Protein 4LIS (pdb70)

Radius of gyration: 34.37 Å; Cα contacts (8 Å, |Δi|>4): 2301; chains: 3; bounding box: 78×72×112 Å

Nearest PDB structures (foldseek):
  4lis-assembly1_A  TM=1.003E+00  e=6.783E-81  Aspergillus nidulans FGSC A4
  8wow-assembly1_B  TM=9.586E-01  e=2.132E-44  Arabidopsis thaliana
  8wov-assembly1_B  TM=9.517E-01  e=1.411E-44  Arabidopsis thaliana
  7xpq-assembly1_A  TM=9.641E-01  e=5.477E-44  Zea mays
  1z45-assembly1_A-2  TM=9.665E-01  e=4.326E-44  Saccharomyces cerevisiae

CATH classification: 3.40.50.720 (+1 more: 3.90.25.10)

Organism: Emericella nidulans (strain FGSC A4 / ATCC 38163 / CBS 112.46 / NRRL 194 / M139) (NCBI:txid227321)

InterPro domains:
  IPR001509 NAD-dependent epimerase/dehydratase [PF01370] (6-283)
  IPR005886 UDP-glucose 4-epimerase [TIGR01179] (6-356)
  IPR005886 UDP-glucose 4-epimerase [cd05247] (6-351)
  IPR036291 NAD(P)-binding domain superfamily [SSF51735] (1-358)

Solvent-accessible surface area: 43153 Å² total; per-residue (Å²): 158,60,26,6,0,0,0,1,8,0,4,20,28,30,2,1,5,0,0,9,22,0,4,104,50,26,14,63,2,3,0,3,17,52,0,111,54,6,10,20,52,0,18,74,5,1,70,127,51,29,61,83,131,4,83,70,24,73,29,62,12,26,68,34,51,11,1,21,117,10,5,111,70,26,119,78,2,55,0,1,0,4,28,20,34,23,88,18,72,57,50,0,54,141,96,50,145,68,0,86,96,35,0,29,87,0,0,72,0,0,8,129,0,4,55,121,50,93,4,10,8,1,0,3,8,1,20,3,23,0,0,5,46,0,70,116,58,112,147,28,61,60,0,18,16,135,4,70,46,25,26,85,21,36,21,0,55,0,6,58,36,3,6,94,32,0,36,96,46,3,61,40,42,34,66,92,10,106,172,84,62,69,110,109,49,3,38,93,7,0,0,0,7,0,14,15,15,37,45,7,2,0,23,70,48,0,18,0,3,41,21,38,42,42,109,29,89,69,38,8,30,28,0,6,26,9,5,48,59,99,85,92,76,8,86,2,76,2,69,98,17,93,26,147,47,6,0,10,28,31,0,16,1,4,0,33,1,0,2,51,0,0,16,73,0,1,78,42,0,88,68,97,45,51,1,32,85,12,0,0,0,1,45,30,113,36,1,4,24,40,55,2,9,149,15,0,8,168,24,26,65,128,124,6,69,109,89,68,16,118,126,114,104,60,40,19,40,16,22,8,1,38,16,87,57,0,53,110,56,14,47,4,143,20,128,75,68,13,73,79,5,2,101,14,15,38,61,10,16,130,42,3,38,19,7,17,44,12,156,26,64,109,70,227,144,27,4,0,0,0,1,8,0,4,21,30,31,3,1,4,0,0,8,21,0,4,104,60,32,24,70,2,3,0,3,17,51,0,112,52,6,11,21,50,0,14,70,5,1,69,125,50,32,60,83,129,5,78,70,24,70,28,59,13,24,64,30,49,13,0,21,118,9,4,112,68,34,116,82,2,54,0,0,0,4,26,19,37,23,78,17,72,60,52,0,35,80,91,5,21,58,0,5,32,34,1,4,21,0,1,2,0,0,3,56,0,5,47,114,49,92,4,9,10,0,0,3,8,1,19,3,26,0,0,7,45,0,68,112,58,113,148,27,65,60,0,16,17,132,3,71,41,25,24,91,25,16,21,0,11,0,6,25,6,2,4,35,4,0,38,21,3,4,61,2,40,34,58,56,9,107,161,81,57,67,107,108,47,4,35,88,8,1,0,0,8,0,13,13,16,37,44,6,2,0,23,70,50,0,14,0,3,36,23,36,46,45,106,33,91,60,39,10,28,30,0,6,28,11,5,53,62,96,84,144,77,7,88,2,73,3,69,100,17,91,24,144,47,7,0,11,29,30,0,18,1,4,0,32,1,0,2,51,0,1,17,75,0,0,76,43,0,93,74,98,42,50,1,31,86,12,0,0,0,1,44,34,119,35,2,3,22,38,57,2,8,147,16,0,8,165,27,24,61,130,123,6,72,107,91,70,17,118,128,115,106,58,42,23,40,17,24,11,1,36,16,87,55,0,47,108,54,13,46,3,131,20,125,77,62,14,73,75,5,3,97,19,15,41,60,9,15,128,39,3,35,20,7,20,45,12,159,28,56,108,73,228,158,76,23,10,0,0,0,2,7,0,4,22,28,29,2,2,3,0,0,8,20,1,3,103,49,37,7,82,2,4,0,3,17,68,49,121,52,11,37,36,54,0,18,75,5,1,70,128,54,34,59,91,136,7,78,71,23,123,28,61,12,24,65,32,47,14,1,20,121,10,6,110,70,26,117,78,3,58,0,0,0,3,26,21,32,22,84,17,70,60,52,0,35,87,92,5,23,56,0,3,30,34,0,5,21,0,1,2,0,0,3,56,0,5,45,80,55,82,4,9,9,0,0,2,7,2,18,3,25,0,0,4,50,0,68,114,56,115,149,28,63,62,0,16,17,133,5,70,45,30,22,85,22,17,18,0,14,0,6,27,6,1,6,40,5,0,37,22,4,5,65,2,42,38,64,60,11,106,164,82,62,67,104,110,45,2,37,89,7,1,0,0,7,0,15,15,17,34,45,6,2,0,21,75,43,0,18,0,3,45,22,39,100,71,106,31,85,69,37,8,27,28,0,5,26,9,5,51,63,100,84,152,71,8,87,1,74,3,70,96,16,91,25,148,52,6,0,9,29,29,0,16,1,2,0,30,1,0,2,50,0,0,14,68,0,1,74,39,0,75,73,93,40,50,2,33,83,12,0,0,0,1,45,31,115,35,2,2,22,42,57,1,9,156,15,0,8,167,26,26,64,126,124,6,71,107,100,75,14,119,129,119,105,57,39,21,40,18,22,8,1,40,16,89,53,0,54,107,55,13,46,4,140,21,127,78,64,12,70,74,4,1,105,18,15,37,65,10,13,127,37,4,48,76,7,23,166,53,161,27,60,110,70,227

Secondary structure (DSSP, 8-state):
---EEEEES-SSHHHHHHHHHHHHHT-EEEEE---SSS-THHHHHHHHHHS---EEE---TT-HHHHHHHHHH-TT--EEEE--S---HHHHTT-HHHHIIIIIHHHHHHHHHHHHHT--EEEEEEEGGGG--STTSTT--SB-TTSPP--SSHHHHHHHHHHHHHHHHHHHHHHHHHHTT-HHHHHH-EEEEEEE-EEE---TTSS-----SS---SHHHHHHHHHHTSSS-EEEE-S-SSSSSSS-EE-EEEHHHHHHHHHHHHHHHHHT---EEEEEE--S--EEHHHHHHHHHHHHSSPPPEEEEPPPTT--SEE-B-THHIIIII-----S-HHHHHHHHHHHHHH-TTGGGS------/--EEEEES-SSHHHHHHHHHHHHTT-EEEEE---SSS-THHHHHHHHHHS---EEE---TT-HHHHHHHHHH-TT--EEEE--S---HHHHTT-HHHHIIIIIHHHHHHHHHHHHTT--EEEEEEEGGGS--GGGSTT--SBPTTSPP--SSHHHHHHHHHHHHHHHHHHHHHHHHHHTT-HHHHHH-EEEEEEE-EEE---TTSS-----SS---SHHHHHHHHTTTS-S-EEEE-S-SSSSSSS-EEEEEEHHHHHHHHHHHHHHHHHT--SEEEEEE--S-EEEHHHHHHHHHHHHSSPPPEEEEPPPTT--SEE-B-THHHHHTS-----S-HHHHHHHHHHHHHH-TTGGGSPPPS--/---EEEEES-SSHHHHHHHHHHHHTT-EEEEE---SSS-THHHHHHHHHHS---EEE---TT-HHHHHHHHHH-TT--EEEE--S---HHHHTT-HHHHIIIIIHHHHHHHHHHHHTT--EEEEEEEGGGS--TTSSTT--SBPTTSPP--SSHHHHHHHHHHHHHHHHHHHHHHHHHHTT-HHHHHH-EEEEEEE-EEE---TTSS-----SS---SHHHHHHHHTTTSSS-EEEE-S-SSSSSSS-EE-EEEHHHHHHHHHHHHHHHHHT--SEEEEEES-S--EEHHHHHHHHHHHHSSPPPEEEEPPPTT--SEE-B-THHHHHTS-----S-HHHHHHHHHHHHHH-TTGGGSPPP---

Foldseek 3Di:
DPAEEEEEPLQAFLNLLLVLVQVLVVYAYEYEEQQQWGDPLSQVLSCVPRVDGHHYDHDALLDLVSLLVVCVVPLRHLEYEYDWFDDDQVVCQVPVVRRCSRLVNSLVSNLVSCVVSVNAEYEYEAALQQLQAQPVDPPCPVPDPPRHGDHDTSNSVSSVNVLVVQQVSLCCQLVVCVVVVNNPRNLSHAYEAEHEWAEFFFDLLLQTHGDTDDDDDDLLVVLLCQLVPNDVAAEAAFQCAPDPRRFAKTFYAYSNLVSVLVVLRVVLCVPPSPHYDYAYRGAQDIDGSVRLQVLLCVLSPHRTHYDYDYHDPSDYRYHGHDRPCSCPRSVGHRPDDSSSRSNNRNSNCVQCVNHSVDGGDDRD/DAAEEEEPLQAFLNLLLVLVCVLVVYAYEYEELQQWGDPCSQVLSCVPRVDGHHYDRDALLDLVSLLVVCVVPLRHLEYEYDWFDDDQVVCQVPVVVRCSRLVNSLVSNLVSCVVSVRAYYEYEAALQQLAAQVVDPPCPVPDPPRDGDHDTSNSVSSVNVLVVLQVSLCCQLVVCVVVVNNPRNLSHAYEAEHEWAEFAFDLQLQTHGATDDDDDDLLVVLLCQLVPNDVAAEAAFQCAPDPRRFAKTFYAYSNLVSVLVVLVSVLCVPVSPHYDYAYRGAQDIDGSVRLQVLLCVLSPHRTHYDYDHHDPRDYRYHGHDRPCSCPRSVGHRDDDSSVRSNRRNSNCVQCVNHSVDGGPDDD/DLFEEEEEPLQAFLNLLLVLVQVLVNYAYEYEEQQQWGDPCSQVLSCVPRVDGHHYDHDALLDLVSLLVVCVVPLGRLEYEYDWADDDQVVCQVVVVRRLSRQVNSLVSNLVSCVVSVNAYYEYEAALQQLAAQVVDPPCPVPEPPRDGDHDTSNNVSRVNSLVVLQVSLCCQLVVCVVVVNNPRNLSHAYEYEHEWAEFAQDLLLQAHHDTDDDDDDLLVVLLCLLVVNDVAAEQAFQCAPDPRRFAKTFYAYSNLVSVLVVLVRVLCVPVSPHYDYFYRGAQDIDGSVRLQVLLCVLSPHRTHYDYDYHDPRDYRYHGHDRPCSCPSSVGHRPDDPSNRSNNRNSNCVQCVNHSVDGGDDRD

GO terms:
  GO:0005737 cytoplasm (C, IDA)
  GO:0003978 UDP-glucose 4-epimerase activity (F, IDA)
  GO:0006012 galactose metabolic process (P, IMP)

Structure (mmCIF, N/CA/C/O backbone):
data_4LIS
#
_entry.id   4LIS
#
_cell.length_a   66.133
_cell.length_b   119.154
_cell.length_c   161.424
_cell.angle_alpha   90.000
_cell.angle_beta   98.480
_cell.angle_gamma   90.000
#
_symmetry.space_group_name_H-M   'C 1 2 1'
#
loop_
_entity.id
_entity.type
_entity.pdbx_description
1 polymer 'UDP-glucose 4-epimerase'
2 non-polymer "URIDINE-5'-DIPHOSPHATE-GLUCOSE"
3 non-polymer NICOTINAMIDE-ADENINE-DINUCLEOTIDE
4 non-polymer GLYCEROL
5 non-polymer 'IODIDE ION'
6 non-polymer "URIDINE-5'-DIPHOSPHATE"
7 water water
#
loop_
_atom_site.group_PDB
_atom_site.id
_atom_site.type_symbol
_atom_site.label_atom_id
_atom_site.label_alt_id
_atom_site.label_comp_id
_atom_site.label_asym_id
_atom_site.label_entity_id
_atom_site.label_seq_id
_atom_site.pdbx_PDB_ins_code
_atom_site.Cartn_x
_atom_site.Cartn_y
_atom_site.Cartn_z
_atom_site.occupancy
_atom_site.B_iso_or_equiv
_atom_site.auth_seq_id
_atom_site.auth_comp_id
_atom_site.auth_asym_id
_atom_site.auth_atom_id
_atom_site.pdbx_PDB_model_num
ATOM 1 N N . PRO A 1 2 ? 34.099 11.981 10.093 1.00 90.71 2 PRO A N 1
ATOM 2 C CA . PRO A 1 2 ? 32.891 11.213 10.413 1.00 97.31 2 PRO A CA 1
ATOM 3 C C . PRO A 1 2 ? 32.856 9.879 9.675 1.00 101.84 2 PRO A C 1
ATOM 4 O O . PRO A 1 2 ? 33.450 9.751 8.605 1.00 98.35 2 PRO A O 1
ATOM 8 N N . SER A 1 3 ? 32.166 8.897 10.247 1.00 92.99 3 SER A N 1
ATOM 9 C CA . SER A 1 3 ? 32.050 7.582 9.627 1.00 101.13 3 SER A CA 1
ATOM 10 C C . SER A 1 3 ? 30.754 7.468 8.833 1.00 95.05 3 SER A C 1
ATOM 11 O O . SER A 1 3 ? 30.179 6.386 8.716 1.00 86.07 3 SER A O 1
ATOM 14 N N . GLY A 1 4 ? 30.299 8.594 8.294 1.00 85.97 4 GLY A N 1
ATOM 15 C CA . GLY A 1 4 ? 29.081 8.628 7.507 1.00 77.82 4 GLY A CA 1
ATOM 16 C C . GLY A 1 4 ? 28.002 9.486 8.138 1.00 87.23 4 GLY A C 1
ATOM 17 O O . GLY A 1 4 ? 28.052 9.789 9.329 1.00 95.28 4 GLY A O 1
ATOM 18 N N . SER A 1 5 ? 27.023 9.880 7.332 1.00 83.16 5 SER A N 1
ATOM 19 C CA . SER A 1 5 ? 25.906 10.681 7.815 1.00 80.07 5 SER A CA 1
ATOM 20 C C . SER A 1 5 ? 24.609 9.895 7.649 1.00 88.55 5 SER A C 1
ATOM 21 O O . SER A 1 5 ? 24.489 9.083 6.735 1.00 86.89 5 SER A O 1
ATOM 24 N N . VAL A 1 6 ? 23.648 10.120 8.541 1.00 74.76 6 VAL A N 1
ATOM 25 C CA . VAL A 1 6 ? 22.380 9.388 8.509 1.00 60.33 6 VAL A CA 1
ATOM 26 C C . VAL A 1 6 ? 21.203 10.257 8.963 1.00 57.21 6 VAL A C 1
ATOM 27 O O . VAL A 1 6 ? 21.275 10.914 10.001 1.00 82.87 6 VAL A O 1
ATOM 31 N N . LEU A 1 7 ? 20.127 10.261 8.181 1.00 67.33 7 LEU A N 1
ATOM 32 C CA . LEU A 1 7 ? 18.877 10.885 8.604 1.00 66.21 7 LEU A CA 1
ATOM 33 C C . LEU A 1 7 ? 18.013 9.857 9.322 1.00 63.25 7 LEU A C 1
ATOM 34 O O . LEU A 1 7 ? 17.767 8.772 8.798 1.00 64.43 7 LEU A O 1
ATOM 39 N N . VAL A 1 8 ? 17.555 10.197 10.522 1.00 67.40 8 VAL A N 1
ATOM 40 C CA . VAL A 1 8 ? 16.714 9.285 11.289 1.00 57.71 8 VAL A CA 1
ATOM 41 C C . VAL A 1 8 ? 15.338 9.881 11.567 1.00 53.29 8 VAL A C 1
ATOM 42 O O . VAL A 1 8 ? 15.182 10.717 12.459 1.00 62.43 8 VAL A O 1
ATOM 46 N N . THR A 1 9 ? 14.343 9.456 10.794 1.00 54.33 9 THR A N 1
ATOM 47 C CA . THR A 1 9 ? 12.968 9.854 11.060 1.00 59.22 9 THR A CA 1
ATOM 48 C C . THR A 1 9 ? 12.536 9.164 12.345 1.00 67.73 9 THR A C 1
ATOM 49 O O . THR A 1 9 ? 13.033 8.087 12.672 1.00 74.33 9 THR A O 1
ATOM 53 N N . GLY A 1 10 ? 11.617 9.782 13.075 1.00 69.24 10 GLY A N 1
ATOM 54 C CA . GLY A 1 10 ? 11.299 9.324 14.413 1.00 58.43 10 GLY A CA 1
ATOM 55 C C . GLY A 1 10 ? 12.404 9.783 15.343 1.00 70.79 10 GLY A C 1
ATOM 56 O O . GLY A 1 10 ? 12.331 10.866 15.916 1.00 83.47 10 GLY A O 1
ATOM 57 N N . GLY A 1 11 ? 13.437 8.961 15.495 1.00 66.11 11 GLY A N 1
ATOM 58 C CA . GLY A 1 11 ? 14.633 9.363 16.216 1.00 68.06 11 GLY A CA 1
ATOM 59 C C . GLY A 1 11 ? 14.455 9.704 17.686 1.00 68.44 11 GLY A C 1
ATOM 60 O O . GLY A 1 11 ? 15.242 9.269 18.520 1.00 82.76 11 GLY A O 1
ATOM 61 N N . THR A 1 12 ? 13.438 10.499 18.005 1.00 60.63 12 THR A N 1
ATOM 62 C CA . THR A 1 12 ? 13.150 10.853 19.390 1.00 65.92 12 THR A CA 1
ATOM 63 C C . THR A 1 12 ? 12.242 9.813 20.039 1.00 69.43 12 THR A C 1
ATOM 64 O O . THR A 1 12 ? 12.011 9.846 21.247 1.00 53.26 12 THR A O 1
ATOM 68 N N . GLY A 1 13 ? 11.733 8.892 19.227 1.00 65.72 13 GLY A N 1
ATOM 69 C CA . GLY A 1 13 ? 10.858 7.839 19.711 1.00 59.05 13 GLY A CA 1
ATOM 70 C C . GLY A 1 13 ? 11.602 6.756 20.469 1.00 50.22 13 GLY A C 1
ATOM 71 O O . GLY A 1 13 ? 12.785 6.905 20.773 1.00 35.71 13 GLY A O 1
ATOM 72 N N . TYR A 1 14 ? 10.908 5.663 20.770 1.00 36.57 14 TYR A N 1
ATOM 73 C CA . TYR A 1 14 ? 11.483 4.567 21.545 1.00 40.84 14 TYR A CA 1
ATOM 74 C C . TYR A 1 14 ? 12.689 3.946 20.846 1.00 56.03 14 TYR A C 1
ATOM 75 O O . TYR A 1 14 ? 13.831 4.166 21.248 1.00 51.47 14 TYR A O 1
ATOM 84 N N . ILE A 1 15 ? 12.425 3.168 19.802 1.00 58.64 15 ILE A N 1
ATOM 85 C CA . ILE A 1 15 ? 13.478 2.475 19.068 1.00 64.27 15 ILE A CA 1
ATOM 86 C C . ILE A 1 15 ? 14.402 3.466 18.363 1.00 68.48 15 ILE A C 1
ATOM 87 O O . ILE A 1 15 ? 15.582 3.188 18.149 1.00 60.99 15 ILE A O 1
ATOM 92 N N . GLY A 1 16 ? 13.858 4.627 18.014 1.00 58.41 16 GLY A N 1
ATOM 93 C CA . GLY A 1 16 ? 14.622 5.661 17.342 1.00 54.01 16 GLY A CA 1
ATOM 94 C C . GLY A 1 16 ? 15.721 6.262 18.198 1.00 68.20 16 GLY A C 1
ATOM 95 O O . GLY A 1 16 ? 16.812 6.538 17.705 1.00 57.79 16 GLY A O 1
ATOM 96 N N . SER A 1 17 ? 15.435 6.465 19.482 1.00 75.10 17 SER A N 1
ATOM 97 C CA . SER A 1 17 ? 16.392 7.085 20.394 1.00 58.45 17 SER A CA 1
ATOM 98 C C . SER A 1 17 ? 17.627 6.222 20.618 1.00 58.26 17 SER A C 1
ATOM 99 O O . SER A 1 17 ? 18.754 6.715 20.581 1.00 67.89 17 SER A O 1
ATOM 102 N N . PHE A 1 18 ? 17.411 4.933 20.851 1.00 63.71 18 PHE A N 1
ATOM 103 C CA . PHE A 1 18 ? 18.513 4.009 21.090 1.00 74.01 18 PHE A CA 1
ATOM 104 C C . PHE A 1 18 ? 19.301 3.744 19.810 1.00 70.90 18 PHE A C 1
ATOM 105 O O . PHE A 1 18 ? 20.484 3.407 19.856 1.00 70.46 18 PHE A O 1
ATOM 113 N N . THR A 1 19 ? 18.639 3.904 18.668 1.00 69.11 19 THR A N 1
ATOM 114 C CA . THR A 1 19 ? 19.291 3.731 17.376 1.00 61.08 19 THR A CA 1
ATOM 115 C C . THR A 1 19 ? 20.227 4.900 17.084 1.00 71.77 19 THR A C 1
ATOM 116 O O . THR A 1 19 ? 21.378 4.699 16.697 1.00 72.13 19 THR A O 1
ATOM 120 N N . THR A 1 20 ? 19.733 6.121 17.280 1.00 61.38 20 THR A N 1
ATOM 121 C CA . THR A 1 20 ? 20.555 7.315 17.100 1.00 67.81 20 THR A CA 1
ATOM 122 C C . THR A 1 20 ? 21.684 7.351 18.121 1.00 68.65 20 THR A C 1
ATOM 123 O O . THR A 1 20 ? 22.738 7.935 17.874 1.00 86.07 20 THR A O 1
ATOM 127 N N . LEU A 1 21 ? 21.450 6.730 19.272 1.00 70.36 21 LEU A N 1
ATOM 128 C CA . LEU A 1 21 ? 22.468 6.626 20.307 1.00 83.63 21 LEU A CA 1
ATOM 129 C C . LEU A 1 21 ? 23.603 5.728 19.830 1.00 78.07 21 LEU A C 1
ATOM 130 O O . LEU A 1 21 ? 24.777 6.055 19.993 1.00 85.11 21 LEU A O 1
ATOM 135 N N . ALA A 1 22 ? 23.240 4.598 19.231 1.00 69.55 22 ALA A N 1
ATOM 136 C CA . ALA A 1 22 ? 24.222 3.651 18.718 1.00 74.71 22 ALA A CA 1
ATOM 137 C C . ALA A 1 22 ? 24.946 4.203 17.494 1.00 86.71 22 ALA A C 1
ATOM 138 O O . ALA A 1 22 ? 26.105 3.869 17.245 1.00 86.16 22 ALA A O 1
ATOM 140 N N . LEU A 1 23 ? 24.257 5.048 16.734 1.00 77.54 23 LEU A N 1
ATOM 141 C CA . LEU A 1 23 ? 24.839 5.658 15.542 1.00 82.18 23 LEU A CA 1
ATOM 142 C C . LEU A 1 23 ? 25.926 6.665 15.905 1.00 80.05 23 LEU A C 1
ATOM 143 O O . LEU A 1 23 ? 27.020 6.638 15.342 1.00 89.25 23 LEU A O 1
ATOM 148 N N . LEU A 1 24 ? 25.617 7.552 16.846 1.00 72.31 24 LEU A N 1
ATOM 149 C CA . LEU A 1 24 ? 26.568 8.563 17.294 1.00 75.58 24 LEU A CA 1
ATOM 150 C C . LEU A 1 24 ? 27.799 7.931 17.937 1.00 80.75 24 LEU A C 1
ATOM 151 O O . LEU A 1 24 ? 28.919 8.407 17.753 1.00 87.72 24 LEU A O 1
ATOM 156 N N . GLU A 1 25 ? 27.585 6.856 18.688 1.00 73.42 25 GLU A N 1
ATOM 157 C CA . GLU A 1 25 ? 28.680 6.145 19.339 1.00 83.51 25 GLU A CA 1
ATOM 158 C C . GLU A 1 25 ? 29.538 5.398 18.323 1.00 80.29 25 GLU A C 1
ATOM 159 O O . GLU A 1 25 ? 30.680 5.037 18.607 1.00 80.58 25 GLU A O 1
ATOM 165 N N . ALA A 1 26 ? 28.983 5.170 17.137 1.00 89.78 26 ALA A N 1
ATOM 166 C CA . ALA A 1 26 ? 29.715 4.509 16.064 1.00 77.39 26 ALA A CA 1
ATOM 167 C C . ALA A 1 26 ? 30.516 5.521 15.253 1.00 76.41 26 ALA A C 1
ATOM 168 O O . ALA A 1 26 ? 31.382 5.149 14.462 1.00 85.48 26 ALA A O 1
ATOM 170 N N . GLY A 1 27 ? 30.221 6.801 15.455 1.00 89.06 27 GLY A N 1
ATOM 171 C CA . GLY A 1 27 ? 30.945 7.864 14.781 1.00 87.48 27 GLY A CA 1
ATOM 172 C C . GLY A 1 27 ? 30.148 8.537 13.680 1.00 81.27 27 GLY A C 1
ATOM 173 O O . GLY A 1 27 ? 30.667 9.390 12.960 1.00 97.35 27 GLY A O 1
ATOM 174 N N . TYR A 1 28 ? 28.882 8.154 13.548 1.00 75.36 28 TYR A N 1
ATOM 175 C CA . TYR A 1 28 ? 28.017 8.705 12.510 1.00 75.87 28 TYR A CA 1
ATOM 176 C C . TYR A 1 28 ? 27.574 10.129 12.822 1.00 61.46 28 TYR A C 1
ATOM 177 O O . TYR A 1 28 ? 27.563 10.550 13.978 1.00 75.10 28 TYR A O 1
ATOM 186 N N . LYS A 1 29 ? 27.212 10.866 11.777 1.00 72.40 29 LYS A N 1
ATOM 187 C CA . LYS A 1 29 ? 26.546 12.151 11.937 1.00 72.12 29 LYS A CA 1
ATOM 188 C C . LYS A 1 29 ? 25.049 11.928 11.787 1.00 76.00 29 LYS A C 1
ATOM 189 O O . LYS A 1 29 ? 24.590 11.431 10.760 1.00 88.21 29 LYS A O 1
ATOM 195 N N . VAL A 1 30 ? 24.288 12.293 12.812 1.00 68.52 30 VAL A N 1
ATOM 196 C CA . VAL A 1 30 ? 22.861 11.994 12.829 1.00 68.62 30 VAL A CA 1
ATOM 197 C C . VAL A 1 30 ? 21.993 13.249 12.822 1.00 65.20 30 VAL A C 1
ATOM 198 O O . VAL A 1 30 ? 22.184 14.154 13.633 1.00 73.18 30 VAL A O 1
ATOM 202 N N . VAL A 1 31 ? 21.041 13.294 11.896 1.00 57.71 31 VAL A N 1
ATOM 203 C CA . VAL A 1 31 ? 20.022 14.335 11.889 1.00 62.18 31 VAL A CA 1
ATOM 204 C C . VAL A 1 31 ? 18.672 13.695 12.185 1.00 67.95 31 VAL A C 1
ATOM 205 O O . VAL A 1 31 ? 18.201 12.845 11.430 1.00 61.57 31 VAL A O 1
ATOM 209 N N . VAL A 1 32 ? 18.058 14.096 13.293 1.00 67.35 32 VAL A N 1
ATOM 210 C CA . VAL A 1 32 ? 16.808 13.491 13.739 1.00 64.17 32 VAL A CA 1
ATOM 211 C C . VAL A 1 32 ? 15.588 14.269 13.253 1.00 71.16 32 VAL A C 1
ATOM 212 O O . VAL A 1 32 ? 15.494 15.481 13.445 1.00 68.80 32 VAL A O 1
ATOM 216 N N . ALA A 1 33 ? 14.657 13.561 12.622 1.00 60.44 33 ALA A N 1
ATOM 217 C CA . ALA A 1 33 ? 13.421 14.169 12.142 1.00 65.52 33 ALA A CA 1
ATOM 218 C C . ALA A 1 33 ? 12.205 13.597 12.866 1.00 69.50 33 ALA A C 1
ATOM 219 O O . ALA A 1 33 ? 11.962 12.391 12.827 1.00 64.88 33 ALA A O 1
ATOM 221 N N . ASP A 1 34 ? 11.444 14.467 13.523 1.00 61.26 34 ASP A N 1
ATOM 222 C CA . ASP A 1 34 ? 10.242 14.052 14.238 1.00 42.94 34 ASP A CA 1
ATOM 223 C C . ASP A 1 34 ? 9.316 15.239 14.480 1.00 50.61 34 ASP A C 1
ATOM 224 O O . ASP A 1 34 ? 9.773 16.364 14.675 1.00 60.11 34 ASP A O 1
ATOM 229 N N . ASN A 1 35 ? 8.013 14.979 14.475 1.00 39.20 35 ASN A N 1
ATOM 230 C CA . ASN A 1 35 ? 7.030 16.007 14.792 1.00 57.66 35 ASN A CA 1
ATOM 231 C C . ASN A 1 35 ? 6.667 15.978 16.273 1.00 58.38 35 ASN A C 1
ATOM 232 O O . ASN A 1 35 ? 5.812 16.740 16.729 1.00 53.61 35 ASN A O 1
ATOM 237 N N . LEU A 1 36 ? 7.324 15.083 17.008 1.00 48.47 36 LEU A N 1
ATOM 238 C CA . LEU A 1 36 ? 7.120 14.919 18.448 1.00 60.18 36 LEU A CA 1
ATOM 239 C C . LEU A 1 36 ? 5.678 14.560 18.799 1.00 55.16 36 LEU A C 1
ATOM 240 O O . LEU A 1 36 ? 5.131 15.044 19.789 1.00 69.69 36 LEU A O 1
ATOM 245 N N . TYR A 1 37 ? 5.072 13.706 17.981 1.00 54.16 37 TYR A N 1
ATOM 246 C CA . TYR A 1 37 ? 3.702 13.263 18.211 1.00 53.58 37 TYR A CA 1
ATOM 247 C C . TYR A 1 37 ? 3.602 12.311 19.399 1.00 59.33 37 TYR A C 1
ATOM 248 O O . TYR A 1 37 ? 2.700 12.432 20.227 1.00 69.17 37 TYR A O 1
ATOM 257 N N . ASN A 1 38 ? 4.532 11.364 19.477 1.00 59.98 38 ASN A N 1
ATOM 258 C CA . ASN A 1 38 ? 4.491 10.339 20.513 1.00 58.40 38 ASN A CA 1
ATOM 259 C C . ASN A 1 38 ? 5.821 10.212 21.255 1.00 68.28 38 ASN A C 1
ATOM 260 O O . ASN A 1 38 ? 6.177 9.137 21.740 1.00 62.56 38 ASN A O 1
ATOM 265 N N . SER A 1 39 ? 6.549 11.321 21.342 1.00 60.87 39 SER A N 1
ATOM 266 C CA . SER A 1 39 ? 7.839 11.343 22.025 1.00 46.59 39 SER A CA 1
ATOM 267 C C . SER A 1 39 ? 8.239 12.761 22.422 1.00 56.26 39 SER A C 1
ATOM 268 O O . SER A 1 39 ? 7.574 13.730 22.055 1.00 55.94 39 SER A O 1
ATOM 271 N N . SER A 1 40 ? 9.329 12.875 23.174 1.00 62.05 40 SER A N 1
ATOM 272 C CA . SER A 1 40 ? 9.821 14.172 23.624 1.00 61.93 40 SER A CA 1
ATOM 273 C C . SER A 1 40 ? 11.216 14.448 23.073 1.00 61.63 40 SER A C 1
ATOM 274 O O . SER A 1 40 ? 11.986 13.522 22.817 1.00 69.34 40 SER A O 1
ATOM 277 N N . ALA A 1 41 ? 11.539 15.725 22.894 1.00 44.42 41 ALA A N 1
ATOM 278 C CA . ALA A 1 41 ? 12.850 16.120 22.388 1.00 40.07 41 ALA A CA 1
ATOM 279 C C . ALA A 1 41 ? 13.923 15.991 23.465 1.00 61.47 41 ALA A C 1
ATOM 280 O O . ALA A 1 41 ? 15.114 16.127 23.185 1.00 67.44 41 ALA A O 1
ATOM 282 N N . GLU A 1 42 ? 13.491 15.727 24.694 1.00 62.98 42 GLU A N 1
ATOM 283 C CA . GLU A 1 42 ? 14.400 15.569 25.824 1.00 51.15 42 GLU A CA 1
ATOM 284 C C . GLU A 1 42 ? 15.305 14.352 25.653 1.00 53.31 42 GLU A C 1
ATOM 285 O O . GLU A 1 42 ? 16.421 14.318 26.175 1.00 58.65 42 GLU A O 1
ATOM 291 N N . ALA A 1 43 ? 14.823 13.361 24.908 1.00 54.78 43 ALA A N 1
ATOM 292 C CA . ALA A 1 43 ? 15.578 12.134 24.662 1.00 62.24 43 ALA A CA 1
ATOM 293 C C . ALA A 1 43 ? 16.947 12.415 24.047 1.00 64.64 43 ALA A C 1
ATOM 294 O O . ALA A 1 43 ? 17.904 11.680 24.284 1.00 64.83 43 ALA A O 1
ATOM 296 N N . LEU A 1 44 ? 17.032 13.484 23.262 1.00 59.28 44 LEU A N 1
ATOM 297 C CA . LEU A 1 44 ? 18.289 13.893 22.648 1.00 60.49 44 LEU A CA 1
ATOM 298 C C . LEU A 1 44 ? 19.277 14.390 23.698 1.00 69.24 44 LEU A C 1
ATOM 299 O O . LEU A 1 44 ? 20.478 14.141 23.600 1.00 72.12 44 LEU A O 1
ATOM 304 N N . ASN A 1 45 ? 18.763 15.097 24.699 1.00 80.90 45 ASN A N 1
ATOM 305 C CA . ASN A 1 45 ? 19.595 15.598 25.787 1.00 76.87 45 ASN A CA 1
ATOM 306 C C . ASN A 1 45 ? 20.161 14.457 26.626 1.00 78.32 45 ASN A C 1
ATOM 307 O O . ASN A 1 45 ? 21.260 14.561 27.171 1.00 85.76 45 ASN A O 1
ATOM 312 N N . ARG A 1 46 ? 19.404 13.369 26.721 1.00 65.41 46 ARG A N 1
ATOM 313 C CA . ARG A 1 46 ? 19.850 12.185 27.445 1.00 69.76 46 ARG A CA 1
ATOM 314 C C . ARG A 1 46 ? 20.930 11.458 26.651 1.00 79.45 46 ARG A C 1
ATOM 315 O O . ARG A 1 46 ? 21.822 10.832 27.225 1.00 69.28 46 ARG A O 1
ATOM 323 N N . ILE A 1 47 ? 20.841 11.547 25.327 1.00 77.78 47 ILE A N 1
ATOM 324 C CA . ILE A 1 47 ? 21.842 10.965 24.439 1.00 77.85 47 ILE A CA 1
ATOM 325 C C . ILE A 1 47 ? 23.183 11.677 24.599 1.00 80.85 47 ILE A C 1
ATOM 326 O O . ILE A 1 47 ? 24.235 11.038 24.657 1.00 78.77 47 ILE A O 1
ATOM 331 N N . GLU A 1 48 ? 23.133 13.004 24.678 1.00 75.48 48 GLU A N 1
ATOM 332 C CA . GLU A 1 48 ? 24.331 13.818 24.857 1.00 79.96 48 GLU A CA 1
ATOM 333 C C . GLU A 1 48 ? 25.024 13.503 26.182 1.00 88.93 48 GLU A C 1
ATOM 334 O O . GLU A 1 48 ? 26.251 13.545 26.277 1.00 95.74 48 GLU A O 1
ATOM 340 N N . LEU A 1 49 ? 24.232 13.177 27.198 1.00 81.60 49 LEU A N 1
ATOM 341 C CA . LEU A 1 49 ? 24.770 12.856 28.516 1.00 79.81 49 LEU A CA 1
ATOM 342 C C . LEU A 1 49 ? 25.442 11.484 28.544 1.00 78.85 49 LEU A C 1
ATOM 343 O O . LEU A 1 49 ? 26.368 11.254 29.322 1.00 96.45 49 LEU A O 1
ATOM 348 N N . ILE A 1 50 ? 24.975 10.579 27.689 1.00 69.32 50 ILE A N 1
ATOM 349 C CA . ILE A 1 50 ? 25.510 9.221 27.639 1.00 64.30 50 ILE A CA 1
ATOM 350 C C . ILE A 1 50 ? 26.681 9.087 26.667 1.00 82.16 50 ILE A C 1
ATOM 351 O O . ILE A 1 50 ? 27.748 8.592 27.034 1.00 78.96 50 ILE A O 1
ATOM 356 N N . SER A 1 51 ? 26.478 9.529 25.430 1.00 86.76 51 SER A N 1
ATOM 357 C CA . SER A 1 51 ? 27.479 9.360 24.380 1.00 84.14 51 SER A CA 1
ATOM 358 C C . SER A 1 51 ? 28.504 10.492 24.339 1.00 85.00 51 SER A C 1
ATOM 359 O O . SER A 1 51 ? 29.639 10.293 23.909 1.00 89.67 51 SER A O 1
ATOM 362 N N . GLY A 1 52 ? 28.099 11.677 24.784 1.00 83.09 52 GLY A N 1
ATOM 363 C CA . GLY A 1 52 ? 28.963 12.842 24.724 1.00 83.66 52 GLY A CA 1
ATOM 364 C C . GLY A 1 52 ? 28.751 13.610 23.434 1.00 86.02 52 GLY A C 1
ATOM 365 O O . GLY A 1 52 ? 29.085 14.791 23.335 1.00 85.26 52 GLY A O 1
ATOM 366 N N . LYS A 1 53 ? 28.192 12.927 22.441 1.00 93.19 53 LYS A N 1
ATOM 367 C CA . LYS A 1 53 ? 27.878 13.540 21.159 1.00 89.23 53 LYS A CA 1
ATOM 368 C C . LYS A 1 53 ? 26.383 13.821 21.075 1.00 89.78 53 LYS A C 1
ATOM 369 O O . LYS A 1 53 ? 25.583 13.165 21.742 1.00 85.54 53 LYS A O 1
ATOM 375 N N . LYS A 1 54 ? 26.008 14.796 20.254 1.00 87.97 54 LYS A N 1
ATOM 376 C CA . LYS A 1 54 ? 24.602 15.145 20.090 1.00 93.24 54 LYS A CA 1
ATOM 377 C C . LYS A 1 54 ? 24.199 15.184 18.619 1.00 89.89 54 LYS A C 1
ATOM 378 O O . LYS A 1 54 ? 25.004 15.520 17.750 1.00 86.88 54 LYS A O 1
ATOM 384 N N . ALA A 1 55 ? 22.947 14.830 18.347 1.00 76.35 55 ALA A N 1
ATOM 385 C CA . ALA A 1 55 ? 22.430 14.824 16.985 1.00 61.53 55 ALA A CA 1
ATOM 386 C C . ALA A 1 55 ? 21.665 16.107 16.690 1.00 72.18 55 ALA A C 1
ATOM 387 O O . ALA A 1 55 ? 21.059 16.699 17.583 1.00 84.49 55 ALA A O 1
ATOM 389 N N . GLU A 1 56 ? 21.701 16.539 15.434 1.00 74.47 56 GLU A N 1
ATOM 390 C CA . GLU A 1 56 ? 20.949 17.714 15.014 1.00 65.79 56 GLU A CA 1
ATOM 391 C C . GLU A 1 56 ? 19.471 17.359 14.913 1.00 69.18 56 GLU A C 1
ATOM 392 O O . GLU A 1 56 ? 19.115 16.290 14.418 1.00 74.41 56 GLU A O 1
ATOM 398 N N . PHE A 1 57 ? 18.611 18.253 15.387 1.00 61.23 57 PHE A N 1
ATOM 399 C CA . PHE A 1 57 ? 17.180 17.975 15.417 1.00 67.38 57 PHE A CA 1
ATOM 400 C C . PHE A 1 57 ? 16.384 18.839 14.446 1.00 60.73 57 PHE A C 1
ATOM 401 O O . PHE A 1 57 ? 16.551 20.058 14.397 1.00 60.59 57 PHE A O 1
ATOM 409 N N . ALA A 1 58 ? 15.517 18.191 13.676 1.00 66.37 58 ALA A N 1
ATOM 410 C CA . ALA A 1 58 ? 14.620 18.885 12.762 1.00 69.63 58 ALA A CA 1
ATOM 411 C C . ALA A 1 58 ? 13.177 18.491 13.057 1.00 62.84 58 ALA A C 1
ATOM 412 O O . ALA A 1 58 ? 12.808 17.323 12.942 1.00 68.84 58 ALA A O 1
ATOM 414 N N . GLN A 1 59 ? 12.366 19.469 13.444 1.00 49.35 59 GLN A N 1
ATOM 415 C CA . GLN A 1 59 ? 10.973 19.212 13.787 1.00 63.64 59 GLN A CA 1
ATOM 416 C C . GLN A 1 59 ? 10.063 19.400 12.577 1.00 65.61 59 GLN A C 1
ATOM 417 O O . GLN A 1 59 ? 9.790 20.527 12.165 1.00 75.57 59 GLN A O 1
ATOM 423 N N . LEU A 1 60 ? 9.597 18.290 12.014 1.00 63.84 60 LEU A N 1
ATOM 424 C CA . LEU A 1 60 ? 8.755 18.333 10.823 1.00 81.73 60 LEU A CA 1
ATOM 425 C C . LEU A 1 60 ? 7.867 17.099 10.685 1.00 64.17 60 LEU A C 1
ATOM 426 O O . LEU A 1 60 ? 8.198 16.023 11.181 1.00 48.30 60 LEU A O 1
ATOM 431 N N . ASP A 1 61 ? 6.738 17.268 10.005 1.00 61.79 61 ASP A N 1
ATOM 432 C CA . ASP A 1 61 ? 5.831 16.164 9.727 1.00 60.59 61 ASP A CA 1
ATOM 433 C C . ASP A 1 61 ? 6.367 15.348 8.553 1.00 76.71 61 ASP A C 1
ATOM 434 O O . ASP A 1 61 ? 6.866 15.905 7.574 1.00 53.27 61 ASP A O 1
ATOM 439 N N . VAL A 1 62 ? 6.258 14.027 8.655 1.00 65.10 62 VAL A N 1
ATOM 440 C CA . VAL A 1 62 ? 6.781 13.124 7.636 1.00 53.31 62 VAL A CA 1
ATOM 441 C C . VAL A 1 62 ? 5.921 13.185 6.374 1.00 62.89 62 VAL A C 1
ATOM 442 O O . VAL A 1 62 ? 6.348 12.771 5.295 1.00 58.75 62 VAL A O 1
ATOM 446 N N . THR A 1 63 ? 4.711 13.718 6.516 1.00 55.45 63 THR A N 1
ATOM 447 C CA . THR A 1 63 ? 3.809 13.886 5.383 1.00 57.95 63 THR A CA 1
ATOM 448 C C . THR A 1 63 ? 4.041 15.226 4.693 1.00 60.31 63 THR A C 1
ATOM 449 O O . THR A 1 63 ? 3.302 15.602 3.785 1.00 60.28 63 THR A O 1
ATOM 453 N N . ASP A 1 64 ? 5.072 15.942 5.132 1.00 69.05 64 ASP A N 1
ATOM 454 C CA . ASP A 1 64 ? 5.438 17.215 4.526 1.00 55.01 64 ASP A CA 1
ATOM 455 C C . ASP A 1 64 ? 6.667 17.029 3.643 1.00 70.59 64 ASP A C 1
ATOM 456 O O . ASP A 1 64 ? 7.801 17.065 4.122 1.00 65.58 64 ASP A O 1
ATOM 461 N N . GLU A 1 65 ? 6.427 16.828 2.350 1.00 79.79 65 GLU A N 1
ATOM 462 C CA . GLU A 1 65 ? 7.488 16.529 1.391 1.00 69.38 65 GLU A CA 1
ATOM 463 C C . GLU A 1 65 ? 8.496 17.667 1.251 1.00 69.23 65 GLU A C 1
ATOM 464 O O . GLU A 1 65 ? 9.688 17.430 1.059 1.00 73.31 65 GLU A O 1
ATOM 470 N N . ALA A 1 66 ? 8.011 18.901 1.349 1.00 71.89 66 ALA A N 1
ATOM 471 C CA . ALA A 1 66 ? 8.877 20.073 1.259 1.00 71.29 66 ALA A CA 1
ATOM 472 C C . ALA A 1 66 ? 9.854 20.135 2.430 1.00 64.01 66 ALA A C 1
ATOM 473 O O . ALA A 1 66 ? 10.983 20.600 2.283 1.00 68.00 66 ALA A O 1
ATOM 475 N N . ALA A 1 67 ? 9.412 19.662 3.591 1.00 71.17 67 ALA A N 1
ATOM 476 C CA . ALA A 1 67 ? 10.251 19.648 4.785 1.00 79.30 67 ALA A CA 1
ATOM 477 C C . ALA A 1 67 ? 11.427 18.688 4.622 1.00 79.91 67 ALA A C 1
ATOM 478 O O . ALA A 1 67 ? 12.525 18.949 5.115 1.00 83.62 67 ALA A O 1
ATOM 480 N N . PHE A 1 68 ? 11.186 17.576 3.934 1.00 75.63 68 PHE A N 1
ATOM 481 C CA . PHE A 1 68 ? 12.236 16.605 3.650 1.00 70.08 68 PHE A CA 1
ATOM 482 C C . PHE A 1 68 ? 13.270 17.188 2.693 1.00 69.55 68 PHE A C 1
ATOM 483 O O . PHE A 1 68 ? 14.456 16.868 2.777 1.00 63.13 68 PHE A O 1
ATOM 491 N N . ASP A 1 69 ? 12.812 18.042 1.783 1.00 66.60 69 ASP A N 1
ATOM 492 C CA . ASP A 1 69 ? 13.703 18.693 0.830 1.00 71.90 69 ASP A CA 1
ATOM 493 C C . ASP A 1 69 ? 14.645 19.665 1.537 1.00 72.34 69 ASP A C 1
ATOM 494 O O . ASP A 1 69 ? 15.830 19.731 1.216 1.00 74.61 69 ASP A O 1
ATOM 499 N N . LYS A 1 70 ? 14.113 20.409 2.503 1.00 66.47 70 LYS A N 1
ATOM 500 C CA . LYS A 1 70 ? 14.905 21.387 3.246 1.00 71.81 70 LYS A CA 1
ATOM 501 C C . LYS A 1 70 ? 16.044 20.725 4.014 1.00 60.92 70 LYS A C 1
ATOM 502 O O . LYS A 1 70 ? 17.125 21.296 4.155 1.00 72.08 70 LYS A O 1
ATOM 508 N N . VAL A 1 71 ? 15.792 19.516 4.507 1.00 52.09 71 VAL A N 1
ATOM 509 C CA . VAL A 1 71 ? 16.791 18.768 5.265 1.00 75.59 71 VAL A CA 1
ATOM 510 C C . VAL A 1 71 ? 17.946 18.328 4.372 1.00 72.00 71 VAL A C 1
ATOM 511 O O . VAL A 1 71 ? 19.114 18.536 4.704 1.00 72.27 71 VAL A O 1
ATOM 515 N N . PHE A 1 72 ? 17.612 17.723 3.237 1.00 63.31 72 PHE A N 1
ATOM 516 C CA . PHE A 1 72 ? 18.616 17.226 2.304 1.00 56.32 72 PHE A CA 1
ATOM 517 C C . PHE A 1 72 ? 19.415 18.357 1.658 1.00 76.69 72 PHE A C 1
ATOM 518 O O . PHE A 1 72 ? 20.588 18.185 1.328 1.00 85.17 72 PHE A O 1
ATOM 526 N N . GLU A 1 73 ? 18.778 19.510 1.478 1.00 71.23 73 GLU A N 1
ATOM 527 C CA . GLU A 1 73 ? 19.455 20.673 0.913 1.00 68.46 73 GLU A CA 1
ATOM 528 C C . GLU A 1 73 ? 20.427 21.285 1.918 1.00 85.91 73 GLU A C 1
ATOM 529 O O . GLU A 1 73 ? 21.452 21.852 1.538 1.00 88.67 73 GLU A O 1
ATOM 535 N N . ALA A 1 74 ? 20.097 21.168 3.200 1.00 93.36 74 ALA A N 1
ATOM 536 C CA . ALA A 1 74 ? 20.959 21.673 4.262 1.00 77.64 74 ALA A CA 1
ATOM 537 C C . ALA A 1 74 ? 22.017 20.641 4.636 1.00 76.70 74 ALA A C 1
ATOM 538 O O . ALA A 1 74 ? 23.053 20.977 5.209 1.00 87.82 74 ALA A O 1
ATOM 540 N N . HIS A 1 75 ? 21.742 19.381 4.312 1.00 76.49 75 HIS A N 1
ATOM 541 C CA . HIS A 1 75 ? 22.680 18.294 4.570 1.00 86.09 75 HIS A CA 1
ATOM 542 C C . HIS A 1 75 ? 22.800 17.398 3.340 1.00 92.32 75 HIS A C 1
ATOM 543 O O . HIS A 1 75 ? 22.166 16.346 3.269 1.00 89.07 75 HIS A O 1
ATOM 550 N N . PRO A 1 76 ? 23.619 17.817 2.362 1.00 96.22 76 PRO A N 1
ATOM 551 C CA . PRO A 1 76 ? 23.769 17.094 1.094 1.00 86.20 76 PRO A CA 1
ATOM 552 C C . PRO A 1 76 ? 24.668 15.866 1.219 1.00 89.19 76 PRO A C 1
ATOM 553 O O . PRO A 1 76 ? 24.900 15.172 0.229 1.00 85.83 76 PRO A O 1
ATOM 557 N N . ASP A 1 77 ? 25.159 15.603 2.426 1.00 97.10 77 ASP A N 1
ATOM 558 C CA . ASP A 1 77 ? 26.085 14.500 2.655 1.00 93.63 77 ASP A CA 1
ATOM 559 C C . ASP A 1 77 ? 25.435 13.339 3.403 1.00 80.32 77 ASP A C 1
ATOM 560 O O . ASP A 1 77 ? 26.126 12.431 3.866 1.00 91.68 77 ASP A O 1
ATOM 565 N N . ILE A 1 78 ? 24.109 13.368 3.512 1.00 75.48 78 ILE A N 1
ATOM 566 C CA . ILE A 1 78 ? 23.376 12.347 4.258 1.00 96.49 78 ILE A CA 1
ATOM 567 C C . ILE A 1 78 ? 23.510 10.948 3.649 1.00 93.19 78 ILE A C 1
ATOM 568 O O . ILE A 1 78 ? 23.971 10.025 4.315 1.00 108.53 78 ILE A O 1
ATOM 573 N N . ASP A 1 79 ? 23.089 10.796 2.396 1.00 52.77 79 ASP A N 1
ATOM 574 C CA . ASP A 1 79 ? 23.262 9.546 1.642 1.00 78.04 79 ASP A CA 1
ATOM 575 C C . ASP A 1 79 ? 22.451 8.333 2.132 1.00 67.82 79 ASP A C 1
ATOM 576 O O . ASP A 1 79 ? 22.192 7.412 1.357 1.00 84.65 79 ASP A O 1
ATOM 581 N N . SER A 1 80 ? 22.051 8.323 3.401 1.00 73.74 80 SER A N 1
ATOM 582 C CA . SER A 1 80 ? 21.271 7.204 3.932 1.00 72.10 80 SER A CA 1
ATOM 583 C C . SER A 1 80 ? 20.264 7.620 5.006 1.00 67.74 80 SER A C 1
ATOM 584 O O . SER A 1 80 ? 20.542 8.494 5.826 1.00 61.69 80 SER A O 1
ATOM 587 N N . VAL A 1 81 ? 19.099 6.978 4.995 1.00 62.41 81 VAL A N 1
ATOM 588 C CA . VAL A 1 81 ? 18.004 7.332 5.897 1.00 65.50 81 VAL A CA 1
ATOM 589 C C . VAL A 1 81 ? 17.448 6.110 6.631 1.00 78.09 81 VAL A C 1
ATOM 590 O O . VAL A 1 81 ? 17.232 5.061 6.027 1.00 67.76 81 VAL A O 1
ATOM 594 N N . ILE A 1 82 ? 17.222 6.246 7.935 1.00 77.69 82 ILE A N 1
ATOM 595 C CA . ILE A 1 82 ? 16.561 5.198 8.709 1.00 72.72 82 ILE A CA 1
ATOM 596 C C . ILE A 1 82 ? 15.149 5.646 9.089 1.00 65.38 82 ILE A C 1
ATOM 597 O O . ILE A 1 82 ? 14.967 6.691 9.714 1.00 67.82 82 ILE A O 1
ATOM 602 N N . HIS A 1 83 ? 14.155 4.849 8.709 1.00 57.04 83 HIS A N 1
ATOM 603 C CA . HIS A 1 83 ? 12.758 5.271 8.782 1.00 62.40 83 HIS A CA 1
ATOM 604 C C . HIS A 1 83 ? 11.991 4.646 9.949 1.00 64.32 83 HIS A C 1
ATOM 605 O O . HIS A 1 83 ? 11.579 3.489 9.880 1.00 72.28 83 HIS A O 1
ATOM 612 N N . PHE A 1 84 ? 11.794 5.423 11.013 1.00 65.62 84 PHE A N 1
ATOM 613 C CA . PHE A 1 84 ? 11.037 4.966 12.179 1.00 55.18 84 PHE A CA 1
ATOM 614 C C . PHE A 1 84 ? 9.648 5.600 12.246 1.00 60.56 84 PHE A C 1
ATOM 615 O O . PHE A 1 84 ? 8.720 5.014 12.802 1.00 64.51 84 PHE A O 1
ATOM 623 N N . ALA A 1 85 ? 9.516 6.801 11.686 1.00 55.03 85 ALA A N 1
ATOM 624 C CA . ALA A 1 85 ? 8.291 7.594 11.804 1.00 58.46 85 ALA A CA 1
ATOM 625 C C . ALA A 1 85 ? 7.034 6.880 11.307 1.00 52.84 85 ALA A C 1
ATOM 626 O O . ALA A 1 85 ? 6.852 6.688 10.105 1.00 73.17 85 ALA A O 1
ATOM 628 N N . ALA A 1 86 ? 6.168 6.504 12.246 1.00 53.81 86 ALA A N 1
ATOM 629 C CA . ALA A 1 86 ? 4.909 5.832 11.932 1.00 58.78 86 ALA A CA 1
ATOM 630 C C . ALA A 1 86 ? 3.989 5.785 13.150 1.00 49.74 86 ALA A C 1
ATOM 631 O O . ALA A 1 86 ? 4.365 6.213 14.241 1.00 65.18 86 ALA A O 1
ATOM 633 N N . LEU A 1 87 ? 2.781 5.265 12.953 1.00 55.05 87 LEU A N 1
ATOM 634 C CA . LEU A 1 87 ? 1.858 5.004 14.052 1.00 45.19 87 LEU A CA 1
ATOM 635 C C . LEU A 1 87 ? 1.823 3.497 14.288 1.00 65.41 87 LEU A C 1
ATOM 636 O O . LEU A 1 87 ? 1.706 2.724 13.339 1.00 65.19 87 LEU A O 1
ATOM 641 N N . LYS A 1 88 ? 1.921 3.076 15.546 1.00 70.79 88 LYS A N 1
ATOM 642 C CA . LYS A 1 88 ? 2.158 1.664 15.847 1.00 57.62 88 LYS A CA 1
ATOM 643 C C . LYS A 1 88 ? 1.066 0.956 16.653 1.00 46.70 88 LYS A C 1
ATOM 644 O O . LYS A 1 88 ? 1.169 -0.243 16.911 1.00 63.79 88 LYS A O 1
ATOM 650 N N . ALA A 1 89 ? 0.028 1.682 17.050 1.00 69.82 89 ALA A N 1
ATOM 651 C CA . ALA A 1 89 ? -1.048 1.078 17.833 1.00 52.69 89 ALA A CA 1
ATOM 652 C C . ALA A 1 89 ? -1.956 0.212 16.962 1.00 50.57 89 ALA A C 1
ATOM 653 O O . ALA A 1 89 ? -2.671 0.716 16.097 1.00 70.33 89 ALA A O 1
ATOM 655 N N . VAL A 1 90 ? -1.917 -1.096 17.201 1.00 58.00 90 VAL A N 1
ATOM 656 C CA . VAL A 1 90 ? -2.684 -2.062 16.417 1.00 45.20 90 VAL A CA 1
ATOM 657 C C . VAL A 1 90 ? -4.194 -1.860 16.547 1.00 52.58 90 VAL A C 1
ATOM 658 O O . VAL A 1 90 ? -4.903 -1.777 15.545 1.00 65.71 90 VAL A O 1
ATOM 662 N N . GLY A 1 91 ? -4.677 -1.785 17.784 1.00 55.52 91 GLY A N 1
ATOM 663 C CA . GLY A 1 91 ? -6.094 -1.602 18.040 1.00 56.84 91 GLY A CA 1
ATOM 664 C C . GLY A 1 91 ? -6.630 -0.289 17.499 1.00 67.08 91 GLY A C 1
ATOM 665 O O . GLY A 1 91 ? -7.748 -0.230 16.988 1.00 57.60 91 GLY A O 1
ATOM 666 N N . GLU A 1 92 ? -5.826 0.764 17.610 1.00 61.52 92 GLU A N 1
ATOM 667 C CA . GLU A 1 92 ? -6.213 2.086 17.133 1.00 64.35 92 GLU A CA 1
ATOM 668 C C . GLU A 1 92 ? -6.293 2.118 15.608 1.00 73.24 92 GLU A C 1
ATOM 669 O O . GLU A 1 92 ? -7.071 2.881 15.035 1.00 69.21 92 GLU A O 1
ATOM 675 N N . SER A 1 93 ? -5.489 1.282 14.957 1.00 51.23 93 SER A N 1
ATOM 676 C CA . SER A 1 93 ? -5.473 1.214 13.499 1.00 61.26 93 SER A CA 1
ATOM 677 C C . SER A 1 93 ? -6.800 0.694 12.956 1.00 56.66 93 SER A C 1
ATOM 678 O O . SER A 1 93 ? -7.165 0.971 11.814 1.00 68.79 93 SER A O 1
ATOM 681 N N . GLY A 1 94 ? -7.519 -0.059 13.783 1.00 54.00 94 GLY A N 1
ATOM 682 C CA . GLY A 1 94 ? -8.826 -0.567 13.411 1.00 53.93 94 GLY A CA 1
ATOM 683 C C . GLY A 1 94 ? -9.918 0.461 13.635 1.00 67.07 94 GLY A C 1
ATOM 684 O O . GLY A 1 94 ? -11.056 0.273 13.205 1.00 70.84 94 GLY A O 1
ATOM 685 N N . GLU A 1 95 ? -9.568 1.551 14.310 1.00 56.32 95 GLU A N 1
ATOM 686 C CA . GLU A 1 95 ? -10.514 2.626 14.591 1.00 53.13 95 GLU A CA 1
ATOM 687 C C . GLU A 1 95 ? -10.357 3.767 13.591 1.00 57.85 95 GLU A C 1
ATOM 688 O O . GLU A 1 95 ? -11.345 4.312 13.096 1.00 62.23 95 GLU A O 1
ATOM 694 N N . LYS A 1 96 ? -9.110 4.127 13.301 1.00 47.78 96 LYS A N 1
ATOM 695 C CA . LYS A 1 96 ? -8.822 5.155 12.307 1.00 70.80 96 LYS A CA 1
ATOM 696 C C . LYS A 1 96 ? -7.648 4.772 11.405 1.00 60.77 96 LYS A C 1
ATOM 697 O O . LYS A 1 96 ? -6.542 5.291 11.560 1.00 58.54 96 LYS A O 1
ATOM 703 N N . PRO A 1 97 ? -7.894 3.861 10.449 1.00 61.41 97 PRO A N 1
ATOM 704 C CA . PRO A 1 97 ? -6.865 3.365 9.528 1.00 65.97 97 PRO A CA 1
ATOM 705 C C . PRO A 1 97 ? -6.382 4.424 8.540 1.00 56.92 97 PRO A C 1
ATOM 706 O O . PRO A 1 97 ? -5.243 4.344 8.081 1.00 55.73 97 PRO A O 1
ATOM 710 N N . LEU A 1 98 ? -7.234 5.393 8.218 1.00 48.18 98 LEU A N 1
ATOM 711 C CA . LEU A 1 98 ? -6.866 6.461 7.291 1.00 46.86 98 LEU A CA 1
ATOM 712 C C . LEU A 1 98 ? -5.656 7.250 7.781 1.00 63.70 98 LEU A C 1
ATOM 713 O O . LEU A 1 98 ? -4.788 7.621 6.992 1.00 68.05 98 LEU A O 1
ATOM 718 N N . ASP A 1 99 ? -5.605 7.500 9.086 1.00 74.07 99 ASP A N 1
ATOM 719 C CA . ASP A 1 99 ? -4.481 8.211 9.684 1.00 72.22 99 ASP A CA 1
ATOM 720 C C . ASP A 1 99 ? -3.207 7.377 9.600 1.00 67.88 99 ASP A C 1
ATOM 721 O O . ASP A 1 99 ? -2.105 7.917 9.514 1.00 70.27 99 ASP A O 1
ATOM 726 N N . TYR A 1 100 ? -3.366 6.058 9.620 1.00 64.34 100 TYR A N 1
ATOM 727 C CA . TYR A 1 100 ? -2.229 5.153 9.500 1.00 64.15 100 TYR A CA 1
ATOM 728 C C . TYR A 1 100 ? -1.723 5.090 8.064 1.00 57.72 100 TYR A C 1
ATOM 729 O O . TYR A 1 100 ? -0.517 5.098 7.826 1.00 47.20 100 TYR A O 1
ATOM 738 N N . TYR A 1 101 ? -2.647 5.029 7.110 1.00 53.35 101 TYR A N 1
ATOM 739 C CA . TYR A 1 101 ? -2.284 5.028 5.697 1.00 64.55 101 TYR A CA 1
ATOM 740 C C . TYR A 1 101 ? -1.687 6.366 5.272 1.00 66.01 101 TYR A C 1
ATOM 741 O O . TYR A 1 101 ? -0.876 6.428 4.349 1.00 65.16 101 TYR A O 1
ATOM 750 N N . HIS A 1 102 ? -2.088 7.435 5.952 1.00 49.56 102 HIS A N 1
ATOM 751 C CA . HIS A 1 102 ? -1.605 8.769 5.618 1.00 44.16 102 HIS A CA 1
ATOM 752 C C . HIS A 1 102 ? -0.215 9.022 6.195 1.00 46.30 102 HIS A C 1
ATOM 753 O O . HIS A 1 102 ? 0.629 9.643 5.551 1.00 48.32 102 HIS A O 1
ATOM 760 N N . VAL A 1 103 ? 0.023 8.531 7.406 1.00 57.68 103 VAL A N 1
ATOM 761 C CA . VAL A 1 103 ? 1.303 8.742 8.076 1.00 58.50 103 VAL A CA 1
ATOM 762 C C . VAL A 1 103 ? 2.349 7.708 7.661 1.00 56.16 103 VAL A C 1
ATOM 763 O O . VAL A 1 103 ? 3.457 8.064 7.260 1.00 49.58 103 VAL A O 1
ATOM 767 N N . ASN A 1 104 ? 1.994 6.431 7.753 1.00 46.93 104 ASN A N 1
ATOM 768 C CA . ASN A 1 104 ? 2.926 5.357 7.420 1.00 52.23 104 ASN A CA 1
ATOM 769 C C . ASN A 1 104 ? 3.219 5.249 5.925 1.00 58.48 104 ASN A C 1
ATOM 770 O O . ASN A 1 104 ? 4.362 5.402 5.497 1.00 68.88 104 ASN A O 1
ATOM 775 N N . VAL A 1 105 ? 2.181 4.987 5.135 1.00 54.02 105 VAL A N 1
ATOM 776 C CA . VAL A 1 105 ? 2.341 4.775 3.697 1.00 68.30 105 VAL A CA 1
ATOM 777 C C . VAL A 1 105 ? 2.733 6.049 2.947 1.00 61.47 105 VAL A C 1
ATOM 778 O O . VAL A 1 105 ? 3.775 6.092 2.292 1.00 54.09 105 VAL A O 1
ATOM 782 N N . TYR A 1 106 ? 1.896 7.079 3.041 1.00 62.59 106 TYR A N 1
ATOM 783 C CA . TYR A 1 106 ? 2.143 8.332 2.329 1.00 52.57 106 TYR A CA 1
ATOM 784 C C . TYR A 1 106 ? 3.391 9.052 2.833 1.00 54.80 106 TYR A C 1
ATOM 785 O O . TYR A 1 106 ? 4.101 9.690 2.056 1.00 56.12 106 TYR A O 1
ATOM 794 N N . GLY A 1 107 ? 3.651 8.950 4.132 1.00 57.65 107 GLY A N 1
ATOM 795 C CA . GLY A 1 107 ? 4.841 9.543 4.714 1.00 57.64 107 GLY A CA 1
ATOM 796 C C . GLY A 1 107 ? 6.102 8.929 4.138 1.00 60.38 107 GLY A C 1
ATOM 797 O O . GLY A 1 107 ? 7.110 9.611 3.947 1.00 62.28 107 GLY A O 1
ATOM 798 N N . THR A 1 108 ? 6.041 7.631 3.857 1.00 47.59 108 THR A N 1
ATOM 799 C CA . THR A 1 108 ? 7.155 6.922 3.244 1.00 50.63 108 THR A CA 1
ATOM 800 C C . THR A 1 108 ? 7.317 7.357 1.792 1.00 54.17 108 THR A C 1
ATOM 801 O O . THR A 1 108 ? 8.435 7.495 1.295 1.00 54.45 108 THR A O 1
ATOM 805 N N . ILE A 1 109 ? 6.190 7.578 1.121 1.00 57.15 109 ILE A N 1
ATOM 806 C CA . ILE A 1 109 ? 6.190 8.027 -0.267 1.00 56.20 109 ILE A CA 1
ATOM 807 C C . ILE A 1 109 ? 6.875 9.385 -0.403 1.00 61.38 109 ILE A C 1
ATOM 808 O O . ILE A 1 109 ? 7.684 9.591 -1.307 1.00 59.55 109 ILE A O 1
ATOM 813 N N . CYS A 1 110 ? 6.550 10.303 0.504 1.00 59.81 110 CYS A N 1
ATOM 814 C CA . CYS A 1 110 ? 7.169 11.623 0.526 1.00 54.17 110 CYS A CA 1
ATOM 815 C C . CYS A 1 110 ? 8.674 11.515 0.736 1.00 65.47 110 CYS A C 1
ATOM 816 O O . CYS A 1 110 ? 9.449 12.272 0.152 1.00 65.75 110 CYS A O 1
ATOM 819 N N . LEU A 1 111 ? 9.078 10.568 1.576 1.00 66.82 111 LEU A N 1
ATOM 820 C CA . LEU A 1 111 ? 10.487 10.355 1.873 1.00 67.02 111 LEU A CA 1
ATOM 821 C C . LEU A 1 111 ? 11.241 9.862 0.643 1.00 63.18 111 LEU A C 1
ATOM 822 O O . LEU A 1 111 ? 12.259 10.437 0.261 1.00 63.50 111 LEU A O 1
ATOM 827 N N . LEU A 1 112 ? 10.729 8.802 0.025 1.00 55.87 112 LEU A N 1
ATOM 828 C CA . LEU A 1 112 ? 11.354 8.213 -1.156 1.00 66.07 112 LEU A CA 1
ATOM 829 C C . LEU A 1 112 ? 11.462 9.212 -2.305 1.00 59.57 112 LEU A C 1
ATOM 830 O O . LEU A 1 112 ? 12.489 9.284 -2.978 1.00 55.41 112 LEU A O 1
ATOM 835 N N . ARG A 1 113 ? 10.397 9.979 -2.522 1.00 57.50 113 ARG A N 1
ATOM 836 C CA . ARG A 1 113 ? 10.389 11.007 -3.558 1.00 52.66 113 ARG A CA 1
ATOM 837 C C . ARG A 1 113 ? 11.479 12.043 -3.314 1.00 59.80 113 ARG A C 1
ATOM 838 O O . ARG A 1 113 ? 12.188 12.441 -4.238 1.00 69.88 113 ARG A O 1
ATOM 846 N N . SER A 1 114 ? 11.608 12.472 -2.063 1.00 72.54 114 SER A N 1
ATOM 847 C CA . SER A 1 114 ? 12.629 13.441 -1.689 1.00 70.56 114 SER A CA 1
ATOM 848 C C . SER A 1 114 ? 14.014 12.800 -1.717 1.00 65.36 114 SER A C 1
ATOM 849 O O . SER A 1 114 ? 15.012 13.469 -1.985 1.00 59.83 114 SER A O 1
ATOM 852 N N . MET A 1 115 ? 14.065 11.499 -1.443 1.00 73.62 115 MET A N 1
ATOM 853 C CA . MET A 1 115 ? 15.321 10.757 -1.483 1.00 68.56 115 MET A CA 1
ATOM 854 C C . MET A 1 115 ? 15.874 10.669 -2.900 1.00 62.64 115 MET A C 1
ATOM 855 O O . MET A 1 115 ? 17.053 10.932 -3.133 1.00 63.38 115 MET A O 1
ATOM 860 N N . VAL A 1 116 ? 15.013 10.294 -3.842 1.00 63.46 116 VAL A N 1
ATOM 861 C CA . VAL A 1 116 ? 15.390 10.209 -5.249 1.00 70.57 116 VAL A CA 1
ATOM 862 C C . VAL A 1 116 ? 15.763 11.591 -5.780 1.00 64.70 116 VAL A C 1
ATOM 863 O O . VAL A 1 116 ? 16.679 11.734 -6.592 1.00 71.56 116 VAL A O 1
ATOM 867 N N . ARG A 1 117 ? 15.058 12.608 -5.294 1.00 56.60 117 ARG A N 1
ATOM 868 C CA . ARG A 1 117 ? 15.265 13.984 -5.731 1.00 54.66 117 ARG A CA 1
ATOM 869 C C . ARG A 1 117 ? 16.631 14.522 -5.308 1.00 58.01 117 ARG A C 1
ATOM 870 O O . ARG A 1 117 ? 17.221 15.346 -6.006 1.00 62.32 117 ARG A O 1
ATOM 878 N N . HIS A 1 118 ? 17.130 14.057 -4.166 1.00 53.63 118 HIS A N 1
ATOM 879 C CA . HIS A 1 118 ? 18.399 14.549 -3.632 1.00 56.95 118 HIS A CA 1
ATOM 880 C C . HIS A 1 118 ? 19.496 13.486 -3.627 1.00 58.19 118 HIS A C 1
ATOM 881 O O . HIS A 1 118 ? 20.557 13.682 -3.033 1.00 69.12 118 HIS A O 1
ATOM 888 N N . ASN A 1 119 ? 19.225 12.364 -4.287 1.00 61.90 119 ASN A N 1
ATOM 889 C CA . ASN A 1 119 ? 20.205 11.293 -4.463 1.00 72.62 119 ASN A CA 1
ATOM 890 C C . ASN A 1 119 ? 20.751 10.668 -3.177 1.00 52.51 119 ASN A C 1
ATOM 891 O O . ASN A 1 119 ? 21.945 10.387 -3.075 1.00 65.20 119 ASN A O 1
ATOM 896 N N . VAL A 1 120 ? 19.875 10.460 -2.199 1.00 65.73 120 VAL A N 1
ATOM 897 C CA . VAL A 1 120 ? 20.196 9.598 -1.066 1.00 70.28 120 VAL A CA 1
ATOM 898 C C . VAL A 1 120 ? 19.655 8.206 -1.388 1.00 68.95 120 VAL A C 1
ATOM 899 O O . VAL A 1 120 ? 18.466 8.040 -1.665 1.00 65.01 120 VAL A O 1
ATOM 903 N N . THR A 1 121 ? 20.539 7.213 -1.374 1.00 61.98 121 THR A N 1
ATOM 904 C CA . THR A 1 121 ? 20.243 5.932 -2.010 1.00 68.40 121 THR A CA 1
ATOM 905 C C . THR A 1 121 ? 20.013 4.758 -1.061 1.00 73.16 121 THR A C 1
ATOM 906 O O . THR A 1 121 ? 19.576 3.691 -1.491 1.00 81.44 121 THR A O 1
ATOM 910 N N . ASN A 1 122 ? 20.307 4.946 0.220 1.00 77.89 122 ASN A N 1
ATOM 911 C CA . ASN A 1 122 ? 20.139 3.869 1.191 1.00 69.56 122 ASN A CA 1
ATOM 912 C C . ASN A 1 122 ? 19.036 4.143 2.209 1.00 68.39 122 ASN A C 1
ATOM 913 O O . ASN A 1 122 ? 19.000 5.206 2.828 1.00 67.00 122 ASN A O 1
ATOM 918 N N . ILE A 1 123 ? 18.138 3.179 2.377 1.00 56.41 123 ILE A N 1
ATOM 919 C CA . ILE A 1 123 ? 17.062 3.308 3.353 1.00 54.96 123 ILE A CA 1
ATOM 920 C C . ILE A 1 123 ? 16.903 2.047 4.208 1.00 60.46 123 ILE A C 1
ATOM 921 O O . ILE A 1 123 ? 16.955 0.924 3.705 1.00 52.44 123 ILE A O 1
ATOM 926 N N . VAL A 1 124 ? 16.738 2.244 5.511 1.00 63.94 124 VAL A N 1
ATOM 927 C CA . VAL A 1 124 ? 16.473 1.145 6.428 1.00 59.89 124 VAL A CA 1
ATOM 928 C C . VAL A 1 124 ? 15.084 1.326 7.025 1.00 58.16 124 VAL A C 1
ATOM 929 O O . VAL A 1 124 ? 14.859 2.229 7.830 1.00 66.48 124 VAL A O 1
ATOM 933 N N . PHE A 1 125 ? 14.150 0.472 6.619 1.00 53.07 125 PHE A N 1
ATOM 934 C CA . PHE A 1 125 ? 12.761 0.613 7.041 1.00 61.48 125 PHE A CA 1
ATOM 935 C C . PHE A 1 125 ? 12.441 -0.178 8.305 1.00 71.20 125 PHE A C 1
ATOM 936 O O . PHE A 1 125 ? 12.944 -1.283 8.506 1.00 67.77 125 PHE A O 1
ATOM 944 N N . SER A 1 126 ? 11.592 0.399 9.148 1.00 68.14 126 SER A N 1
ATOM 945 C CA . SER A 1 126 ? 11.169 -0.248 10.382 1.00 49.05 126 SER A CA 1
ATOM 946 C C . SER A 1 126 ? 9.887 -1.043 10.171 1.00 55.47 126 SER A C 1
ATOM 947 O O . SER A 1 126 ? 8.790 -0.546 10.424 1.00 47.80 126 SER A O 1
ATOM 950 N N . SER A 1 127 ? 10.031 -2.278 9.701 1.00 52.27 127 SER A N 1
ATOM 951 C CA . SER A 1 127 ? 8.886 -3.154 9.500 1.00 54.87 127 SER A CA 1
ATOM 952 C C . SER A 1 127 ? 8.588 -3.926 10.779 1.00 72.13 127 SER A C 1
ATOM 953 O O . SER A 1 127 ? 9.430 -4.014 11.671 1.00 73.16 127 SER A O 1
ATOM 956 N N . SER A 1 128 ? 7.384 -4.482 10.866 1.00 75.73 128 SER A N 1
ATOM 957 C CA . SER A 1 128 ? 6.977 -5.239 12.042 1.00 53.26 128 SER A CA 1
ATOM 958 C C . SER A 1 128 ? 6.809 -6.717 11.711 1.00 59.84 128 SER A C 1
ATOM 959 O O . SER A 1 128 ? 6.840 -7.107 10.545 1.00 70.13 128 SER A O 1
ATOM 962 N N . ALA A 1 129 ? 6.630 -7.534 12.743 1.00 75.63 129 ALA A N 1
ATOM 963 C CA . ALA A 1 129 ? 6.434 -8.967 12.557 1.00 57.21 129 ALA A CA 1
ATOM 964 C C . ALA A 1 129 ? 4.960 -9.284 12.332 1.00 54.89 129 ALA A C 1
ATOM 965 O O . ALA A 1 129 ? 4.585 -10.440 12.138 1.00 57.57 129 ALA A O 1
ATOM 967 N N . THR A 1 130 ? 4.129 -8.246 12.358 1.00 61.14 130 THR A N 1
ATOM 968 C CA . THR A 1 130 ? 2.692 -8.404 12.163 1.00 68.75 130 THR A CA 1
ATOM 969 C C . THR A 1 130 ? 2.354 -8.685 10.702 1.00 65.92 130 THR A C 1
ATOM 970 O O . THR A 1 130 ? 1.218 -9.030 10.376 1.00 76.22 130 THR A O 1
ATOM 974 N N . VAL A 1 131 ? 3.343 -8.534 9.827 1.00 72.49 131 VAL A N 1
ATOM 975 C CA . VAL A 1 131 ? 3.147 -8.781 8.403 1.00 63.67 131 VAL A CA 1
ATOM 976 C C . VAL A 1 131 ? 2.983 -10.270 8.116 1.00 68.32 131 VAL A C 1
ATOM 977 O O . VAL A 1 131 ? 2.438 -10.655 7.082 1.00 79.56 131 VAL A O 1
ATOM 981 N N . TYR A 1 132 ? 3.455 -11.103 9.039 1.00 73.98 132 TYR A N 1
ATOM 982 C CA . TYR A 1 132 ? 3.328 -12.549 8.904 1.00 75.14 132 TYR A CA 1
ATOM 983 C C . TYR A 1 132 ? 1.917 -13.007 9.255 1.00 64.91 132 TYR A C 1
ATOM 984 O O . TYR A 1 132 ? 1.473 -14.070 8.818 1.00 69.09 132 TYR A O 1
ATOM 993 N N . GLY A 1 133 ? 1.217 -12.199 10.045 1.00 65.39 133 GLY A N 1
ATOM 994 C CA . GLY A 1 133 ? -0.098 -12.566 10.536 1.00 64.82 133 GLY A CA 1
ATOM 995 C C . GLY A 1 133 ? 0.003 -13.781 11.435 1.00 77.32 133 GLY A C 1
ATOM 996 O O . GLY A 1 133 ? 0.915 -13.877 12.256 1.00 81.53 133 GLY A O 1
ATOM 997 N N . ASP A 1 134 ? -0.932 -14.712 11.282 1.00 82.57 134 ASP A N 1
ATOM 998 C CA . ASP A 1 134 ? -0.867 -15.974 12.005 1.00 77.54 134 ASP A CA 1
ATOM 999 C C . ASP A 1 134 ? -0.059 -16.974 11.186 1.00 75.71 134 ASP A C 1
ATOM 1000 O O . ASP A 1 134 ? -0.347 -17.197 10.013 1.00 87.66 134 ASP A O 1
ATOM 1005 N N . ALA A 1 135 ? 0.959 -17.566 11.802 1.00 67.68 135 ALA A N 1
ATOM 1006 C CA . ALA A 1 135 ? 1.841 -18.486 11.094 1.00 57.72 135 ALA A CA 1
ATOM 1007 C C . ALA A 1 135 ? 1.497 -19.947 11.373 1.00 81.65 135 ALA A C 1
ATOM 1008 O O . ALA A 1 135 ? 2.240 -20.851 10.991 1.00 91.17 135 ALA A O 1
ATOM 1010 N N . THR A 1 136 ? 0.367 -20.172 12.035 1.00 81.78 136 THR A N 1
ATOM 1011 C CA . THR A 1 136 ? -0.056 -21.525 12.385 1.00 87.74 136 THR A CA 1
ATOM 1012 C C . THR A 1 136 ? -0.862 -22.177 11.264 1.00 88.49 136 THR A C 1
ATOM 1013 O O . THR A 1 136 ? -1.136 -23.377 11.300 1.00 92.69 136 THR A O 1
ATOM 1017 N N . ARG A 1 137 ? -1.239 -21.379 10.270 1.00 90.81 137 ARG A N 1
ATOM 1018 C CA . ARG A 1 137 ? -1.960 -21.878 9.103 1.00 96.36 137 ARG A CA 1
ATOM 1019 C C . ARG A 1 137 ? -1.003 -22.539 8.116 1.00 90.39 137 ARG A C 1
ATOM 1020 O O . ARG A 1 137 ? -1.424 -23.080 7.092 1.00 82.16 137 ARG A O 1
ATOM 1028 N N . PHE A 1 138 ? 0.287 -22.488 8.430 1.00 97.73 138 PHE A N 1
ATOM 1029 C CA . PHE A 1 138 ? 1.313 -23.080 7.582 1.00 89.76 138 PHE A CA 1
ATOM 1030 C C . PHE A 1 138 ? 2.133 -24.105 8.358 1.00 92.68 138 PHE A C 1
ATOM 1031 O O . PHE A 1 138 ? 2.606 -23.822 9.459 1.00 101.29 138 PHE A O 1
ATOM 1039 N N . PRO A 1 139 ? 2.297 -25.307 7.785 1.00 91.48 139 PRO A N 1
ATOM 1040 C CA . PRO A 1 139 ? 3.094 -26.373 8.401 1.00 95.18 139 PRO A CA 1
ATOM 1041 C C . PRO A 1 139 ? 4.569 -25.994 8.492 1.00 90.98 139 PRO A C 1
ATOM 1042 O O . PRO A 1 139 ? 5.124 -25.475 7.522 1.00 81.22 139 PRO A O 1
ATOM 1046 N N . ASP A 1 140 ? 5.182 -26.251 9.645 1.00 88.55 140 ASP A N 1
ATOM 1047 C CA . ASP A 1 140 ? 6.609 -26.010 9.860 1.00 95.95 140 ASP A CA 1
ATOM 1048 C C . ASP A 1 140 ? 7.030 -24.567 9.582 1.00 86.94 140 ASP A C 1
ATOM 1049 O O . ASP A 1 140 ? 8.081 -24.324 8.989 1.00 80.44 140 ASP A O 1
ATOM 1054 N N . MET A 1 141 ? 6.210 -23.614 10.014 1.00 95.20 141 MET A N 1
ATOM 1055 C CA . MET A 1 141 ? 6.500 -22.202 9.788 1.00 83.08 141 MET A CA 1
ATOM 1056 C C . MET A 1 141 ? 6.844 -21.492 11.099 1.00 81.66 141 MET A C 1
ATOM 1057 O O . MET A 1 141 ? 7.067 -20.281 11.125 1.00 74.73 141 MET A O 1
ATOM 1062 N N . ILE A 1 142 ? 6.888 -22.254 12.186 1.00 70.11 142 ILE A N 1
ATOM 1063 C CA . ILE A 1 142 ? 7.275 -21.716 13.486 1.00 68.81 142 ILE A CA 1
ATOM 1064 C C . ILE A 1 142 ? 8.513 -22.444 14.009 1.00 70.87 142 ILE A C 1
ATOM 1065 O O . ILE A 1 142 ? 8.502 -23.668 14.131 1.00 71.16 142 ILE A O 1
ATOM 1070 N N . PRO A 1 143 ? 9.591 -21.699 14.320 1.00 68.44 143 PRO A N 1
ATOM 1071 C CA . PRO A 1 143 ? 9.772 -20.238 14.280 1.00 83.32 143 PRO A CA 1
ATOM 1072 C C . PRO A 1 143 ? 9.652 -19.636 12.880 1.00 70.44 143 PRO A C 1
ATOM 1073 O O . PRO A 1 143 ? 9.855 -20.335 11.889 1.00 73.71 143 PRO A O 1
ATOM 1077 N N . ILE A 1 144 ? 9.329 -18.348 12.816 1.00 73.78 144 ILE A N 1
ATOM 1078 C CA . ILE A 1 144 ? 8.990 -17.687 11.558 1.00 68.93 144 ILE A CA 1
ATOM 1079 C C . ILE A 1 144 ? 10.209 -17.187 10.786 1.00 71.13 144 ILE A C 1
ATOM 1080 O O . ILE A 1 144 ? 10.925 -16.302 11.255 1.00 78.46 144 ILE A O 1
ATOM 1085 N N . PRO A 1 145 ? 10.442 -17.755 9.592 1.00 62.77 145 PRO A N 1
ATOM 1086 C CA . PRO A 1 145 ? 11.529 -17.329 8.705 1.00 65.57 145 PRO A CA 1
ATOM 1087 C C . PRO A 1 145 ? 11.104 -16.140 7.850 1.00 63.16 145 PRO A C 1
ATOM 1088 O O . PRO A 1 145 ? 9.916 -15.822 7.795 1.00 62.48 145 PRO A O 1
ATOM 1092 N N . GLU A 1 146 ? 12.061 -15.495 7.190 1.00 57.21 146 GLU A N 1
ATOM 1093 C CA . GLU A 1 146 ? 11.763 -14.335 6.356 1.00 61.55 146 GLU A CA 1
ATOM 1094 C C . GLU A 1 146 ? 10.967 -14.712 5.110 1.00 55.23 146 GLU A C 1
ATOM 1095 O O . GLU A 1 146 ? 10.197 -13.904 4.592 1.00 52.00 146 GLU A O 1
ATOM 1101 N N . HIS A 1 147 ? 11.148 -15.942 4.636 1.00 61.27 147 HIS A N 1
ATOM 1102 C CA . HIS A 1 147 ? 10.485 -16.394 3.415 1.00 64.19 147 HIS A CA 1
ATOM 1103 C C . HIS A 1 147 ? 9.043 -16.833 3.660 1.00 69.25 147 HIS A C 1
ATOM 1104 O O . HIS A 1 147 ? 8.422 -17.462 2.802 1.00 68.04 147 HIS A O 1
ATOM 1111 N N . CYS A 1 148 ? 8.517 -16.504 4.835 1.00 69.18 148 CYS A N 1
ATOM 1112 C CA . CYS A 1 148 ? 7.122 -16.779 5.147 1.00 83.17 148 CYS A CA 1
ATOM 1113 C C . CYS A 1 148 ? 6.216 -15.817 4.386 1.00 75.92 148 CYS A C 1
ATOM 1114 O O . CYS A 1 148 ? 6.416 -14.603 4.438 1.00 74.43 148 CYS A O 1
ATOM 1117 N N . PRO A 1 149 ? 5.223 -16.360 3.665 1.00 64.30 149 PRO A N 1
ATOM 1118 C CA . PRO A 1 149 ? 4.259 -15.545 2.916 1.00 63.69 149 PRO A CA 1
ATOM 1119 C C . PRO A 1 149 ? 3.513 -14.574 3.825 1.00 73.98 149 PRO A C 1
ATOM 1120 O O . PRO A 1 149 ? 2.949 -14.982 4.839 1.00 74.94 149 PRO A O 1
ATOM 1124 N N . LEU A 1 150 ? 3.516 -13.297 3.456 1.00 70.57 150 LEU A N 1
ATOM 1125 C CA . LEU A 1 150 ? 2.967 -12.248 4.309 1.00 60.56 150 LEU A CA 1
ATOM 1126 C C . LEU A 1 150 ? 1.448 -12.128 4.202 1.00 69.34 150 LEU A C 1
ATOM 1127 O O . LEU A 1 150 ? 0.873 -12.292 3.126 1.00 63.11 150 LEU A O 1
ATOM 1132 N N . GLY A 1 151 ? 0.807 -11.841 5.331 1.00 61.26 151 GLY A N 1
ATOM 1133 C CA . GLY A 1 151 ? -0.636 -11.681 5.379 1.00 68.07 151 GLY A CA 1
ATOM 1134 C C . GLY A 1 151 ? -1.113 -11.117 6.705 1.00 75.12 151 GLY A C 1
ATOM 1135 O O . GLY A 1 151 ? -1.526 -11.869 7.589 1.00 91.46 151 GLY A O 1
ATOM 1136 N N . PRO A 1 152 ? -1.057 -9.783 6.852 1.00 79.93 152 PRO A N 1
ATOM 1137 C CA . PRO A 1 152 ? -1.456 -9.087 8.082 1.00 68.33 152 PRO A CA 1
ATOM 1138 C C . PRO A 1 152 ? -2.944 -9.246 8.384 1.00 71.16 152 PRO A C 1
ATOM 1139 O O . PRO A 1 152 ? -3.719 -9.586 7.490 1.00 79.46 152 PRO A O 1
ATOM 1143 N N . THR A 1 153 ? -3.333 -8.997 9.631 1.00 80.52 153 THR A N 1
ATOM 1144 C CA . THR A 1 153 ? -4.728 -9.133 10.040 1.00 80.63 153 THR A CA 1
ATOM 1145 C C . THR A 1 153 ? -5.304 -7.805 10.524 1.00 70.05 153 THR A C 1
ATOM 1146 O O . THR A 1 153 ? -6.469 -7.728 10.913 1.00 75.05 153 THR A O 1
ATOM 1150 N N . ASN A 1 154 ? -4.480 -6.763 10.499 1.00 46.58 154 ASN A N 1
ATOM 1151 C CA . ASN A 1 154 ? -4.904 -5.438 10.939 1.00 65.84 154 ASN A CA 1
ATOM 1152 C C . ASN A 1 154 ? -4.348 -4.338 10.036 1.00 65.20 154 ASN A C 1
ATOM 1153 O O . ASN A 1 154 ? -3.297 -4.517 9.419 1.00 53.50 154 ASN A O 1
ATOM 1158 N N . PRO A 1 155 ? -5.064 -3.201 9.944 1.00 56.22 155 PRO A N 1
ATOM 1159 C CA . PRO A 1 155 ? -4.657 -2.064 9.109 1.00 63.90 155 PRO A CA 1
ATOM 1160 C C . PRO A 1 155 ? -3.212 -1.622 9.334 1.00 60.02 155 PRO A C 1
ATOM 1161 O O . PRO A 1 155 ? -2.555 -1.207 8.380 1.00 65.98 155 PRO A O 1
ATOM 1165 N N . TYR A 1 156 ? -2.731 -1.709 10.570 1.00 51.16 156 TYR A N 1
ATOM 1166 C CA . TYR A 1 156 ? -1.347 -1.360 10.872 1.00 54.97 156 TYR A CA 1
ATOM 1167 C C . TYR A 1 156 ? -0.374 -2.272 10.131 1.00 55.35 156 TYR A C 1
ATOM 1168 O O . TYR A 1 156 ? 0.640 -1.815 9.605 1.00 59.28 156 TYR A O 1
ATOM 1177 N N . GLY A 1 157 ? -0.692 -3.562 10.094 1.00 56.77 157 GLY A N 1
ATOM 1178 C CA . GLY A 1 157 ? 0.132 -4.528 9.392 1.00 62.00 157 GLY A CA 1
ATOM 1179 C C . GLY A 1 157 ? 0.123 -4.297 7.895 1.00 62.52 157 GLY A C 1
ATOM 1180 O O . GLY A 1 157 ? 1.145 -4.456 7.227 1.00 65.12 157 GLY A O 1
ATOM 1181 N N . ASN A 1 158 ? -1.037 -3.918 7.369 1.00 57.18 158 ASN A N 1
ATOM 1182 C CA . ASN A 1 158 ? -1.183 -3.651 5.943 1.00 55.56 158 ASN A CA 1
ATOM 1183 C C . ASN A 1 158 ? -0.355 -2.456 5.483 1.00 63.72 158 ASN A C 1
ATOM 1184 O O . ASN A 1 158 ? 0.172 -2.452 4.370 1.00 62.69 158 ASN A O 1
ATOM 1189 N N . THR A 1 159 ? -0.242 -1.444 6.340 1.00 57.63 159 THR A N 1
ATOM 1190 C CA . THR A 1 159 ? 0.575 -0.276 6.031 1.00 58.72 159 THR A CA 1
ATOM 1191 C C . THR A 1 159 ? 2.036 -0.681 5.902 1.00 58.05 159 THR A C 1
ATOM 1192 O O . THR A 1 159 ? 2.711 -0.304 4.945 1.00 57.89 159 THR A O 1
ATOM 1196 N N . LYS A 1 160 ? 2.513 -1.457 6.870 1.00 66.91 160 LYS A N 1
ATOM 1197 C CA . LYS A 1 160 ? 3.875 -1.975 6.844 1.00 67.85 160 LYS A CA 1
ATOM 1198 C C . LYS A 1 160 ? 4.097 -2.860 5.624 1.00 53.98 160 LYS A C 1
ATOM 1199 O O . LYS A 1 160 ? 5.156 -2.823 5.000 1.00 55.84 160 LYS A O 1
ATOM 1205 N N . PHE A 1 161 ? 3.086 -3.654 5.293 1.00 52.49 161 PHE A N 1
ATOM 1206 C CA . PHE A 1 161 ? 3.156 -4.563 4.157 1.00 61.55 161 PHE A CA 1
ATOM 1207 C C . PHE A 1 161 ? 3.165 -3.790 2.841 1.00 73.26 161 PHE A C 1
ATOM 1208 O O . PHE A 1 161 ? 3.860 -4.162 1.896 1.00 70.14 161 PHE A O 1
ATOM 1216 N N . ALA A 1 162 ? 2.396 -2.706 2.791 1.00 66.60 162 ALA A N 1
ATOM 1217 C CA . ALA A 1 162 ? 2.333 -1.871 1.598 1.00 54.52 162 ALA A CA 1
ATOM 1218 C C . ALA A 1 162 ? 3.651 -1.140 1.367 1.00 52.40 162 ALA A C 1
ATOM 1219 O O . ALA A 1 162 ? 4.105 -1.004 0.231 1.00 74.69 162 ALA A O 1
ATOM 1221 N N . ILE A 1 163 ? 4.260 -0.673 2.452 1.00 57.94 163 ILE A N 1
ATOM 1222 C CA . ILE A 1 163 ? 5.533 0.035 2.374 1.00 63.87 163 ILE A CA 1
ATOM 1223 C C . ILE A 1 163 ? 6.650 -0.875 1.863 1.00 60.83 163 ILE A C 1
ATOM 1224 O O . ILE A 1 163 ? 7.434 -0.474 1.002 1.00 61.67 163 ILE A O 1
ATOM 1229 N N . GLU A 1 164 ? 6.710 -2.097 2.389 1.00 59.11 164 GLU A N 1
ATOM 1230 C CA . GLU A 1 164 ? 7.708 -3.076 1.957 1.00 63.16 164 GLU A CA 1
ATOM 1231 C C . GLU A 1 164 ? 7.668 -3.279 0.446 1.00 58.88 164 GLU A C 1
ATOM 1232 O O . GLU A 1 164 ? 8.707 -3.343 -0.207 1.00 53.34 164 GLU A O 1
ATOM 1238 N N . LEU A 1 165 ? 6.461 -3.373 -0.101 1.00 56.51 165 LEU A N 1
ATOM 1239 C CA . LEU A 1 165 ? 6.281 -3.520 -1.540 1.00 63.26 165 LEU A CA 1
ATOM 1240 C C . LEU A 1 165 ? 6.748 -2.267 -2.275 1.00 61.81 165 LEU A C 1
ATOM 1241 O O . LEU A 1 165 ? 7.321 -2.351 -3.359 1.00 60.37 165 LEU A O 1
ATOM 1246 N N . ALA A 1 166 ? 6.506 -1.107 -1.672 1.00 61.43 166 ALA A N 1
ATOM 1247 C CA . ALA A 1 166 ? 6.921 0.162 -2.258 1.00 60.40 166 ALA A CA 1
ATOM 1248 C C . ALA A 1 166 ? 8.441 0.300 -2.271 1.00 65.26 166 ALA A C 1
ATOM 1249 O O . ALA A 1 166 ? 9.027 0.677 -3.285 1.00 60.46 166 ALA A O 1
ATOM 1251 N N . ILE A 1 167 ? 9.068 -0.007 -1.138 1.00 68.31 167 ILE A N 1
ATOM 1252 C CA . ILE A 1 167 ? 10.521 0.060 -1.007 1.00 64.70 167 ILE A CA 1
ATOM 1253 C C . ILE A 1 167 ? 11.214 -0.825 -2.043 1.00 68.44 167 ILE A C 1
ATOM 1254 O O . ILE A 1 167 ? 12.197 -0.416 -2.664 1.00 61.98 167 ILE A O 1
ATOM 1259 N N . THR A 1 168 ? 10.688 -2.031 -2.231 1.00 64.24 168 THR A N 1
ATOM 1260 C CA . THR A 1 168 ? 11.234 -2.965 -3.210 1.00 64.27 168 THR A CA 1
ATOM 1261 C C . THR A 1 168 ? 11.138 -2.408 -4.627 1.00 71.81 168 THR A C 1
ATOM 1262 O O . THR A 1 168 ? 12.128 -2.377 -5.357 1.00 85.94 168 THR A O 1
ATOM 1266 N N . ASP A 1 169 ? 9.944 -1.962 -5.006 1.00 63.34 169 ASP A N 1
ATOM 1267 C CA . ASP A 1 169 ? 9.698 -1.461 -6.355 1.00 60.81 169 ASP A CA 1
ATOM 1268 C C . ASP A 1 169 ? 10.509 -0.207 -6.680 1.00 67.40 169 ASP A C 1
ATOM 1269 O O . ASP A 1 169 ? 11.122 -0.117 -7.744 1.00 75.81 169 ASP A O 1
ATOM 1274 N N . VAL A 1 170 ? 10.504 0.754 -5.761 1.00 68.68 170 VAL A N 1
ATOM 1275 C CA . VAL A 1 170 ? 11.211 2.018 -5.957 1.00 67.97 170 VAL A CA 1
ATOM 1276 C C . VAL A 1 170 ? 12.715 1.822 -6.144 1.00 70.32 170 VAL A C 1
ATOM 1277 O O . VAL A 1 170 ? 13.300 2.323 -7.104 1.00 77.89 170 VAL A O 1
ATOM 1281 N N . ILE A 1 171 ? 13.332 1.084 -5.227 1.00 69.81 171 ILE A N 1
ATOM 1282 C CA . ILE A 1 171 ? 14.775 0.864 -5.258 1.00 65.58 171 ILE A CA 1
ATOM 1283 C C . ILE A 1 171 ? 15.218 0.005 -6.445 1.00 71.55 171 ILE A C 1
ATOM 1284 O O . ILE A 1 171 ? 16.199 0.329 -7.116 1.00 77.77 171 ILE A O 1
ATOM 1289 N N . ASN A 1 172 ? 14.494 -1.081 -6.706 1.00 56.64 172 ASN A N 1
ATOM 1290 C CA . ASN A 1 172 ? 14.799 -1.941 -7.848 1.00 59.36 172 ASN A CA 1
ATOM 1291 C C . ASN A 1 172 ? 14.720 -1.187 -9.171 1.00 64.84 172 ASN A C 1
ATOM 1292 O O . ASN A 1 172 ? 15.457 -1.485 -10.110 1.00 68.33 172 ASN A O 1
ATOM 1297 N N . ALA A 1 173 ? 13.823 -0.207 -9.235 1.00 60.18 173 ALA A N 1
ATOM 1298 C CA . ALA A 1 173 ? 13.679 0.618 -10.427 1.00 68.70 173 ALA A CA 1
ATOM 1299 C C . ALA A 1 173 ? 14.930 1.458 -10.653 1.00 69.84 173 ALA A C 1
ATOM 1300 O O . ALA A 1 173 ? 15.411 1.578 -11.778 1.00 68.49 173 ALA A O 1
ATOM 1302 N N . GLN A 1 174 ? 15.454 2.031 -9.574 1.00 72.16 174 GLN A N 1
ATOM 1303 C CA . GLN A 1 174 ? 16.660 2.847 -9.641 1.00 79.07 174 GLN A CA 1
ATOM 1304 C C . GLN A 1 174 ? 17.855 2.026 -10.114 1.00 70.80 174 GLN A C 1
ATOM 1305 O O . GLN A 1 174 ? 18.714 2.522 -10.843 1.00 83.83 174 GLN A O 1
ATOM 1311 N N . ARG A 1 175 ? 17.899 0.766 -9.695 1.00 68.38 175 ARG A N 1
ATOM 1312 C CA . ARG A 1 175 ? 18.979 -0.135 -10.077 1.00 78.43 175 ARG A CA 1
ATOM 1313 C C . ARG A 1 175 ? 18.824 -0.591 -11.525 1.00 71.19 175 ARG A C 1
ATOM 1314 O O . ARG A 1 175 ? 19.786 -0.580 -12.293 1.00 58.88 175 ARG A O 1
ATOM 1322 N N . ASN A 1 176 ? 17.608 -0.985 -11.892 1.00 69.56 176 ASN A N 1
ATOM 1323 C CA . ASN A 1 176 ? 17.331 -1.472 -13.240 1.00 67.00 176 ASN A CA 1
ATOM 1324 C C . ASN A 1 176 ? 17.461 -0.394 -14.314 1.00 77.61 176 ASN A C 1
ATOM 1325 O O . ASN A 1 176 ? 17.923 -0.668 -15.421 1.00 81.59 176 ASN A O 1
ATOM 1330 N N . ASN A 1 177 ? 17.052 0.829 -13.986 1.00 75.92 177 ASN A N 1
ATOM 1331 C CA . ASN A 1 177 ? 17.190 1.948 -14.913 1.00 73.23 177 ASN A CA 1
ATOM 1332 C C . ASN A 1 177 ? 18.653 2.290 -15.172 1.00 82.28 177 ASN A C 1
ATOM 1333 O O . ASN A 1 177 ? 19.011 2.751 -16.256 1.00 85.49 177 ASN A O 1
ATOM 1338 N N . ALA A 1 178 ? 19.495 2.059 -14.170 1.00 77.37 178 ALA A N 1
ATOM 1339 C CA . ALA A 1 178 ? 20.924 2.305 -14.303 1.00 81.92 178 ALA A CA 1
ATOM 1340 C C . ALA A 1 178 ? 21.594 1.195 -15.107 1.00 80.58 178 ALA A C 1
ATOM 1341 O O . ALA A 1 178 ? 22.529 1.446 -15.867 1.00 76.26 178 ALA A O 1
ATOM 1343 N N . LYS A 1 179 ? 21.108 -0.031 -14.935 1.00 69.06 179 LYS A N 1
ATOM 1344 C CA . LYS A 1 179 ? 21.615 -1.172 -15.691 1.00 72.21 179 LYS A CA 1
ATOM 1345 C C . LYS A 1 179 ? 21.288 -1.027 -17.174 1.00 87.15 179 LYS A C 1
ATOM 1346 O O . LYS A 1 179 ? 22.109 -1.348 -18.034 1.00 96.10 179 LYS A O 1
ATOM 1352 N N . LYS A 1 180 ? 20.082 -0.546 -17.463 1.00 78.85 180 LYS A N 1
ATOM 1353 C CA . LYS A 1 180 ? 19.650 -0.329 -18.839 1.00 79.90 180 LYS A CA 1
ATOM 1354 C C . LYS A 1 180 ? 20.509 0.726 -19.527 1.00 77.69 180 LYS A C 1
ATOM 1355 O O . LYS A 1 180 ? 20.780 0.637 -20.724 1.00 92.95 180 LYS A O 1
ATOM 1361 N N . ALA A 1 181 ? 20.939 1.722 -18.759 1.00 67.11 181 ALA A N 1
ATOM 1362 C CA . ALA A 1 181 ? 21.778 2.792 -19.285 1.00 58.05 181 ALA A CA 1
ATOM 1363 C C . ALA A 1 181 ? 23.256 2.423 -19.209 1.00 75.52 181 ALA A C 1
ATOM 1364 O O . ALA A 1 181 ? 24.127 3.272 -19.396 1.00 60.01 181 ALA A O 1
ATOM 1366 N N . GLY A 1 182 ? 23.531 1.153 -18.926 1.00 71.08 182 GLY A N 1
ATOM 1367 C CA . GLY A 1 182 ? 24.893 0.655 -18.863 1.00 76.34 182 GLY A CA 1
ATOM 1368 C C . GLY A 1 182 ? 25.715 1.263 -17.742 1.00 91.77 182 GLY A C 1
ATOM 1369 O O . GLY A 1 182 ? 26.939 1.349 -17.837 1.00 102.24 182 GLY A O 1
ATOM 1370 N N . ASN A 1 183 ? 25.042 1.685 -16.677 1.00 81.44 183 ASN A N 1
ATOM 1371 C CA . ASN A 1 183 ? 25.716 2.294 -15.538 1.00 90.74 183 ASN A CA 1
ATOM 1372 C C . ASN A 1 183 ? 25.592 1.427 -14.287 1.00 100.19 183 ASN A C 1
ATOM 1373 O O . ASN A 1 183 ? 24.781 1.707 -13.403 1.00 92.65 183 ASN A O 1
ATOM 1378 N N . GLU A 1 184 ? 26.402 0.374 -14.222 1.00 96.69 184 GLU A N 1
ATOM 1379 C CA . GLU A 1 184 ? 26.372 -0.561 -13.099 1.00 98.75 184 GLU A CA 1
ATOM 1380 C C . GLU A 1 184 ? 26.831 0.080 -11.790 1.00 94.26 184 GLU A C 1
ATOM 1381 O O . GLU A 1 184 ? 26.503 -0.403 -10.707 1.00 89.03 184 GLU A O 1
ATOM 1387 N N . THR A 1 185 ? 27.590 1.165 -11.897 1.00 88.29 185 THR A N 1
ATOM 1388 C CA . THR A 1 185 ? 28.090 1.871 -10.722 1.00 87.07 185 THR A CA 1
ATOM 1389 C C . THR A 1 185 ? 26.955 2.545 -9.954 1.00 103.58 185 THR A C 1
ATOM 1390 O O . THR A 1 185 ? 26.847 2.406 -8.735 1.00 91.27 185 THR A O 1
ATOM 1394 N N . GLU A 1 186 ? 26.108 3.268 -10.679 1.00 111.73 186 GLU A N 1
ATOM 1395 C CA . GLU A 1 186 ? 24.996 3.993 -10.076 1.00 101.09 186 GLU A CA 1
ATOM 1396 C C . GLU A 1 186 ? 23.940 3.035 -9.529 1.00 92.28 186 GLU A C 1
ATOM 1397 O O . GLU A 1 186 ? 23.243 3.349 -8.566 1.00 89.78 186 GLU A O 1
ATOM 1403 N N . ALA A 1 187 ? 23.837 1.861 -10.146 1.00 86.23 187 ALA A N 1
ATOM 1404 C CA . ALA A 1 187 ? 22.848 0.862 -9.749 1.00 87.67 187 ALA A CA 1
ATOM 1405 C C . ALA A 1 187 ? 23.152 0.257 -8.381 1.00 89.42 187 ALA A C 1
ATOM 1406 O O . ALA A 1 187 ? 22.242 -0.027 -7.603 1.00 77.47 187 ALA A O 1
ATOM 1408 N N . ALA A 1 188 ? 24.435 0.063 -8.095 1.00 80.99 188 ALA A N 1
ATOM 1409 C CA . ALA A 1 188 ? 24.855 -0.583 -6.856 1.00 74.41 188 ALA A CA 1
ATOM 1410 C C . ALA A 1 188 ? 24.641 0.300 -5.629 1.00 77.49 188 ALA A C 1
ATOM 1411 O O . ALA A 1 188 ? 24.594 -0.195 -4.503 1.00 67.88 188 ALA A O 1
ATOM 1413 N N . LYS A 1 189 ? 24.507 1.604 -5.848 1.00 78.61 189 LYS A N 1
ATOM 1414 C CA . LYS A 1 189 ? 24.373 2.554 -4.747 1.00 77.54 189 LYS A CA 1
ATOM 1415 C C . LYS A 1 189 ? 23.019 2.457 -4.047 1.00 80.29 189 LYS A C 1
ATOM 1416 O O . LYS A 1 189 ? 22.917 2.692 -2.843 1.00 80.01 189 LYS A O 1
ATOM 1422 N N . TRP A 1 190 ? 21.983 2.110 -4.803 1.00 76.92 190 TRP A N 1
ATOM 1423 C CA . TRP A 1 190 ? 20.629 2.043 -4.261 1.00 74.74 190 TRP A CA 1
ATOM 1424 C C . TRP A 1 190 ? 20.369 0.740 -3.510 1.00 74.84 190 TRP A C 1
ATOM 1425 O O . TRP A 1 190 ? 20.360 -0.339 -4.103 1.00 65.58 190 TRP A O 1
ATOM 1436 N N . ASN A 1 191 ? 20.157 0.849 -2.202 1.00 65.16 191 ASN A N 1
ATOM 1437 C CA . ASN A 1 191 ? 19.895 -0.319 -1.367 1.00 73.35 191 ASN A CA 1
ATOM 1438 C C . ASN A 1 191 ? 18.801 -0.076 -0.331 1.00 73.33 191 ASN A C 1
ATOM 1439 O O . ASN A 1 191 ? 18.493 1.068 0.005 1.00 72.98 191 ASN A O 1
ATOM 1444 N N . GLY A 1 192 ? 18.220 -1.160 0.173 1.00 63.18 192 GLY A N 1
ATOM 1445 C CA . GLY A 1 192 ? 17.160 -1.067 1.160 1.00 70.69 192 GLY A CA 1
ATOM 1446 C C . GLY A 1 192 ? 17.151 -2.220 2.143 1.00 78.15 192 GLY A C 1
ATOM 1447 O O . GLY A 1 192 ? 17.262 -3.382 1.754 1.00 73.09 192 GLY A O 1
ATOM 1448 N N . ALA A 1 193 ? 17.017 -1.894 3.424 1.00 65.94 193 ALA A N 1
ATOM 1449 C CA . ALA A 1 193 ? 16.975 -2.907 4.472 1.00 61.00 193 ALA A CA 1
ATOM 1450 C C . ALA A 1 193 ? 15.606 -2.949 5.139 1.00 62.36 193 ALA A C 1
ATOM 1451 O O . ALA A 1 193 ? 15.193 -1.990 5.789 1.00 67.59 193 ALA A O 1
ATOM 1453 N N . LEU A 1 194 ? 14.907 -4.067 4.974 1.00 51.36 194 LEU A N 1
ATOM 1454 C CA . LEU A 1 194 ? 13.587 -4.237 5.569 1.00 59.66 194 LEU A CA 1
ATOM 1455 C C . LEU A 1 194 ? 13.676 -5.003 6.886 1.00 60.62 194 LEU A C 1
ATOM 1456 O O . LEU A 1 194 ? 13.528 -6.223 6.915 1.00 57.04 194 LEU A O 1
ATOM 1461 N N . LEU A 1 195 ? 13.917 -4.280 7.974 1.00 61.62 195 LEU A N 1
ATOM 1462 C CA . LEU A 1 195 ? 14.061 -4.902 9.285 1.00 55.54 195 LEU A CA 1
ATOM 1463 C C . LEU A 1 195 ? 12.705 -5.128 9.946 1.00 48.09 195 LEU A C 1
ATOM 1464 O O . LEU A 1 195 ? 12.030 -4.177 10.340 1.00 64.31 195 LEU A O 1
ATOM 1469 N N . ARG A 1 196 ? 12.313 -6.393 10.063 1.00 48.73 196 ARG A N 1
ATOM 1470 C CA . ARG A 1 196 ? 11.043 -6.746 10.688 1.00 60.38 196 ARG A CA 1
ATOM 1471 C C . ARG A 1 196 ? 11.221 -6.970 12.187 1.00 75.05 196 ARG A C 1
ATOM 1472 O O . ARG A 1 196 ? 11.619 -8.052 12.618 1.00 71.23 196 ARG A O 1
ATOM 1480 N N . TYR A 1 197 ? 10.926 -5.941 12.977 1.00 79.68 197 TYR A N 1
ATOM 1481 C CA . TYR A 1 197 ? 11.058 -6.032 14.426 1.00 67.27 197 TYR A CA 1
ATOM 1482 C C . TYR A 1 197 ? 10.024 -6.996 14.980 1.00 68.54 197 TYR A C 1
ATOM 1483 O O . TYR A 1 197 ? 8.984 -7.225 14.365 1.00 70.99 197 TYR A O 1
ATOM 1492 N N . PHE A 1 198 ? 10.314 -7.557 16.147 1.00 77.87 198 PHE A N 1
ATOM 1493 C CA . PHE A 1 198 ? 9.335 -8.360 16.864 1.00 88.11 198 PHE A CA 1
ATOM 1494 C C . PHE A 1 198 ? 8.870 -7.602 18.103 1.00 73.85 198 PHE A C 1
ATOM 1495 O O . PHE A 1 198 ? 8.270 -6.536 17.984 1.00 84.76 198 PHE A O 1
ATOM 1503 N N . ASN A 1 199 ? 9.153 -8.128 19.288 1.00 76.79 199 ASN A N 1
ATOM 1504 C CA . ASN A 1 199 ? 8.727 -7.453 20.512 1.00 68.54 199 ASN A CA 1
ATOM 1505 C C . ASN A 1 199 ? 9.885 -6.851 21.304 1.00 60.55 199 ASN A C 1
ATOM 1506 O O . ASN A 1 199 ? 10.649 -7.572 21.942 1.00 55.57 199 ASN A O 1
ATOM 1511 N N . PRO A 1 200 ? 10.017 -5.516 21.259 1.00 57.34 200 PRO A N 1
ATOM 1512 C CA . PRO A 1 200 ? 11.074 -4.797 21.977 1.00 54.38 200 PRO A CA 1
ATOM 1513 C C . PRO A 1 200 ? 10.756 -4.663 23.462 1.00 70.61 200 PRO A C 1
ATOM 1514 O O . PRO A 1 200 ? 9.585 -4.654 23.839 1.00 74.12 200 PRO A O 1
ATOM 1518 N N . ALA A 1 201 ? 11.792 -4.559 24.289 1.00 69.29 201 ALA A N 1
ATOM 1519 C CA . ALA A 1 201 ? 11.616 -4.415 25.729 1.00 64.20 201 ALA A CA 1
ATOM 1520 C C . ALA A 1 201 ? 12.874 -3.865 26.392 1.00 74.99 201 ALA A C 1
ATOM 1521 O O . ALA A 1 201 ? 13.960 -3.906 25.815 1.00 71.29 201 ALA A O 1
ATOM 1523 N N . GLY A 1 202 ? 12.718 -3.347 27.606 1.00 70.81 202 GLY A N 1
ATOM 1524 C CA . GLY A 1 202 ? 13.843 -2.851 28.378 1.00 66.42 202 GLY A CA 1
ATOM 1525 C C . GLY A 1 202 ? 14.174 -1.393 28.120 1.00 60.69 202 GLY A C 1
ATOM 1526 O O . GLY A 1 202 ? 13.419 -0.679 27.461 1.00 58.75 202 GLY A O 1
ATOM 1527 N N . ALA A 1 203 ? 15.311 -0.954 28.649 1.00 57.34 203 ALA A N 1
ATOM 1528 C CA . ALA A 1 203 ? 15.771 0.418 28.476 1.00 58.50 203 ALA A CA 1
ATOM 1529 C C . ALA A 1 203 ? 17.288 0.481 28.602 1.00 57.40 203 ALA A C 1
ATOM 1530 O O . ALA A 1 203 ? 17.965 -0.545 28.535 1.00 70.03 203 ALA A O 1
ATOM 1532 N N . HIS A 1 204 ? 17.820 1.685 28.786 1.00 51.19 204 HIS A N 1
ATOM 1533 C CA . HIS A 1 204 ? 19.259 1.864 28.941 1.00 65.42 204 HIS A CA 1
ATOM 1534 C C . HIS A 1 204 ? 19.692 1.530 30.368 1.00 81.11 204 HIS A C 1
ATOM 1535 O O . HIS A 1 204 ? 19.033 1.929 31.329 1.00 71.61 204 HIS A O 1
ATOM 1542 N N . PRO A 1 205 ? 20.805 0.792 30.507 1.00 80.26 205 PRO A N 1
ATOM 1543 C CA . PRO A 1 205 ? 21.311 0.345 31.812 1.00 83.01 205 PRO A CA 1
ATOM 1544 C C . PRO A 1 205 ? 21.682 1.490 32.754 1.00 82.13 205 PRO A C 1
ATOM 1545 O O . PRO A 1 205 ? 21.753 1.274 33.963 1.00 95.68 205 PRO A O 1
ATOM 1549 N N . SER A 1 206 ? 21.916 2.682 32.214 1.00 75.25 206 SER A N 1
ATOM 1550 C CA . SER A 1 206 ? 22.230 3.837 33.048 1.00 70.22 206 SER A CA 1
ATOM 1551 C C . SER A 1 206 ? 20.982 4.340 33.764 1.00 73.62 206 SER A C 1
ATOM 1552 O O . SER A 1 206 ? 21.072 5.001 34.798 1.00 83.03 206 SER A O 1
ATOM 1555 N N . GLY A 1 207 ? 19.818 4.024 33.206 1.00 71.09 207 GLY A N 1
ATOM 1556 C CA . GLY A 1 207 ? 18.552 4.387 33.816 1.00 73.98 207 GLY A CA 1
ATOM 1557 C C . GLY A 1 207 ? 18.176 5.843 33.626 1.00 71.58 207 GLY A C 1
ATOM 1558 O O . GLY A 1 207 ? 17.361 6.384 34.373 1.00 82.81 207 GLY A O 1
ATOM 1559 N N . ILE A 1 208 ? 18.768 6.481 32.622 1.00 77.30 208 ILE A N 1
ATOM 1560 C CA . ILE A 1 208 ? 18.475 7.879 32.330 1.00 74.50 208 ILE A CA 1
ATOM 1561 C C . ILE A 1 208 ? 17.687 7.993 31.024 1.00 71.42 208 ILE A C 1
ATOM 1562 O O . ILE A 1 208 ? 17.155 9.053 30.693 1.00 57.63 208 ILE A O 1
ATOM 1567 N N . MET A 1 209 ? 17.607 6.885 30.293 1.00 56.15 209 MET A N 1
ATOM 1568 C CA . MET A 1 209 ? 16.909 6.858 29.013 1.00 69.98 209 MET A CA 1
ATOM 1569 C C . MET A 1 209 ? 16.023 5.622 28.889 1.00 63.88 209 MET A C 1
ATOM 1570 O O . MET A 1 209 ? 16.426 4.518 29.255 1.00 64.93 209 MET A O 1
ATOM 1575 N N . GLY A 1 210 ? 14.816 5.815 28.368 1.00 56.46 210 GLY A N 1
ATOM 1576 C CA . GLY A 1 210 ? 13.885 4.719 28.175 1.00 47.77 210 GLY A CA 1
ATOM 1577 C C . GLY A 1 210 ? 12.723 5.107 27.283 1.00 58.37 210 GLY A C 1
ATOM 1578 O O . GLY A 1 210 ? 12.840 6.000 26.445 1.00 55.27 210 GLY A O 1
ATOM 1579 N N . GLU A 1 211 ? 11.594 4.432 27.467 1.00 59.41 211 GLU A N 1
ATOM 1580 C CA . GLU A 1 211 ? 10.403 4.708 26.674 1.00 51.83 211 GLU A CA 1
ATOM 1581 C C . GLU A 1 211 ? 9.460 5.664 27.397 1.00 59.14 211 GLU A C 1
ATOM 1582 O O . GLU A 1 211 ? 8.947 5.352 28.472 1.00 76.97 211 GLU A O 1
ATOM 1588 N N . ASP A 1 212 ? 9.238 6.831 26.802 1.00 55.04 212 ASP A N 1
ATOM 1589 C CA . ASP A 1 212 ? 8.311 7.811 27.356 1.00 54.73 212 ASP A CA 1
ATOM 1590 C C . ASP A 1 212 ? 7.386 8.344 26.267 1.00 66.37 212 ASP A C 1
ATOM 1591 O O . ASP A 1 212 ? 7.673 9.370 25.648 1.00 68.88 212 ASP A O 1
ATOM 1596 N N . PRO A 1 213 ? 6.269 7.640 26.026 1.00 57.32 213 PRO A N 1
ATOM 1597 C CA . PRO A 1 213 ? 5.314 8.002 24.976 1.00 64.55 213 PRO A CA 1
ATOM 1598 C C . PRO A 1 213 ? 4.212 8.926 25.481 1.00 62.33 213 PRO A C 1
ATOM 1599 O O . PRO A 1 213 ? 4.150 9.227 26.672 1.00 77.29 213 PRO A O 1
ATOM 1603 N N . GLN A 1 214 ? 3.351 9.367 24.569 1.00 61.22 214 GLN A N 1
ATOM 1604 C CA . GLN A 1 214 ? 2.176 10.148 24.933 1.00 47.33 214 GLN A CA 1
ATOM 1605 C C . GLN A 1 214 ? 0.962 9.227 24.996 1.00 59.13 214 GLN A C 1
ATOM 1606 O O . GLN A 1 214 ? 0.952 8.160 24.382 1.00 81.65 214 GLN A O 1
ATOM 1612 N N . GLY A 1 215 ? -0.059 9.637 25.740 1.00 74.76 215 GLY A N 1
ATOM 1613 C CA . GLY A 1 215 ? -1.261 8.836 25.882 1.00 92.81 215 GLY A CA 1
ATOM 1614 C C . GLY A 1 215 ? -1.087 7.684 26.854 1.00 94.68 215 GLY A C 1
ATOM 1615 O O . GLY A 1 215 ? -0.186 7.697 27.692 1.00 89.05 215 GLY A O 1
ATOM 1616 N N . VAL A 1 216 ? -1.951 6.681 26.737 1.00 86.67 216 VAL A N 1
ATOM 1617 C CA . VAL A 1 216 ? -1.938 5.543 27.650 1.00 75.70 216 VAL A CA 1
ATOM 1618 C C . VAL A 1 216 ? -1.239 4.337 27.025 1.00 76.70 216 VAL A C 1
ATOM 1619 O O . VAL A 1 216 ? -1.541 3.961 25.893 1.00 72.51 216 VAL A O 1
ATOM 1623 N N . PRO A 1 217 ? -0.294 3.731 27.764 1.00 72.21 217 PRO A N 1
ATOM 1624 C CA . PRO A 1 217 ? 0.423 2.533 27.310 1.00 72.18 217 PRO A CA 1
ATOM 1625 C C . PRO A 1 217 ? -0.521 1.360 27.058 1.00 69.35 217 PRO A C 1
ATOM 1626 O O . PRO A 1 217 ? -1.602 1.303 27.642 1.00 58.22 217 PRO A O 1
ATOM 1630 N N . TYR A 1 218 ? -0.108 0.434 26.198 1.00 68.25 218 TYR A N 1
ATOM 1631 C CA . TYR A 1 218 ? -0.940 -0.715 25.857 1.00 56.02 218 TYR A CA 1
ATOM 1632 C C . TYR A 1 218 ? -0.127 -2.002 25.729 1.00 64.36 218 TYR A C 1
ATOM 1633 O O . TYR A 1 218 ? -0.690 -3.097 25.688 1.00 83.23 218 TYR A O 1
ATOM 1642 N N . ASN A 1 219 ? 1.193 -1.867 25.663 1.00 69.35 219 ASN A N 1
ATOM 1643 C CA . ASN A 1 219 ? 2.072 -3.028 25.579 1.00 65.07 219 ASN A CA 1
ATOM 1644 C C . ASN A 1 219 ? 2.209 -3.734 26.925 1.00 67.61 219 ASN A C 1
ATOM 1645 O O . ASN A 1 219 ? 1.872 -3.171 27.964 1.00 81.32 219 ASN A O 1
ATOM 1650 N N . LEU A 1 220 ? 2.705 -4.968 26.898 1.00 68.34 220 LEU A N 1
ATOM 1651 C CA . LEU A 1 220 ? 2.774 -5.800 28.097 1.00 69.66 220 LEU A CA 1
ATOM 1652 C C . LEU A 1 220 ? 3.689 -5.229 29.180 1.00 80.28 220 LEU A C 1
ATOM 1653 O O . LEU A 1 220 ? 3.251 -4.974 30.302 1.00 70.72 220 LEU A O 1
ATOM 1658 N N . LEU A 1 221 ? 4.959 -5.037 28.839 1.00 82.66 221 LEU A N 1
ATOM 1659 C CA . LEU A 1 221 ? 5.951 -4.553 29.802 1.00 71.30 221 LEU A CA 1
ATOM 1660 C C . LEU A 1 221 ? 5.681 -3.155 30.390 1.00 80.06 221 LEU A C 1
ATOM 1661 O O . LEU A 1 221 ? 5.814 -2.972 31.601 1.00 75.25 221 LEU A O 1
ATOM 1666 N N . PRO A 1 222 ? 5.317 -2.166 29.547 1.00 75.13 222 PRO A N 1
ATOM 1667 C CA . PRO A 1 222 ? 4.995 -0.854 30.124 1.00 75.86 222 PRO A CA 1
ATOM 1668 C C . PRO A 1 222 ? 3.821 -0.905 31.100 1.00 66.12 222 PRO A C 1
ATOM 1669 O O . PRO A 1 222 ? 3.809 -0.152 32.072 1.00 66.68 222 PRO A O 1
ATOM 1673 N N . LEU A 1 223 ? 2.853 -1.778 30.841 1.00 65.19 223 LEU A N 1
ATOM 1674 C CA . LEU A 1 223 ? 1.721 -1.946 31.747 1.00 70.56 223 LEU A CA 1
ATOM 1675 C C . LEU A 1 223 ? 2.148 -2.615 33.050 1.00 68.28 223 LEU A C 1
ATOM 1676 O O . LEU A 1 223 ? 1.671 -2.256 34.126 1.00 77.93 223 LEU A O 1
ATOM 1681 N N . LEU A 1 224 ? 3.048 -3.589 32.946 1.00 69.67 224 LEU A N 1
ATOM 1682 C CA . LEU A 1 224 ? 3.611 -4.242 34.123 1.00 67.53 224 LEU A CA 1
ATOM 1683 C C . LEU A 1 224 ? 4.399 -3.243 34.960 1.00 70.86 224 LEU A C 1
ATOM 1684 O O . LEU A 1 224 ? 4.407 -3.313 36.189 1.00 72.73 224 LEU A O 1
ATOM 1689 N N . ALA A 1 225 ? 5.060 -2.311 34.280 1.00 72.27 225 ALA A N 1
ATOM 1690 C CA . ALA A 1 225 ? 5.825 -1.267 34.948 1.00 73.71 225 ALA A CA 1
ATOM 1691 C C . ALA A 1 225 ? 4.906 -0.323 35.716 1.00 68.90 225 ALA A C 1
ATOM 1692 O O . ALA A 1 225 ? 5.281 0.203 36.763 1.00 63.41 225 ALA A O 1
ATOM 1694 N N . GLN A 1 226 ? 3.703 -0.113 35.190 1.00 65.85 226 GLN A N 1
ATOM 1695 C CA . GLN A 1 226 ? 2.721 0.743 35.849 1.00 65.79 226 GLN A CA 1
ATOM 1696 C C . GLN A 1 226 ? 2.106 0.062 37.069 1.00 67.69 226 GLN A C 1
ATOM 1697 O O . GLN A 1 226 ? 1.742 0.724 38.041 1.00 72.58 226 GLN A O 1
ATOM 1703 N N . VAL A 1 227 ? 1.989 -1.261 37.013 1.00 66.81 227 VAL A N 1
ATOM 1704 C CA . VAL A 1 227 ? 1.498 -2.034 38.149 1.00 71.79 227 VAL A CA 1
ATOM 1705 C C . VAL A 1 227 ? 2.508 -1.974 39.287 1.00 75.18 227 VAL A C 1
ATOM 1706 O O . VAL A 1 227 ? 2.153 -1.723 40.439 1.00 83.57 227 VAL A O 1
ATOM 1710 N N . ALA A 1 228 ? 3.774 -2.193 38.946 1.00 76.75 228 ALA A N 1
ATOM 1711 C CA . ALA A 1 228 ? 4.849 -2.223 39.930 1.00 78.62 228 ALA A CA 1
ATOM 1712 C C . ALA A 1 228 ? 5.164 -0.843 40.503 1.00 69.74 228 ALA A C 1
ATOM 1713 O O . ALA A 1 228 ? 5.882 -0.729 41.496 1.00 86.99 228 ALA A O 1
ATOM 1715 N N . THR A 1 229 ? 4.630 0.202 39.879 1.00 55.16 229 THR A N 1
ATOM 1716 C CA . THR A 1 229 ? 4.916 1.565 40.314 1.00 56.35 229 THR A CA 1
ATOM 1717 C C . THR A 1 229 ? 3.729 2.198 41.044 1.00 61.93 229 THR A C 1
ATOM 1718 O O . THR A 1 229 ? 3.884 3.204 41.734 1.00 48.90 229 THR A O 1
ATOM 1722 N N . GLY A 1 230 ? 2.548 1.604 40.891 1.00 63.99 230 GLY A N 1
ATOM 1723 C CA . GLY A 1 230 ? 1.372 2.057 41.615 1.00 52.95 230 GLY A CA 1
ATOM 1724 C C . GLY A 1 230 ? 0.287 2.696 40.766 1.00 62.98 230 GLY A C 1
ATOM 1725 O O . GLY A 1 230 ? -0.830 2.905 41.240 1.00 63.61 230 GLY A O 1
ATOM 1726 N N . LYS A 1 231 ? 0.610 3.007 39.515 1.00 61.51 231 LYS A N 1
ATOM 1727 C CA . LYS A 1 231 ? -0.348 3.641 38.612 1.00 44.03 231 LYS A CA 1
ATOM 1728 C C . LYS A 1 231 ? -1.482 2.692 38.236 1.00 58.08 231 LYS A C 1
ATOM 1729 O O . LYS A 1 231 ? -2.643 3.095 38.164 1.00 72.23 231 LYS A O 1
ATOM 1735 N N . ARG A 1 232 ? -1.136 1.434 37.990 1.00 72.53 232 ARG A N 1
ATOM 1736 C CA . ARG A 1 232 ? -2.127 0.410 37.689 1.00 80.34 232 ARG A CA 1
ATOM 1737 C C . ARG A 1 232 ? -2.468 -0.383 38.942 1.00 72.14 232 ARG A C 1
ATOM 1738 O O . ARG A 1 232 ? -1.661 -0.475 39.867 1.00 56.65 232 ARG A O 1
ATOM 1746 N N . GLU A 1 233 ? -3.666 -0.957 38.966 1.00 80.89 233 GLU A N 1
ATOM 1747 C CA . GLU A 1 233 ? -4.087 -1.798 40.077 1.00 55.82 233 GLU A CA 1
ATOM 1748 C C . GLU A 1 233 ? -3.560 -3.214 39.878 1.00 57.49 233 GLU A C 1
ATOM 1749 O O . GLU A 1 233 ? -3.032 -3.829 40.803 1.00 75.93 233 GLU A O 1
ATOM 1755 N N . LYS A 1 234 ? -3.705 -3.717 38.656 1.00 78.87 234 LYS A N 1
ATOM 1756 C CA . LYS A 1 234 ? -3.274 -5.065 38.311 1.00 76.88 234 LYS A CA 1
ATOM 1757 C C . LYS A 1 234 ? -3.147 -5.193 36.797 1.00 67.47 234 LYS A C 1
ATOM 1758 O O . LYS A 1 234 ? -3.437 -4.250 36.062 1.00 69.86 234 LYS A O 1
ATOM 1764 N N . LEU A 1 235 ? -2.720 -6.364 36.333 1.00 64.13 235 LEU A N 1
ATOM 1765 C CA . LEU A 1 235 ? -2.607 -6.621 34.901 1.00 66.98 235 LEU A CA 1
ATOM 1766 C C . LEU A 1 235 ? -3.744 -7.518 34.421 1.00 76.27 235 LEU A C 1
ATOM 1767 O O . LEU A 1 235 ? -4.192 -8.406 35.145 1.00 80.45 235 LEU A O 1
ATOM 1772 N N . LEU A 1 236 ? -4.208 -7.281 33.199 1.00 66.58 236 LEU A N 1
ATOM 1773 C CA . LEU A 1 236 ? -5.260 -8.103 32.609 1.00 73.96 236 LEU A CA 1
ATOM 1774 C C . LEU A 1 236 ? -4.703 -9.042 31.542 1.00 60.47 236 LEU A C 1
ATOM 1775 O O . LEU A 1 236 ? -4.472 -8.634 30.406 1.00 74.43 236 LEU A O 1
ATOM 1780 N N . VAL A 1 237 ? -4.490 -10.300 31.915 1.00 69.14 237 VAL A N 1
ATOM 1781 C CA . VAL A 1 237 ? -3.983 -11.299 30.981 1.00 54.74 237 VAL A CA 1
ATOM 1782 C C . VAL A 1 237 ? -5.052 -11.669 29.959 1.00 70.98 237 VAL A C 1
ATOM 1783 O O . VAL A 1 237 ? -6.151 -12.089 30.321 1.00 68.13 237 VAL A O 1
ATOM 1787 N N . PHE A 1 238 ? -4.721 -11.514 28.681 1.00 73.88 238 PHE A N 1
ATOM 1788 C CA . PHE A 1 238 ? -5.678 -11.743 27.601 1.00 69.60 238 PHE A CA 1
ATOM 1789 C C . PHE A 1 238 ? -5.683 -13.198 27.131 1.00 79.05 238 PHE A C 1
ATOM 1790 O O . PHE A 1 238 ? -4.953 -13.565 26.210 1.00 76.40 238 PHE A O 1
ATOM 1798 N N . GLY A 1 239 ? -6.516 -14.019 27.765 1.00 64.92 239 GLY A N 1
ATOM 1799 C CA . GLY A 1 239 ? -6.658 -15.413 27.382 1.00 56.18 239 GLY A CA 1
ATOM 1800 C C . GLY A 1 239 ? -5.697 -16.341 28.100 1.00 56.43 239 GLY A C 1
ATOM 1801 O O . GLY A 1 239 ? -4.503 -16.059 28.199 1.00 55.91 239 GLY A O 1
ATOM 1802 N N . ASP A 1 240 ? -6.222 -17.456 28.600 1.00 70.12 240 ASP A N 1
ATOM 1803 C CA . ASP A 1 240 ? -5.409 -18.448 29.291 1.00 67.53 240 ASP A CA 1
ATOM 1804 C C . ASP A 1 240 ? -5.702 -19.844 28.751 1.00 73.73 240 ASP A C 1
ATOM 1805 O O . ASP A 1 240 ? -5.413 -20.849 29.402 1.00 77.03 240 ASP A O 1
ATOM 1810 N N . ASP A 1 241 ? -6.275 -19.895 27.553 1.00 72.95 241 ASP A N 1
ATOM 1811 C CA . ASP A 1 241 ? -6.648 -21.159 26.930 1.00 81.97 241 ASP A CA 1
ATOM 1812 C C . ASP A 1 241 ? -5.877 -21.427 25.637 1.00 79.87 241 ASP A C 1
ATOM 1813 O O . ASP A 1 241 ? -6.293 -22.246 24.818 1.00 78.14 241 ASP A O 1
ATOM 1818 N N . TYR A 1 242 ? -4.755 -20.737 25.459 1.00 84.34 242 TYR A N 1
ATOM 1819 C CA . TYR A 1 242 ? -3.935 -20.917 24.264 1.00 66.31 242 TYR A CA 1
ATOM 1820 C C . TYR A 1 242 ? -3.215 -22.264 24.265 1.00 72.97 242 TYR A C 1
ATOM 1821 O O . TYR A 1 242 ? -3.177 -22.959 25.281 1.00 72.25 242 TYR A O 1
ATOM 1830 N N . ALA A 1 243 ? -2.640 -22.624 23.121 1.00 83.92 243 ALA A N 1
ATOM 1831 C CA . ALA A 1 243 ? -2.008 -23.929 22.952 1.00 62.69 243 ALA A CA 1
ATOM 1832 C C . ALA A 1 243 ? -0.577 -23.980 23.484 1.00 60.62 243 ALA A C 1
ATOM 1833 O O . ALA A 1 243 ? 0.254 -24.735 22.979 1.00 65.45 243 ALA A O 1
ATOM 1835 N N . SER A 1 244 ? -0.293 -23.177 24.503 1.00 69.55 244 SER A N 1
ATOM 1836 C CA . SER A 1 244 ? 1.004 -23.220 25.167 1.00 72.88 244 SER A CA 1
ATOM 1837 C C . SER A 1 244 ? 0.944 -24.178 26.353 1.00 71.61 244 SER A C 1
ATOM 1838 O O . SER A 1 244 ? -0.055 -24.872 26.544 1.00 68.26 244 SER A O 1
ATOM 1841 N N . HIS A 1 245 ? 2.010 -24.219 27.147 1.00 66.49 245 HIS A N 1
ATOM 1842 C CA . HIS A 1 245 ? 2.057 -25.128 28.289 1.00 71.11 245 HIS A CA 1
ATOM 1843 C C . HIS A 1 245 ? 1.293 -24.582 29.495 1.00 77.49 245 HIS A C 1
ATOM 1844 O O . HIS A 1 245 ? 0.664 -25.341 30.229 1.00 67.82 245 HIS A O 1
ATOM 1851 N N . ASP A 1 246 ? 1.342 -23.267 29.694 1.00 65.07 246 ASP A N 1
ATOM 1852 C CA . ASP A 1 246 ? 0.604 -22.643 30.789 1.00 74.48 246 ASP A CA 1
ATOM 1853 C C . ASP A 1 246 ? -0.750 -22.094 30.338 1.00 75.84 246 ASP A C 1
ATOM 1854 O O . ASP A 1 246 ? -1.671 -21.956 31.144 1.00 87.03 246 ASP A O 1
ATOM 1859 N N . GLY A 1 247 ? -0.862 -21.781 29.051 1.00 64.00 247 GLY A N 1
ATOM 1860 C CA . GLY A 1 247 ? -2.122 -21.332 28.488 1.00 68.33 247 GLY A CA 1
ATOM 1861 C C . GLY A 1 247 ? -2.097 -19.939 27.884 1.00 71.27 247 GLY A C 1
ATOM 1862 O O . GLY A 1 247 ? -3.077 -19.505 27.283 1.00 64.35 247 GLY A O 1
ATOM 1863 N N . THR A 1 248 ? -0.980 -19.236 28.037 1.00 62.79 248 THR A N 1
ATOM 1864 C CA . THR A 1 248 ? -0.871 -17.872 27.528 1.00 63.04 248 THR A CA 1
ATOM 1865 C C . THR A 1 248 ? -0.121 -17.802 26.197 1.00 72.10 248 THR A C 1
ATOM 1866 O O . THR A 1 248 ? 0.624 -18.717 25.846 1.00 67.31 248 THR A O 1
ATOM 1870 N N . ALA A 1 249 ? -0.322 -16.710 25.464 1.00 61.52 249 ALA A N 1
ATOM 1871 C CA . ALA A 1 249 ? 0.271 -16.546 24.137 1.00 67.77 249 ALA A CA 1
ATOM 1872 C C . ALA A 1 249 ? 1.794 -16.438 24.183 1.00 70.67 249 ALA A C 1
ATOM 1873 O O . ALA A 1 249 ? 2.374 -16.153 25.229 1.00 68.58 249 ALA A O 1
ATOM 1875 N N . ILE A 1 250 ? 2.432 -16.659 23.037 1.00 54.41 250 ILE A N 1
ATOM 1876 C CA . ILE A 1 250 ? 3.889 -16.671 22.953 1.00 52.59 250 ILE A CA 1
ATOM 1877 C C . ILE A 1 250 ? 4.422 -15.545 22.064 1.00 63.55 250 ILE A C 1
ATOM 1878 O O . ILE A 1 250 ? 3.925 -15.329 20.959 1.00 68.53 250 ILE A O 1
ATOM 1883 N N . ARG A 1 251 ? 5.435 -14.833 22.552 1.00 46.58 251 ARG A N 1
ATOM 1884 C CA . ARG A 1 251 ? 6.059 -13.757 21.785 1.00 45.00 251 ARG A CA 1
ATOM 1885 C C . ARG A 1 251 ? 7.583 -13.835 21.864 1.00 51.68 251 ARG A C 1
ATOM 1886 O O . ARG A 1 251 ? 8.132 -14.582 22.672 1.00 57.67 251 ARG A O 1
ATOM 1894 N N . ASP A 1 252 ? 8.257 -13.060 21.020 1.00 65.14 252 ASP A N 1
ATOM 1895 C CA . ASP A 1 252 ? 9.716 -13.006 21.014 1.00 62.92 252 ASP A CA 1
ATOM 1896 C C . ASP A 1 252 ? 10.185 -11.650 21.529 1.00 68.17 252 ASP A C 1
ATOM 1897 O O . ASP A 1 252 ? 10.166 -10.660 20.799 1.00 62.38 252 ASP A O 1
ATOM 1902 N N . TYR A 1 253 ? 10.610 -11.612 22.788 1.00 66.27 253 TYR A N 1
ATOM 1903 C CA . TYR A 1 253 ? 11.022 -10.363 23.419 1.00 60.95 253 TYR A CA 1
ATOM 1904 C C . TYR A 1 253 ? 12.522 -10.116 23.290 1.00 59.68 253 TYR A C 1
ATOM 1905 O O . TYR A 1 253 ? 13.335 -10.858 23.840 1.00 44.02 253 TYR A O 1
ATOM 1914 N N . ILE A 1 254 ? 12.874 -9.064 22.558 1.00 52.67 254 ILE A N 1
ATOM 1915 C CA . ILE A 1 254 ? 14.270 -8.711 22.315 1.00 52.19 254 ILE A CA 1
ATOM 1916 C C . ILE A 1 254 ? 14.620 -7.373 22.968 1.00 54.14 254 ILE A C 1
ATOM 1917 O O . ILE A 1 254 ? 13.820 -6.436 22.949 1.00 56.91 254 ILE A O 1
ATOM 1922 N N . HIS A 1 255 ? 15.810 -7.294 23.560 1.00 61.14 255 HIS A N 1
ATOM 1923 C CA . HIS A 1 255 ? 16.267 -6.071 24.215 1.00 62.56 255 HIS A CA 1
ATOM 1924 C C . HIS A 1 255 ? 16.418 -4.939 23.201 1.00 67.42 255 HIS A C 1
ATOM 1925 O O . HIS A 1 255 ? 16.803 -5.169 22.054 1.00 74.04 255 HIS A O 1
ATOM 1932 N N . ILE A 1 256 ? 16.112 -3.719 23.632 1.00 69.76 256 ILE A N 1
ATOM 1933 C CA . ILE A 1 256 ? 16.148 -2.556 22.752 1.00 73.74 256 ILE A CA 1
ATOM 1934 C C . ILE A 1 256 ? 17.567 -2.236 22.271 1.00 73.66 256 ILE A C 1
ATOM 1935 O O . ILE A 1 256 ? 17.755 -1.683 21.187 1.00 82.82 256 ILE A O 1
ATOM 1940 N N . LEU A 1 257 ? 18.563 -2.603 23.072 1.00 71.59 257 LEU A N 1
ATOM 1941 C CA . LEU A 1 257 ? 19.958 -2.354 22.722 1.00 85.48 257 LEU A CA 1
ATOM 1942 C C . LEU A 1 257 ? 20.421 -3.254 21.580 1.00 76.56 257 LEU A C 1
ATOM 1943 O O . LEU A 1 257 ? 21.142 -2.812 20.685 1.00 69.02 257 LEU A O 1
ATOM 1948 N N . ASP A 1 258 ? 20.005 -4.517 21.614 1.00 66.06 258 ASP A N 1
ATOM 1949 C CA . ASP A 1 258 ? 20.310 -5.446 20.532 1.00 74.85 258 ASP A CA 1
ATOM 1950 C C . ASP A 1 258 ? 19.490 -5.096 19.296 1.00 85.21 258 ASP A C 1
ATOM 1951 O O . ASP A 1 258 ? 19.938 -5.284 18.165 1.00 83.95 258 ASP A O 1
ATOM 1956 N N . LEU A 1 259 ? 18.284 -4.586 19.526 1.00 82.09 259 LEU A N 1
ATOM 1957 C CA . LEU A 1 259 ? 17.387 -4.200 18.445 1.00 73.06 259 LEU A CA 1
ATOM 1958 C C . LEU A 1 259 ? 17.939 -3.001 17.683 1.00 64.89 259 LEU A C 1
ATOM 1959 O O . LEU A 1 259 ? 17.878 -2.950 16.457 1.00 70.59 259 LEU A O 1
ATOM 1964 N N . ALA A 1 260 ? 18.479 -2.037 18.422 1.00 66.65 260 ALA A N 1
ATOM 1965 C CA . ALA A 1 260 ? 19.038 -0.831 17.821 1.00 75.37 260 ALA A CA 1
ATOM 1966 C C . ALA A 1 260 ? 20.380 -1.108 17.150 1.00 76.40 260 ALA A C 1
ATOM 1967 O O . ALA A 1 260 ? 20.735 -0.463 16.164 1.00 78.77 260 ALA A O 1
ATOM 1969 N N . ASP A 1 261 ? 21.121 -2.072 17.687 1.00 75.71 261 ASP A N 1
ATOM 1970 C CA . ASP A 1 261 ? 22.428 -2.425 17.144 1.00 76.59 261 ASP A CA 1
ATOM 1971 C C . ASP A 1 261 ? 22.289 -3.172 15.821 1.00 89.12 261 ASP A C 1
ATOM 1972 O O . ASP A 1 261 ? 23.223 -3.211 15.019 1.00 93.20 261 ASP A O 1
ATOM 1977 N N . GLY A 1 262 ? 21.119 -3.762 15.598 1.00 86.54 262 GLY A N 1
ATOM 1978 C CA . GLY A 1 262 ? 20.850 -4.489 14.371 1.00 80.72 262 GLY A CA 1
ATOM 1979 C C . GLY A 1 262 ? 20.797 -3.578 13.160 1.00 72.81 262 GLY A C 1
ATOM 1980 O O . GLY A 1 262 ? 20.971 -4.024 12.025 1.00 83.58 262 GLY A O 1
ATOM 1981 N N . HIS A 1 263 ? 20.552 -2.296 13.405 1.00 69.97 263 HIS A N 1
ATOM 1982 C CA . HIS A 1 263 ? 20.509 -1.303 12.341 1.00 59.50 263 HIS A CA 1
ATOM 1983 C C . HIS A 1 263 ? 21.915 -0.996 11.844 1.00 64.90 263 HIS A C 1
ATOM 1984 O O . HIS A 1 263 ? 22.128 -0.775 10.652 1.00 72.34 263 HIS A O 1
ATOM 1991 N N . LEU A 1 264 ? 22.870 -0.983 12.768 1.00 72.33 264 LEU A N 1
ATOM 1992 C CA . LEU A 1 264 ? 24.270 -0.746 12.429 1.00 77.24 264 LEU A CA 1
ATOM 1993 C C . LEU A 1 264 ? 24.811 -1.871 11.554 1.00 77.42 264 LEU A C 1
ATOM 1994 O O . LEU A 1 264 ? 25.584 -1.634 10.627 1.00 73.25 264 LEU A O 1
ATOM 1999 N N . LYS A 1 265 ? 24.397 -3.097 11.859 1.00 73.92 265 LYS A N 1
ATOM 2000 C CA . LYS A 1 265 ? 24.803 -4.265 11.089 1.00 73.82 265 LYS A CA 1
ATOM 2001 C C . LYS A 1 265 ? 24.185 -4.234 9.696 1.00 81.86 265 LYS A C 1
ATOM 2002 O O . LYS A 1 265 ? 24.849 -4.534 8.703 1.00 81.17 265 LYS A O 1
ATOM 2008 N N . ALA A 1 266 ? 22.908 -3.871 9.632 1.00 73.80 266 ALA A N 1
ATOM 2009 C CA . ALA A 1 266 ? 22.188 -3.814 8.365 1.00 71.89 266 ALA A CA 1
ATOM 2010 C C . ALA A 1 266 ? 22.705 -2.684 7.482 1.00 81.07 266 ALA A C 1
ATOM 2011 O O . ALA A 1 266 ? 22.832 -2.844 6.268 1.00 85.14 266 ALA A O 1
ATOM 2013 N N . LEU A 1 267 ? 23.003 -1.544 8.098 1.00 81.43 267 LEU A N 1
ATOM 2014 C CA . LEU A 1 267 ? 23.506 -0.386 7.367 1.00 79.72 267 LEU A CA 1
ATOM 2015 C C . LEU A 1 267 ? 24.882 -0.671 6.772 1.00 78.54 267 LEU A C 1
ATOM 2016 O O . LEU A 1 267 ? 25.206 -0.201 5.682 1.00 90.88 267 LEU A O 1
ATOM 2021 N N . ASN A 1 268 ? 25.687 -1.444 7.495 1.00 74.30 268 ASN A N 1
ATOM 2022 C CA . ASN A 1 268 ? 27.000 -1.847 7.008 1.00 71.75 268 ASN A CA 1
ATOM 2023 C C . ASN A 1 268 ? 26.891 -2.844 5.862 1.00 83.09 268 ASN A C 1
ATOM 2024 O O . ASN A 1 268 ? 27.664 -2.794 4.908 1.00 92.16 268 ASN A O 1
ATOM 2029 N N . TYR A 1 269 ? 25.922 -3.749 5.964 1.00 77.86 269 TYR A N 1
ATOM 2030 C CA . TYR A 1 269 ? 25.714 -4.771 4.946 1.00 76.18 269 TYR A CA 1
ATOM 2031 C C . TYR A 1 269 ? 25.245 -4.155 3.632 1.00 82.98 269 TYR A C 1
ATOM 2032 O O . TYR A 1 269 ? 25.465 -4.718 2.561 1.00 90.41 269 TYR A O 1
ATOM 2041 N N . LEU A 1 270 ? 24.596 -2.997 3.722 1.00 77.76 270 LEU A N 1
ATOM 2042 C CA . LEU A 1 270 ? 24.140 -2.285 2.534 1.00 79.34 270 LEU A CA 1
ATOM 2043 C C . LEU A 1 270 ? 25.291 -1.544 1.862 1.00 82.98 270 LEU A C 1
ATOM 2044 O O . LEU A 1 270 ? 25.406 -1.542 0.638 1.00 82.81 270 LEU A O 1
ATOM 2049 N N . ARG A 1 271 ? 26.142 -0.918 2.670 1.00 76.47 271 ARG A N 1
ATOM 2050 C CA . ARG A 1 271 ? 27.299 -0.190 2.154 1.00 75.92 271 ARG A CA 1
ATOM 2051 C C . ARG A 1 271 ? 28.403 -1.131 1.677 1.00 82.51 271 ARG A C 1
ATOM 2052 O O . ARG A 1 271 ? 29.344 -0.705 1.007 1.00 102.42 271 ARG A O 1
ATOM 2060 N N . ALA A 1 272 ? 28.286 -2.409 2.023 1.00 71.90 272 ALA A N 1
ATOM 2061 C CA . ALA A 1 272 ? 29.298 -3.395 1.657 1.00 70.39 272 ALA A CA 1
ATOM 2062 C C . ALA A 1 272 ? 28.900 -4.196 0.421 1.00 82.41 272 ALA A C 1
ATOM 2063 O O . ALA A 1 272 ? 29.370 -3.925 -0.684 1.00 98.88 272 ALA A O 1
ATOM 2065 N N . ASN A 1 273 ? 28.031 -5.183 0.618 1.00 79.97 273 ASN A N 1
ATOM 2066 C CA . ASN A 1 273 ? 27.635 -6.092 -0.452 1.00 85.92 273 ASN A CA 1
ATOM 2067 C C . ASN A 1 273 ? 26.766 -5.441 -1.524 1.00 85.26 273 ASN A C 1
ATOM 2068 O O . ASN A 1 273 ? 26.779 -5.865 -2.680 1.00 83.44 273 ASN A O 1
ATOM 2073 N N . ASN A 1 274 ? 26.022 -4.411 -1.130 1.00 86.23 274 ASN A N 1
ATOM 2074 C CA . ASN A 1 274 ? 25.028 -3.776 -1.996 1.00 72.02 274 ASN A CA 1
ATOM 2075 C C . ASN A 1 274 ? 24.065 -4.778 -2.636 1.00 72.03 274 ASN A C 1
ATOM 2076 O O . ASN A 1 274 ? 24.037 -4.918 -3.859 1.00 102.99 274 ASN A O 1
ATOM 2081 N N . PRO A 1 275 ? 23.266 -5.474 -1.811 1.00 85.33 275 PRO A N 1
ATOM 2082 C CA . PRO A 1 275 ? 22.391 -6.531 -2.326 1.00 80.51 275 PRO A CA 1
ATOM 2083 C C . PRO A 1 275 ? 21.063 -5.986 -2.838 1.00 69.00 275 PRO A C 1
ATOM 2084 O O . PRO A 1 275 ? 20.245 -6.750 -3.350 1.00 62.93 275 PRO A O 1
ATOM 2088 N N . GLY A 1 276 ? 20.856 -4.681 -2.702 1.00 74.51 276 GLY A N 1
ATOM 2089 C CA . GLY A 1 276 ? 19.606 -4.065 -3.105 1.00 81.64 276 GLY A CA 1
ATOM 2090 C C . GLY A 1 276 ? 18.600 -4.044 -1.970 1.00 77.74 276 GLY A C 1
ATOM 2091 O O . GLY A 1 276 ? 18.772 -3.320 -0.991 1.00 75.89 276 GLY A O 1
ATOM 2092 N N . VAL A 1 277 ? 17.547 -4.844 -2.099 1.00 73.94 277 VAL A N 1
ATOM 2093 C CA . VAL A 1 277 ? 16.519 -4.920 -1.067 1.00 69.43 277 VAL A CA 1
ATOM 2094 C C . VAL A 1 277 ? 16.454 -6.317 -0.455 1.00 74.32 277 VAL A C 1
ATOM 2095 O O . VAL A 1 277 ? 16.370 -7.314 -1.171 1.00 77.70 277 VAL A O 1
ATOM 2099 N N . ARG A 1 278 ? 16.493 -6.382 0.873 1.00 72.29 278 ARG A N 1
ATOM 2100 C CA . ARG A 1 278 ? 16.438 -7.657 1.579 1.00 74.30 278 ARG A CA 1
ATOM 2101 C C . ARG A 1 278 ? 15.863 -7.486 2.984 1.00 69.99 278 ARG A C 1
ATOM 2102 O O . ARG A 1 278 ? 16.115 -6.482 3.648 1.00 69.88 278 ARG A O 1
ATOM 2110 N N . ALA A 1 279 ? 15.085 -8.469 3.427 1.00 66.04 279 ALA A N 1
ATOM 2111 C CA . ALA A 1 279 ? 14.440 -8.408 4.734 1.00 56.08 279 ALA A CA 1
ATOM 2112 C C . ALA A 1 279 ? 15.185 -9.228 5.782 1.00 68.17 279 ALA A C 1
ATOM 2113 O O . ALA A 1 279 ? 15.791 -10.252 5.468 1.00 61.47 279 ALA A O 1
ATOM 2115 N N . TRP A 1 280 ? 15.130 -8.770 7.029 1.00 79.82 280 TRP A N 1
ATOM 2116 C CA . TRP A 1 280 ? 15.762 -9.473 8.141 1.00 62.72 280 TRP A CA 1
ATOM 2117 C C . TRP A 1 280 ? 14.897 -9.425 9.397 1.00 72.80 280 TRP A C 1
ATOM 2118 O O . TRP A 1 280 ? 14.376 -8.372 9.764 1.00 68.27 280 TRP A O 1
ATOM 2129 N N . ASN A 1 281 ? 14.746 -10.571 10.052 1.00 79.89 281 ASN A N 1
ATOM 2130 C CA . ASN A 1 281 ? 14.054 -10.626 11.334 1.00 57.56 281 ASN A CA 1
ATOM 2131 C C . ASN A 1 281 ? 14.984 -10.201 12.464 1.00 70.69 281 ASN A C 1
ATOM 2132 O O . ASN A 1 281 ? 16.138 -10.625 12.520 1.00 73.07 281 ASN A O 1
ATOM 2137 N N . LEU A 1 282 ? 14.483 -9.355 13.357 1.00 71.06 282 LEU A N 1
ATOM 2138 C CA . LEU A 1 282 ? 15.276 -8.902 14.492 1.00 77.23 282 LEU A CA 1
ATOM 2139 C C . LEU A 1 282 ? 14.704 -9.422 15.807 1.00 74.59 282 LEU A C 1
ATOM 2140 O O . LEU A 1 282 ? 14.116 -8.670 16.585 1.00 73.23 282 LEU A O 1
ATOM 2145 N N . GLY A 1 283 ? 14.879 -10.718 16.044 1.00 70.54 283 GLY A N 1
ATOM 2146 C CA . GLY A 1 283 ? 14.405 -11.348 17.261 1.00 56.86 283 GLY A CA 1
ATOM 2147 C C . GLY A 1 283 ? 15.508 -12.127 17.948 1.00 73.40 283 GLY A C 1
ATOM 2148 O O . GLY A 1 283 ? 16.686 -11.961 17.631 1.00 73.70 283 GLY A O 1
ATOM 2149 N N . THR A 1 284 ? 15.125 -12.981 18.892 1.00 71.93 284 THR A N 1
ATOM 2150 C CA . THR A 1 284 ? 16.091 -13.778 19.639 1.00 66.62 284 THR A CA 1
ATOM 2151 C C . THR A 1 284 ? 15.930 -15.263 19.335 1.00 62.69 284 THR A C 1
ATOM 2152 O O . THR A 1 284 ? 16.876 -16.041 19.465 1.00 59.58 284 THR A O 1
ATOM 2156 N N . GLY A 1 285 ? 14.727 -15.648 18.924 1.00 66.97 285 GLY A N 1
ATOM 2157 C CA . GLY A 1 285 ? 14.424 -17.040 18.659 1.00 66.15 285 GLY A CA 1
ATOM 2158 C C . GLY A 1 285 ? 13.845 -17.716 19.886 1.00 70.29 285 GLY A C 1
ATOM 2159 O O . GLY A 1 285 ? 13.432 -18.874 19.836 1.00 80.25 285 GLY A O 1
ATOM 2160 N N . ARG A 1 286 ? 13.816 -16.983 20.994 1.00 68.16 286 ARG A N 1
ATOM 2161 C CA . ARG A 1 286 ? 13.290 -17.503 22.249 1.00 60.39 286 ARG A CA 1
ATOM 2162 C C . ARG A 1 286 ? 11.827 -17.119 22.437 1.00 64.28 286 ARG A C 1
ATOM 2163 O O . ARG A 1 286 ? 11.493 -15.940 22.535 1.00 62.34 286 ARG A O 1
ATOM 2171 N N . GLY A 1 287 ? 10.959 -18.124 22.484 1.00 56.20 287 GLY A N 1
ATOM 2172 C CA . GLY A 1 287 ? 9.545 -17.895 22.709 1.00 66.04 287 GLY A CA 1
ATOM 2173 C C . GLY A 1 287 ? 9.216 -17.846 24.188 1.00 78.46 287 GLY A C 1
ATOM 2174 O O . GLY A 1 287 ? 9.578 -18.748 24.943 1.00 78.58 287 GLY A O 1
ATOM 2175 N N . SER A 1 288 ? 8.528 -16.789 24.606 1.00 63.85 288 SER A N 1
ATOM 2176 C CA . SER A 1 288 ? 8.174 -16.620 26.010 1.00 63.45 288 SER A CA 1
ATOM 2177 C C . SER A 1 288 ? 6.693 -16.308 26.196 1.00 57.25 288 SER A C 1
ATOM 2178 O O . SER A 1 288 ? 6.138 -15.444 25.516 1.00 67.52 288 SER A O 1
ATOM 2181 N N . THR A 1 289 ? 6.061 -17.017 27.125 1.00 63.90 289 THR A N 1
ATOM 2182 C CA . THR A 1 289 ? 4.643 -16.827 27.403 1.00 73.52 289 THR A CA 1
ATOM 2183 C C . THR A 1 289 ? 4.411 -15.589 28.268 1.00 68.22 289 THR A C 1
ATOM 2184 O O . THR A 1 289 ? 5.354 -15.014 28.810 1.00 56.89 289 THR A O 1
ATOM 2188 N N . VAL A 1 290 ? 3.151 -15.182 28.389 1.00 53.13 290 VAL A N 1
ATOM 2189 C CA . VAL A 1 290 ? 2.794 -14.011 29.186 1.00 63.96 290 VAL A CA 1
ATOM 2190 C C . VAL A 1 290 ? 3.116 -14.238 30.660 1.00 74.44 290 VAL A C 1
ATOM 2191 O O . VAL A 1 290 ? 3.666 -13.360 31.326 1.00 63.88 290 VAL A O 1
ATOM 2195 N N . TYR A 1 291 ? 2.774 -15.423 31.157 1.00 74.87 291 TYR A N 1
ATOM 2196 C CA . TYR A 1 291 ? 3.046 -15.798 32.541 1.00 42.32 291 TYR A CA 1
ATOM 2197 C C . TYR A 1 291 ? 4.533 -15.726 32.868 1.00 47.18 291 TYR A C 1
ATOM 2198 O O . TYR A 1 291 ? 4.917 -15.295 33.956 1.00 79.27 291 TYR A O 1
ATOM 2207 N N . GLU A 1 292 ? 5.364 -16.152 31.922 1.00 51.49 292 GLU A N 1
ATOM 2208 C CA . GLU A 1 292 ? 6.810 -16.117 32.102 1.00 59.34 292 GLU A CA 1
ATOM 2209 C C . GLU A 1 292 ? 7.327 -14.683 32.173 1.00 66.16 292 GLU A C 1
ATOM 2210 O O . GLU A 1 292 ? 8.293 -14.402 32.879 1.00 69.14 292 GLU A O 1
ATOM 2216 N N . MET A 1 293 ? 6.677 -13.781 31.443 1.00 67.13 293 MET A N 1
ATOM 2217 C CA . MET A 1 293 ? 7.071 -12.374 31.432 1.00 60.09 293 MET A CA 1
ATOM 2218 C C . MET A 1 293 ? 6.693 -11.670 32.729 1.00 70.26 293 MET A C 1
ATOM 2219 O O . MET A 1 293 ? 7.473 -10.882 33.266 1.00 71.88 293 MET A O 1
ATOM 2224 N N . ILE A 1 294 ? 5.487 -11.948 33.217 1.00 62.94 294 ILE A N 1
ATOM 2225 C CA . ILE A 1 294 ? 5.029 -11.410 34.491 1.00 60.09 294 ILE A CA 1
ATOM 2226 C C . ILE A 1 294 ? 5.972 -11.855 35.601 1.00 58.48 294 ILE A C 1
ATOM 2227 O O . ILE A 1 294 ? 6.338 -11.072 36.477 1.00 70.31 294 ILE A O 1
ATOM 2232 N N . ARG A 1 295 ? 6.375 -13.119 35.540 1.00 62.66 295 ARG A N 1
ATOM 2233 C CA A ARG A 1 295 ? 7.278 -13.691 36.530 0.50 63.32 295 ARG A CA 1
ATOM 2234 C CA B ARG A 1 295 ? 7.280 -13.693 36.529 0.50 63.29 295 ARG A CA 1
ATOM 2235 C C . ARG A 1 295 ? 8.692 -13.131 36.386 1.00 63.67 295 ARG A C 1
ATOM 2236 O O . ARG A 1 295 ? 9.372 -12.872 37.379 1.00 78.84 295 ARG A O 1
ATOM 2251 N N . ALA A 1 296 ? 9.126 -12.937 35.144 1.00 69.54 296 ALA A N 1
ATOM 2252 C CA . ALA A 1 296 ? 10.459 -12.405 34.872 1.00 72.67 296 ALA A CA 1
ATOM 2253 C C . ALA A 1 296 ? 10.603 -10.958 35.338 1.00 69.86 296 ALA A C 1
ATOM 2254 O O . ALA A 1 296 ? 11.652 -10.565 35.848 1.00 74.31 296 ALA A O 1
ATOM 2256 N N . PHE A 1 297 ? 9.549 -10.168 35.157 1.00 64.88 297 PHE A N 1
ATOM 2257 C CA . PHE A 1 297 ? 9.582 -8.764 35.552 1.00 65.43 297 PHE A CA 1
ATOM 2258 C C . PHE A 1 297 ? 9.342 -8.595 37.050 1.00 66.04 297 PHE A C 1
ATOM 2259 O O . PHE A 1 297 ? 9.865 -7.667 37.666 1.00 64.00 297 PHE A O 1
ATOM 2267 N N . SER A 1 298 ? 8.553 -9.495 37.629 1.00 76.52 298 SER A N 1
ATOM 2268 C CA . SER A 1 298 ? 8.314 -9.483 39.068 1.00 63.96 298 SER A CA 1
ATOM 2269 C C . SER A 1 298 ? 9.613 -9.760 39.812 1.00 59.92 298 SER A C 1
ATOM 2270 O O . SER A 1 298 ? 9.874 -9.183 40.867 1.00 82.52 298 SER A O 1
ATOM 2273 N N . LYS A 1 299 ? 10.425 -10.647 39.247 1.00 51.40 299 LYS A N 1
ATOM 2274 C CA . LYS A 1 299 ? 11.708 -11.002 39.836 1.00 62.93 299 LYS A CA 1
ATOM 2275 C C . LYS A 1 299 ? 12.669 -9.820 39.758 1.00 66.56 299 LYS A C 1
ATOM 2276 O O . LYS A 1 299 ? 13.514 -9.635 40.633 1.00 86.30 299 LYS A O 1
ATOM 2282 N N . ALA A 1 300 ? 12.526 -9.016 38.710 1.00 63.45 300 ALA A N 1
ATOM 2283 C CA . ALA A 1 300 ? 13.368 -7.840 38.526 1.00 77.18 300 ALA A CA 1
ATOM 2284 C C . ALA A 1 300 ? 12.995 -6.734 39.509 1.00 69.50 300 ALA A C 1
ATOM 2285 O O . ALA A 1 300 ? 13.837 -5.923 39.894 1.00 64.01 300 ALA A O 1
ATOM 2287 N N . VAL A 1 301 ? 11.729 -6.710 39.911 1.00 69.72 301 VAL A N 1
ATOM 2288 C CA . VAL A 1 301 ? 11.243 -5.713 40.857 1.00 76.70 301 VAL A CA 1
ATOM 2289 C C . VAL A 1 301 ? 11.457 -6.177 42.295 1.00 84.77 301 VAL A C 1
ATOM 2290 O O . VAL A 1 301 ? 11.948 -5.423 43.136 1.00 77.00 301 VAL A O 1
ATOM 2294 N N . GLY A 1 302 ? 11.089 -7.425 42.567 1.00 73.87 302 GLY A N 1
ATOM 2295 C CA . GLY A 1 302 ? 11.231 -7.988 43.897 1.00 84.70 302 GLY A CA 1
ATOM 2296 C C . GLY A 1 302 ? 9.991 -8.748 44.327 1.00 89.16 302 GLY A C 1
ATOM 2297 O O . GLY A 1 302 ? 10.071 -9.909 44.731 1.00 117.13 302 GLY A O 1
ATOM 2298 N N . ARG A 1 303 ? 8.840 -8.089 44.236 1.00 66.55 303 ARG A N 1
ATOM 2299 C CA . ARG A 1 303 ? 7.570 -8.702 44.604 1.00 76.46 303 ARG A CA 1
ATOM 2300 C C . ARG A 1 303 ? 6.843 -9.221 43.368 1.00 79.27 303 ARG A C 1
ATOM 2301 O O . ARG A 1 303 ? 7.138 -8.807 42.247 1.00 76.65 303 ARG A O 1
ATOM 2309 N N . ASP A 1 304 ? 5.895 -10.129 43.576 1.00 89.87 304 ASP A N 1
ATOM 2310 C CA . ASP A 1 304 ? 5.103 -10.676 42.478 1.00 73.70 304 ASP A CA 1
ATOM 2311 C C . ASP A 1 304 ? 3.894 -9.795 42.172 1.00 75.45 304 ASP A C 1
ATOM 2312 O O . ASP A 1 304 ? 3.059 -9.545 43.041 1.00 87.30 304 ASP A O 1
ATOM 2317 N N . LEU A 1 305 ? 3.809 -9.328 40.930 1.00 78.35 305 LEU A N 1
ATOM 2318 C CA . LEU A 1 305 ? 2.753 -8.409 40.521 1.00 57.27 305 LEU A CA 1
ATOM 2319 C C . LEU A 1 305 ? 1.411 -9.120 40.369 1.00 67.02 305 LEU A C 1
ATOM 2320 O O . LEU A 1 305 ? 1.348 -10.230 39.840 1.00 73.68 305 LEU A O 1
ATOM 2325 N N . PRO A 1 306 ? 0.329 -8.477 40.837 1.00 62.86 306 PRO A N 1
ATOM 2326 C CA . PRO A 1 306 ? -1.020 -9.050 40.760 1.00 64.21 306 PRO A CA 1
ATOM 2327 C C . PRO A 1 306 ? -1.572 -9.026 39.338 1.00 62.48 306 PRO A C 1
ATOM 2328 O O . PRO A 1 306 ? -1.325 -8.075 38.598 1.00 63.00 306 PRO A O 1
ATOM 2332 N N . TYR A 1 307 ? -2.311 -10.066 38.966 1.00 67.64 307 TYR A N 1
ATOM 2333 C CA . TYR A 1 307 ? -2.919 -10.140 37.642 1.00 51.53 307 TYR A CA 1
ATOM 2334 C C . TYR A 1 307 ? -4.281 -10.828 37.687 1.00 53.58 307 TYR A C 1
ATOM 2335 O O . TYR A 1 307 ? -4.579 -11.574 38.620 1.00 77.45 307 TYR A O 1
ATOM 2344 N N . GLU A 1 308 ? -5.102 -10.574 36.673 1.00 62.15 308 GLU A N 1
ATOM 2345 C CA . GLU A 1 308 ? -6.405 -11.220 36.557 1.00 54.12 308 GLU A CA 1
ATOM 2346 C C . GLU A 1 308 ? -6.651 -11.673 35.119 1.00 84.77 308 GLU A C 1
ATOM 2347 O O . GLU A 1 308 ? -6.358 -10.946 34.170 1.00 66.15 308 GLU A O 1
ATOM 2353 N N . VAL A 1 309 ? -7.189 -12.878 34.965 1.00 72.05 309 VAL A N 1
ATOM 2354 C CA . VAL A 1 309 ? -7.396 -13.463 33.645 1.00 72.40 309 VAL A CA 1
ATOM 2355 C C . VAL A 1 309 ? -8.613 -12.882 32.926 1.00 63.85 309 VAL A C 1
ATOM 2356 O O . VAL A 1 309 ? -9.719 -12.865 33.465 1.00 80.12 309 VAL A O 1
ATOM 2360 N N . ALA A 1 310 ? -8.390 -12.403 31.706 1.00 73.85 310 ALA A N 1
ATOM 2361 C CA . ALA A 1 310 ? -9.454 -11.861 30.870 1.00 68.42 310 ALA A CA 1
ATOM 2362 C C . ALA A 1 310 ? -9.545 -12.685 29.587 1.00 79.96 310 ALA A C 1
ATOM 2363 O O . ALA A 1 310 ? -8.589 -13.372 29.231 1.00 80.68 310 ALA A O 1
ATOM 2365 N N . PRO A 1 311 ? -10.696 -12.632 28.892 1.00 81.02 311 PRO A N 1
ATOM 2366 C CA . PRO A 1 311 ? -10.824 -13.349 27.616 1.00 75.52 311 PRO A CA 1
ATOM 2367 C C . PRO A 1 311 ? -9.825 -12.866 26.563 1.00 69.61 311 PRO A C 1
ATOM 2368 O O . PRO A 1 311 ? -9.199 -11.822 26.744 1.00 63.05 311 PRO A O 1
ATOM 2372 N N . ARG A 1 312 ? -9.683 -13.626 25.481 1.00 60.88 312 ARG A N 1
ATOM 2373 C CA . ARG A 1 312 ? -8.709 -13.316 24.436 1.00 76.21 312 ARG A CA 1
ATOM 2374 C C . ARG A 1 312 ? -8.934 -11.951 23.797 1.00 62.46 312 ARG A C 1
ATOM 2375 O O . ARG A 1 312 ? -10.070 -11.506 23.639 1.00 55.95 312 ARG A O 1
ATOM 2383 N N . ARG A 1 313 ? -7.839 -11.294 23.429 1.00 56.32 313 ARG A N 1
ATOM 2384 C CA . ARG A 1 313 ? -7.909 -10.033 22.702 1.00 56.57 313 ARG A CA 1
ATOM 2385 C C . ARG A 1 313 ? -7.991 -10.318 21.206 1.00 67.33 313 ARG A C 1
ATOM 2386 O O . ARG A 1 313 ? -7.235 -11.137 20.682 1.00 56.41 313 ARG A O 1
ATOM 2394 N N . ALA A 1 314 ? -8.914 -9.644 20.527 1.00 62.19 314 ALA A N 1
ATOM 2395 C CA . ALA A 1 314 ? -9.159 -9.884 19.109 1.00 47.17 314 ALA A CA 1
ATOM 2396 C C . ALA A 1 314 ? -7.939 -9.573 18.245 1.00 65.22 314 ALA A C 1
ATOM 2397 O O . ALA A 1 314 ? -7.357 -8.493 18.341 1.00 56.50 314 ALA A O 1
ATOM 2399 N N . GLY A 1 315 ? -7.558 -10.528 17.403 1.00 43.99 315 GLY A N 1
ATOM 2400 C CA . GLY A 1 315 ? -6.444 -10.345 16.492 1.00 55.44 315 GLY A CA 1
ATOM 2401 C C . GLY A 1 315 ? -5.113 -10.835 17.032 1.00 63.43 315 GLY A C 1
ATOM 2402 O O . GLY A 1 315 ? -4.081 -10.692 16.377 1.00 78.82 315 GLY A O 1
ATOM 2403 N N . ASP A 1 316 ? -5.132 -11.415 18.227 1.00 81.93 316 ASP A N 1
ATOM 2404 C CA . ASP A 1 316 ? -3.910 -11.916 18.846 1.00 78.52 316 ASP A CA 1
ATOM 2405 C C . ASP A 1 316 ? -3.594 -13.342 18.407 1.00 73.79 316 ASP A C 1
ATOM 2406 O O . ASP A 1 316 ? -4.391 -14.258 18.612 1.00 66.94 316 ASP A O 1
ATOM 2411 N N . VAL A 1 317 ? -2.423 -13.520 17.802 1.00 72.30 317 VAL A N 1
ATOM 2412 C CA . VAL A 1 317 ? -2.004 -14.826 17.304 1.00 75.35 317 VAL A CA 1
ATOM 2413 C C . VAL A 1 317 ? -1.420 -15.691 18.417 1.00 73.52 317 VAL A C 1
ATOM 2414 O O . VAL A 1 317 ? -1.101 -15.198 19.498 1.00 66.07 317 VAL A O 1
ATOM 2418 N N . LEU A 1 318 ? -1.281 -16.983 18.140 1.00 75.82 318 LEU A N 1
ATOM 2419 C CA . LEU A 1 318 ? -0.756 -17.931 19.116 1.00 60.30 318 LEU A CA 1
ATOM 2420 C C . LEU A 1 318 ? 0.734 -17.708 19.350 1.00 68.16 318 LEU A C 1
ATOM 2421 O O . LEU A 1 318 ? 1.162 -17.442 20.473 1.00 66.00 318 LEU A O 1
ATOM 2426 N N . ASN A 1 319 ? 1.520 -17.817 18.284 1.00 76.83 319 ASN A N 1
ATOM 2427 C CA . ASN A 1 319 ? 2.970 -17.725 18.397 1.00 67.96 319 ASN A CA 1
ATOM 2428 C C . ASN A 1 319 ? 3.575 -16.692 17.453 1.00 73.15 319 ASN A C 1
ATOM 2429 O O . ASN A 1 319 ? 3.136 -16.540 16.313 1.00 66.49 319 ASN A O 1
ATOM 2434 N N . LEU A 1 320 ? 4.588 -15.985 17.943 1.00 66.85 320 LEU A N 1
ATOM 2435 C CA . LEU A 1 320 ? 5.328 -15.023 17.135 1.00 45.35 320 LEU A CA 1
ATOM 2436 C C . LEU A 1 320 ? 6.824 -15.136 17.402 1.00 52.66 320 LEU A C 1
ATOM 2437 O O . LEU A 1 320 ? 7.515 -14.128 17.557 1.00 69.09 320 LEU A O 1
ATOM 2442 N N . THR A 1 321 ? 7.320 -16.369 17.460 1.00 52.24 321 THR A N 1
ATOM 2443 C CA . THR A 1 321 ? 8.741 -16.613 17.675 1.00 53.25 321 THR A CA 1
ATOM 2444 C C . THR A 1 321 ? 9.517 -16.355 16.387 1.00 70.69 321 THR A C 1
ATOM 2445 O O . THR A 1 321 ? 9.043 -16.668 15.296 1.00 82.41 321 THR A O 1
ATOM 2449 N N . SER A 1 322 ? 10.710 -15.786 16.520 1.00 69.11 322 SER A N 1
ATOM 2450 C CA . SER A 1 322 ? 11.517 -15.420 15.361 1.00 67.10 322 SER A CA 1
ATOM 2451 C C . SER A 1 322 ? 12.479 -16.527 14.942 1.00 85.04 322 SER A C 1
ATOM 2452 O O . SER A 1 322 ? 12.876 -17.364 15.753 1.00 78.25 322 SER A O 1
ATOM 2455 N N . ASN A 1 323 ? 12.847 -16.519 13.665 1.00 82.96 323 ASN A N 1
ATOM 2456 C CA . ASN A 1 323 ? 13.891 -17.393 13.150 1.00 60.76 323 ASN A CA 1
ATOM 2457 C C . ASN A 1 323 ? 15.032 -16.526 12.629 1.00 74.73 323 ASN A C 1
ATOM 2458 O O . ASN A 1 323 ? 15.150 -16.306 11.423 1.00 98.50 323 ASN A O 1
ATOM 2463 N N . PRO A 1 324 ? 15.879 -16.030 13.545 1.00 64.86 324 PRO A N 1
ATOM 2464 C CA . PRO A 1 324 ? 16.893 -15.016 13.238 1.00 70.97 324 PRO A CA 1
ATOM 2465 C C . PRO A 1 324 ? 18.167 -15.583 12.617 1.00 78.49 324 PRO A C 1
ATOM 2466 O O . PRO A 1 324 ? 19.183 -14.890 12.603 1.00 83.16 324 PRO A O 1
ATOM 2470 N N . THR A 1 325 ? 18.110 -16.810 12.106 1.00 72.78 325 THR A N 1
ATOM 2471 C CA . THR A 1 325 ? 19.287 -17.451 11.520 1.00 80.05 325 THR A CA 1
ATOM 2472 C C . THR A 1 325 ? 19.880 -16.652 10.360 1.00 88.77 325 THR A C 1
ATOM 2473 O O . THR A 1 325 ? 21.098 -16.619 10.183 1.00 88.87 325 THR A O 1
ATOM 2477 N N . ARG A 1 326 ? 19.019 -16.009 9.577 1.00 70.28 326 ARG A N 1
ATOM 2478 C CA . ARG A 1 326 ? 19.473 -15.199 8.452 1.00 71.85 326 ARG A CA 1
ATOM 2479 C C . ARG A 1 326 ? 20.233 -13.963 8.927 1.00 79.13 326 ARG A C 1
ATOM 2480 O O . ARG A 1 326 ? 21.256 -13.592 8.352 1.00 70.51 326 ARG A O 1
ATOM 2488 N N . ALA A 1 327 ? 19.727 -13.332 9.981 1.00 77.57 327 ALA A N 1
ATOM 2489 C CA . ALA A 1 327 ? 20.352 -12.131 10.526 1.00 71.34 327 ALA A CA 1
ATOM 2490 C C . ALA A 1 327 ? 21.685 -12.445 11.199 1.00 78.76 327 ALA A C 1
ATOM 2491 O O . ALA A 1 327 ? 22.587 -11.609 11.226 1.00 72.31 327 ALA A O 1
ATOM 2493 N N . ASN A 1 328 ? 21.805 -13.653 11.739 1.00 79.17 328 ASN A N 1
ATOM 2494 C CA . ASN A 1 328 ? 23.032 -14.068 12.414 1.00 82.22 328 ASN A CA 1
ATOM 2495 C C . ASN A 1 328 ? 24.174 -14.344 11.441 1.00 85.51 328 ASN A C 1
ATOM 2496 O O . ASN A 1 328 ? 25.329 -14.025 11.720 1.00 93.42 328 ASN A O 1
ATOM 2501 N N . THR A 1 329 ? 23.842 -14.941 10.300 1.00 92.40 329 THR A N 1
ATOM 2502 C CA . THR A 1 329 ? 24.848 -15.343 9.321 1.00 90.88 329 THR A CA 1
ATOM 2503 C C . THR A 1 329 ? 25.224 -14.213 8.364 1.00 81.69 329 THR A C 1
ATOM 2504 O O . THR A 1 329 ? 26.405 -13.926 8.165 1.00 77.00 329 THR A O 1
ATOM 2508 N N . GLU A 1 330 ? 24.216 -13.577 7.776 1.00 77.86 330 GLU A N 1
ATOM 2509 C CA . GLU A 1 330 ? 24.442 -12.535 6.779 1.00 68.75 330 GLU A CA 1
ATOM 2510 C C . GLU A 1 330 ? 24.908 -11.218 7.398 1.00 80.22 330 GLU A C 1
ATOM 2511 O O . GLU A 1 330 ? 25.900 -10.634 6.959 1.00 75.73 330 GLU A O 1
ATOM 2517 N N . LEU A 1 331 ? 24.191 -10.753 8.415 1.00 88.27 331 LEU A N 1
ATOM 2518 C CA . LEU A 1 331 ? 24.499 -9.469 9.039 1.00 80.32 331 LEU A CA 1
ATOM 2519 C C . LEU A 1 331 ? 25.575 -9.593 10.112 1.00 78.76 331 LEU A C 1
ATOM 2520 O O . LEU A 1 331 ? 26.243 -8.616 10.448 1.00 84.67 331 LEU A O 1
ATOM 2525 N N . GLY A 1 332 ? 25.739 -10.799 10.646 1.00 79.62 332 GLY A N 1
ATOM 2526 C CA . GLY A 1 332 ? 26.668 -11.019 11.739 1.00 77.63 332 GLY A CA 1
ATOM 2527 C C . GLY A 1 332 ? 26.147 -10.385 13.013 1.00 87.92 332 GLY A C 1
ATOM 2528 O O . GLY A 1 332 ? 26.913 -9.850 13.816 1.00 84.29 332 GLY A O 1
ATOM 2529 N N . TRP A 1 333 ? 24.832 -10.445 13.191 1.00 89.84 333 TRP A N 1
ATOM 2530 C CA . TRP A 1 333 ? 24.174 -9.843 14.346 1.00 78.19 333 TRP A CA 1
ATOM 2531 C C . TRP A 1 333 ? 23.507 -10.896 15.224 1.00 75.03 333 TRP A C 1
ATOM 2532 O O . TRP A 1 333 ? 22.804 -11.775 14.729 1.00 78.83 333 TRP A O 1
ATOM 2543 N N . LYS A 1 334 ? 23.726 -10.797 16.531 1.00 88.56 334 LYS A N 1
ATOM 2544 C CA . LYS A 1 334 ? 23.108 -11.713 17.482 1.00 82.13 334 LYS A CA 1
ATOM 2545 C C . LYS A 1 334 ? 22.641 -10.965 18.727 1.00 80.91 334 LYS A C 1
ATOM 2546 O O . LYS A 1 334 ? 23.289 -10.017 19.170 1.00 83.53 334 LYS A O 1
ATOM 2552 N N . ALA A 1 335 ? 21.511 -11.391 19.283 1.00 87.27 335 ALA A N 1
ATOM 2553 C CA . ALA A 1 335 ? 20.984 -10.790 20.502 1.00 73.81 335 ALA A CA 1
ATOM 2554 C C . ALA A 1 335 ? 21.883 -11.103 21.694 1.00 81.39 335 ALA A C 1
ATOM 2555 O O . ALA A 1 335 ? 21.817 -12.192 22.263 1.00 94.46 335 ALA A O 1
ATOM 2557 N N . GLN A 1 336 ? 22.721 -10.139 22.064 1.00 66.72 336 GLN A N 1
ATOM 2558 C CA . GLN A 1 336 ? 23.646 -10.303 23.180 1.00 80.67 336 GLN A CA 1
ATOM 2559 C C . GLN A 1 336 ? 22.907 -10.342 24.515 1.00 85.60 336 GLN A C 1
ATOM 2560 O O . GLN A 1 336 ? 23.018 -11.308 25.269 1.00 87.05 336 GLN A O 1
ATOM 2566 N N . ARG A 1 337 ? 22.158 -9.281 24.798 1.00 82.42 337 ARG A N 1
ATOM 2567 C CA . ARG A 1 337 ? 21.399 -9.177 26.040 1.00 68.14 337 ARG A CA 1
ATOM 2568 C C . ARG A 1 337 ? 20.280 -10.212 26.085 1.00 72.11 337 ARG A C 1
ATOM 2569 O O . ARG A 1 337 ? 19.809 -10.672 25.043 1.00 61.64 337 ARG A O 1
ATOM 2577 N N . THR A 1 338 ? 19.856 -10.574 27.292 1.00 74.49 338 THR A N 1
ATOM 2578 C CA . THR A 1 338 ? 18.818 -11.585 27.464 1.00 74.20 338 THR A CA 1
ATOM 2579 C C . THR A 1 338 ? 17.473 -10.970 27.845 1.00 71.75 338 THR A C 1
ATOM 2580 O O . THR A 1 338 ? 17.349 -9.752 27.987 1.00 61.56 338 THR A O 1
ATOM 2584 N N . LEU A 1 339 ? 16.467 -11.824 28.007 1.00 69.23 339 LEU A N 1
ATOM 2585 C CA . LEU A 1 339 ? 15.121 -11.386 28.357 1.00 65.26 339 LEU A CA 1
ATOM 2586 C C . LEU A 1 339 ? 15.067 -10.834 29.778 1.00 83.81 339 LEU A C 1
ATOM 2587 O O . LEU A 1 339 ? 14.516 -9.758 30.014 1.00 75.99 339 LEU A O 1
ATOM 2592 N N . GLU A 1 340 ? 15.634 -11.581 30.721 1.00 77.34 340 GLU A N 1
ATOM 2593 C CA . GLU A 1 340 ? 15.668 -11.169 32.120 1.00 68.76 340 GLU A CA 1
ATOM 2594 C C . GLU A 1 340 ? 16.485 -9.894 32.280 1.00 64.11 340 GLU A C 1
ATOM 2595 O O . GLU A 1 340 ? 16.172 -9.038 33.106 1.00 66.48 340 GLU A O 1
ATOM 2601 N N . GLN A 1 341 ? 17.532 -9.781 31.471 1.00 68.07 341 GLN A N 1
ATOM 2602 C CA . GLN A 1 341 ? 18.421 -8.629 31.499 1.00 66.26 341 GLN A CA 1
ATOM 2603 C C . GLN A 1 341 ? 17.679 -7.369 31.060 1.00 67.89 341 GLN A C 1
ATOM 2604 O O . GLN A 1 341 ? 18.063 -6.255 31.413 1.00 57.58 341 GLN A O 1
ATOM 2610 N N . ALA A 1 342 ? 16.608 -7.556 30.294 1.00 82.65 342 ALA A N 1
ATOM 2611 C CA . ALA A 1 342 ? 15.796 -6.442 29.819 1.00 77.01 342 ALA A CA 1
ATOM 2612 C C . ALA A 1 342 ? 14.860 -5.924 30.906 1.00 73.88 342 ALA A C 1
ATOM 2613 O O . ALA A 1 342 ? 14.630 -4.721 31.012 1.00 77.63 342 ALA A O 1
ATOM 2615 N N . CYS A 1 343 ? 14.322 -6.836 31.711 1.00 74.80 343 CYS A N 1
ATOM 2616 C CA . CYS A 1 343 ? 13.422 -6.460 32.797 1.00 64.83 343 CYS A CA 1
ATOM 2617 C C . CYS A 1 343 ? 14.146 -5.648 33.865 1.00 64.48 343 CYS A C 1
ATOM 2618 O O . CYS A 1 343 ? 13.559 -4.766 34.492 1.00 64.96 343 CYS A O 1
ATOM 2621 N N . GLU A 1 344 ? 15.426 -5.949 34.060 1.00 70.35 344 GLU A N 1
ATOM 2622 C CA . GLU A 1 344 ? 16.223 -5.308 35.101 1.00 69.26 344 GLU A CA 1
ATOM 2623 C C . GLU A 1 344 ? 16.468 -3.825 34.827 1.00 79.30 344 GLU A C 1
ATOM 2624 O O . GLU A 1 344 ? 16.286 -2.987 35.710 1.00 69.75 344 GLU A O 1
ATOM 2630 N N . ASP A 1 345 ? 16.880 -3.500 33.606 1.00 73.83 345 ASP A N 1
ATOM 2631 C CA . ASP A 1 345 ? 17.123 -2.105 33.243 1.00 76.57 345 ASP A CA 1
ATOM 2632 C C . ASP A 1 345 ? 15.853 -1.376 32.806 1.00 71.50 345 ASP A C 1
ATOM 2633 O O . ASP A 1 345 ? 15.856 -0.155 32.643 1.00 75.23 345 ASP A O 1
ATOM 2638 N N . LEU A 1 346 ? 14.769 -2.125 32.620 1.00 68.61 346 LEU A N 1
ATOM 2639 C CA . LEU A 1 346 ? 13.462 -1.518 32.387 1.00 70.07 346 LEU A CA 1
ATOM 2640 C C . LEU A 1 346 ? 12.911 -1.011 33.711 1.00 68.58 346 LEU A C 1
ATOM 2641 O O . LEU A 1 346 ? 12.453 0.128 33.815 1.00 64.74 346 LEU A O 1
ATOM 2646 N N . TRP A 1 347 ? 12.960 -1.874 34.721 1.00 70.18 347 TRP A N 1
ATOM 2647 C CA . TRP A 1 347 ? 12.536 -1.513 36.065 1.00 73.83 347 TRP A CA 1
ATOM 2648 C C . TRP A 1 347 ? 13.444 -0.433 36.643 1.00 70.28 347 TRP A C 1
ATOM 2649 O O . TRP A 1 347 ? 13.003 0.400 37.433 1.00 68.11 347 TRP A O 1
ATOM 2660 N N . LEU A 1 348 ? 14.710 -0.450 36.238 1.00 57.92 348 LEU A N 1
ATOM 2661 C CA . LEU A 1 348 ? 15.664 0.572 36.650 1.00 62.08 348 LEU A CA 1
ATOM 2662 C C . LEU A 1 348 ? 15.201 1.930 36.133 1.00 70.91 348 LEU A C 1
ATOM 2663 O O . LEU A 1 348 ? 15.257 2.933 36.845 1.00 78.86 348 LEU A O 1
ATOM 2668 N N . TRP A 1 349 ? 14.736 1.946 34.889 1.00 68.45 349 TRP A N 1
ATOM 2669 C CA . TRP A 1 349 ? 14.267 3.171 34.249 1.00 67.42 349 TRP A CA 1
ATOM 2670 C C . TRP A 1 349 ? 12.957 3.679 34.851 1.00 56.84 349 TRP A C 1
ATOM 2671 O O . TRP A 1 349 ? 12.785 4.880 35.058 1.00 50.65 349 TRP A O 1
ATOM 2682 N N . THR A 1 350 ? 12.041 2.759 35.135 1.00 46.98 350 THR A N 1
ATOM 2683 C CA . THR A 1 350 ? 10.725 3.120 35.651 1.00 58.14 350 THR A CA 1
ATOM 2684 C C . THR A 1 350 ? 10.776 3.554 37.116 1.00 72.48 350 THR A C 1
ATOM 2685 O O . THR A 1 350 ? 10.143 4.538 37.502 1.00 58.88 350 THR A O 1
ATOM 2689 N N . LYS A 1 351 ? 11.530 2.814 37.926 1.00 68.17 351 LYS A N 1
ATOM 2690 C CA . LYS A 1 351 ? 11.651 3.098 39.355 1.00 72.09 351 LYS A CA 1
ATOM 2691 C C . LYS A 1 351 ? 12.251 4.476 39.618 1.00 76.49 351 LYS A C 1
ATOM 2692 O O . LYS A 1 351 ? 11.774 5.217 40.480 1.00 70.14 351 LYS A O 1
ATOM 2698 N N . ASN A 1 352 ? 13.296 4.815 38.872 1.00 74.45 352 ASN A N 1
ATOM 2699 C CA . ASN A 1 352 ? 13.968 6.098 39.037 1.00 68.88 352 ASN A CA 1
ATOM 2700 C C . ASN A 1 352 ? 13.265 7.230 38.294 1.00 70.31 352 ASN A C 1
ATOM 2701 O O . ASN A 1 352 ? 13.283 8.378 38.737 1.00 82.92 352 ASN A O 1
ATOM 2706 N N . ASN A 1 353 ? 12.648 6.901 37.164 1.00 73.73 353 ASN A N 1
ATOM 2707 C CA . ASN A 1 353 ? 11.919 7.889 36.376 1.00 73.90 353 ASN A CA 1
ATOM 2708 C C . ASN A 1 353 ? 10.471 7.472 36.137 1.00 66.32 353 ASN A C 1
ATOM 2709 O O . ASN A 1 353 ? 10.121 7.032 35.041 1.00 77.57 353 ASN A O 1
ATOM 2714 N N . PRO A 1 354 ? 9.621 7.616 37.165 1.00 76.60 354 PRO A N 1
ATOM 2715 C CA . PRO A 1 354 ? 8.218 7.198 37.079 1.00 71.14 354 PRO A CA 1
ATOM 2716 C C . PRO A 1 354 ? 7.399 8.101 36.166 1.00 63.01 354 PRO A C 1
ATOM 2717 O O . PRO A 1 354 ? 6.309 7.718 35.744 1.00 80.12 354 PRO A O 1
ATOM 2721 N N . GLN A 1 355 ? 7.920 9.286 35.865 1.00 62.15 355 GLN A N 1
ATOM 2722 C CA . GLN A 1 355 ? 7.205 10.234 35.019 1.00 81.39 355 GLN A CA 1
ATOM 2723 C C . GLN A 1 355 ? 7.959 10.562 33.734 1.00 69.43 355 GLN A C 1
ATOM 2724 O O . GLN A 1 355 ? 7.797 11.642 33.174 1.00 81.94 355 GLN A O 1
ATOM 2730 N N . GLY A 1 356 ? 8.782 9.626 33.273 1.00 70.85 356 GLY A N 1
ATOM 2731 C CA . GLY A 1 356 ? 9.462 9.764 31.997 1.00 72.77 356 GLY A CA 1
ATOM 2732 C C . GLY A 1 356 ? 10.389 10.958 31.870 1.00 72.25 356 GLY A C 1
ATOM 2733 O O . GLY A 1 356 ? 11.214 11.216 32.746 1.00 67.67 356 GLY A O 1
ATOM 2734 N N . TYR A 1 357 ? 10.245 11.691 30.768 1.00 75.46 357 TYR A N 1
ATOM 2735 C CA . TYR A 1 357 ? 11.151 12.786 30.437 1.00 72.19 357 TYR A CA 1
ATOM 2736 C C . TYR A 1 357 ? 10.691 14.144 30.963 1.00 74.79 357 TYR A C 1
ATOM 2737 O O . TYR A 1 357 ? 11.436 15.122 30.892 1.00 81.34 357 TYR A O 1
ATOM 2746 N N . ARG A 1 358 ? 9.471 14.210 31.487 1.00 62.66 358 ARG A N 1
ATOM 2747 C CA . ARG A 1 358 ? 8.962 15.465 32.033 1.00 75.01 358 ARG A CA 1
ATOM 2748 C C . ARG A 1 358 ? 9.410 15.667 33.480 1.00 69.55 358 ARG A C 1
ATOM 2749 O O . ARG A 1 358 ? 8.871 16.507 34.199 1.00 45.23 358 ARG A O 1
ATOM 2757 N N . GLN A 1 359 ? 10.402 14.883 33.893 1.00 56.29 359 GLN A N 1
ATOM 2758 C CA . GLN A 1 359 ? 11.044 15.054 35.189 1.00 70.09 359 GLN A CA 1
ATOM 2759 C C . GLN A 1 359 ? 12.555 14.967 35.010 1.00 70.31 359 GLN A C 1
ATOM 2760 O O . GLN A 1 359 ? 13.039 14.532 33.965 1.00 66.84 359 GLN A O 1
ATOM 2766 N N . GLN A 1 360 ? 13.299 15.382 36.028 1.00 74.88 360 GLN A N 1
ATOM 2767 C CA . GLN A 1 360 ? 14.752 15.284 35.994 1.00 71.87 360 GLN A CA 1
ATOM 2768 C C . GLN A 1 360 ? 15.198 14.060 36.788 1.00 82.87 360 GLN A C 1
ATOM 2769 O O . GLN A 1 360 ? 14.771 13.869 37.927 1.00 106.16 360 GLN A O 1
ATOM 2775 N N . PRO A 1 361 ? 16.052 13.220 36.182 1.00 70.45 361 PRO A N 1
ATOM 2776 C CA . PRO A 1 361 ? 16.532 11.988 36.819 1.00 90.51 361 PRO A CA 1
ATOM 2777 C C . PRO A 1 361 ? 17.318 12.264 38.100 1.00 82.77 361 PRO A C 1
ATOM 2778 O O . PRO A 1 361 ? 17.836 13.369 38.269 1.00 72.48 361 PRO A O 1
ATOM 2782 N N . PRO A 1 362 ? 17.397 11.269 39.000 1.00 83.98 362 PRO A N 1
ATOM 2783 C CA . PRO A 1 362 ? 18.140 11.394 40.260 1.00 86.91 362 PRO A CA 1
ATOM 2784 C C . PRO A 1 362 ? 19.629 11.644 40.036 1.00 87.02 362 PRO A C 1
ATOM 2785 O O . PRO A 1 362 ? 20.089 11.653 38.895 1.00 90.30 362 PRO A O 1
ATOM 2789 N N . ALA A 1 363 ? 20.370 11.840 41.121 1.00 88.30 363 ALA A N 1
ATOM 2790 C CA . ALA A 1 363 ? 21.808 12.071 41.036 1.00 76.50 363 ALA A CA 1
ATOM 2791 C C . ALA A 1 363 ? 22.533 10.851 40.475 1.00 91.53 363 ALA A C 1
ATOM 2792 O O . ALA A 1 363 ? 22.824 9.903 41.203 1.00 64.85 363 ALA A O 1
ATOM 2794 N N . GLU A 1 364 ? 22.817 10.884 39.177 1.00 112.30 364 GLU A N 1
ATOM 2795 C CA . GLU A 1 364 ? 23.499 9.781 38.509 1.00 108.07 364 GLU A CA 1
ATOM 2796 C C . GLU A 1 364 ? 24.883 10.202 38.027 1.00 106.77 364 GLU A C 1
ATOM 2797 O O . GLU A 1 364 ? 25.009 10.949 37.055 1.00 77.28 364 GLU A O 1
ATOM 2803 N N . LEU A 1 365 ? 25.911 9.712 38.715 1.00 105.72 365 LEU A N 1
ATOM 2804 C CA . LEU A 1 365 ? 27.305 10.020 38.399 1.00 92.99 365 LEU A CA 1
ATOM 2805 C C . LEU A 1 365 ? 27.582 11.519 38.432 1.00 106.48 365 LEU A C 1
ATOM 2806 O O . LEU A 1 365 ? 27.009 12.247 39.243 1.00 90.51 365 LEU A O 1
ATOM 2811 N N . SER B 1 3 ? 9.412 39.258 50.831 1.00 96.80 3 SER B N 1
ATOM 2812 C CA . SER B 1 3 ? 10.215 38.043 50.799 1.00 100.92 3 SER B CA 1
ATOM 2813 C C . SER B 1 3 ? 9.535 36.909 51.558 1.00 112.42 3 SER B C 1
ATOM 2814 O O . SER B 1 3 ? 10.199 36.069 52.164 1.00 102.09 3 SER B O 1
ATOM 2817 N N . GLY B 1 4 ? 8.206 36.896 51.526 1.00 106.54 4 GLY B N 1
ATOM 2818 C CA . GLY B 1 4 ? 7.438 35.850 52.176 1.00 85.59 4 GLY B CA 1
ATOM 2819 C C . GLY B 1 4 ? 7.553 34.532 51.436 1.00 81.04 4 GLY B C 1
ATOM 2820 O O . GLY B 1 4 ? 7.903 34.502 50.258 1.00 83.72 4 GLY B O 1
ATOM 2821 N N . SER B 1 5 ? 7.263 33.435 52.127 1.00 82.66 5 SER B N 1
ATOM 2822 C CA . SER B 1 5 ? 7.334 32.114 51.513 1.00 80.77 5 SER B CA 1
ATOM 2823 C C . SER B 1 5 ? 5.943 31.533 51.288 1.00 84.25 5 SER B C 1
ATOM 2824 O O . SER B 1 5 ? 5.005 31.856 52.014 1.00 89.97 5 SER B O 1
ATOM 2827 N N . VAL B 1 6 ? 5.818 30.681 50.274 1.00 71.23 6 VAL B N 1
ATOM 2828 C CA . VAL B 1 6 ? 4.542 30.062 49.924 1.00 70.40 6 VAL B CA 1
ATOM 2829 C C . VAL B 1 6 ? 4.752 28.673 49.317 1.00 63.81 6 VAL B C 1
ATOM 2830 O O . VAL B 1 6 ? 5.561 28.507 48.404 1.00 73.60 6 VAL B O 1
ATOM 2834 N N . LEU B 1 7 ? 4.030 27.678 49.828 1.00 76.91 7 LEU B N 1
ATOM 2835 C CA . LEU B 1 7 ? 4.029 26.351 49.219 1.00 71.88 7 LEU B CA 1
ATOM 2836 C C . LEU B 1 7 ? 2.927 26.263 48.172 1.00 65.45 7 LEU B C 1
ATOM 2837 O O . LEU B 1 7 ? 1.776 26.596 48.445 1.00 62.95 7 LEU B O 1
ATOM 2842 N N . VAL B 1 8 ? 3.282 25.815 46.974 1.00 58.63 8 VAL B N 1
ATOM 2843 C CA . VAL B 1 8 ? 2.304 25.681 45.901 1.00 54.43 8 VAL B CA 1
ATOM 2844 C C . VAL B 1 8 ? 2.203 24.240 45.411 1.00 63.38 8 VAL B C 1
ATOM 2845 O O . VAL B 1 8 ? 3.007 23.797 44.588 1.00 67.21 8 VAL B O 1
ATOM 2849 N N . THR B 1 9 ? 1.221 23.508 45.928 1.00 64.72 9 THR B N 1
ATOM 2850 C CA . THR B 1 9 ? 0.941 22.171 45.425 1.00 62.69 9 THR B CA 1
ATOM 2851 C C . THR B 1 9 ? 0.410 22.318 44.006 1.00 57.29 9 THR B C 1
ATOM 2852 O O . THR B 1 9 ? -0.218 23.323 43.676 1.00 60.38 9 THR B O 1
ATOM 2856 N N . GLY B 1 10 ? 0.667 21.324 43.165 1.00 61.95 10 GLY B N 1
ATOM 2857 C CA . GLY B 1 10 ? 0.405 21.465 41.745 1.00 61.51 10 GLY B CA 1
ATOM 2858 C C . GLY B 1 10 ? 1.536 22.265 41.130 1.00 64.06 10 GLY B C 1
ATOM 2859 O O . GLY B 1 10 ? 2.524 21.701 40.669 1.00 78.49 10 GLY B O 1
ATOM 2860 N N . GLY B 1 11 ? 1.398 23.586 41.123 1.00 48.15 11 GLY B N 1
ATOM 2861 C CA . GLY B 1 11 ? 2.489 24.464 40.732 1.00 63.76 11 GLY B CA 1
ATOM 2862 C C . GLY B 1 11 ? 2.991 24.327 39.306 1.00 64.92 11 GLY B C 1
ATOM 2863 O O . GLY B 1 11 ? 3.176 25.325 38.618 1.00 65.30 11 GLY B O 1
ATOM 2864 N N . THR B 1 12 ? 3.232 23.097 38.864 1.00 58.44 12 THR B N 1
ATOM 2865 C CA . THR B 1 12 ? 3.686 22.853 37.500 1.00 49.20 12 THR B CA 1
ATOM 2866 C C . THR B 1 12 ? 2.506 22.715 36.542 1.00 62.02 12 THR B C 1
ATOM 2867 O O . THR B 1 12 ? 2.686 22.633 35.328 1.00 64.40 12 THR B O 1
ATOM 2871 N N . GLY B 1 13 ? 1.298 22.693 37.099 1.00 60.74 13 GLY B N 1
ATOM 2872 C CA . GLY B 1 13 ? 0.087 22.572 36.305 1.00 62.77 13 GLY B CA 1
ATOM 2873 C C . GLY B 1 13 ? -0.279 23.854 35.584 1.00 62.43 13 GLY B C 1
ATOM 2874 O O . GLY B 1 13 ? 0.505 24.801 35.553 1.00 58.74 13 GLY B O 1
ATOM 2875 N N . TYR B 1 14 ? -1.476 23.885 35.004 1.00 64.87 14 TYR B N 1
ATOM 2876 C CA . TYR B 1 14 ? -1.930 25.040 34.234 1.00 55.01 14 TYR B CA 1
ATOM 2877 C C . TYR B 1 14 ? -2.026 26.291 35.102 1.00 66.07 14 TYR B C 1
ATOM 2878 O O . TYR B 1 14 ? -1.186 27.186 35.008 1.00 70.49 14 TYR B O 1
ATOM 2887 N N . ILE B 1 15 ? -3.056 26.346 35.940 1.00 60.82 15 ILE B N 1
ATOM 2888 C CA . ILE B 1 15 ? -3.280 27.490 36.817 1.00 67.22 15 ILE B CA 1
ATOM 2889 C C . ILE B 1 15 ? -2.139 27.634 37.819 1.00 72.48 15 ILE B C 1
ATOM 2890 O O . ILE B 1 15 ? -1.809 28.739 38.248 1.00 70.82 15 ILE B O 1
ATOM 2895 N N . GLY B 1 16 ? -1.534 26.506 38.176 1.00 70.51 16 GLY B N 1
ATOM 2896 C CA . GLY B 1 16 ? -0.418 26.495 39.102 1.00 57.17 16 GLY B CA 1
ATOM 2897 C C . GLY B 1 16 ? 0.785 27.266 38.595 1.00 59.67 16 GLY B C 1
ATOM 2898 O O . GLY B 1 16 ? 1.356 28.069 39.329 1.00 59.72 16 GLY B O 1
ATOM 2899 N N . SER B 1 17 ? 1.160 27.028 37.340 1.00 69.06 17 SER B N 1
ATOM 2900 C CA . SER B 1 17 ? 2.348 27.649 36.749 1.00 70.11 17 SER B CA 1
ATOM 2901 C C . SER B 1 17 ? 2.272 29.170 36.685 1.00 60.57 17 SER B C 1
ATOM 2902 O O . SER B 1 17 ? 3.252 29.859 36.968 1.00 53.82 17 SER B O 1
ATOM 2905 N N . PHE B 1 18 ? 1.111 29.692 36.310 1.00 44.57 18 PHE B N 1
ATOM 2906 C CA . PHE B 1 18 ? 0.938 31.134 36.195 1.00 63.16 18 PHE B CA 1
ATOM 2907 C C . PHE B 1 18 ? 0.812 31.786 37.571 1.00 64.47 18 PHE B C 1
ATOM 2908 O O . PHE B 1 18 ? 1.125 32.964 37.741 1.00 66.33 18 PHE B O 1
ATOM 2916 N N . THR B 1 19 ? 0.362 31.009 38.551 1.00 72.36 19 THR B N 1
ATOM 2917 C CA . THR B 1 19 ? 0.247 31.495 39.920 1.00 62.82 19 THR B CA 1
ATOM 2918 C C . THR B 1 19 ? 1.623 31.613 40.573 1.00 70.14 19 THR B C 1
ATOM 2919 O O . THR B 1 19 ? 1.944 32.637 41.175 1.00 62.74 19 THR B O 1
ATOM 2923 N N . THR B 1 20 ? 2.437 30.569 40.440 1.00 60.16 20 THR B N 1
ATOM 2924 C CA . THR B 1 20 ? 3.794 30.588 40.983 1.00 64.51 20 THR B CA 1
ATOM 2925 C C . THR B 1 20 ? 4.697 31.538 40.197 1.00 67.23 20 THR B C 1
ATOM 2926 O O . THR B 1 20 ? 5.784 31.894 40.653 1.00 73.25 20 THR B O 1
ATOM 2930 N N . LEU B 1 21 ? 4.243 31.943 39.015 1.00 74.43 21 LEU B N 1
ATOM 2931 C CA . LEU B 1 21 ? 4.947 32.949 38.230 1.00 69.74 21 LEU B CA 1
ATOM 2932 C C . LEU B 1 21 ? 4.707 34.327 38.833 1.00 72.95 21 LEU B C 1
ATOM 2933 O O . LEU B 1 21 ? 5.639 35.110 39.009 1.00 75.95 21 LEU B O 1
ATOM 2938 N N . ALA B 1 22 ? 3.448 34.611 39.154 1.00 55.45 22 ALA B N 1
ATOM 2939 C CA . ALA B 1 22 ? 3.073 35.893 39.739 1.00 71.19 22 ALA B CA 1
ATOM 2940 C C . ALA B 1 22 ? 3.625 36.048 41.152 1.00 80.77 22 ALA B C 1
ATOM 2941 O O . ALA B 1 22 ? 3.917 37.159 41.594 1.00 82.02 22 ALA B O 1
ATOM 2943 N N . LEU B 1 23 ? 3.763 34.929 41.856 1.00 67.58 23 LEU B N 1
ATOM 2944 C CA . LEU B 1 23 ? 4.300 34.938 43.212 1.00 67.98 23 LEU B CA 1
ATOM 2945 C C . LEU B 1 23 ? 5.770 35.344 43.222 1.00 75.55 23 LEU B C 1
ATOM 2946 O O . LEU B 1 23 ? 6.183 36.195 44.009 1.00 87.85 23 LEU B O 1
ATOM 2951 N N . LEU B 1 24 ? 6.554 34.734 42.338 1.00 73.83 24 LEU B N 1
ATOM 2952 C CA . LEU B 1 24 ? 7.977 35.038 42.230 1.00 82.75 24 LEU B CA 1
ATOM 2953 C C . LEU B 1 24 ? 8.213 36.489 41.823 1.00 90.60 24 LEU B C 1
ATOM 2954 O O . LEU B 1 24 ? 9.139 37.137 42.311 1.00 96.18 24 LEU B O 1
ATOM 2959 N N . GLU B 1 25 ? 7.369 36.995 40.930 1.00 88.29 25 GLU B N 1
ATOM 2960 C CA . GLU B 1 25 ? 7.474 38.375 40.469 1.00 92.92 25 GLU B CA 1
ATOM 2961 C C . GLU B 1 25 ? 7.072 39.354 41.568 1.00 90.28 25 GLU B C 1
ATOM 2962 O O . GLU B 1 25 ? 7.452 40.526 41.540 1.00 91.42 25 GLU B O 1
ATOM 2968 N N . ALA B 1 26 ? 6.306 38.866 42.538 1.00 75.28 26 ALA B N 1
ATOM 2969 C CA . ALA B 1 26 ? 5.881 39.688 43.665 1.00 68.07 26 ALA B CA 1
ATOM 2970 C C . ALA B 1 26 ? 6.933 39.688 44.768 1.00 81.65 26 ALA B C 1
ATOM 2971 O O . ALA B 1 26 ? 6.818 40.426 45.746 1.00 90.89 26 ALA B O 1
ATOM 2973 N N . GLY B 1 27 ? 7.956 38.856 44.605 1.00 78.85 27 GLY 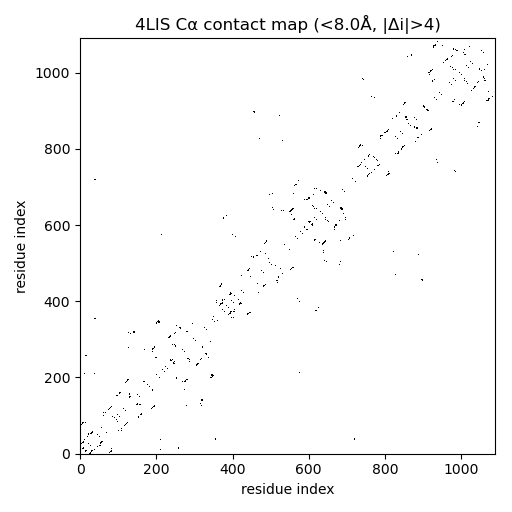B N 1
ATOM 2974 C CA . GLY B 1 27 ? 9.050 38.801 45.557 1.00 72.19 27 GLY B CA 1
ATOM 2975 C C . GLY B 1 27 ? 8.970 37.631 46.518 1.00 89.28 27 GLY B C 1
ATOM 2976 O O . GLY B 1 27 ? 9.824 37.481 47.393 1.00 102.18 27 GLY B O 1
ATOM 2977 N N . TYR B 1 28 ? 7.946 36.798 46.358 1.00 79.13 28 TYR B N 1
ATOM 2978 C CA . TYR B 1 28 ? 7.754 35.641 47.226 1.00 66.31 28 TYR B CA 1
ATOM 2979 C C . TYR B 1 28 ? 8.826 34.575 47.021 1.00 61.33 28 TYR B C 1
ATOM 2980 O O . TYR B 1 28 ? 9.483 34.528 45.983 1.00 76.74 28 TYR B O 1
ATOM 2989 N N . LYS B 1 29 ? 8.993 33.723 48.028 1.00 69.97 29 LYS B N 1
ATOM 2990 C CA . LYS B 1 29 ? 9.801 32.518 47.896 1.00 70.06 29 LYS B CA 1
ATOM 2991 C C . LYS B 1 29 ? 8.847 31.354 47.678 1.00 71.30 29 LYS B C 1
ATOM 2992 O O . LYS B 1 29 ? 7.984 31.090 48.514 1.00 85.01 29 LYS B O 1
ATOM 2998 N N . VAL B 1 30 ? 8.993 30.661 46.554 1.00 67.41 30 VAL B N 1
ATOM 2999 C CA . VAL B 1 30 ? 8.034 29.627 46.189 1.00 62.41 30 VAL B CA 1
ATOM 3000 C C . VAL B 1 30 ? 8.634 28.226 46.144 1.00 63.04 30 VAL B C 1
ATOM 3001 O O . VAL B 1 30 ? 9.656 27.994 45.499 1.00 68.88 30 VAL B O 1
ATOM 3005 N N . VAL B 1 31 ? 7.986 27.296 46.839 1.00 62.08 31 VAL B N 1
ATOM 3006 C CA . VAL B 1 31 ? 8.331 25.884 46.752 1.00 60.30 31 VAL B CA 1
ATOM 3007 C C . VAL B 1 31 ? 7.181 25.141 46.083 1.00 61.12 31 VAL B C 1
ATOM 3008 O O . VAL B 1 31 ? 6.059 25.133 46.589 1.00 62.27 31 VAL B O 1
ATOM 3012 N N . VAL B 1 32 ? 7.461 24.527 44.938 1.00 65.38 32 VAL B N 1
ATOM 3013 C CA . VAL B 1 32 ? 6.430 23.841 44.166 1.00 59.62 32 VAL B CA 1
ATOM 3014 C C . VAL B 1 32 ? 6.411 22.341 44.449 1.00 62.36 32 VAL B C 1
ATOM 3015 O O . VAL B 1 32 ? 7.447 21.677 44.403 1.00 66.29 32 VAL B O 1
ATOM 3019 N N . ALA B 1 33 ? 5.228 21.816 44.749 1.00 55.15 33 ALA B N 1
ATOM 3020 C CA . ALA B 1 33 ? 5.057 20.387 44.978 1.00 63.22 33 ALA B CA 1
ATOM 3021 C C . ALA B 1 33 ? 4.147 19.767 43.919 1.00 59.37 33 ALA B C 1
ATOM 3022 O O . ALA B 1 33 ? 3.001 20.185 43.752 1.00 57.24 33 ALA B O 1
ATOM 3024 N N . ASP B 1 34 ? 4.665 18.772 43.204 1.00 57.99 34 ASP B N 1
ATOM 3025 C CA . ASP B 1 34 ? 3.894 18.081 42.176 1.00 51.18 34 ASP B CA 1
ATOM 3026 C C . ASP B 1 34 ? 4.501 16.718 41.873 1.00 57.14 34 ASP B C 1
ATOM 3027 O O . ASP B 1 34 ? 5.721 16.563 41.858 1.00 55.28 34 ASP B O 1
ATOM 3032 N N . ASN B 1 35 ? 3.641 15.736 41.618 1.00 53.55 35 ASN B N 1
ATOM 3033 C CA . ASN B 1 35 ? 4.095 14.410 41.220 1.00 45.12 35 ASN B CA 1
ATOM 3034 C C . ASN B 1 35 ? 4.194 14.298 39.703 1.00 56.32 35 ASN B C 1
ATOM 3035 O O . ASN B 1 35 ? 4.511 13.235 39.169 1.00 74.33 35 ASN B O 1
ATOM 3040 N N . LEU B 1 36 ? 3.911 15.410 39.026 1.00 54.03 36 LEU B N 1
ATOM 3041 C CA . LEU B 1 36 ? 3.993 15.506 37.568 1.00 56.64 36 LEU B CA 1
ATOM 3042 C C . LEU B 1 36 ? 3.085 14.508 36.852 1.00 58.71 36 LEU B C 1
ATOM 3043 O O . LEU B 1 36 ? 3.472 13.906 35.852 1.00 71.85 36 LEU B O 1
ATOM 3048 N N . TYR B 1 37 ? 1.872 14.346 37.371 1.00 57.00 37 TYR B N 1
ATOM 3049 C CA . TYR B 1 37 ? 0.889 13.450 36.775 1.00 48.84 37 TYR B CA 1
ATOM 3050 C C . TYR B 1 37 ? 0.285 14.037 35.503 1.00 55.61 37 TYR B C 1
ATOM 3051 O O . TYR B 1 37 ? 0.118 13.337 34.504 1.00 66.21 37 TYR B O 1
ATOM 3060 N N . ASN B 1 38 ? -0.044 15.324 35.545 1.00 57.46 38 ASN B N 1
ATOM 3061 C CA . ASN B 1 38 ? -0.709 15.980 34.424 1.00 48.19 38 ASN B CA 1
ATOM 3062 C C . ASN B 1 38 ? 0.019 17.245 33.973 1.00 49.04 38 ASN B C 1
ATOM 3063 O O . ASN B 1 38 ? -0.593 18.172 33.442 1.00 57.88 38 ASN B O 1
ATOM 3068 N N . SER B 1 39 ? 1.332 17.277 34.183 1.00 45.06 39 SER B N 1
ATOM 3069 C CA . SER B 1 39 ? 2.137 18.435 33.803 1.00 57.76 39 SER B CA 1
ATOM 3070 C C . SER B 1 39 ? 3.621 18.090 33.711 1.00 62.81 39 SER B C 1
ATOM 3071 O O . SER B 1 39 ? 4.048 17.016 34.134 1.00 58.86 39 SER B O 1
ATOM 3074 N N . SER B 1 40 ? 4.401 19.011 33.153 1.00 60.98 40 SER B N 1
ATOM 3075 C CA . SER B 1 40 ? 5.839 18.819 33.006 1.00 63.80 40 SER B CA 1
ATOM 3076 C C . SER B 1 40 ? 6.617 19.772 33.909 1.00 72.43 40 SER B C 1
ATOM 3077 O O . SER B 1 40 ? 6.139 20.856 34.243 1.00 70.09 40 SER B O 1
ATOM 3080 N N . ALA B 1 41 ? 7.819 19.362 34.304 1.00 61.33 41 ALA B N 1
ATOM 3081 C CA . ALA B 1 41 ? 8.665 20.186 35.161 1.00 51.49 41 ALA B CA 1
ATOM 3082 C C . ALA B 1 41 ? 9.328 21.308 34.368 1.00 63.15 41 ALA B C 1
ATOM 3083 O O . ALA B 1 41 ? 9.925 22.219 34.944 1.00 61.88 41 ALA B O 1
ATOM 3085 N N . GLU B 1 42 ? 9.217 21.233 33.045 1.00 72.73 42 GLU B N 1
ATOM 3086 C CA . GLU B 1 42 ? 9.786 22.237 32.153 1.00 67.52 42 GLU B CA 1
ATOM 3087 C C . GLU B 1 42 ? 9.153 23.610 32.378 1.00 63.32 42 GLU B C 1
ATOM 3088 O O . GLU B 1 42 ? 9.785 24.641 32.139 1.00 57.61 42 GLU B O 1
ATOM 3094 N N . ALA B 1 43 ? 7.912 23.613 32.856 1.00 55.27 43 ALA B N 1
ATOM 3095 C CA . ALA B 1 43 ? 7.179 24.850 33.112 1.00 61.20 43 ALA B CA 1
ATOM 3096 C C . ALA B 1 43 ? 7.925 25.785 34.062 1.00 69.86 43 ALA B C 1
ATOM 3097 O O . ALA B 1 43 ? 7.803 27.004 33.966 1.00 79.96 43 ALA B O 1
ATOM 3099 N N . LEU B 1 44 ? 8.700 25.205 34.974 1.00 66.32 44 LEU B N 1
ATOM 3100 C CA . LEU B 1 44 ? 9.489 25.987 35.919 1.00 67.64 44 LEU B CA 1
ATOM 3101 C C . LEU B 1 44 ? 10.632 26.715 35.218 1.00 77.19 44 LEU B C 1
ATOM 3102 O O . LEU B 1 44 ? 10.964 27.848 35.567 1.00 72.73 44 LEU B O 1
ATOM 3107 N N . ASN B 1 45 ? 11.234 26.056 34.233 1.00 80.52 45 ASN B N 1
ATOM 3108 C CA . ASN B 1 45 ? 12.303 26.664 33.449 1.00 70.74 45 ASN B CA 1
ATOM 3109 C C . ASN B 1 45 ? 11.791 27.844 32.631 1.00 69.75 45 ASN B C 1
ATOM 3110 O O . ASN B 1 45 ? 12.509 28.820 32.412 1.00 79.06 45 ASN B O 1
ATOM 3115 N N . ARG B 1 46 ? 10.542 27.746 32.187 1.00 63.03 46 ARG B N 1
ATOM 3116 C CA . ARG B 1 46 ? 9.909 28.820 31.431 1.00 69.20 46 ARG B CA 1
ATOM 3117 C C . ARG B 1 46 ? 9.646 30.018 32.337 1.00 74.85 46 ARG B C 1
ATOM 3118 O O . ARG B 1 46 ? 9.679 31.165 31.891 1.00 69.16 46 ARG B O 1
ATOM 3126 N N . ILE B 1 47 ? 9.384 29.740 33.611 1.00 71.37 47 ILE B N 1
ATOM 3127 C CA . ILE B 1 47 ? 9.194 30.786 34.610 1.00 72.95 47 ILE B CA 1
ATOM 3128 C C . ILE B 1 47 ? 10.497 31.544 34.836 1.00 67.61 47 ILE B C 1
ATOM 3129 O O . ILE B 1 47 ? 10.505 32.772 34.933 1.00 70.18 47 ILE B O 1
ATOM 3134 N N . GLU B 1 48 ? 11.597 30.801 34.912 1.00 69.43 48 GLU B N 1
ATOM 3135 C CA . GLU B 1 48 ? 12.917 31.390 35.102 1.00 69.14 48 GLU B CA 1
ATOM 3136 C C . GLU B 1 48 ? 13.302 32.281 33.923 1.00 77.39 48 GLU B C 1
ATOM 3137 O O . GLU B 1 48 ? 13.936 33.320 34.099 1.00 89.42 48 GLU B O 1
ATOM 3143 N N . LEU B 1 49 ? 12.906 31.875 32.721 1.00 80.29 49 LEU B N 1
ATOM 3144 C CA . LEU B 1 49 ? 13.206 32.645 31.519 1.00 68.26 49 LEU B CA 1
ATOM 3145 C C . LEU B 1 49 ? 12.381 33.930 31.445 1.00 64.99 49 LEU B C 1
ATOM 3146 O O . LEU B 1 49 ? 12.777 34.892 30.787 1.00 85.10 49 LEU B O 1
ATOM 3151 N N . ILE B 1 50 ? 11.239 33.939 32.126 1.00 56.93 50 ILE B N 1
ATOM 3152 C CA . ILE B 1 50 ? 10.359 35.104 32.135 1.00 59.73 50 ILE B CA 1
ATOM 3153 C C . ILE B 1 50 ? 10.648 36.037 33.308 1.00 68.15 50 ILE B C 1
ATOM 3154 O O . ILE B 1 50 ? 10.898 37.227 33.119 1.00 70.47 50 ILE B O 1
ATOM 3159 N N . SER B 1 51 ? 10.613 35.489 34.519 1.00 77.18 51 SER B N 1
ATOM 3160 C CA . SER B 1 51 ? 10.761 36.290 35.731 1.00 73.45 51 SER B CA 1
ATOM 3161 C C . SER B 1 51 ? 12.220 36.545 36.102 1.00 73.29 51 SER B C 1
ATOM 3162 O O . SER B 1 51 ? 12.553 37.593 36.654 1.00 70.62 51 SER B O 1
ATOM 3165 N N . GLY B 1 52 ? 13.086 35.584 35.801 1.00 70.17 52 GLY B N 1
ATOM 3166 C CA . GLY B 1 52 ? 14.479 35.672 36.196 1.00 60.10 52 GLY B CA 1
ATOM 3167 C C . GLY B 1 52 ? 14.706 34.905 37.482 1.00 79.89 52 GLY B C 1
ATOM 3168 O O . GLY B 1 52 ? 15.816 34.459 37.770 1.00 85.84 52 GLY B O 1
ATOM 3169 N N . LYS B 1 53 ? 13.637 34.752 38.257 1.00 82.56 53 LYS B N 1
ATOM 3170 C CA . LYS B 1 53 ? 13.685 33.992 39.497 1.00 80.91 53 LYS B CA 1
ATOM 3171 C C . LYS B 1 53 ? 13.157 32.584 39.258 1.00 79.63 53 LYS B C 1
ATOM 3172 O O . LYS B 1 53 ? 12.341 32.364 38.363 1.00 67.96 53 LYS B O 1
ATOM 3178 N N . LYS B 1 54 ? 13.621 31.632 40.060 1.00 93.06 54 LYS B N 1
ATOM 3179 C CA . LYS B 1 54 ? 13.179 30.249 39.931 1.00 90.57 54 LYS B CA 1
ATOM 3180 C C . LYS B 1 54 ? 12.659 29.695 41.255 1.00 85.31 54 LYS B C 1
ATOM 3181 O O . LYS B 1 54 ? 13.209 29.979 42.319 1.00 106.14 54 LYS B O 1
ATOM 3187 N N . ALA B 1 55 ? 11.591 28.908 41.180 1.00 76.29 55 ALA B N 1
ATOM 3188 C CA . ALA B 1 55 ? 10.993 28.313 42.368 1.00 68.81 55 ALA B CA 1
ATOM 3189 C C . ALA B 1 55 ? 11.573 26.930 42.634 1.00 71.52 55 ALA B C 1
ATOM 3190 O O . ALA B 1 55 ? 11.835 26.168 41.703 1.00 71.76 55 ALA B O 1
ATOM 3192 N N . GLU B 1 56 ? 11.773 26.609 43.908 1.00 78.56 56 GLU B N 1
ATOM 3193 C CA . GLU B 1 56 ? 12.284 25.299 44.289 1.00 77.17 56 GLU B CA 1
ATOM 3194 C C . GLU B 1 56 ? 11.232 24.227 44.029 1.00 78.04 56 GLU B C 1
ATOM 3195 O O . GLU B 1 56 ? 10.045 24.436 44.277 1.00 78.08 56 GLU B O 1
ATOM 3201 N N . PHE B 1 57 ? 11.671 23.080 43.526 1.00 80.84 57 PHE B N 1
ATOM 3202 C CA . PHE B 1 57 ? 10.750 22.010 43.166 1.00 72.84 57 PHE B CA 1
ATOM 3203 C C . PHE B 1 57 ? 10.891 20.794 44.074 1.00 65.40 57 PHE B C 1
ATOM 3204 O O . PHE B 1 57 ? 11.998 20.402 44.442 1.00 66.88 57 PHE B O 1
ATOM 3212 N N . ALA B 1 58 ? 9.755 20.204 44.428 1.00 66.63 58 ALA B N 1
ATOM 3213 C CA . ALA B 1 58 ? 9.729 18.996 45.242 1.00 63.02 58 ALA B CA 1
ATOM 3214 C C . ALA B 1 58 ? 8.745 17.994 44.650 1.00 65.69 58 ALA B C 1
ATOM 3215 O O . ALA B 1 58 ? 7.532 18.190 44.720 1.00 72.67 58 ALA B O 1
ATOM 3217 N N . GLN B 1 59 ? 9.271 16.925 44.061 1.00 59.10 59 GLN B N 1
ATOM 3218 C CA . GLN B 1 59 ? 8.432 15.909 43.436 1.00 60.66 59 GLN B CA 1
ATOM 3219 C C . GLN B 1 59 ? 7.905 14.910 44.462 1.00 71.18 59 GLN B C 1
ATOM 3220 O O . GLN B 1 59 ? 8.643 14.048 44.939 1.00 80.27 59 GLN B O 1
ATOM 3226 N N . LEU B 1 60 ? 6.623 15.032 44.793 1.00 67.77 60 LEU B N 1
ATOM 3227 C CA . LEU B 1 60 ? 5.997 14.164 45.784 1.00 69.76 60 LEU B CA 1
ATOM 3228 C C . LEU B 1 60 ? 4.490 14.049 45.570 1.00 69.32 60 LEU B C 1
ATOM 3229 O O . LEU B 1 60 ? 3.867 14.937 44.988 1.00 52.36 60 LEU B O 1
ATOM 3234 N N . ASP B 1 61 ? 3.911 12.951 46.045 1.00 63.04 61 ASP B N 1
ATOM 3235 C CA . ASP B 1 61 ? 2.473 12.743 45.947 1.00 53.88 61 ASP B CA 1
ATOM 3236 C C . ASP B 1 61 ? 1.764 13.490 47.075 1.00 62.25 61 ASP B C 1
ATOM 3237 O O . ASP B 1 61 ? 2.222 13.486 48.218 1.00 60.33 61 ASP B O 1
ATOM 3242 N N . VAL B 1 62 ? 0.644 14.127 46.749 1.00 55.38 62 VAL B N 1
ATOM 3243 C CA . VAL B 1 62 ? -0.096 14.935 47.712 1.00 37.75 62 VAL B CA 1
ATOM 3244 C C . VAL B 1 62 ? -0.801 14.049 48.741 1.00 59.06 62 VAL B C 1
ATOM 3245 O O . VAL B 1 62 ? -1.266 14.527 49.778 1.00 60.20 62 VAL B O 1
ATOM 3249 N N . THR B 1 63 ? -0.867 12.753 48.451 1.00 56.35 63 THR B N 1
ATOM 3250 C CA . THR B 1 63 ? -1.467 11.794 49.368 1.00 51.66 63 THR B CA 1
ATOM 3251 C C . THR B 1 63 ? -0.408 11.175 50.276 1.00 62.88 63 THR B C 1
ATOM 3252 O O . THR B 1 63 ? -0.686 10.231 51.016 1.00 60.35 63 THR B O 1
ATOM 3256 N N . ASP B 1 64 ? 0.806 11.712 50.212 1.00 63.26 64 ASP B N 1
ATOM 3257 C CA . ASP B 1 64 ? 1.898 11.247 51.060 1.00 67.74 64 ASP B CA 1
ATOM 3258 C C . ASP B 1 64 ? 2.169 12.264 52.165 1.00 61.31 64 ASP B C 1
ATOM 3259 O O . ASP B 1 64 ? 2.912 13.226 51.967 1.00 58.02 64 ASP B O 1
ATOM 3264 N N . GLU B 1 65 ? 1.560 12.040 53.326 1.00 73.06 65 GLU B N 1
ATOM 3265 C CA . GLU B 1 65 ? 1.644 12.969 54.451 1.00 66.16 65 GLU B CA 1
ATOM 3266 C C . GLU B 1 65 ? 3.074 13.145 54.960 1.00 61.72 65 GLU B C 1
ATOM 3267 O O . GLU B 1 65 ? 3.442 14.214 55.450 1.00 52.44 65 GLU B O 1
ATOM 3273 N N . ALA B 1 66 ? 3.878 12.093 54.835 1.00 57.98 66 ALA B N 1
ATOM 3274 C CA . ALA B 1 66 ? 5.275 12.147 55.249 1.00 55.53 66 ALA B CA 1
ATOM 3275 C C . ALA B 1 66 ? 6.075 13.107 54.372 1.00 71.10 66 ALA B C 1
ATOM 3276 O O . ALA B 1 66 ? 6.971 13.800 54.853 1.00 71.44 66 ALA B O 1
ATOM 3278 N N . ALA B 1 67 ? 5.743 13.145 53.085 1.00 65.63 67 ALA B N 1
ATOM 3279 C CA . ALA B 1 67 ? 6.425 14.024 52.139 1.00 68.68 67 ALA B CA 1
ATOM 3280 C C . ALA B 1 67 ? 6.154 15.495 52.444 1.00 63.17 67 ALA B C 1
ATOM 3281 O O . ALA B 1 67 ? 7.034 16.342 52.285 1.00 63.45 67 ALA B O 1
ATOM 3283 N N . PHE B 1 68 ? 4.933 15.791 52.877 1.00 61.20 68 PHE B N 1
ATOM 3284 C CA . PHE B 1 68 ? 4.559 17.150 53.252 1.00 56.91 68 PHE B CA 1
ATOM 3285 C C . PHE B 1 68 ? 5.328 17.612 54.486 1.00 73.81 68 PHE B C 1
ATOM 3286 O O . PHE B 1 68 ? 5.628 18.797 54.634 1.00 80.07 68 PHE B O 1
ATOM 3294 N N . ASP B 1 69 ? 5.643 16.671 55.370 1.00 63.54 69 ASP B N 1
ATOM 3295 C CA . ASP B 1 69 ? 6.402 16.980 56.574 1.00 68.77 69 ASP B CA 1
ATOM 3296 C C . ASP B 1 69 ? 7.841 17.358 56.233 1.00 71.52 69 ASP B C 1
ATOM 3297 O O . ASP B 1 69 ? 8.387 18.309 56.790 1.00 65.41 69 ASP B O 1
ATOM 3302 N N . LYS B 1 70 ? 8.444 16.617 55.307 1.00 58.99 70 LYS B N 1
ATOM 3303 C CA . LYS B 1 70 ? 9.831 16.851 54.916 1.00 69.91 70 LYS B CA 1
ATOM 3304 C C . LYS B 1 70 ? 10.017 18.220 54.264 1.00 72.72 70 LYS B C 1
ATOM 3305 O O . LYS B 1 70 ? 11.096 18.806 54.332 1.00 64.14 70 LYS B O 1
ATOM 3311 N N . VAL B 1 71 ? 8.959 18.721 53.634 1.00 69.52 71 VAL B N 1
ATOM 3312 C CA . VAL B 1 71 ? 8.986 20.040 53.015 1.00 63.96 71 VAL B CA 1
ATOM 3313 C C . VAL B 1 71 ? 8.987 21.135 54.076 1.00 65.43 71 VAL B C 1
ATOM 3314 O O . VAL B 1 71 ? 9.811 22.050 54.040 1.00 69.14 71 VAL B O 1
ATOM 3318 N N . PHE B 1 72 ? 8.061 21.029 55.024 1.00 68.76 72 PHE B N 1
ATOM 3319 C CA . PHE B 1 72 ? 7.928 22.014 56.091 1.00 69.62 72 PHE B CA 1
ATOM 3320 C C . PHE B 1 72 ? 9.130 22.006 57.034 1.00 72.22 72 PHE B C 1
ATOM 3321 O O . PHE B 1 72 ? 9.493 23.039 57.597 1.00 75.83 72 PHE B O 1
ATOM 3329 N N . GLU B 1 73 ? 9.743 20.839 57.204 1.00 73.93 73 GLU B N 1
ATOM 3330 C CA . GLU B 1 73 ? 10.929 20.711 58.046 1.00 74.20 73 GLU B CA 1
ATOM 3331 C C . GLU B 1 73 ? 12.163 21.283 57.351 1.00 83.37 73 GLU B C 1
ATOM 3332 O O . GLU B 1 73 ? 13.102 21.736 58.006 1.00 87.28 73 GLU B O 1
ATOM 3338 N N . ALA B 1 74 ? 12.153 21.260 56.021 1.00 82.47 74 ALA B N 1
ATOM 3339 C CA . ALA B 1 74 ? 13.245 21.823 55.235 1.00 72.91 74 ALA B CA 1
ATOM 3340 C C . ALA B 1 74 ? 13.006 23.306 54.966 1.00 69.65 74 ALA B C 1
ATOM 3341 O O . ALA B 1 74 ? 13.937 24.049 54.658 1.00 74.37 74 ALA B O 1
ATOM 3343 N N . HIS B 1 75 ? 11.749 23.724 55.081 1.00 74.91 75 HIS B N 1
ATOM 3344 C CA . HIS B 1 75 ? 11.380 25.125 54.913 1.00 82.00 75 HIS B CA 1
ATOM 3345 C C . HIS B 1 75 ? 10.400 25.545 56.007 1.00 71.20 75 HIS B C 1
ATOM 3346 O O . HIS B 1 75 ? 9.189 25.561 55.790 1.00 69.88 75 HIS B O 1
ATOM 3353 N N . PRO B 1 76 ? 10.927 25.887 57.192 1.00 84.89 76 PRO B N 1
ATOM 3354 C CA . PRO B 1 76 ? 10.103 26.210 58.363 1.00 79.17 76 PRO B CA 1
ATOM 3355 C C . PRO B 1 76 ? 9.493 27.606 58.298 1.00 79.98 76 PRO B C 1
ATOM 3356 O O . PRO B 1 76 ? 8.772 28.000 59.215 1.00 90.70 76 PRO B O 1
ATOM 3360 N N . ASP B 1 77 ? 9.773 28.339 57.225 1.00 87.87 77 ASP B N 1
ATOM 3361 C CA . ASP B 1 77 ? 9.317 29.719 57.100 1.00 84.47 77 ASP B CA 1
ATOM 3362 C C . ASP B 1 77 ? 8.232 29.884 56.039 1.00 86.02 77 ASP B C 1
ATOM 3363 O O . ASP B 1 77 ? 7.954 31.000 55.602 1.00 94.54 77 ASP B O 1
ATOM 3368 N N . ILE B 1 78 ? 7.618 28.775 55.634 1.00 83.33 78 ILE B N 1
ATOM 3369 C CA . ILE B 1 78 ? 6.602 28.801 54.582 1.00 86.18 78 ILE B CA 1
ATOM 3370 C C . ILE B 1 78 ? 5.336 29.561 54.990 1.00 88.17 78 ILE B C 1
ATOM 3371 O O . ILE B 1 78 ? 4.970 30.543 54.348 1.00 105.42 78 ILE B O 1
ATOM 3376 N N . ASP B 1 79 ? 4.666 29.091 56.040 1.00 58.32 79 ASP B N 1
ATOM 3377 C CA . ASP B 1 79 ? 3.505 29.779 56.622 1.00 70.10 79 ASP B CA 1
ATOM 3378 C C . ASP B 1 79 ? 2.243 29.859 55.742 1.00 69.52 79 ASP B C 1
ATOM 3379 O O . ASP B 1 79 ? 1.138 30.032 56.259 1.00 65.12 79 ASP B O 1
ATOM 3384 N N . SER B 1 80 ? 2.399 29.726 54.428 1.00 80.20 80 SER B N 1
ATOM 3385 C CA . SER B 1 80 ? 1.262 29.816 53.510 1.00 75.41 80 SER B CA 1
ATOM 3386 C C . SER B 1 80 ? 1.301 28.740 52.428 1.00 64.15 80 SER B C 1
ATOM 3387 O O . SER B 1 80 ? 2.357 28.446 51.875 1.00 68.92 80 SER B O 1
ATOM 3390 N N . VAL B 1 81 ? 0.141 28.164 52.124 1.00 62.70 81 VAL B N 1
ATOM 3391 C CA . VAL B 1 81 ? 0.049 27.108 51.119 1.00 68.68 81 VAL B CA 1
ATOM 3392 C C . VAL B 1 81 ? -1.082 27.359 50.120 1.00 72.32 81 VAL B C 1
ATOM 3393 O O . VAL B 1 81 ? -2.224 27.586 50.513 1.00 63.29 81 VAL B O 1
ATOM 3397 N N . ILE B 1 82 ? -0.759 27.321 48.830 1.00 65.11 82 ILE B N 1
ATOM 3398 C CA . ILE B 1 82 ? -1.780 27.389 47.789 1.00 62.15 82 ILE B CA 1
ATOM 3399 C C . ILE B 1 82 ? -2.016 25.983 47.246 1.00 59.84 82 ILE B C 1
ATOM 3400 O O . ILE B 1 82 ? -1.088 25.332 46.767 1.00 58.15 82 ILE B O 1
ATOM 3405 N N . HIS B 1 83 ? -3.260 25.520 47.321 1.00 67.27 83 HIS B N 1
ATOM 3406 C CA . HIS B 1 83 ? -3.579 24.127 47.017 1.00 69.93 83 HIS B CA 1
ATOM 3407 C C . HIS B 1 83 ? -4.215 23.942 45.638 1.00 60.91 83 HIS B C 1
ATOM 3408 O O . HIS B 1 83 ? -5.413 24.164 45.466 1.00 66.18 83 HIS B O 1
ATOM 3415 N N . PHE B 1 84 ? -3.409 23.526 44.663 1.00 65.01 84 PHE B N 1
ATOM 3416 C CA . PHE B 1 84 ? -3.903 23.263 43.312 1.00 51.07 84 PHE B CA 1
ATOM 3417 C C . PHE B 1 84 ? -4.021 21.767 43.026 1.00 55.59 84 PHE B C 1
ATOM 3418 O O . PHE B 1 84 ? -4.875 21.349 42.247 1.00 58.04 84 PHE B O 1
ATOM 3426 N N . ALA B 1 85 ? -3.154 20.974 43.651 1.00 58.49 85 ALA B N 1
ATOM 3427 C CA . ALA B 1 85 ? -3.042 19.542 43.366 1.00 45.17 85 ALA B CA 1
ATOM 3428 C C . ALA B 1 85 ? -4.367 18.786 43.464 1.00 50.39 85 ALA B C 1
ATOM 3429 O O . ALA B 1 85 ? -4.872 18.541 44.559 1.00 62.52 85 ALA B O 1
ATOM 3431 N N . ALA B 1 86 ? -4.910 18.412 42.308 1.00 60.01 86 ALA B N 1
ATOM 3432 C CA . ALA B 1 86 ? -6.165 17.672 42.234 1.00 56.97 86 ALA B CA 1
ATOM 3433 C C . ALA B 1 86 ? -6.382 17.079 40.845 1.00 48.57 86 ALA B C 1
ATOM 3434 O O . ALA B 1 86 ? -5.620 17.350 39.918 1.00 54.58 86 ALA B O 1
ATOM 3436 N N . LEU B 1 87 ? -7.425 16.264 40.714 1.00 42.01 87 LEU B N 1
ATOM 3437 C CA . LEU B 1 87 ? -7.863 15.767 39.415 1.00 36.51 87 LEU B CA 1
ATOM 3438 C C . LEU B 1 87 ? -9.096 16.565 39.002 1.00 59.34 87 LEU B C 1
ATOM 3439 O O . LEU B 1 87 ? -10.003 16.764 39.807 1.00 44.69 87 LEU B O 1
ATOM 3444 N N . LYS B 1 88 ? -9.132 17.018 37.752 1.00 58.54 88 LYS B N 1
ATOM 3445 C CA . LYS B 1 88 ? -10.132 18.003 37.338 1.00 43.71 88 LYS B CA 1
ATOM 3446 C C . LYS B 1 88 ? -11.133 17.532 36.281 1.00 53.18 88 LYS B C 1
ATOM 3447 O O . LYS B 1 88 ? -12.130 18.210 36.029 1.00 53.05 88 LYS B O 1
ATOM 3453 N N . ALA B 1 89 ? -10.876 16.384 35.662 1.00 55.54 89 ALA B N 1
ATOM 3454 C CA . ALA B 1 89 ? -11.758 15.885 34.610 1.00 60.77 89 ALA B CA 1
ATOM 3455 C C . ALA B 1 89 ? -13.127 15.474 35.154 1.00 56.53 89 ALA B C 1
ATOM 3456 O O . ALA B 1 89 ? -13.239 14.529 35.933 1.00 68.13 89 ALA B O 1
ATOM 3458 N N . VAL B 1 90 ? -14.164 16.194 34.733 1.00 48.17 90 VAL B N 1
ATOM 3459 C CA . VAL B 1 90 ? -15.526 15.944 35.196 1.00 49.94 90 VAL B CA 1
ATOM 3460 C C . VAL B 1 90 ? -16.056 14.584 34.748 1.00 63.51 90 VAL B C 1
ATOM 3461 O O . VAL B 1 90 ? -16.540 13.799 35.563 1.00 58.26 90 VAL B O 1
ATOM 3465 N N . GLY B 1 91 ? -15.965 14.316 33.449 1.00 68.85 91 GLY B N 1
ATOM 3466 C CA . GLY B 1 91 ? -16.444 13.064 32.890 1.00 43.84 91 GLY B CA 1
ATOM 3467 C C . GLY B 1 91 ? -15.724 11.852 33.450 1.00 65.92 91 GLY B C 1
ATOM 3468 O O . GLY B 1 91 ? -16.341 10.819 33.714 1.00 57.52 91 GLY B O 1
ATOM 3469 N N . GLU B 1 92 ? -14.414 11.982 33.634 1.00 65.60 92 GLU B N 1
ATOM 3470 C CA . GLU B 1 92 ? -13.598 10.897 34.167 1.00 55.08 92 GLU B CA 1
ATOM 3471 C C . GLU B 1 92 ? -13.952 10.608 35.623 1.00 75.87 92 GLU B C 1
ATOM 3472 O O . GLU B 1 92 ? -13.834 9.474 36.085 1.00 79.64 92 GLU B O 1
ATOM 3478 N N . SER B 1 93 ? -14.394 11.637 36.340 1.00 67.18 93 SER B N 1
ATOM 3479 C CA . SER B 1 93 ? -14.769 11.484 37.743 1.00 66.16 93 SER B CA 1
ATOM 3480 C C . SER B 1 93 ? -16.005 10.604 37.888 1.00 61.75 93 SER B C 1
ATOM 3481 O O . SER B 1 93 ? -16.232 10.002 38.937 1.00 67.30 93 SER B O 1
ATOM 3484 N N . GLY B 1 94 ? -16.799 10.531 36.825 1.00 52.72 94 GLY B N 1
A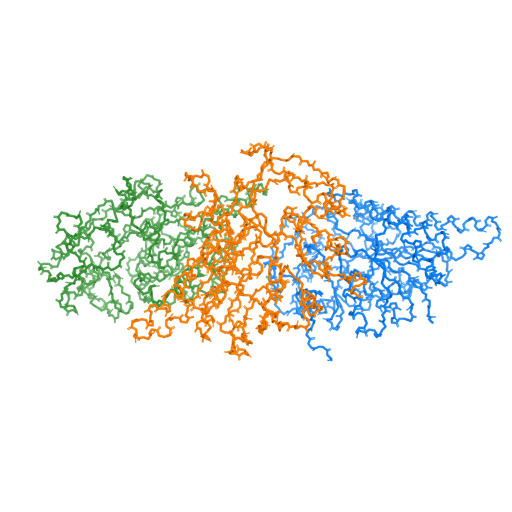TOM 3485 C CA . GLY B 1 94 ? -18.004 9.723 36.826 1.00 36.59 94 GLY B CA 1
ATOM 3486 C C . GLY B 1 94 ? -17.738 8.248 36.593 1.00 52.19 94 GLY B C 1
ATOM 3487 O O . GLY B 1 94 ? -18.639 7.424 36.737 1.00 68.27 94 GLY B O 1
ATOM 3488 N N . GLU B 1 95 ? -16.502 7.912 36.232 1.00 53.00 95 GLU B N 1
ATOM 3489 C CA . GLU B 1 95 ? -16.140 6.520 35.976 1.00 58.23 95 GLU B CA 1
ATOM 3490 C C . GLU B 1 95 ? -15.036 6.009 36.904 1.00 55.55 95 GLU B C 1
ATOM 3491 O O . GLU B 1 95 ? -14.835 4.800 37.029 1.00 50.94 95 GLU B O 1
ATOM 3497 N N . LYS B 1 96 ? -14.329 6.928 37.556 1.00 57.63 96 LYS B N 1
ATOM 3498 C CA . LYS B 1 96 ? -13.353 6.554 38.583 1.00 68.53 96 LYS B CA 1
ATOM 3499 C C . LYS B 1 96 ? -13.327 7.545 39.755 1.00 63.26 96 LYS B C 1
ATOM 3500 O O . LYS B 1 96 ? -12.316 8.207 39.996 1.00 67.59 96 LYS B O 1
ATOM 3506 N N . PRO B 1 97 ? -14.439 7.632 40.504 1.00 51.00 97 PRO B N 1
ATOM 3507 C CA . PRO B 1 97 ? -14.571 8.621 41.580 1.00 72.22 97 PRO B CA 1
ATOM 3508 C C . PRO B 1 97 ? -13.666 8.350 42.781 1.00 58.18 97 PRO B C 1
ATOM 3509 O O . PRO B 1 97 ? -13.298 9.295 43.478 1.00 61.20 97 PRO B O 1
ATOM 3513 N N . LEU B 1 98 ? -13.319 7.089 43.020 1.00 60.85 98 LEU B N 1
ATOM 3514 C CA . LEU B 1 98 ? -12.463 6.731 44.150 1.00 62.80 98 LEU B CA 1
ATOM 3515 C C . LEU B 1 98 ? -11.100 7.415 44.080 1.00 65.14 98 LEU B C 1
ATOM 3516 O O . LEU B 1 98 ? -10.566 7.852 45.099 1.00 57.96 98 LEU B O 1
ATOM 3521 N N . ASP B 1 99 ? -10.545 7.506 42.876 1.00 80.81 99 ASP B N 1
ATOM 3522 C CA . ASP B 1 99 ? -9.262 8.171 42.678 1.00 64.93 99 ASP B CA 1
ATOM 3523 C C . ASP B 1 99 ? -9.381 9.665 42.959 1.00 58.26 99 ASP B C 1
ATOM 3524 O O . ASP B 1 99 ? -8.445 10.289 43.456 1.00 57.21 99 ASP B O 1
ATOM 3529 N N . TYR B 1 100 ? -10.541 10.231 42.643 1.00 49.83 100 TYR B N 1
ATOM 3530 C CA . TYR B 1 100 ? -10.794 11.644 42.892 1.00 52.28 100 TYR B CA 1
ATOM 3531 C C . TYR B 1 100 ? -10.923 11.930 44.386 1.00 67.36 100 TYR B C 1
ATOM 3532 O O . TYR B 1 100 ? -10.349 12.895 44.889 1.00 45.51 100 TYR B O 1
ATOM 3541 N N . TYR B 1 101 ? -11.672 11.088 45.091 1.00 59.85 101 TYR B N 1
ATOM 3542 C CA . TYR B 1 101 ? -11.812 11.227 46.535 1.00 57.77 101 TYR B CA 1
ATOM 3543 C C . TYR B 1 101 ? -10.487 10.977 47.248 1.00 57.10 101 TYR B C 1
ATOM 3544 O O . TYR B 1 101 ? -10.213 11.567 48.292 1.00 70.50 101 TYR B O 1
ATOM 3553 N N . HIS B 1 102 ? -9.665 10.105 46.676 1.00 31.82 102 HIS B N 1
ATOM 3554 C CA . HIS B 1 102 ? -8.381 9.769 47.281 1.00 48.88 102 HIS B CA 1
ATOM 3555 C C . HIS B 1 102 ? -7.353 10.877 47.075 1.00 52.89 102 HIS B C 1
ATOM 3556 O O . HIS B 1 102 ? -6.552 11.161 47.962 1.00 52.98 102 HIS B O 1
ATOM 3563 N N . VAL B 1 103 ? -7.382 11.502 45.903 1.00 68.51 103 VAL B N 1
ATOM 3564 C CA . VAL B 1 103 ? -6.426 12.558 45.582 1.00 66.01 103 VAL B CA 1
ATOM 3565 C C . VAL B 1 103 ? -6.889 13.927 46.077 1.00 62.95 103 VAL B C 1
ATOM 3566 O O . VAL B 1 103 ? -6.157 14.618 46.784 1.00 58.34 103 VAL B O 1
ATOM 3570 N N . ASN B 1 104 ? -8.106 14.314 45.708 1.00 52.44 104 ASN B N 1
ATOM 3571 C CA . ASN B 1 104 ? -8.632 15.626 46.079 1.00 58.29 104 ASN B CA 1
ATOM 3572 C C . ASN B 1 104 ? -8.920 15.763 47.572 1.00 50.83 104 ASN B C 1
ATOM 3573 O O . ASN B 1 104 ? -8.349 16.622 48.243 1.00 55.41 104 ASN B O 1
ATOM 3578 N N . VAL B 1 105 ? -9.803 14.913 48.087 1.00 63.79 105 VAL B N 1
ATOM 3579 C CA . VAL B 1 105 ? -10.221 14.998 49.485 1.00 70.40 105 VAL B CA 1
ATOM 3580 C C . VAL B 1 105 ? -9.122 14.578 50.465 1.00 58.65 105 VAL B C 1
ATOM 3581 O O . VAL B 1 105 ? -8.736 15.354 51.338 1.00 48.31 105 VAL B O 1
ATOM 3585 N N . TYR B 1 106 ? -8.627 13.352 50.320 1.00 64.09 106 TYR B N 1
ATOM 3586 C CA . TYR B 1 106 ? -7.605 12.827 51.224 1.00 44.48 106 TYR B CA 1
ATOM 3587 C C . TYR B 1 106 ? -6.271 13.557 51.091 1.00 50.12 106 TYR B C 1
ATOM 3588 O O . TYR B 1 106 ? -5.548 13.727 52.073 1.00 55.84 106 TYR B O 1
ATOM 3597 N N . GLY B 1 107 ? -5.947 13.985 49.875 1.00 58.04 107 GLY B N 1
ATOM 3598 C CA . GLY B 1 107 ? -4.738 14.755 49.642 1.00 55.32 107 GLY B CA 1
ATOM 3599 C C . GLY B 1 107 ? -4.771 16.067 50.401 1.00 53.31 107 GLY B C 1
ATOM 3600 O O . GLY B 1 107 ? -3.744 16.547 50.882 1.00 52.62 107 GLY B O 1
ATOM 3601 N N . THR B 1 108 ? -5.962 16.647 50.510 1.00 40.13 108 THR B N 1
ATOM 3602 C CA . THR B 1 108 ? -6.152 17.874 51.269 1.00 57.03 108 THR B CA 1
ATOM 3603 C C . THR B 1 108 ? -6.059 17.582 52.763 1.00 55.83 108 THR B C 1
ATOM 3604 O O . THR B 1 108 ? -5.535 18.388 53.533 1.00 55.26 108 THR B O 1
ATOM 3608 N N . ILE B 1 109 ? -6.571 16.422 53.164 1.00 51.43 109 ILE B N 1
ATOM 3609 C CA . ILE B 1 109 ? -6.507 15.990 54.556 1.00 52.28 109 ILE B CA 1
ATOM 3610 C C . ILE B 1 109 ? -5.058 15.838 55.010 1.00 58.73 109 ILE B C 1
ATOM 3611 O O . ILE B 1 109 ? -4.694 16.279 56.100 1.00 62.91 109 ILE B O 1
ATOM 3616 N N . CYS B 1 110 ? -4.236 15.222 54.165 1.00 58.32 110 CYS B N 1
ATOM 3617 C CA . CYS B 1 110 ? -2.808 15.085 54.435 1.00 55.41 110 CYS B CA 1
ATOM 3618 C C . CYS B 1 110 ? -2.153 16.451 54.580 1.00 65.18 110 CYS B C 1
ATOM 3619 O O . CYS B 1 110 ? -1.311 16.658 55.454 1.00 67.12 110 CYS B O 1
ATOM 3622 N N . LEU B 1 111 ? -2.546 17.380 53.714 1.00 66.07 111 LEU B N 1
ATOM 3623 C CA . LEU B 1 111 ? -2.000 18.730 53.730 1.00 68.58 111 LEU B CA 1
ATOM 3624 C C . LEU B 1 111 ? -2.324 19.443 55.037 1.00 61.69 111 LEU B C 1
ATOM 3625 O O . LEU B 1 111 ? -1.431 19.958 55.707 1.00 63.77 111 LEU B O 1
ATOM 3630 N N . LEU B 1 112 ? -3.605 19.461 55.393 1.00 62.26 112 LEU B N 1
ATOM 3631 C CA . LEU B 1 112 ? -4.062 20.129 56.607 1.00 61.97 112 LEU B CA 1
ATOM 3632 C C . LEU B 1 112 ? -3.434 19.527 57.862 1.00 67.29 112 LEU B C 1
ATOM 3633 O O . LEU B 1 112 ? -3.073 20.249 58.791 1.00 65.98 112 LEU B O 1
ATOM 3638 N N . ARG B 1 113 ? -3.304 18.204 57.881 1.00 54.99 113 ARG B N 1
ATOM 3639 C CA . ARG B 1 113 ? -2.688 17.510 59.007 1.00 66.70 113 ARG B CA 1
ATOM 3640 C C . ARG B 1 113 ? -1.221 17.897 59.167 1.00 72.36 113 ARG B C 1
ATOM 3641 O O . ARG B 1 113 ? -0.714 17.992 60.284 1.00 78.14 113 ARG B O 1
ATOM 3649 N N . SER B 1 114 ? -0.546 18.117 58.045 1.00 67.43 114 SER B N 1
ATOM 3650 C CA . SER B 1 114 ? 0.859 18.504 58.063 1.00 71.39 114 SER B CA 1
ATOM 3651 C C . SER B 1 114 ? 1.006 19.993 58.361 1.00 65.89 114 SER B C 1
ATOM 3652 O O . SER B 1 114 ? 1.991 20.420 58.964 1.00 53.93 114 SER B O 1
ATOM 3655 N N . MET B 1 115 ? 0.018 20.776 57.938 1.00 63.16 115 MET B N 1
ATOM 3656 C CA . MET B 1 115 ? 0.016 22.214 58.184 1.00 70.45 115 MET B CA 1
ATOM 3657 C C . MET B 1 115 ? -0.096 22.531 59.672 1.00 71.63 115 MET B C 1
ATOM 3658 O O . MET B 1 115 ? 0.688 23.312 60.210 1.00 70.56 115 MET B O 1
ATOM 3663 N N . VAL B 1 116 ? -1.080 21.921 60.327 1.00 78.94 116 VAL B N 1
ATOM 3664 C CA . VAL B 1 116 ? -1.288 22.095 61.761 1.00 61.60 116 VAL B CA 1
ATOM 3665 C C . VAL B 1 116 ? -0.068 21.616 62.543 1.00 60.12 116 VAL B C 1
ATOM 3666 O O . VAL B 1 116 ? 0.333 22.230 63.533 1.00 68.16 116 VAL B O 1
ATOM 3670 N N . ARG B 1 117 ? 0.526 20.522 62.077 1.00 52.79 117 ARG B N 1
ATOM 3671 C CA . ARG B 1 117 ? 1.696 19.934 62.720 1.00 52.59 117 ARG B CA 1
ATOM 3672 C C . ARG B 1 117 ? 2.919 20.855 62.668 1.00 60.24 117 ARG B C 1
ATOM 3673 O O . ARG B 1 117 ? 3.744 20.850 63.581 1.00 63.06 117 ARG B O 1
ATOM 3681 N N . HIS B 1 118 ? 3.023 21.657 61.612 1.00 67.63 118 HIS B N 1
ATOM 3682 C CA . HIS B 1 118 ? 4.180 22.534 61.434 1.00 61.30 118 HIS B CA 1
ATOM 3683 C C . HIS B 1 118 ? 3.835 24.023 61.502 1.00 55.55 118 HIS B C 1
ATOM 3684 O O . HIS B 1 118 ? 4.637 24.872 61.109 1.00 55.02 118 HIS B O 1
ATOM 3691 N N . ASN B 1 119 ? 2.638 24.324 61.997 1.00 61.32 119 ASN B N 1
ATOM 3692 C CA . ASN B 1 119 ? 2.205 25.700 62.249 1.00 73.14 119 ASN B CA 1
ATOM 3693 C C . ASN B 1 119 ? 2.147 26.640 61.042 1.00 57.45 119 ASN B C 1
ATOM 3694 O O . ASN B 1 119 ? 2.370 27.842 61.178 1.00 67.26 119 ASN B O 1
ATOM 3699 N N . VAL B 1 120 ? 1.849 26.095 59.868 1.00 61.27 120 VAL B N 1
ATOM 3700 C CA . VAL B 1 120 ? 1.500 26.931 58.723 1.00 69.51 120 VAL B CA 1
ATOM 3701 C C . VAL B 1 120 ? -0.016 27.124 58.732 1.00 75.63 120 VAL B C 1
ATOM 3702 O O . VAL B 1 120 ? -0.775 26.153 58.758 1.00 75.29 120 VAL B O 1
ATOM 3706 N N . THR B 1 121 ? -0.451 28.381 58.730 1.00 74.02 121 THR B N 1
ATOM 3707 C CA . THR B 1 121 ? -1.831 28.704 59.083 1.00 70.08 121 THR B CA 1
ATOM 3708 C C . THR B 1 121 ? -2.686 29.275 57.950 1.00 63.41 121 THR B C 1
ATOM 3709 O O . THR B 1 121 ? -3.904 29.393 58.091 1.00 68.32 121 THR B O 1
ATOM 3713 N N . ASN B 1 122 ? -2.060 29.629 56.834 1.00 62.32 122 ASN B N 1
ATOM 3714 C CA . ASN B 1 122 ? -2.798 30.201 55.711 1.00 72.86 122 ASN B CA 1
ATOM 3715 C C . ASN B 1 122 ? -2.887 29.266 54.509 1.00 76.66 122 ASN B C 1
ATOM 3716 O O . ASN B 1 122 ? -1.871 28.807 53.989 1.00 69.90 122 ASN B O 1
ATOM 3721 N N . ILE B 1 123 ? -4.111 28.990 54.068 1.00 60.85 123 ILE B N 1
ATOM 3722 C CA . ILE B 1 123 ? -4.325 28.132 52.910 1.00 47.67 123 ILE B CA 1
ATOM 3723 C C . ILE B 1 123 ? -5.269 28.774 51.890 1.00 68.31 123 ILE B C 1
ATOM 3724 O O . ILE B 1 123 ? -6.275 29.386 52.251 1.00 49.02 123 ILE B O 1
ATOM 3729 N N . VAL B 1 124 ? -4.918 28.649 50.615 1.00 69.86 124 VAL B N 1
ATOM 3730 C CA . VAL B 1 124 ? -5.774 29.104 49.530 1.00 53.63 124 VAL B CA 1
ATOM 3731 C C . VAL B 1 124 ? -6.174 27.904 48.682 1.00 56.40 124 VAL B C 1
ATOM 3732 O O . VAL B 1 124 ? -5.353 27.347 47.953 1.00 72.21 124 VAL B O 1
ATOM 3736 N N . PHE B 1 125 ? -7.435 27.501 48.791 1.00 58.32 125 PHE B N 1
ATOM 3737 C CA . PHE B 1 125 ? -7.913 26.305 48.108 1.00 70.95 125 PHE B CA 1
ATOM 3738 C C . PHE B 1 125 ? -8.466 26.602 46.718 1.00 60.24 125 PHE B C 1
ATOM 3739 O O . PHE B 1 125 ? -9.141 27.609 46.506 1.00 55.35 125 PHE B O 1
ATOM 3747 N N . SER B 1 126 ? -8.175 25.712 45.775 1.00 60.66 126 SER B N 1
ATOM 3748 C CA . SER B 1 126 ? -8.644 25.865 44.404 1.00 60.30 126 SER B CA 1
ATOM 3749 C C . SER B 1 126 ? -10.003 25.205 44.209 1.00 61.66 126 SER B C 1
ATOM 3750 O O . SER B 1 126 ? -10.091 24.071 43.739 1.00 75.08 126 SER B O 1
ATOM 3753 N N . SER B 1 127 ? -11.061 25.921 44.576 1.00 64.20 127 SER B N 1
ATOM 3754 C CA . SER B 1 127 ? -12.417 25.425 44.386 1.00 62.18 127 SER B CA 1
ATOM 3755 C C . SER B 1 127 ? -12.872 25.691 42.955 1.00 71.18 127 SER B C 1
ATOM 3756 O O . SER B 1 127 ? -12.218 26.425 42.214 1.00 60.94 127 SER B O 1
ATOM 3759 N N . SER B 1 128 ? -13.992 25.091 42.570 1.00 65.29 128 SER B N 1
ATOM 3760 C CA . SER B 1 128 ? -14.525 25.259 41.222 1.00 64.22 128 SER B CA 1
ATOM 3761 C C . SER B 1 128 ? -15.943 25.815 41.256 1.00 54.49 128 SER B C 1
ATOM 3762 O O . SER B 1 128 ? -16.590 25.824 42.301 1.00 60.45 128 SER B O 1
ATOM 3765 N N . ALA B 1 129 ? -16.424 26.273 40.104 1.00 59.80 129 ALA B N 1
ATOM 3766 C CA . ALA B 1 129 ? -17.778 26.804 39.998 1.00 59.39 129 ALA B CA 1
ATOM 3767 C C . ALA B 1 129 ? -18.792 25.674 39.850 1.00 58.25 129 ALA B C 1
ATOM 3768 O O . ALA B 1 129 ? -19.999 25.911 39.811 1.00 67.78 129 ALA B O 1
ATOM 3770 N N . THR B 1 130 ? -18.292 24.445 39.773 1.00 53.61 130 THR B N 1
ATOM 3771 C CA . THR B 1 130 ? -19.146 23.274 39.610 1.00 65.79 130 THR B CA 1
ATOM 3772 C C . THR B 1 130 ? -19.835 22.886 40.916 1.00 79.13 130 THR B C 1
ATOM 3773 O O . THR B 1 130 ? -20.646 21.960 40.947 1.00 81.95 130 THR B O 1
ATOM 3777 N N . VAL B 1 131 ? -19.508 23.594 41.994 1.00 65.71 131 VAL B N 1
ATOM 3778 C CA . VAL B 1 131 ? -20.113 23.326 43.294 1.00 62.58 131 VAL B CA 1
ATOM 3779 C C . VAL B 1 131 ? -21.503 23.949 43.392 1.00 69.09 131 VAL B C 1
ATOM 3780 O O . VAL B 1 131 ? -22.297 23.580 44.257 1.00 77.51 131 VAL B O 1
ATOM 3784 N N . TYR B 1 132 ? -21.788 24.891 42.499 1.00 65.13 132 TYR B N 1
ATOM 3785 C CA . TYR B 1 132 ? -23.083 25.558 42.474 1.00 63.04 132 TYR B CA 1
ATOM 3786 C C . TYR B 1 132 ? -24.141 24.691 41.800 1.00 62.92 132 TYR B C 1
ATOM 3787 O O . TYR B 1 132 ? -25.340 24.891 41.999 1.00 63.58 132 TYR B O 1
ATOM 3796 N N . GLY B 1 133 ? -23.690 23.727 41.004 1.00 65.22 133 GLY B N 1
ATOM 3797 C CA . GLY B 1 133 ? -24.594 22.902 40.225 1.00 66.32 133 GLY B CA 1
ATOM 3798 C C . GLY B 1 133 ? -25.305 23.742 39.183 1.00 65.91 133 GLY B C 1
ATOM 3799 O O . GLY B 1 133 ? -24.696 24.609 38.557 1.00 62.90 133 GLY B O 1
ATOM 3800 N N . ASP B 1 134 ? -26.596 23.492 38.998 1.00 66.48 134 ASP B N 1
ATOM 3801 C CA . ASP B 1 134 ? -27.401 24.290 38.082 1.00 69.21 134 ASP B CA 1
ATOM 3802 C C . ASP B 1 134 ? -28.111 25.400 38.846 1.00 72.38 134 ASP B C 1
ATOM 3803 O O . ASP B 1 134 ? -28.962 25.133 39.691 1.00 85.94 134 ASP B O 1
ATOM 3808 N N . ALA B 1 135 ? -27.759 26.647 38.547 1.00 77.00 135 ALA B N 1
ATOM 3809 C CA . ALA B 1 135 ? -28.305 27.788 39.276 1.00 71.42 135 ALA B CA 1
ATOM 3810 C C . ALA B 1 135 ? -29.672 28.229 38.757 1.00 85.21 135 ALA B C 1
ATOM 3811 O O . ALA B 1 135 ? -30.275 29.158 39.295 1.00 93.65 135 ALA B O 1
ATOM 3813 N N . THR B 1 136 ? -30.160 27.561 37.716 1.00 88.03 136 THR B N 1
ATOM 3814 C CA . THR B 1 136 ? -31.443 27.919 37.116 1.00 93.54 136 THR B CA 1
ATOM 3815 C C . THR B 1 136 ? -32.622 27.365 37.915 1.00 89.96 136 THR B C 1
ATOM 3816 O O . THR B 1 136 ? -33.779 27.667 37.620 1.00 87.60 136 THR B O 1
ATOM 3820 N N . ARG B 1 137 ? -32.321 26.557 38.927 1.00 82.94 137 ARG B N 1
ATOM 3821 C CA . ARG B 1 137 ? -33.350 26.005 39.801 1.00 88.05 137 ARG B CA 1
ATOM 3822 C C . ARG B 1 137 ? -33.776 27.036 40.840 1.00 88.76 137 ARG B C 1
ATOM 3823 O O . ARG B 1 137 ? -34.728 26.824 41.590 1.00 85.98 137 ARG B O 1
ATOM 3831 N N . PHE B 1 138 ? -33.061 28.156 40.876 1.00 91.36 138 PHE B N 1
ATOM 3832 C CA . PHE B 1 138 ? -33.339 29.217 41.836 1.00 82.40 138 PHE B CA 1
ATOM 3833 C C . PHE B 1 138 ? -33.667 30.530 41.131 1.00 101.90 138 PHE B C 1
ATOM 3834 O O . PHE B 1 138 ? -33.005 30.901 40.161 1.00 95.63 138 PHE B O 1
ATOM 3842 N N . PRO B 1 139 ? -34.701 31.234 41.616 1.00 105.38 139 PRO B N 1
ATOM 3843 C CA . PRO B 1 139 ? -35.096 32.538 41.072 1.00 96.14 139 PRO B CA 1
ATOM 3844 C C . PRO B 1 139 ? -34.041 33.605 41.346 1.00 87.56 139 PRO B C 1
ATOM 3845 O O . PRO B 1 139 ? -33.598 33.742 42.487 1.00 98.73 139 PRO B O 1
ATOM 3849 N N . ASP B 1 140 ? -33.652 34.340 40.308 1.00 74.49 140 ASP B N 1
ATOM 3850 C CA . ASP B 1 140 ? -32.691 35.437 40.427 1.00 74.40 140 ASP B CA 1
ATOM 3851 C C . ASP B 1 140 ? -31.356 35.010 41.036 1.00 58.93 140 ASP B C 1
ATOM 3852 O O . ASP B 1 140 ? -30.883 35.617 41.998 1.00 96.57 140 ASP B O 1
ATOM 3857 N N . MET B 1 141 ? -30.752 33.969 40.471 1.00 80.16 141 MET B N 1
ATOM 3858 C CA . MET B 1 141 ? -29.465 33.482 40.957 1.00 77.88 141 MET B CA 1
ATOM 3859 C C . MET B 1 141 ? -28.396 33.556 39.864 1.00 78.99 141 MET B C 1
ATOM 3860 O O . MET B 1 141 ? -27.245 33.177 40.079 1.00 73.32 141 MET B O 1
ATOM 3865 N N . ILE B 1 142 ? -28.785 34.046 38.691 1.00 82.70 142 ILE B N 1
ATOM 3866 C CA . ILE B 1 142 ? -27.839 34.294 37.607 1.00 56.77 142 ILE B CA 1
ATOM 3867 C C . ILE B 1 142 ? -27.722 35.797 37.354 1.00 61.68 142 ILE B C 1
ATOM 3868 O O . ILE B 1 142 ? -28.731 36.465 37.128 1.00 56.19 142 ILE B O 1
ATOM 3873 N N . PRO B 1 143 ? -26.491 36.341 37.392 1.00 59.87 143 PRO B N 1
ATOM 3874 C CA . PRO B 1 143 ? -25.203 35.665 37.609 1.00 67.86 143 PRO B CA 1
ATOM 3875 C C . PRO B 1 143 ? -25.029 35.118 39.026 1.00 66.46 143 PRO B C 1
ATOM 3876 O O . PRO B 1 143 ? -25.677 35.593 39.956 1.00 75.08 143 PRO B O 1
ATOM 3880 N N . ILE B 1 144 ? -24.154 34.128 39.170 1.00 73.73 144 ILE B N 1
ATOM 3881 C CA . ILE B 1 144 ? -24.038 33.360 40.407 1.00 67.06 144 ILE B CA 1
ATOM 3882 C C . ILE B 1 144 ? -23.187 34.034 41.482 1.00 65.78 144 ILE B C 1
ATOM 3883 O O . ILE B 1 144 ? -21.988 34.241 41.296 1.00 63.82 144 ILE B O 1
ATOM 3888 N N . PRO B 1 145 ? -23.814 34.370 42.621 1.00 77.18 145 PRO B N 1
ATOM 3889 C CA . PRO B 1 145 ? -23.129 34.946 43.781 1.00 73.46 145 PRO B CA 1
ATOM 3890 C C . PRO B 1 145 ? -22.534 33.853 44.662 1.00 68.99 145 PRO B C 1
ATOM 3891 O O . PRO B 1 145 ? -22.817 32.673 44.452 1.00 68.42 145 PRO B O 1
ATOM 3895 N N . GLU B 1 146 ? -21.723 34.242 45.641 1.00 61.06 146 GLU B N 1
ATOM 3896 C CA . GLU B 1 146 ? -21.086 33.275 46.527 1.00 62.70 146 GLU B CA 1
ATOM 3897 C C . GLU B 1 146 ? -22.073 32.678 47.528 1.00 63.88 146 GLU B C 1
ATOM 3898 O O . GLU B 1 146 ? -21.843 31.592 48.061 1.00 58.05 146 GLU B O 1
ATOM 3904 N N . HIS B 1 147 ? -23.174 33.383 47.777 1.00 59.17 147 HIS B N 1
ATOM 3905 C CA . HIS B 1 147 ? -24.159 32.924 48.752 1.00 60.16 147 HIS B CA 1
ATOM 3906 C C . HIS B 1 147 ? -25.187 31.977 48.137 1.00 58.69 147 HIS B C 1
ATOM 3907 O O . HIS B 1 147 ? -26.226 31.700 48.736 1.00 73.51 147 HIS B O 1
ATOM 3914 N N . CYS B 1 148 ? -24.887 31.482 46.941 1.00 66.33 148 CYS B N 1
ATOM 3915 C CA . CYS B 1 148 ? -25.731 30.489 46.290 1.00 75.31 148 CYS B CA 1
ATOM 3916 C C . CYS B 1 148 ? -25.534 29.130 46.952 1.00 73.91 148 CYS B C 1
ATOM 3917 O O . CYS B 1 148 ? -24.403 28.664 47.088 1.00 87.00 148 CYS B O 1
ATOM 3920 N N . PRO B 1 149 ? -26.638 28.495 47.375 1.00 70.45 149 PRO B N 1
ATOM 3921 C CA . PRO B 1 149 ? -26.583 27.175 48.017 1.00 74.36 149 PRO B CA 1
ATOM 3922 C C . PRO B 1 149 ? -25.946 26.127 47.110 1.00 67.81 149 PRO B C 1
ATOM 3923 O O . PRO B 1 149 ? -26.410 25.906 45.992 1.00 82.11 149 PRO B O 1
ATOM 3927 N N . LEU B 1 150 ? -24.887 25.492 47.600 1.00 58.41 150 LEU B N 1
ATOM 3928 C CA . LEU B 1 150 ? -24.107 24.556 46.799 1.00 60.23 150 LEU B CA 1
ATOM 3929 C C . LEU B 1 150 ? -24.829 23.228 46.583 1.00 72.33 150 LEU B C 1
ATOM 3930 O O . LEU B 1 150 ? -25.594 22.779 47.436 1.00 66.35 150 LEU B O 1
ATOM 3935 N N . GLY B 1 151 ? -24.576 22.605 45.435 1.00 61.98 151 GLY B N 1
ATOM 3936 C CA . GLY B 1 151 ? -25.171 21.321 45.110 1.00 64.79 151 GLY B CA 1
ATOM 3937 C C . GLY B 1 151 ? -24.642 20.750 43.806 1.00 75.86 151 GLY B C 1
ATOM 3938 O O . GLY B 1 151 ? -25.302 20.848 42.771 1.00 81.97 151 GLY B O 1
ATOM 3939 N N . PRO B 1 152 ? -23.441 20.151 43.849 1.00 69.92 152 PRO B N 1
ATOM 3940 C CA . PRO B 1 152 ? -22.784 19.583 42.665 1.00 65.97 152 PRO B CA 1
ATOM 3941 C C . PRO B 1 152 ? -23.574 18.425 42.065 1.00 72.24 152 PRO B C 1
ATOM 3942 O O . PRO B 1 152 ? -24.393 17.821 42.757 1.00 82.17 152 PRO B O 1
ATOM 3946 N N . THR B 1 153 ? -23.322 18.118 40.795 1.00 63.22 153 THR B N 1
ATOM 3947 C CA . THR B 1 153 ? -24.036 17.044 40.110 1.00 63.11 153 THR B CA 1
ATOM 3948 C C . THR B 1 153 ? -23.092 15.942 39.632 1.00 62.18 153 THR B C 1
ATOM 3949 O O . THR B 1 153 ? -23.512 15.002 38.957 1.00 54.49 153 THR B O 1
ATOM 3953 N N . ASN B 1 154 ? -21.817 16.064 39.985 1.00 52.34 154 ASN B N 1
ATOM 3954 C CA . ASN B 1 154 ? -20.819 15.067 39.612 1.00 52.60 154 ASN B CA 1
ATOM 3955 C C . ASN B 1 154 ? -19.785 14.870 40.720 1.00 66.72 154 ASN B C 1
ATOM 3956 O O . ASN B 1 154 ? -19.543 15.786 41.508 1.00 51.75 154 ASN B O 1
ATOM 3961 N N . PRO B 1 155 ? -19.184 13.667 40.792 1.00 67.29 155 PRO B N 1
ATOM 3962 C CA . PRO B 1 155 ? -18.177 13.322 41.803 1.00 56.75 155 PRO B CA 1
ATOM 3963 C C . PRO B 1 155 ? -17.077 14.370 41.984 1.00 54.39 155 PRO B C 1
ATOM 3964 O O . PRO B 1 155 ? -16.635 14.587 43.111 1.00 61.62 155 PRO B O 1
ATOM 3968 N N . TYR B 1 156 ? -16.646 15.006 40.899 1.00 62.20 156 TYR B N 1
ATOM 3969 C CA . TYR B 1 156 ? -15.624 16.047 40.987 1.00 51.14 156 TYR B CA 1
ATOM 3970 C C . TYR B 1 156 ? -16.102 17.238 41.812 1.00 57.75 156 TYR B C 1
ATOM 3971 O O . TYR B 1 156 ? -15.361 17.763 42.644 1.00 55.08 156 TYR B O 1
ATOM 3980 N N . GLY B 1 157 ? -17.339 17.662 41.576 1.00 53.66 157 GLY B N 1
ATOM 3981 C CA . GLY B 1 157 ? -17.923 18.757 42.329 1.00 58.32 157 GLY B CA 1
ATOM 3982 C C . GLY B 1 157 ? -18.106 18.389 43.788 1.00 55.32 157 GLY B C 1
ATOM 3983 O O . GLY B 1 157 ? -17.935 19.224 44.676 1.00 55.66 157 GLY B O 1
ATOM 3984 N N . ASN B 1 158 ? -18.457 17.130 44.031 1.00 52.69 158 ASN B N 1
ATOM 3985 C CA . ASN B 1 158 ? -18.623 16.623 45.387 1.00 58.80 158 ASN B CA 1
ATOM 3986 C C . ASN B 1 158 ? -17.321 16.653 46.182 1.00 57.99 158 ASN B C 1
ATOM 3987 O O . ASN B 1 158 ? -17.324 16.949 47.377 1.00 56.06 158 ASN B O 1
ATOM 3992 N N . THR B 1 159 ? -16.213 16.344 45.513 1.00 51.33 159 THR B N 1
ATOM 3993 C CA . THR B 1 159 ? -14.901 16.381 46.153 1.00 57.10 159 THR B CA 1
ATOM 3994 C C . THR B 1 159 ? -14.567 17.797 46.605 1.00 60.22 159 THR B C 1
ATOM 3995 O O . THR B 1 159 ? -14.141 18.010 47.738 1.00 51.72 159 THR B O 1
ATOM 3999 N N . LYS B 1 160 ? -14.770 18.759 45.709 1.00 60.38 160 LYS B N 1
ATOM 4000 C CA . LYS B 1 160 ? -14.557 20.167 46.021 1.00 60.64 160 LYS B CA 1
ATOM 4001 C C . LYS B 1 160 ? -15.474 20.617 47.154 1.00 64.56 160 LYS B C 1
ATOM 4002 O O . LYS B 1 160 ? -15.071 21.389 48.024 1.00 38.06 160 LYS B O 1
ATOM 4008 N N . PHE B 1 161 ? -16.709 20.125 47.132 1.00 56.81 161 PHE B N 1
ATOM 4009 C CA . PHE B 1 161 ? -17.698 20.463 48.147 1.00 44.71 161 PHE B CA 1
ATOM 4010 C C . PHE B 1 161 ? -17.258 19.949 49.514 1.00 61.45 161 PHE B C 1
ATOM 4011 O O . PHE B 1 161 ? -17.375 20.651 50.518 1.00 64.03 161 PHE B O 1
ATOM 4019 N N . ALA B 1 162 ? -16.747 18.722 49.543 1.00 53.33 162 ALA B N 1
ATOM 4020 C CA . ALA B 1 162 ? -16.302 18.103 50.786 1.00 48.59 162 ALA B CA 1
ATOM 4021 C C . ALA B 1 162 ? -15.091 18.820 51.374 1.00 54.32 162 ALA B C 1
ATOM 4022 O O . ALA B 1 162 ? -14.978 18.970 52.591 1.00 74.06 162 ALA B O 1
ATOM 4024 N N . ILE B 1 163 ? -14.188 19.259 50.504 1.00 54.29 163 ILE B N 1
ATOM 4025 C CA . ILE B 1 163 ? -12.979 19.950 50.937 1.00 70.47 163 ILE B CA 1
ATOM 4026 C C . ILE B 1 163 ? -13.292 21.313 51.550 1.00 61.19 163 ILE B C 1
ATOM 4027 O O . ILE B 1 163 ? -12.747 21.665 52.597 1.00 68.46 163 ILE B O 1
ATOM 4032 N N . GLU B 1 164 ? -14.168 22.073 50.896 1.00 46.65 164 GLU B N 1
ATOM 4033 C CA . GLU B 1 164 ? -14.589 23.378 51.402 1.00 56.15 164 GLU B CA 1
ATOM 4034 C C . GLU B 1 164 ? -15.120 23.267 52.827 1.00 66.38 164 GLU B C 1
ATOM 4035 O O . GLU B 1 164 ? -14.764 24.062 53.696 1.00 49.94 164 GLU B O 1
ATOM 4041 N N . LEU B 1 165 ? -15.968 22.268 53.058 1.00 68.98 165 LEU B N 1
ATOM 4042 C CA . LEU B 1 165 ? -16.500 22.006 54.389 1.00 49.92 165 LEU B CA 1
ATOM 4043 C C . LEU B 1 165 ? -15.377 21.605 55.341 1.00 51.70 165 LEU B C 1
ATOM 4044 O O . LEU B 1 165 ? -15.388 21.971 56.514 1.00 63.64 165 LEU B O 1
ATOM 4049 N N . ALA B 1 166 ? -14.405 20.861 54.823 1.00 54.72 166 ALA B N 1
ATOM 4050 C CA . ALA B 1 166 ? -13.256 20.444 55.620 1.00 64.06 166 ALA B CA 1
ATOM 4051 C C . ALA B 1 166 ? -12.364 21.632 55.973 1.00 65.48 166 ALA B C 1
ATOM 4052 O O . ALA B 1 166 ? -11.911 21.759 57.109 1.00 63.80 166 ALA B O 1
ATOM 4054 N N . ILE B 1 167 ? -12.120 22.500 54.994 1.00 64.00 167 ILE B N 1
ATOM 4055 C CA . ILE B 1 167 ? -11.309 23.696 55.205 1.00 60.95 167 ILE B CA 1
ATOM 4056 C C . ILE B 1 167 ? -11.924 24.599 56.274 1.00 68.14 167 ILE B C 1
ATOM 4057 O O . ILE B 1 167 ? -11.225 25.099 57.157 1.00 55.54 167 ILE B O 1
ATOM 4062 N N . THR B 1 168 ? -13.237 24.795 56.192 1.00 68.59 168 THR B N 1
ATOM 4063 C CA . THR B 1 168 ? -13.950 25.636 57.150 1.00 59.80 168 THR B CA 1
ATOM 4064 C C . THR B 1 168 ? -13.893 25.070 58.566 1.00 70.12 168 THR B C 1
ATOM 4065 O O . THR B 1 168 ? -13.577 25.788 59.514 1.00 75.58 168 THR B O 1
ATOM 4069 N N . ASP B 1 169 ? -14.197 23.783 58.704 1.00 51.89 169 ASP B N 1
ATOM 4070 C CA . ASP B 1 169 ? -14.233 23.137 60.014 1.00 50.20 169 ASP B CA 1
ATOM 4071 C C . ASP B 1 169 ? -12.868 23.117 60.702 1.00 65.92 169 ASP B C 1
ATOM 4072 O O . ASP B 1 169 ? -12.760 23.420 61.890 1.00 62.68 169 ASP B O 1
ATOM 4077 N N . VAL B 1 170 ? -11.834 22.757 59.949 1.00 54.32 170 VAL B N 1
ATOM 4078 C CA . VAL B 1 170 ? -10.483 22.654 60.493 1.00 63.82 170 VAL B CA 1
ATOM 4079 C C . VAL B 1 170 ? -9.953 24.001 60.980 1.00 64.81 170 VAL B C 1
ATOM 4080 O O . VAL B 1 170 ? -9.483 24.120 62.111 1.00 62.01 170 VAL B O 1
ATOM 4084 N N . ILE B 1 171 ? -10.043 25.012 60.123 1.00 64.29 171 ILE B N 1
ATOM 4085 C CA . ILE B 1 171 ? -9.528 26.342 60.438 1.00 75.15 171 ILE B CA 1
ATOM 4086 C C . ILE B 1 171 ? -10.296 27.025 61.571 1.00 62.29 171 ILE B C 1
ATOM 4087 O O . ILE B 1 171 ? -9.689 27.594 62.480 1.00 58.79 171 ILE B O 1
ATOM 4092 N N . ASN B 1 172 ? -11.624 26.959 61.520 1.00 63.24 172 ASN B N 1
ATOM 4093 C CA . ASN B 1 172 ? -12.457 27.546 62.568 1.00 64.07 172 ASN B CA 1
ATOM 4094 C C . ASN B 1 172 ? -12.171 26.944 63.940 1.00 66.49 172 ASN B C 1
ATOM 4095 O O . ASN B 1 172 ? -12.261 27.630 64.958 1.00 78.51 172 ASN B O 1
ATOM 4100 N N . ALA B 1 173 ? -11.822 25.662 63.959 1.00 65.84 173 ALA B N 1
ATOM 4101 C CA . ALA B 1 173 ? -11.468 24.986 65.202 1.00 56.28 173 ALA B CA 1
ATOM 4102 C C . ALA B 1 173 ? -10.179 25.562 65.777 1.00 67.34 173 ALA B C 1
ATOM 4103 O O . ALA B 1 173 ? -10.077 25.790 66.981 1.00 67.23 173 ALA B O 1
ATOM 4105 N N . GLN B 1 174 ? -9.204 25.800 64.906 1.00 66.65 174 GLN B N 1
ATOM 4106 C CA . GLN B 1 174 ? -7.929 26.381 65.311 1.00 71.29 174 GLN B CA 1
ATOM 4107 C C . GLN B 1 174 ? -8.133 27.767 65.913 1.00 69.61 174 GLN B C 1
ATOM 4108 O O . GLN B 1 174 ? -7.438 28.156 66.853 1.00 65.23 174 GLN B O 1
ATOM 4114 N N . ARG B 1 175 ? -9.093 28.504 65.365 1.00 58.09 175 ARG B N 1
ATOM 4115 C CA . ARG B 1 175 ? -9.405 29.843 65.849 1.00 74.87 175 ARG B CA 1
ATOM 4116 C C . ARG B 1 175 ? -10.199 29.784 67.151 1.00 72.25 175 ARG B C 1
ATOM 4117 O O . ARG B 1 175 ? -9.937 30.547 68.080 1.00 65.17 175 ARG B O 1
ATOM 4125 N N . ASN B 1 176 ? -11.166 28.872 67.214 1.00 61.83 176 ASN B N 1
ATOM 4126 C CA . ASN B 1 176 ? -12.008 28.724 68.398 1.00 66.90 176 ASN B CA 1
ATOM 4127 C C . ASN B 1 176 ? -11.267 28.146 69.602 1.00 80.56 176 ASN B C 1
ATOM 4128 O O . ASN B 1 176 ? -11.500 28.558 70.738 1.00 64.65 176 ASN B O 1
ATOM 4133 N N . ASN B 1 177 ? -10.375 27.191 69.351 1.00 77.83 177 ASN B N 1
ATOM 4134 C CA . ASN B 1 177 ? -9.586 26.591 70.423 1.00 67.87 177 ASN B CA 1
ATOM 4135 C C . ASN B 1 177 ? -8.579 27.573 71.011 1.00 73.00 177 ASN B C 1
ATOM 4136 O O . ASN B 1 177 ? -8.099 27.390 72.130 1.00 105.17 177 ASN B O 1
ATOM 4141 N N . ALA B 1 178 ? -8.260 28.615 70.249 1.00 61.99 178 ALA B N 1
ATOM 4142 C CA . ALA B 1 178 ? -7.359 29.658 70.720 1.00 73.23 178 ALA B CA 1
ATOM 4143 C C . ALA B 1 178 ? -8.136 30.749 71.452 1.00 76.42 178 ALA B C 1
ATOM 4144 O O . ALA B 1 178 ? -7.591 31.437 72.314 1.00 73.05 178 ALA B O 1
ATOM 4146 N N . LYS B 1 179 ? -9.410 30.901 71.101 1.00 67.19 179 LYS B N 1
ATOM 4147 C CA . LYS B 1 179 ? -10.284 31.852 71.782 1.00 75.41 179 LYS B CA 1
ATOM 4148 C C . LYS B 1 179 ? -10.641 31.347 73.174 1.00 82.43 179 LYS B C 1
ATOM 4149 O O . LYS B 1 179 ? -10.698 32.121 74.131 1.00 100.87 179 LYS B O 1
ATOM 4155 N N . LYS B 1 180 ? -10.885 30.044 73.279 1.00 80.98 180 LYS B N 1
ATOM 4156 C CA . LYS B 1 180 ? -11.183 29.416 74.561 1.00 77.48 180 LYS B CA 1
ATOM 4157 C C . LYS B 1 180 ? -9.987 29.518 75.502 1.00 75.40 180 LYS B C 1
ATOM 4158 O O . LYS B 1 180 ? -10.147 29.645 76.716 1.00 108.97 180 LYS B O 1
ATOM 4164 N N . ALA B 1 181 ? -8.788 29.465 74.930 1.00 60.01 181 ALA B N 1
ATOM 4165 C CA . ALA B 1 181 ? -7.559 29.559 75.708 1.00 62.61 181 ALA B CA 1
ATOM 4166 C C . ALA B 1 181 ? -7.188 31.013 75.985 1.00 71.94 181 ALA B C 1
ATOM 4167 O O . ALA B 1 181 ? -6.190 31.292 76.649 1.00 64.14 181 ALA B O 1
ATOM 4169 N N . GLY B 1 182 ? -7.992 31.934 75.465 1.00 71.76 182 GLY B N 1
ATOM 4170 C CA . GLY B 1 182 ? -7.763 33.353 75.672 1.00 68.94 182 GLY B CA 1
ATOM 4171 C C . GLY B 1 182 ? -6.650 33.910 74.805 1.00 89.39 182 GLY B C 1
ATOM 4172 O O . GLY B 1 182 ? -6.214 35.046 74.994 1.00 102.87 182 GLY B O 1
ATOM 4173 N N . ASN B 1 183 ? -6.189 33.109 73.850 1.00 80.40 183 ASN B N 1
ATOM 4174 C CA . ASN B 1 183 ? -5.124 33.522 72.945 1.00 82.35 183 ASN B CA 1
ATOM 4175 C C . ASN B 1 183 ? -5.695 34.040 71.627 1.00 76.34 183 ASN B C 1
ATOM 4176 O O . ASN B 1 183 ? -5.748 33.312 70.635 1.00 73.01 183 ASN B O 1
ATOM 4181 N N . GLU B 1 184 ? -6.118 35.300 71.626 1.00 71.92 184 GLU B N 1
ATOM 4182 C CA . GLU B 1 184 ? -6.711 35.918 70.444 1.00 85.04 184 GLU B CA 1
ATOM 4183 C C . GLU B 1 184 ? -5.681 36.154 69.341 1.00 83.77 184 GLU B C 1
ATOM 4184 O O . GLU B 1 184 ? -6.037 36.321 68.175 1.00 64.63 184 GLU B O 1
ATOM 4190 N N . THR B 1 185 ? -4.407 36.169 69.715 1.00 86.64 185 THR B N 1
ATOM 4191 C CA . THR B 1 185 ? -3.327 36.369 68.754 1.00 72.51 185 THR B CA 1
ATOM 4192 C C . THR B 1 185 ? -3.133 35.137 67.873 1.00 70.15 185 THR B C 1
ATOM 4193 O O . THR B 1 185 ? -3.043 35.244 66.649 1.00 76.74 185 THR B O 1
ATOM 4197 N N . GLU B 1 186 ? -3.076 33.969 68.505 1.00 83.13 186 GLU B N 1
ATOM 4198 C CA . GLU B 1 186 ? -2.874 32.712 67.793 1.00 72.84 186 GLU B CA 1
ATOM 4199 C C . GLU B 1 186 ? -4.069 32.386 66.901 1.00 82.55 186 GLU B C 1
ATOM 4200 O O . GLU B 1 186 ? -3.917 31.778 65.841 1.00 93.47 186 GLU B O 1
ATOM 4206 N N . ALA B 1 187 ? -5.256 32.803 67.333 1.00 65.08 187 ALA B N 1
ATOM 4207 C CA . ALA B 1 187 ? -6.486 32.545 66.591 1.00 77.53 187 ALA B CA 1
ATOM 4208 C C . ALA B 1 187 ? -6.520 33.279 65.253 1.00 78.50 187 ALA B C 1
ATOM 4209 O O . ALA B 1 187 ? -6.984 32.737 64.250 1.00 76.96 187 ALA B O 1
ATOM 4211 N N . ALA B 1 188 ? -6.029 34.513 65.249 1.00 71.32 188 ALA B N 1
ATOM 4212 C CA . ALA B 1 188 ? -6.095 35.366 64.067 1.00 76.23 188 ALA B CA 1
ATOM 4213 C C . ALA B 1 188 ? -5.175 34.895 62.942 1.00 71.81 188 ALA B C 1
ATOM 4214 O O . ALA B 1 188 ? -5.377 35.247 61.780 1.00 72.32 188 ALA B O 1
ATOM 4216 N N . LYS B 1 189 ? -4.168 34.101 63.289 1.00 69.97 189 LYS B N 1
ATOM 4217 C CA . LYS B 1 189 ? -3.193 33.640 62.306 1.00 74.51 189 LYS B CA 1
ATOM 4218 C C . LYS B 1 189 ? -3.789 32.639 61.317 1.00 81.82 189 LYS B C 1
ATOM 4219 O O . LYS B 1 189 ? -3.367 32.571 60.162 1.00 74.84 189 LYS B O 1
ATOM 4225 N N . TRP B 1 190 ? -4.771 31.869 61.774 1.00 70.16 190 TRP B N 1
ATOM 4226 C CA . TRP B 1 190 ? -5.383 30.835 60.946 1.00 65.55 190 TRP B CA 1
ATOM 4227 C C . TRP B 1 190 ? -6.434 31.405 60.000 1.00 75.53 190 TRP B C 1
ATOM 4228 O O . TRP B 1 190 ? -7.448 31.947 60.438 1.00 64.58 190 TRP B O 1
ATOM 4239 N N . ASN B 1 191 ? -6.181 31.279 58.701 1.00 62.79 191 ASN B N 1
ATOM 4240 C CA . ASN B 1 191 ? -7.103 31.774 57.684 1.00 53.68 191 ASN B CA 1
ATOM 4241 C C . ASN B 1 191 ? -7.214 30.836 56.486 1.00 67.70 191 ASN B C 1
ATOM 4242 O O . ASN B 1 191 ? -6.361 29.974 56.281 1.00 72.73 191 ASN B O 1
ATOM 4247 N N . GLY B 1 192 ? -8.273 31.009 55.700 1.00 70.72 192 GLY B N 1
ATOM 4248 C CA . GLY B 1 192 ? -8.498 30.176 54.532 1.00 74.38 192 GLY B CA 1
ATOM 4249 C C . GLY B 1 192 ? -9.250 30.876 53.417 1.00 73.71 192 GLY B C 1
ATOM 4250 O O . GLY B 1 192 ? -10.266 31.530 53.651 1.00 53.97 192 GLY B O 1
ATOM 4251 N N . ALA B 1 193 ? -8.745 30.735 52.196 1.00 55.06 193 ALA B N 1
ATOM 4252 C CA . ALA B 1 193 ? -9.379 31.339 51.030 1.00 54.04 193 ALA B CA 1
ATOM 4253 C C . ALA B 1 193 ? -9.943 30.273 50.098 1.00 62.16 193 ALA B C 1
ATOM 4254 O O . ALA B 1 193 ? -9.206 29.440 49.573 1.00 58.74 193 ALA B O 1
ATOM 4256 N N . LEU B 1 194 ? -11.255 30.304 49.900 1.00 53.66 194 LEU B N 1
ATOM 4257 C CA . LEU B 1 194 ? -11.915 29.348 49.023 1.00 45.77 194 LEU B CA 1
ATOM 4258 C C . LEU B 1 194 ? -12.203 29.985 47.668 1.00 51.82 194 LEU B C 1
ATOM 4259 O O . LEU B 1 194 ? -13.295 30.502 47.437 1.00 51.88 194 LEU B O 1
ATOM 4264 N N . LEU B 1 195 ? -11.219 29.946 46.776 1.00 56.98 195 LEU B N 1
ATOM 4265 C CA . LEU B 1 195 ? -11.358 30.558 45.459 1.00 64.64 195 LEU B CA 1
ATOM 4266 C C . LEU B 1 195 ? -12.063 29.632 44.472 1.00 60.22 195 LEU B C 1
ATOM 4267 O O . LEU B 1 195 ? -11.498 28.632 44.030 1.00 66.15 195 LEU B O 1
ATOM 4272 N N . ARG B 1 196 ? -13.302 29.974 44.131 1.00 55.65 196 ARG B N 1
ATOM 4273 C CA . ARG B 1 196 ? -14.070 29.196 43.169 1.00 51.67 196 ARG B CA 1
ATOM 4274 C C . ARG B 1 196 ? -13.822 29.705 41.755 1.00 68.19 196 ARG B C 1
ATOM 4275 O O . ARG B 1 196 ? -14.414 30.699 41.334 1.00 64.46 196 ARG B O 1
ATOM 4283 N N . TYR B 1 197 ? -12.942 29.025 41.026 1.00 74.29 197 TYR B N 1
ATOM 4284 C CA . TYR B 1 197 ? -12.637 29.406 39.650 1.00 62.23 197 TYR B CA 1
ATOM 4285 C C . TYR B 1 197 ? -13.838 29.109 38.765 1.00 74.21 197 TYR B C 1
ATOM 4286 O O . TYR B 1 197 ? -14.751 28.388 39.165 1.00 67.54 197 TYR B O 1
ATOM 4295 N N . PHE B 1 198 ? -13.833 29.660 37.557 1.00 74.49 198 PHE B N 1
ATOM 4296 C CA . PHE B 1 198 ? -14.878 29.362 36.587 1.00 77.35 198 PHE B CA 1
ATOM 4297 C C . PHE B 1 198 ? -14.292 28.686 35.352 1.00 82.23 198 PHE B C 1
ATOM 4298 O O . PHE B 1 198 ? -14.036 27.482 35.363 1.00 93.88 198 PHE B O 1
ATOM 4306 N N . ASN B 1 199 ? -14.070 29.457 34.294 1.00 82.12 199 ASN B N 1
ATOM 4307 C CA . ASN B 1 199 ? -13.491 28.907 33.072 1.00 51.91 199 ASN B CA 1
ATOM 4308 C C . ASN B 1 199 ? -12.230 29.648 32.638 1.00 60.59 199 ASN B C 1
ATOM 4309 O O . ASN B 1 199 ? -12.311 30.701 32.006 1.00 63.99 199 ASN B O 1
ATOM 4314 N N . PRO B 1 200 ? -11.057 29.097 32.982 1.00 57.76 200 PRO B N 1
ATOM 4315 C CA . PRO B 1 200 ? -9.773 29.699 32.610 1.00 55.50 200 PRO B CA 1
ATOM 4316 C C . PRO B 1 200 ? -9.480 29.518 31.126 1.00 76.49 200 PRO B C 1
ATOM 4317 O O . PRO B 1 200 ? -9.924 28.537 30.530 1.00 87.08 200 PRO B O 1
ATOM 4321 N N . ALA B 1 201 ? -8.739 30.454 30.542 1.00 79.37 201 ALA B N 1
ATOM 4322 C CA . ALA B 1 201 ? -8.400 30.388 29.126 1.00 69.10 201 ALA B CA 1
ATOM 4323 C C . ALA B 1 201 ? -7.172 31.233 28.803 1.00 63.90 201 ALA B C 1
ATOM 4324 O O . ALA B 1 201 ? -6.794 32.118 29.571 1.00 66.66 201 ALA B O 1
ATOM 4326 N N . GLY B 1 202 ? -6.550 30.950 27.662 1.00 64.61 202 GLY B N 1
ATOM 4327 C CA . GLY B 1 202 ? -5.410 31.720 27.201 1.00 68.65 202 GLY B CA 1
ATOM 4328 C C . GLY B 1 202 ? -4.083 31.223 27.740 1.00 59.27 202 GLY B C 1
ATOM 4329 O O . GLY B 1 202 ? -4.019 30.199 28.419 1.00 50.11 202 GLY B O 1
ATOM 4330 N N . ALA B 1 203 ? -3.019 31.957 27.428 1.00 57.01 203 ALA B N 1
ATOM 4331 C CA . ALA B 1 203 ? -1.678 31.619 27.892 1.00 56.68 203 ALA B CA 1
ATOM 4332 C C . ALA B 1 203 ? -0.877 32.889 28.149 1.00 62.09 203 ALA B C 1
ATOM 4333 O O . ALA B 1 203 ? -1.441 33.978 28.247 1.00 67.95 203 ALA B O 1
ATOM 4335 N N . HIS B 1 204 ? 0.439 32.746 28.258 1.00 65.51 204 HIS B N 1
ATOM 4336 C CA . HIS B 1 204 ? 1.310 33.891 28.491 1.00 70.23 204 HIS B CA 1
ATOM 4337 C C . HIS B 1 204 ? 1.561 34.632 27.181 1.00 78.52 204 HIS B C 1
ATOM 4338 O O . HIS B 1 204 ? 1.795 34.006 26.147 1.00 86.72 204 HIS B O 1
ATOM 4345 N N . PRO B 1 205 ? 1.511 35.973 27.221 1.00 85.41 205 PRO B N 1
ATOM 4346 C CA . PRO B 1 205 ? 1.701 36.813 26.030 1.00 89.88 205 PRO B CA 1
ATOM 4347 C C . PRO B 1 205 ? 3.089 36.675 25.405 1.00 93.15 205 PRO B C 1
ATOM 4348 O O . PRO B 1 205 ? 3.293 37.102 24.269 1.00 86.70 205 PRO B O 1
ATOM 4352 N N . SER B 1 206 ? 4.027 36.086 26.139 1.00 63.17 206 SER B N 1
ATOM 4353 C CA . SER B 1 206 ? 5.366 35.837 25.622 1.00 65.81 206 SER B CA 1
ATOM 4354 C C . SER B 1 206 ? 5.356 34.677 24.631 1.00 82.15 206 SER B C 1
ATOM 4355 O O . SER B 1 206 ? 6.169 34.629 23.708 1.00 78.54 206 SER B O 1
ATOM 4358 N N . GLY B 1 207 ? 4.431 33.744 24.832 1.00 76.65 207 GLY B N 1
ATOM 4359 C CA . GLY B 1 207 ? 4.300 32.594 23.956 1.00 72.94 207 GLY B CA 1
ATOM 4360 C C . GLY B 1 207 ? 5.257 31.471 24.306 1.00 68.36 207 GLY B C 1
ATOM 4361 O O . GLY B 1 207 ? 5.400 30.507 23.554 1.00 71.90 207 GLY B O 1
ATOM 4362 N N . ILE B 1 208 ? 5.915 31.596 25.453 1.00 61.28 208 ILE B N 1
ATOM 4363 C CA . ILE B 1 208 ? 6.872 30.592 25.899 1.00 63.45 208 ILE B CA 1
ATOM 4364 C C . ILE B 1 208 ? 6.259 29.725 27.000 1.00 66.03 208 ILE B C 1
ATOM 4365 O O . ILE B 1 208 ? 6.838 28.722 27.416 1.00 64.62 208 ILE B O 1
ATOM 4370 N N . MET B 1 209 ? 5.073 30.115 27.459 1.00 49.38 209 MET B N 1
ATOM 4371 C CA . MET B 1 209 ? 4.392 29.396 28.528 1.00 48.87 209 MET B CA 1
ATOM 4372 C C . MET B 1 209 ? 2.897 29.273 28.254 1.00 55.99 209 MET B C 1
ATOM 4373 O O . MET B 1 209 ? 2.249 30.239 27.852 1.00 50.17 209 MET B O 1
ATOM 4378 N N . GLY B 1 210 ? 2.358 28.078 28.475 1.00 57.91 210 GLY B N 1
ATOM 4379 C CA . GLY B 1 210 ? 0.942 27.827 28.281 1.00 44.36 210 GLY B CA 1
ATOM 4380 C C . GLY B 1 210 ? 0.487 26.551 28.964 1.00 62.47 210 GLY B C 1
ATOM 4381 O O . GLY B 1 210 ? 1.101 26.098 29.931 1.00 62.69 210 GLY B O 1
ATOM 4382 N N . GLU B 1 211 ? -0.595 25.968 28.460 1.00 61.21 211 GLU B N 1
ATOM 4383 C CA . GLU B 1 211 ? -1.121 24.724 29.010 1.00 38.11 211 GLU B CA 1
ATOM 4384 C C . GLU B 1 211 ? -0.608 23.515 28.236 1.00 66.61 211 GLU B C 1
ATOM 4385 O O . GLU B 1 211 ? -0.777 23.428 27.020 1.00 76.16 211 GLU B O 1
ATOM 4391 N N . ASP B 1 212 ? 0.018 22.584 28.948 1.00 66.95 212 ASP B N 1
ATOM 4392 C CA . ASP B 1 212 ? 0.513 21.357 28.336 1.00 67.59 212 ASP B CA 1
ATOM 4393 C C . ASP B 1 212 ? 0.282 20.169 29.264 1.00 64.47 212 ASP B C 1
ATOM 4394 O O . ASP B 1 212 ? 1.173 19.785 30.024 1.00 70.26 212 ASP B O 1
ATOM 4399 N N . PRO B 1 213 ? -0.925 19.587 29.208 1.00 57.94 213 PRO B N 1
ATOM 4400 C CA . PRO B 1 213 ? -1.313 18.471 30.073 1.00 76.05 213 PRO B CA 1
ATOM 4401 C C . PRO B 1 213 ? -0.944 17.120 29.473 1.00 74.83 213 PRO B C 1
ATOM 4402 O O . PRO B 1 213 ? -0.355 17.059 28.394 1.00 71.28 213 PRO B O 1
ATOM 4406 N N . GLN B 1 214 ? -1.294 16.048 30.177 1.00 68.23 214 GLN B N 1
ATOM 4407 C CA . GLN B 1 214 ? -1.096 14.696 29.671 1.00 77.80 214 GLN B CA 1
ATOM 4408 C C . GLN B 1 214 ? -2.419 14.134 29.165 1.00 88.71 214 GLN B C 1
ATOM 4409 O O . GLN B 1 214 ? -3.489 14.618 29.533 1.00 90.17 214 GLN B O 1
ATOM 4415 N N . GLY B 1 215 ? -2.343 13.112 28.319 1.00 102.59 215 GLY B N 1
ATOM 4416 C CA . GLY B 1 215 ? -3.536 12.499 27.766 1.00 101.42 215 GLY B CA 1
ATOM 4417 C C . GLY B 1 215 ? -4.176 13.349 26.686 1.00 93.56 215 GLY B C 1
ATOM 4418 O O . GLY B 1 215 ? -3.491 14.083 25.974 1.00 104.18 215 GLY B O 1
ATOM 4419 N N . VAL B 1 216 ? -5.496 13.253 26.566 1.00 79.15 216 VAL B N 1
ATOM 4420 C CA . VAL B 1 216 ? -6.225 13.968 25.525 1.00 79.15 216 VAL B CA 1
ATOM 4421 C C . VAL B 1 216 ? -7.044 15.114 26.112 1.00 69.48 216 VAL B C 1
ATOM 4422 O O . VAL B 1 216 ? -7.787 14.917 27.074 1.00 78.14 216 VAL B O 1
ATOM 4426 N N . PRO B 1 217 ? -6.907 16.320 25.534 1.00 69.98 217 PRO B N 1
ATOM 4427 C CA . PRO B 1 217 ? -7.669 17.499 25.964 1.00 53.88 217 PRO B CA 1
ATOM 4428 C C . PRO B 1 217 ? -9.175 17.296 25.816 1.00 59.62 217 PRO B C 1
ATOM 4429 O O . PRO B 1 217 ? -9.610 16.462 25.023 1.00 71.15 217 PRO B O 1
ATOM 4433 N N . TYR B 1 218 ? -9.957 18.058 26.573 1.00 53.51 218 TYR B N 1
ATOM 4434 C CA . TYR B 1 218 ? -11.409 17.930 26.544 1.00 57.82 218 TYR B CA 1
ATOM 4435 C C . TYR B 1 218 ? -12.105 19.286 26.654 1.00 57.71 218 TYR B C 1
ATOM 4436 O O . TYR B 1 218 ? -13.273 19.424 26.291 1.00 64.37 218 TYR B O 1
ATOM 4445 N N . ASN B 1 219 ? -11.382 20.283 27.154 1.00 61.96 219 ASN B N 1
ATOM 4446 C CA . ASN B 1 219 ? -11.927 21.630 27.282 1.00 68.66 219 ASN B CA 1
ATOM 4447 C C . ASN B 1 219 ? -12.135 22.292 25.922 1.00 63.98 219 ASN B C 1
ATOM 4448 O O . ASN B 1 219 ? -11.512 21.903 24.936 1.00 55.66 219 ASN B O 1
ATOM 4453 N N . LEU B 1 220 ? -13.010 23.293 25.883 1.00 61.36 220 LEU B N 1
ATOM 4454 C CA . LEU B 1 220 ? -13.399 23.944 24.634 1.00 52.45 220 LEU B CA 1
ATOM 4455 C C . LEU B 1 220 ? -12.228 24.574 23.882 1.00 68.78 220 LEU B C 1
ATOM 4456 O O . LEU B 1 220 ? -11.970 24.238 22.725 1.00 66.35 220 LEU B O 1
ATOM 4461 N N . LEU B 1 221 ? -11.525 25.488 24.542 1.00 68.46 221 LEU B N 1
ATOM 4462 C CA . LEU B 1 221 ? -10.409 26.203 23.921 1.00 67.71 221 LEU B CA 1
ATOM 4463 C C . LEU B 1 221 ? -9.236 25.324 23.446 1.00 63.15 221 LEU B C 1
ATOM 4464 O O . LEU B 1 221 ? -8.754 25.510 22.329 1.00 71.92 221 LEU B O 1
ATOM 4469 N N . PRO B 1 222 ? -8.764 24.378 24.286 1.00 67.19 222 PRO B N 1
ATOM 4470 C CA . PRO B 1 222 ? -7.683 23.503 23.810 1.00 74.78 222 PRO B CA 1
ATOM 4471 C C . PRO B 1 222 ? -8.070 22.690 22.577 1.00 63.64 222 PRO B C 1
ATOM 4472 O O . PRO B 1 222 ? -7.222 22.446 21.720 1.00 62.10 222 PRO B O 1
ATOM 4476 N N . LEU B 1 223 ? -9.332 22.279 22.491 1.00 57.21 223 LEU B N 1
ATOM 4477 C CA . LEU B 1 223 ? -9.810 21.544 21.325 1.00 65.47 223 LEU B CA 1
ATOM 4478 C C . LEU B 1 223 ? -9.867 22.448 20.099 1.00 64.13 223 LEU B C 1
ATOM 4479 O O . LEU B 1 223 ? -9.553 22.023 18.988 1.00 67.87 223 LEU B O 1
ATOM 4484 N N . LEU B 1 224 ? -10.270 23.698 20.309 1.00 60.86 224 LEU B N 1
ATOM 4485 C CA . LEU B 1 224 ? -10.264 24.694 19.245 1.00 61.30 224 LEU B CA 1
ATOM 4486 C C . LEU B 1 224 ? -8.835 24.956 18.782 1.00 65.11 224 LEU B C 1
ATOM 4487 O O . LEU B 1 224 ? -8.591 25.228 17.605 1.00 62.20 224 LEU B O 1
ATOM 4492 N N . ALA B 1 225 ? -7.894 24.866 19.718 1.00 46.16 225 ALA B N 1
ATOM 4493 C CA . ALA B 1 225 ? -6.483 25.059 19.412 1.00 63.56 225 ALA B CA 1
ATOM 4494 C C . ALA B 1 225 ? -5.926 23.881 18.620 1.00 62.15 225 ALA B C 1
ATOM 4495 O O . ALA B 1 225 ? -4.928 24.016 17.913 1.00 62.68 225 ALA B O 1
ATOM 4497 N N . GLN B 1 226 ? -6.574 22.726 18.744 1.00 59.19 226 GLN B N 1
ATOM 4498 C CA . GLN B 1 226 ? -6.166 21.539 17.998 1.00 74.81 226 GLN B CA 1
ATOM 4499 C C . GLN B 1 226 ? -6.728 21.543 16.577 1.00 62.00 226 GLN B C 1
ATOM 4500 O O . GLN B 1 226 ? -6.103 21.020 15.654 1.00 59.90 226 GLN B O 1
ATOM 4506 N N . VAL B 1 227 ? -7.908 22.132 16.409 1.00 61.98 227 VAL B N 1
ATOM 4507 C CA . VAL B 1 227 ? -8.511 22.281 15.087 1.00 57.03 227 VAL B CA 1
ATOM 4508 C C . VAL B 1 227 ? -7.681 23.247 14.249 1.00 70.71 227 VAL B C 1
ATOM 4509 O O . VAL B 1 227 ? -7.404 22.994 13.076 1.00 84.27 227 VAL B O 1
ATOM 4513 N N . ALA B 1 228 ? -7.272 24.349 14.871 1.00 79.69 228 ALA B N 1
ATOM 4514 C CA . ALA B 1 228 ? -6.513 25.393 14.190 1.00 74.23 228 ALA B CA 1
ATOM 4515 C C . ALA B 1 228 ? -5.082 24.967 13.868 1.00 67.08 228 ALA B C 1
ATOM 4516 O O . ALA B 1 228 ? -4.386 25.637 13.107 1.00 85.06 228 ALA B O 1
ATOM 4518 N N . THR B 1 229 ? -4.648 23.854 14.448 1.00 47.09 229 THR B N 1
ATOM 4519 C CA . THR B 1 229 ? -3.295 23.356 14.228 1.00 56.59 229 THR B CA 1
ATOM 4520 C C . THR B 1 229 ? -3.286 22.222 13.204 1.00 67.97 229 THR B C 1
ATOM 4521 O O . THR B 1 229 ? -2.323 22.053 12.455 1.00 67.03 229 THR B O 1
ATOM 4525 N N . GLY B 1 230 ? -4.366 21.448 13.174 1.00 64.26 230 GLY B N 1
ATOM 4526 C CA . GLY B 1 230 ? -4.500 20.366 12.215 1.00 62.38 230 GLY B CA 1
ATOM 4527 C C . GLY B 1 230 ? -4.586 18.991 12.849 1.00 76.45 230 GLY B C 1
ATOM 4528 O O . GLY B 1 230 ? -4.631 17.979 12.149 1.00 94.17 230 GLY B O 1
ATOM 4529 N N . LYS B 1 231 ? -4.608 18.953 14.177 1.00 68.77 231 LYS B N 1
ATOM 4530 C CA . LYS B 1 231 ? -4.712 17.696 14.909 1.00 54.20 231 LYS B CA 1
ATOM 4531 C C . LYS B 1 231 ? -6.157 17.210 14.933 1.00 64.21 231 LYS B C 1
ATOM 4532 O O . LYS B 1 231 ? -6.422 16.010 14.871 1.00 77.63 231 LYS B O 1
ATOM 4538 N N . ARG B 1 232 ? -7.086 18.156 15.031 1.00 63.97 232 ARG B N 1
ATOM 4539 C CA . ARG B 1 232 ? -8.509 17.848 14.999 1.00 64.06 232 ARG B CA 1
ATOM 4540 C C . ARG B 1 232 ? -9.096 18.184 13.635 1.00 68.66 232 ARG B C 1
ATOM 4541 O O . ARG B 1 232 ? -8.634 19.104 12.959 1.00 66.49 232 ARG B O 1
ATOM 4549 N N . GLU B 1 233 ? -10.120 17.438 13.237 1.00 79.98 233 GLU B N 1
ATOM 4550 C CA . GLU B 1 233 ? -10.803 17.684 11.976 1.00 60.47 233 GLU B CA 1
ATOM 4551 C C . GLU B 1 233 ? -11.788 18.836 12.137 1.00 63.98 233 GLU B C 1
ATOM 4552 O O . GLU B 1 233 ? -11.799 19.776 11.342 1.00 62.10 233 GLU B O 1
ATOM 4558 N N . LYS B 1 234 ? -12.610 18.754 13.178 1.00 80.70 234 LYS B N 1
ATOM 4559 C CA . LYS B 1 234 ? -13.607 19.779 13.461 1.00 69.49 234 LYS B CA 1
ATOM 4560 C C . LYS B 1 234 ? -13.981 19.743 14.941 1.00 71.63 234 LYS B C 1
ATOM 4561 O O . LYS B 1 234 ? -13.584 18.830 15.664 1.00 54.96 234 LYS B O 1
ATOM 4567 N N . LEU B 1 235 ? -14.745 20.737 15.387 1.00 70.84 235 LEU B N 1
ATOM 4568 C CA . LEU B 1 235 ? -15.206 20.780 16.771 1.00 55.86 235 LEU B CA 1
ATOM 4569 C C . LEU B 1 235 ? -16.655 20.314 16.888 1.00 64.78 235 LEU B C 1
ATOM 4570 O O . LEU B 1 235 ? -17.487 20.624 16.036 1.00 66.42 235 LEU B O 1
ATOM 4575 N N . LEU B 1 236 ? -16.953 19.567 17.946 1.00 70.32 236 LEU B N 1
ATOM 4576 C CA . LEU B 1 236 ? -18.315 19.114 18.198 1.00 73.90 236 LEU B CA 1
ATOM 4577 C C . LEU B 1 236 ? -19.002 19.995 19.238 1.00 71.24 236 LEU B C 1
ATOM 4578 O O . LEU B 1 236 ? -18.633 19.986 20.411 1.00 73.70 236 LEU B O 1
ATOM 4583 N N . VAL B 1 237 ? -19.994 20.763 18.797 1.00 78.56 237 VAL B N 1
ATOM 4584 C CA . VAL B 1 237 ? -20.758 21.620 19.699 1.00 59.24 237 VAL B CA 1
ATOM 4585 C C . VAL B 1 237 ? -21.837 20.809 20.409 1.00 68.05 237 VAL B C 1
ATOM 4586 O O . VAL B 1 237 ? -22.692 20.199 19.767 1.00 65.59 237 VAL B O 1
ATOM 4590 N N . PHE B 1 238 ? -21.793 20.807 21.737 1.00 61.38 238 PHE B N 1
ATOM 4591 C CA . PHE B 1 238 ? -22.700 19.986 22.533 1.00 63.93 238 PHE B CA 1
ATOM 4592 C C . PHE B 1 238 ? -24.036 20.680 22.797 1.00 74.22 238 PHE B C 1
ATOM 4593 O O . PHE B 1 238 ? -24.232 21.291 23.848 1.00 69.75 238 PHE B O 1
ATOM 4601 N N . GLY B 1 239 ? -24.951 20.578 21.837 1.00 63.07 239 GLY B N 1
ATOM 4602 C CA . GLY B 1 239 ? -26.281 21.143 21.981 1.00 66.62 239 GLY B CA 1
ATOM 4603 C C . GLY B 1 239 ? -26.439 22.520 21.362 1.00 61.03 239 GLY B C 1
ATOM 4604 O O . GLY B 1 239 ? -25.588 23.393 21.538 1.00 56.67 239 GLY B O 1
ATOM 4605 N N . ASP B 1 240 ? -27.535 22.715 20.637 1.00 61.96 240 ASP B N 1
ATOM 4606 C CA . ASP B 1 240 ? -27.827 24.000 20.015 1.00 64.71 240 ASP B CA 1
ATOM 4607 C C . ASP B 1 240 ? -29.268 24.409 20.296 1.00 70.78 240 ASP B C 1
ATOM 4608 O O . ASP B 1 240 ? -29.826 25.270 19.614 1.00 83.34 240 ASP B O 1
ATOM 4613 N N . ASP B 1 241 ? -29.865 23.785 21.306 1.00 84.72 241 ASP B N 1
ATOM 4614 C CA . ASP B 1 241 ? -31.248 24.069 21.676 1.00 83.68 241 ASP B CA 1
ATOM 4615 C C . ASP B 1 241 ? -31.363 24.683 23.070 1.00 80.65 241 ASP B C 1
ATOM 4616 O O . ASP B 1 241 ? -32.431 24.655 23.682 1.00 89.99 241 ASP B O 1
ATOM 4621 N N . TYR B 1 242 ? -30.261 25.239 23.565 1.00 82.48 242 TYR B N 1
ATOM 4622 C CA . TYR B 1 242 ? -30.253 25.876 24.878 1.00 60.02 242 TYR B CA 1
ATOM 4623 C C . TYR B 1 242 ? -31.019 27.196 24.870 1.00 62.06 242 TYR B C 1
ATOM 4624 O O . TYR B 1 242 ? -31.378 27.709 23.811 1.00 86.11 242 TYR B O 1
ATOM 4633 N N . ALA B 1 243 ? -31.259 27.745 26.057 1.00 79.28 243 ALA B N 1
ATOM 4634 C CA . ALA B 1 243 ? -32.073 28.949 26.197 1.00 76.03 243 ALA B CA 1
ATOM 4635 C C . ALA B 1 243 ? -31.280 30.244 26.011 1.00 72.98 243 ALA B C 1
ATOM 4636 O O . ALA B 1 243 ? -31.596 31.263 26.624 1.00 79.05 243 ALA B O 1
ATOM 4638 N N . SER B 1 244 ? -30.254 30.201 25.166 1.00 81.90 244 SER B N 1
ATOM 4639 C CA . SER B 1 244 ? -29.492 31.400 24.836 1.00 76.12 244 SER B CA 1
ATOM 4640 C C . SER B 1 244 ? -30.026 32.020 23.549 1.00 71.49 244 SER B C 1
ATOM 4641 O O . SER B 1 244 ? -31.033 31.564 23.007 1.00 68.37 244 SER B O 1
ATOM 4644 N N . HIS B 1 245 ? -29.353 33.057 23.062 1.00 64.33 245 HIS B N 1
ATOM 4645 C CA . HIS B 1 245 ? -29.807 33.752 21.861 1.00 77.12 245 HIS B CA 1
ATOM 4646 C C . HIS B 1 245 ? -29.464 32.995 20.579 1.00 71.14 245 HIS B C 1
ATOM 4647 O O . HIS B 1 245 ? -30.242 32.999 19.626 1.00 72.68 245 HIS B O 1
ATOM 4654 N N . ASP B 1 246 ? -28.304 32.344 20.556 1.00 70.33 246 ASP B N 1
ATOM 4655 C CA . ASP B 1 246 ? -27.915 31.541 19.399 1.00 60.16 246 ASP B CA 1
ATOM 4656 C C . ASP B 1 246 ? -28.244 30.059 19.585 1.00 64.51 246 ASP B C 1
ATOM 4657 O O . ASP B 1 246 ? -28.420 29.327 18.611 1.00 86.12 246 ASP B O 1
ATOM 4662 N N . GLY B 1 247 ? -28.324 29.623 20.839 1.00 60.89 247 GLY B N 1
ATOM 4663 C CA . GLY B 1 247 ? -28.717 28.259 21.143 1.00 69.92 247 GLY B CA 1
ATOM 4664 C C . GLY B 1 247 ? -27.676 27.446 21.890 1.00 60.35 247 GLY B C 1
ATOM 4665 O O . GLY B 1 247 ? -27.946 26.317 22.296 1.00 60.48 247 GLY B O 1
ATOM 4666 N N . THR B 1 248 ? -26.488 28.012 22.076 1.00 52.89 248 THR B N 1
ATOM 4667 C CA . THR B 1 248 ? -25.410 27.300 22.758 1.00 69.26 248 THR B CA 1
ATOM 4668 C C . THR B 1 248 ? -25.263 27.714 24.223 1.00 62.00 248 THR B C 1
ATOM 4669 O O . THR B 1 248 ? -25.714 28.787 24.623 1.00 62.75 248 THR B O 1
ATOM 4673 N N . ALA B 1 249 ? -24.627 26.854 25.014 1.00 61.58 249 ALA B N 1
ATOM 4674 C CA . ALA B 1 249 ? -24.478 27.082 26.451 1.00 76.43 249 ALA B CA 1
ATOM 4675 C C . ALA B 1 249 ? -23.623 28.308 26.766 1.00 68.66 249 ALA B C 1
ATOM 4676 O O . ALA B 1 249 ? -22.794 28.724 25.959 1.00 66.51 249 ALA B O 1
ATOM 4678 N N . ILE B 1 250 ? -23.827 28.873 27.952 1.00 55.32 250 ILE B N 1
ATOM 4679 C CA . ILE B 1 250 ? -23.134 30.090 28.358 1.00 64.97 250 ILE B CA 1
ATOM 4680 C C . ILE B 1 250 ? -22.128 29.824 29.478 1.00 61.43 250 ILE B C 1
ATOM 4681 O O . ILE B 1 250 ? -22.440 29.142 30.453 1.00 61.70 250 ILE B O 1
ATOM 4686 N N . ARG B 1 251 ? -20.921 30.366 29.333 1.00 46.76 251 ARG B N 1
ATOM 4687 C CA . ARG B 1 251 ? -19.877 30.206 30.343 1.00 50.04 251 ARG B CA 1
ATOM 4688 C C . ARG B 1 251 ? -19.153 31.526 30.610 1.00 60.07 251 ARG B C 1
ATOM 4689 O O . ARG B 1 251 ? -19.273 32.477 29.840 1.00 58.59 251 ARG B O 1
ATOM 4697 N N . ASP B 1 252 ? -18.400 31.572 31.706 1.00 67.52 252 ASP B N 1
ATOM 4698 C CA . ASP B 1 252 ? -17.636 32.761 32.068 1.00 48.35 252 ASP B CA 1
ATOM 4699 C C . ASP B 1 252 ? -16.147 32.499 31.870 1.00 50.35 252 ASP B C 1
ATOM 4700 O O . ASP B 1 252 ? -15.509 31.850 32.697 1.00 66.01 252 ASP B O 1
ATOM 4705 N N . TYR B 1 253 ? -15.598 33.011 30.774 1.00 51.45 253 TYR B N 1
ATOM 4706 C CA . TYR B 1 253 ? -14.198 32.776 30.437 1.00 67.95 253 TYR B CA 1
ATOM 4707 C C . TYR B 1 253 ? -13.284 33.894 30.933 1.00 60.99 253 TYR B C 1
ATOM 4708 O O . TYR B 1 253 ? -13.413 35.047 30.522 1.00 54.13 253 TYR B O 1
ATOM 4717 N N . ILE B 1 254 ? -12.356 33.538 31.815 1.00 57.02 254 ILE B N 1
ATOM 4718 C CA . ILE B 1 254 ? -11.431 34.500 32.402 1.00 58.24 254 ILE B CA 1
ATOM 4719 C C . ILE B 1 254 ? -9.984 34.172 32.029 1.00 66.32 254 ILE B C 1
ATOM 4720 O O . ILE B 1 254 ? -9.585 33.007 32.018 1.00 65.01 254 ILE B O 1
ATOM 4725 N N . HIS B 1 255 ? -9.208 35.205 31.709 1.00 78.62 255 HIS B N 1
ATOM 4726 C CA . HIS B 1 255 ? -7.804 35.035 31.347 1.00 71.57 255 HIS B CA 1
ATOM 4727 C C . HIS B 1 255 ? -7.016 34.450 32.516 1.00 68.70 255 HIS B C 1
ATOM 4728 O O . HIS B 1 255 ? -7.272 34.779 33.674 1.00 66.56 255 HIS B O 1
ATOM 4735 N N . ILE B 1 256 ? -6.058 33.583 32.203 1.00 65.25 256 ILE B N 1
ATOM 4736 C CA . ILE B 1 256 ? -5.286 32.880 33.224 1.00 74.90 256 ILE B CA 1
ATOM 4737 C C . ILE B 1 256 ? -4.416 33.830 34.054 1.00 64.47 256 ILE B C 1
ATOM 4738 O O . ILE B 1 256 ? -4.109 33.549 35.213 1.00 68.96 256 ILE B O 1
ATOM 4743 N N . LEU B 1 257 ? -4.039 34.960 33.464 1.00 66.35 257 LEU B N 1
ATOM 4744 C CA . LEU B 1 257 ? -3.214 35.945 34.156 1.00 80.05 257 LEU B CA 1
ATOM 4745 C C . LEU B 1 257 ? -4.000 36.675 35.241 1.00 70.74 257 LEU B C 1
ATOM 4746 O O . LEU B 1 257 ? -3.467 36.970 36.311 1.00 56.49 257 LEU B O 1
ATOM 4751 N N . ASP B 1 258 ? -5.266 36.967 34.961 1.00 60.32 258 ASP B N 1
ATOM 4752 C CA . ASP B 1 258 ? -6.142 37.581 35.953 1.00 63.04 258 ASP B CA 1
ATOM 4753 C C . ASP B 1 258 ? -6.514 36.567 37.027 1.00 73.96 258 ASP B C 1
ATOM 4754 O O . ASP B 1 258 ? -6.637 36.910 38.204 1.00 78.21 258 ASP B O 1
ATOM 4759 N N . LEU B 1 259 ? -6.690 35.317 36.610 1.00 76.24 259 LEU B N 1
ATOM 4760 C CA . LEU B 1 259 ? -7.039 34.238 37.525 1.00 71.50 259 LEU B CA 1
ATOM 4761 C C . LEU B 1 259 ? -5.893 33.948 38.487 1.00 67.73 259 LEU B C 1
ATOM 4762 O O . LEU B 1 259 ? -6.114 33.669 39.665 1.00 75.75 259 LEU B O 1
ATOM 4767 N N . ALA B 1 260 ? -4.668 34.020 37.978 1.00 56.88 260 ALA B N 1
ATOM 4768 C CA . ALA B 1 260 ? -3.486 33.784 38.797 1.00 73.55 260 ALA B CA 1
ATOM 4769 C C . ALA B 1 260 ? -3.211 34.965 39.723 1.00 72.81 260 ALA B C 1
ATOM 4770 O O . ALA B 1 260 ? -2.671 34.796 40.815 1.00 74.13 260 ALA B O 1
ATOM 4772 N N . ASP B 1 261 ? -3.585 36.160 39.278 1.00 73.40 261 ASP B N 1
ATOM 4773 C CA . ASP B 1 261 ? -3.380 37.370 40.065 1.00 80.44 261 ASP B CA 1
ATOM 4774 C C . ASP B 1 261 ? -4.395 37.464 41.201 1.00 85.11 261 ASP B C 1
ATOM 4775 O O . ASP B 1 261 ? -4.177 38.172 42.184 1.00 83.61 261 ASP B O 1
ATOM 4780 N N . GLY B 1 262 ? -5.502 36.741 41.060 1.00 79.27 262 GLY B N 1
ATOM 4781 C CA . GLY B 1 262 ? -6.540 36.723 42.075 1.00 69.24 262 GLY B CA 1
ATOM 4782 C C . GLY B 1 262 ? -6.083 36.065 43.363 1.00 70.26 262 GLY B C 1
ATOM 4783 O O . GLY B 1 262 ? -6.634 36.321 44.433 1.00 75.64 262 GLY B O 1
ATOM 4784 N N . HIS B 1 263 ? -5.070 35.212 43.257 1.00 76.17 263 HIS B N 1
ATOM 4785 C CA . HIS B 1 263 ? -4.510 34.539 44.422 1.00 56.38 263 HIS B CA 1
ATOM 4786 C C . HIS B 1 263 ? -3.697 35.510 45.268 1.00 80.41 263 HIS B C 1
ATOM 4787 O O . HIS B 1 263 ? -3.710 35.437 46.497 1.00 90.76 263 HIS B O 1
ATOM 4794 N N . LEU B 1 264 ? -2.987 36.416 44.602 1.00 80.11 264 LEU B N 1
ATOM 4795 C CA . LEU B 1 264 ? -2.180 37.421 45.287 1.00 76.91 264 LEU B CA 1
ATOM 4796 C C . LEU B 1 264 ? -3.050 38.345 46.131 1.00 71.64 264 LEU B C 1
ATOM 4797 O O . LEU B 1 264 ? -2.706 38.671 47.266 1.00 70.23 264 LEU B O 1
ATOM 4802 N N . LYS B 1 265 ? -4.178 38.761 45.565 1.00 73.43 265 LYS B N 1
ATOM 4803 C CA . LYS B 1 265 ? -5.128 39.615 46.267 1.00 71.39 265 LYS B CA 1
ATOM 4804 C C . LYS B 1 265 ? -5.731 38.881 47.460 1.00 88.27 265 LYS B C 1
ATOM 4805 O O . LYS B 1 265 ? -5.876 39.448 48.544 1.00 85.02 265 LYS B O 1
ATOM 4811 N N . ALA B 1 266 ? -6.080 37.615 47.249 1.00 78.50 266 ALA B N 1
ATOM 4812 C CA . ALA B 1 266 ? -6.660 36.793 48.303 1.00 73.53 266 ALA B CA 1
ATOM 4813 C C . ALA B 1 266 ? -5.652 36.532 49.416 1.00 70.80 266 ALA B C 1
ATOM 4814 O O . ALA B 1 266 ? -5.982 36.629 50.596 1.00 72.27 266 ALA B O 1
ATOM 4816 N N . LEU B 1 267 ? -4.421 36.208 49.031 1.00 73.44 267 LEU B N 1
ATOM 4817 C CA . LEU B 1 267 ? -3.361 35.928 49.994 1.00 62.12 267 LEU B CA 1
ATOM 4818 C C . LEU B 1 267 ? -3.025 37.166 50.823 1.00 73.67 267 LEU B C 1
ATOM 4819 O O . LEU B 1 267 ? -2.647 37.059 51.990 1.00 89.33 267 LEU B O 1
ATOM 4824 N N . ASN B 1 268 ? -3.166 38.338 50.212 1.00 77.70 268 ASN B N 1
ATOM 4825 C CA . ASN B 1 268 ? -2.956 39.597 50.917 1.00 82.52 268 ASN B CA 1
ATOM 4826 C C . ASN B 1 268 ? -4.100 39.902 51.876 1.00 83.57 268 ASN B C 1
ATOM 4827 O O . ASN B 1 268 ? -3.880 40.387 52.984 1.00 89.34 268 ASN B O 1
ATOM 4832 N N . TYR B 1 269 ? -5.322 39.611 51.441 1.00 76.75 269 TYR B N 1
ATOM 4833 C CA . TYR B 1 269 ? -6.509 39.857 52.252 1.00 65.89 269 TYR B CA 1
ATOM 4834 C C . TYR B 1 269 ? -6.511 38.973 53.495 1.00 71.77 269 TYR B C 1
ATOM 4835 O O . TYR B 1 269 ? -7.023 39.364 54.544 1.00 84.83 269 TYR B O 1
ATOM 4844 N N . LEU B 1 270 ? -5.935 37.781 53.370 1.00 61.04 270 LEU B N 1
ATOM 4845 C CA . LEU B 1 270 ? -5.846 36.855 54.493 1.00 74.54 270 LEU B CA 1
ATOM 4846 C C . LEU B 1 270 ? -4.828 37.331 55.524 1.00 73.65 270 LEU B C 1
ATOM 4847 O O . LEU B 1 270 ? -5.056 37.223 56.728 1.00 67.23 270 LEU B O 1
ATOM 4852 N N . ARG B 1 271 ? -3.705 37.856 55.044 1.00 62.04 271 ARG B N 1
ATOM 4853 C CA . ARG B 1 271 ? -2.642 38.330 55.926 1.00 86.77 271 ARG B CA 1
ATOM 4854 C C . ARG B 1 271 ? -2.928 39.726 56.467 1.00 78.15 271 ARG B C 1
ATOM 4855 O O . ARG B 1 271 ? -2.211 40.222 57.335 1.00 72.28 271 ARG B O 1
ATOM 4863 N N . ALA B 1 272 ? -3.977 40.358 55.950 1.00 68.58 272 ALA B N 1
ATOM 4864 C CA . ALA B 1 272 ? -4.350 41.696 56.393 1.00 73.57 272 ALA B CA 1
ATOM 4865 C C . ALA B 1 272 ? -5.500 41.653 57.392 1.00 76.17 272 ALA B C 1
ATOM 4866 O O . ALA B 1 272 ? -5.297 41.810 58.596 1.00 102.72 272 ALA B O 1
ATOM 4868 N N . ASN B 1 273 ? -6.708 41.434 56.884 1.00 59.31 273 ASN B N 1
ATOM 4869 C CA . ASN B 1 273 ? -7.908 41.438 57.715 1.00 76.76 273 ASN B CA 1
ATOM 4870 C C . ASN B 1 273 ? -8.003 40.239 58.653 1.00 78.40 273 ASN B C 1
ATOM 4871 O O . ASN B 1 273 ? -8.585 40.337 59.734 1.00 84.19 273 ASN B O 1
ATOM 4876 N N . ASN B 1 274 ? -7.425 39.116 58.233 1.00 83.80 274 ASN B N 1
ATOM 4877 C CA . ASN B 1 274 ? -7.552 37.846 58.949 1.00 76.99 274 ASN B CA 1
ATOM 4878 C C . ASN B 1 274 ? -9.008 37.490 59.262 1.00 80.85 274 ASN B C 1
ATOM 4879 O O . ASN B 1 274 ? -9.399 37.439 60.429 1.00 81.26 274 ASN B O 1
ATOM 4884 N N . PRO B 1 275 ? -9.813 37.238 58.216 1.00 61.74 275 PRO B N 1
ATOM 4885 C CA . PRO B 1 275 ? -11.253 37.029 58.391 1.00 71.36 275 PRO B CA 1
ATOM 4886 C C . PRO B 1 275 ? -11.606 35.572 58.661 1.00 78.85 275 PRO B C 1
ATOM 4887 O O . PRO B 1 275 ? -12.785 35.240 58.776 1.00 62.84 275 PRO B O 1
ATOM 4891 N N . GLY B 1 276 ? -10.595 34.716 58.763 1.00 72.43 276 GLY B N 1
ATOM 4892 C CA . GLY B 1 276 ? -10.824 33.294 58.940 1.00 69.91 276 GLY B CA 1
ATOM 4893 C C . GLY B 1 276 ? -11.015 32.600 57.605 1.00 67.96 276 GLY B C 1
ATOM 4894 O O . GLY B 1 276 ? -10.087 32.518 56.804 1.00 68.33 276 GLY B O 1
ATOM 4895 N N . VAL B 1 277 ? -12.223 32.103 57.361 1.00 56.61 277 VAL B N 1
ATOM 4896 C CA . VAL B 1 277 ? -12.524 31.426 56.104 1.00 82.00 277 VAL B CA 1
ATOM 4897 C C . VAL B 1 277 ? -13.578 32.186 55.302 1.00 68.58 277 VAL B C 1
ATOM 4898 O O . VAL B 1 277 ? -14.601 32.601 55.844 1.00 51.70 277 VAL B O 1
ATOM 4902 N N . ARG B 1 278 ? -13.322 32.364 54.010 1.00 61.16 278 ARG B N 1
ATOM 4903 C CA . ARG B 1 278 ? -14.255 33.065 53.133 1.00 59.75 278 ARG B CA 1
ATOM 4904 C C . ARG B 1 278 ? -14.067 32.627 51.683 1.00 67.06 278 ARG B C 1
ATOM 4905 O O . ARG B 1 278 ? -12.954 32.310 51.264 1.00 77.16 278 ARG B O 1
ATOM 4913 N N . ALA B 1 279 ? -15.158 32.605 50.924 1.00 71.70 279 ALA B N 1
ATOM 4914 C CA . ALA B 1 279 ? -15.116 32.172 49.529 1.00 58.00 279 ALA B CA 1
ATOM 4915 C C . ALA B 1 279 ? -15.307 33.333 48.558 1.00 60.70 279 ALA B C 1
ATOM 4916 O O . ALA B 1 279 ? -16.109 34.234 48.801 1.00 66.18 279 ALA B O 1
ATOM 4918 N N . TRP B 1 280 ? -14.567 33.302 47.453 1.00 75.32 280 TRP B N 1
ATOM 4919 C CA . TRP B 1 280 ? -14.685 34.324 46.420 1.00 51.30 280 TRP B CA 1
ATOM 4920 C C . TRP B 1 280 ? -14.776 33.704 45.029 1.00 61.18 280 TRP B C 1
ATOM 4921 O O . TRP B 1 280 ? -14.038 32.774 44.705 1.00 60.64 280 TRP B O 1
ATOM 4932 N N . ASN B 1 281 ? -15.683 34.225 44.209 1.00 65.51 281 ASN B N 1
ATOM 4933 C CA . ASN B 1 281 ? -15.748 33.833 42.807 1.00 60.61 281 ASN B CA 1
ATOM 4934 C C . ASN B 1 281 ? -14.667 34.549 42.010 1.00 60.38 281 ASN B C 1
ATOM 4935 O O . ASN B 1 281 ? -14.388 35.725 42.246 1.00 69.67 281 ASN B O 1
ATOM 4940 N N . LEU B 1 282 ? -14.052 33.838 41.072 1.00 69.07 282 LEU B N 1
ATOM 4941 C CA . LEU B 1 282 ? -13.030 34.439 40.223 1.00 79.80 282 LEU B CA 1
ATOM 4942 C C . LEU B 1 282 ? -13.425 34.365 38.753 1.00 62.64 282 LEU B C 1
ATOM 4943 O O . LEU B 1 282 ? -12.926 33.525 38.005 1.00 58.63 282 LEU B O 1
ATOM 4948 N N . GLY B 1 283 ? -14.331 35.250 38.353 1.00 56.15 283 GLY B N 1
ATOM 4949 C CA . GLY B 1 283 ? -14.776 35.326 36.975 1.00 66.77 283 GLY B CA 1
ATOM 4950 C C . GLY B 1 283 ? -14.746 36.753 36.464 1.00 71.97 283 GLY B C 1
ATOM 4951 O O . GLY B 1 283 ? -14.132 37.628 37.076 1.00 70.13 283 GLY B O 1
ATOM 4952 N N . THR B 1 284 ? -15.414 36.991 35.340 1.00 66.88 284 THR B N 1
ATOM 4953 C CA . THR B 1 284 ? -15.440 38.319 34.741 1.00 66.71 284 THR B CA 1
ATOM 4954 C C . THR B 1 284 ? -16.834 38.933 34.810 1.00 57.85 284 THR B C 1
ATOM 4955 O O . THR B 1 284 ? -16.990 40.153 34.762 1.00 61.40 284 THR B O 1
ATOM 4959 N N . GLY B 1 285 ? -17.845 38.079 34.929 1.00 61.85 285 GLY B N 1
ATOM 4960 C CA . GLY B 1 285 ? -19.223 38.530 34.939 1.00 59.24 285 GLY B CA 1
ATOM 4961 C C . GLY B 1 285 ? -19.792 38.577 33.535 1.00 69.23 285 GLY B C 1
ATOM 4962 O O . GLY B 1 285 ? -20.964 38.893 33.339 1.00 81.97 285 GLY B O 1
ATOM 4963 N N . ARG B 1 286 ? -18.952 38.262 32.554 1.00 66.22 286 ARG B N 1
ATOM 4964 C CA . ARG B 1 286 ? -19.361 38.269 31.155 1.00 55.25 286 ARG B CA 1
ATOM 4965 C C . ARG B 1 286 ? -19.684 36.862 30.668 1.00 67.63 286 ARG B C 1
ATOM 4966 O O . ARG B 1 286 ? -18.806 36.004 30.596 1.00 62.60 286 ARG B O 1
ATOM 4974 N N . GLY B 1 287 ? -20.949 36.633 30.332 1.00 60.39 287 GLY B N 1
ATOM 4975 C CA . GLY B 1 287 ? -21.380 35.344 29.823 1.00 56.03 287 GLY B CA 1
ATOM 4976 C C . GLY B 1 287 ? -21.209 35.234 28.321 1.00 69.31 287 GLY B C 1
ATOM 4977 O O . GLY B 1 287 ? -21.704 36.070 27.567 1.00 62.88 287 GLY B O 1
ATOM 4978 N N . SER B 1 288 ? -20.505 34.196 27.883 1.00 58.62 288 SER B N 1
ATOM 4979 C CA . SER B 1 288 ? -20.238 34.002 26.463 1.00 60.89 288 SER B CA 1
ATOM 4980 C C . SER B 1 288 ? -20.655 32.614 25.985 1.00 65.66 288 SER B C 1
ATOM 4981 O O . SER B 1 288 ? -20.347 31.607 26.622 1.00 57.60 288 SER B O 1
ATOM 4984 N N . THR B 1 289 ? -21.355 32.569 24.856 1.00 63.12 289 THR B N 1
ATOM 4985 C CA . THR B 1 289 ? -21.824 31.308 24.296 1.00 65.16 289 THR B CA 1
ATOM 4986 C C . THR B 1 289 ? -20.701 30.574 23.568 1.00 55.23 289 THR B C 1
ATOM 4987 O O . THR B 1 289 ? -19.626 31.130 23.349 1.00 40.83 289 THR B O 1
ATOM 4991 N N . VAL B 1 290 ? -20.958 29.323 23.197 1.00 58.41 290 VAL B N 1
ATOM 4992 C CA . VAL B 1 290 ? -19.974 28.514 22.483 1.00 62.36 290 VAL B CA 1
ATOM 4993 C C . VAL B 1 290 ? -19.701 29.087 21.096 1.00 67.54 290 VAL B C 1
ATOM 4994 O O . VAL B 1 290 ? -18.548 29.191 20.674 1.00 62.27 290 VAL B O 1
ATOM 4998 N N . TYR B 1 291 ? -20.769 29.461 20.397 1.00 65.00 291 TYR B N 1
ATOM 4999 C CA . TYR B 1 291 ? -20.660 30.065 19.072 1.00 58.30 291 TYR B CA 1
ATOM 5000 C C . TYR B 1 291 ? -19.806 31.330 19.097 1.00 65.55 291 TYR B C 1
ATOM 5001 O O . TYR B 1 291 ? -19.042 31.592 18.168 1.00 76.38 291 TYR B O 1
ATOM 5010 N N . GLU B 1 292 ? -19.941 32.109 20.166 1.00 46.75 292 GLU B N 1
ATOM 5011 C CA . GLU B 1 292 ? -19.167 33.333 20.324 1.00 49.58 292 GLU B CA 1
ATOM 5012 C C . GLU B 1 292 ? -17.694 33.028 20.578 1.00 49.63 292 GLU B C 1
ATOM 5013 O O . GLU B 1 292 ? -16.819 33.793 20.179 1.00 55.69 292 GLU B O 1
ATOM 5019 N N . MET B 1 293 ? -17.427 31.906 21.239 1.00 59.01 293 MET B N 1
ATOM 5020 C CA . MET B 1 293 ? -16.058 31.509 21.549 1.00 57.98 293 MET B CA 1
ATOM 5021 C C . MET B 1 293 ? -15.329 30.982 20.320 1.00 64.09 293 MET B C 1
ATOM 5022 O O . MET B 1 293 ? -14.158 31.294 20.103 1.00 70.65 293 MET B O 1
ATOM 5027 N N . ILE B 1 294 ? -16.026 30.175 19.526 1.00 53.62 294 ILE B N 1
ATOM 5028 C CA . ILE B 1 294 ? -15.478 29.662 18.277 1.00 64.14 294 ILE B CA 1
ATOM 5029 C C . ILE B 1 294 ? -15.123 30.825 17.360 1.00 66.02 294 ILE B C 1
ATOM 5030 O O . ILE B 1 294 ? -14.058 30.843 16.742 1.00 65.65 294 ILE B O 1
ATOM 5035 N N . ARG B 1 295 ? -16.020 31.803 17.296 1.00 62.66 295 ARG B N 1
ATOM 5036 C CA A ARG B 1 295 ? -15.819 32.983 16.465 0.53 63.64 295 ARG B CA 1
ATOM 5037 C CA B ARG B 1 295 ? -15.817 32.985 16.465 0.47 63.60 295 ARG B CA 1
ATOM 5038 C C . ARG B 1 295 ? -14.685 33.855 17.002 1.00 62.96 295 ARG B C 1
ATOM 5039 O O . ARG B 1 295 ? -13.888 34.395 16.234 1.00 65.92 295 ARG B O 1
ATOM 5054 N N . ALA B 1 296 ? -14.617 33.984 18.324 1.00 64.07 296 ALA B N 1
ATOM 5055 C CA . ALA B 1 296 ? -13.579 34.786 18.963 1.00 59.52 296 ALA B CA 1
ATOM 5056 C C . ALA B 1 296 ? -12.188 34.204 18.728 1.00 69.90 296 ALA B C 1
ATOM 5057 O O . ALA B 1 296 ? -11.234 34.940 18.479 1.00 78.63 296 ALA B O 1
ATOM 5059 N N . PHE B 1 297 ? -12.078 32.882 18.808 1.00 73.84 297 PHE B N 1
ATOM 5060 C CA . PHE B 1 297 ? -10.795 32.214 18.616 1.00 68.28 297 PHE B CA 1
ATOM 5061 C C . PHE B 1 297 ? -10.424 32.138 17.138 1.00 67.29 297 PHE B C 1
ATOM 5062 O O . PHE B 1 297 ? -9.249 32.218 16.782 1.00 75.79 297 PHE B O 1
ATOM 5070 N N . SER B 1 298 ? -11.431 31.986 16.283 1.00 71.16 298 SER B N 1
ATOM 5071 C CA . SER B 1 298 ? -11.211 31.959 14.841 1.00 70.04 298 SER B CA 1
ATOM 5072 C C . SER B 1 298 ? -10.663 33.298 14.366 1.00 68.16 298 SER B C 1
ATOM 5073 O O . SER B 1 298 ? -9.823 33.354 13.467 1.00 74.62 298 SER B O 1
ATOM 5076 N N . LYS B 1 299 ? -11.146 34.373 14.981 1.00 74.13 299 LYS B N 1
ATOM 5077 C CA . LYS B 1 299 ? -10.698 35.719 14.651 1.00 67.98 299 LYS B CA 1
ATOM 5078 C C . LYS B 1 299 ? -9.230 35.887 15.032 1.00 61.62 299 LYS B C 1
ATOM 5079 O O . LYS B 1 299 ? -8.466 36.544 14.325 1.00 63.05 299 LYS B O 1
ATOM 5085 N N . ALA B 1 300 ? -8.842 35.281 16.150 1.00 72.36 300 ALA B N 1
ATOM 5086 C CA . ALA B 1 300 ? -7.462 35.346 16.619 1.00 73.46 300 ALA B CA 1
ATOM 5087 C C . ALA B 1 300 ? -6.525 34.594 15.680 1.00 64.05 300 ALA B C 1
ATOM 5088 O O . ALA B 1 300 ? -5.399 35.026 15.432 1.00 65.39 300 ALA B O 1
ATOM 5090 N N . VAL B 1 301 ? -7.000 33.467 15.159 1.00 58.76 301 VAL B N 1
ATOM 5091 C CA . VAL B 1 301 ? -6.221 32.663 14.226 1.00 82.39 301 VAL B CA 1
ATOM 5092 C C . VAL B 1 301 ? -6.201 33.306 12.843 1.00 82.66 301 VAL B C 1
ATOM 5093 O O . VAL B 1 301 ? -5.145 33.440 12.223 1.00 69.33 301 VAL B O 1
ATOM 5097 N N . GLY B 1 302 ? -7.376 33.707 12.368 1.00 74.12 302 GLY B N 1
ATOM 5098 C CA . GLY B 1 302 ? -7.506 34.314 11.056 1.00 66.56 302 GLY B CA 1
ATOM 5099 C C . GLY B 1 302 ? -8.666 33.723 10.282 1.00 74.47 302 GLY B C 1
ATOM 5100 O O . GLY B 1 302 ? -9.572 34.440 9.858 1.00 90.53 302 GLY B O 1
ATOM 5101 N N . ARG B 1 303 ? -8.636 32.407 10.100 1.00 66.83 303 ARG B N 1
ATOM 5102 C CA . ARG B 1 303 ? -9.694 31.698 9.392 1.00 78.81 303 ARG B CA 1
ATOM 5103 C C . ARG B 1 303 ? -10.769 31.233 10.365 1.00 57.99 303 ARG B C 1
ATOM 5104 O O . ARG B 1 303 ? -10.558 31.230 11.576 1.00 84.42 303 ARG B O 1
ATOM 5112 N N . ASP B 1 304 ? -11.921 30.838 9.831 1.00 67.17 304 ASP B N 1
ATOM 5113 C CA . ASP B 1 304 ? -13.012 30.332 10.658 1.00 67.00 304 ASP B CA 1
ATOM 5114 C C . ASP B 1 304 ? -12.948 28.812 10.791 1.00 85.44 304 ASP B C 1
ATOM 5115 O O . ASP B 1 304 ? -12.946 28.089 9.794 1.00 82.91 304 ASP B O 1
ATOM 5120 N N . LEU B 1 305 ? -12.895 28.335 12.030 1.00 77.25 305 LEU B N 1
ATOM 5121 C CA . LEU B 1 305 ? -12.744 26.909 12.303 1.00 66.99 305 LEU B CA 1
ATOM 5122 C C . LEU B 1 305 ? -14.045 26.139 12.081 1.00 71.90 305 LEU B C 1
ATOM 5123 O O . LEU B 1 305 ? -15.116 26.595 12.481 1.00 76.54 305 LEU B O 1
ATOM 5128 N N . PRO B 1 306 ? -13.950 24.963 11.441 1.00 60.67 306 PRO B N 1
ATOM 5129 C CA . PRO B 1 306 ? -15.118 24.127 11.142 1.00 60.25 306 PRO B CA 1
ATOM 5130 C C . PRO B 1 306 ? -15.683 23.450 12.388 1.00 68.39 306 PRO B C 1
ATOM 5131 O O . PRO B 1 306 ? -14.925 22.975 13.234 1.00 39.64 306 PRO B O 1
ATOM 5135 N N . TYR B 1 307 ? -17.007 23.407 12.495 1.00 60.26 307 TYR B N 1
ATOM 5136 C CA . TYR B 1 307 ? -17.660 22.756 13.625 1.00 54.95 307 TYR B CA 1
ATOM 5137 C C . TYR B 1 307 ? -18.887 21.961 13.184 1.00 58.14 307 TYR B C 1
ATOM 5138 O O . TYR B 1 307 ? -19.392 22.147 12.076 1.00 68.43 307 TYR B O 1
ATOM 5147 N N . GLU B 1 308 ? -19.357 21.075 14.057 1.00 64.84 308 GLU B N 1
ATOM 5148 C CA . GLU B 1 308 ? -20.537 20.264 13.778 1.00 60.01 308 GLU B CA 1
ATOM 5149 C C . GLU B 1 308 ? -21.389 20.101 15.036 1.00 83.63 308 GLU B C 1
ATOM 5150 O O . GLU B 1 308 ? -20.871 19.817 16.116 1.00 73.71 308 GLU B O 1
ATOM 5156 N N . VAL B 1 309 ? -22.697 20.281 14.888 1.00 79.79 309 VAL B N 1
ATOM 5157 C CA . VAL B 1 309 ? -23.613 20.231 16.024 1.00 65.04 309 VAL B CA 1
ATOM 5158 C C . VAL B 1 309 ? -23.861 18.804 16.510 1.00 71.47 309 VAL B C 1
ATOM 5159 O O . VAL B 1 309 ? -24.227 17.923 15.732 1.00 82.24 309 VAL B O 1
ATOM 5163 N N . ALA B 1 310 ? -23.649 18.590 17.805 1.00 76.05 310 ALA B N 1
ATOM 5164 C CA . ALA B 1 310 ? -23.873 17.296 18.436 1.00 60.63 310 ALA B CA 1
ATOM 5165 C C . ALA B 1 310 ? -24.931 17.459 19.526 1.00 63.61 310 ALA B C 1
ATOM 5166 O O . ALA B 1 310 ? -25.200 18.580 19.956 1.00 73.08 310 ALA B O 1
ATOM 5168 N N . PRO B 1 311 ? -25.546 16.348 19.970 1.00 69.85 311 PRO B N 1
ATOM 5169 C CA . PRO B 1 311 ? -26.505 16.449 21.078 1.00 65.82 311 PRO B CA 1
ATOM 5170 C C . PRO B 1 311 ? -25.851 16.938 22.370 1.00 59.68 311 PRO B C 1
ATOM 5171 O O . PRO B 1 311 ? -24.624 16.954 22.468 1.00 63.54 311 PRO B O 1
ATOM 5175 N N . ARG B 1 312 ? -26.669 17.332 23.342 1.00 61.73 312 ARG B N 1
ATOM 5176 C CA . ARG B 1 312 ? -26.175 17.869 24.608 1.00 63.52 312 ARG B CA 1
ATOM 5177 C C . ARG B 1 312 ? -25.273 16.890 25.351 1.00 58.83 312 ARG B C 1
ATOM 5178 O O . ARG B 1 312 ? -25.446 15.675 25.257 1.00 58.00 312 ARG B O 1
ATOM 5186 N N . ARG B 1 313 ? -24.314 17.432 26.094 1.00 59.54 313 ARG B N 1
ATOM 5187 C CA . ARG B 1 313 ? -23.456 16.621 26.949 1.00 69.43 313 ARG B CA 1
ATOM 5188 C C . ARG B 1 313 ? -24.088 16.482 28.329 1.00 59.75 313 ARG B C 1
ATOM 5189 O O . ARG B 1 313 ? -24.536 17.465 28.917 1.00 66.19 313 ARG B O 1
ATOM 5197 N N . ALA B 1 314 ? -24.126 15.254 28.838 1.00 42.60 314 ALA B N 1
ATOM 5198 C CA . ALA B 1 314 ? -24.753 14.970 30.125 1.00 50.23 314 ALA B CA 1
ATOM 5199 C C . ALA B 1 314 ? -24.053 15.692 31.274 1.00 61.89 314 ALA B C 1
ATOM 5200 O O . ALA B 1 314 ? -22.863 15.491 31.515 1.00 67.69 314 ALA B O 1
ATOM 5202 N N . GLY B 1 315 ? -24.800 16.535 31.979 1.00 50.23 315 GLY B N 1
ATOM 5203 C CA . GLY B 1 315 ? -24.265 17.256 33.120 1.00 54.40 315 GLY B CA 1
ATOM 5204 C C . GLY B 1 315 ? -24.021 18.729 32.856 1.00 72.08 315 GLY B C 1
ATOM 5205 O O . GLY B 1 315 ? -23.814 19.505 33.788 1.00 64.11 315 GLY B O 1
ATOM 5206 N N . ASP B 1 316 ? -24.044 19.118 31.584 1.00 71.08 316 ASP B N 1
ATOM 5207 C CA . ASP B 1 316 ? -23.796 20.507 31.208 1.00 67.41 316 ASP B CA 1
ATOM 5208 C C . ASP B 1 316 ? -24.982 21.410 31.534 1.00 73.97 316 ASP B C 1
ATOM 5209 O O . ASP B 1 316 ? -26.102 21.171 31.082 1.00 58.67 316 ASP B O 1
ATOM 5214 N N . VAL B 1 317 ? -24.723 22.451 32.321 1.00 74.28 317 VAL B N 1
ATOM 5215 C CA . VAL B 1 317 ? -25.765 23.385 32.734 1.00 72.51 317 VAL B CA 1
ATOM 5216 C C . VAL B 1 317 ? -25.944 24.504 31.713 1.00 73.41 317 VAL B C 1
ATOM 5217 O O . VAL B 1 317 ? -25.111 24.690 30.826 1.00 53.21 317 VAL B O 1
ATOM 5221 N N . LEU B 1 318 ? -27.037 25.248 31.849 1.00 73.94 318 LEU B N 1
ATOM 5222 C CA . LEU B 1 318 ? -27.359 26.326 30.919 1.00 70.45 318 LEU B CA 1
ATOM 5223 C C . LEU B 1 318 ? -26.392 27.499 31.064 1.00 59.82 318 LEU B C 1
ATOM 5224 O O . LEU B 1 318 ? -25.713 27.874 30.109 1.00 56.71 318 LEU B O 1
ATOM 5229 N N . ASN B 1 319 ? -26.331 28.072 32.261 1.00 82.32 319 ASN B N 1
ATOM 5230 C CA . ASN B 1 319 ? -25.514 29.257 32.493 1.00 72.54 319 ASN B CA 1
ATOM 5231 C C . ASN B 1 319 ? -24.553 29.101 33.668 1.00 62.11 319 ASN B C 1
ATOM 5232 O O . ASN B 1 319 ? -24.914 28.558 34.712 1.00 82.25 319 ASN B O 1
ATOM 5237 N N . LEU B 1 320 ? -23.330 29.589 33.484 1.00 63.74 320 LEU B N 1
ATOM 5238 C CA . LEU B 1 320 ? -22.331 29.602 34.544 1.00 62.66 320 LEU B CA 1
ATOM 5239 C C . LEU B 1 320 ? -21.606 30.944 34.576 1.00 71.85 320 LEU B C 1
ATOM 5240 O O . LEU B 1 320 ? -20.376 30.999 34.565 1.00 71.80 320 LEU B O 1
ATOM 5245 N N . THR B 1 321 ? -22.379 32.024 34.611 1.00 75.52 321 THR B N 1
ATOM 5246 C CA . THR B 1 321 ? -21.817 33.368 34.672 1.00 72.09 321 THR B CA 1
ATOM 5247 C C . THR B 1 321 ? -21.549 33.767 36.122 1.00 67.41 321 THR B C 1
ATOM 5248 O O . THR B 1 321 ? -22.342 33.467 37.013 1.00 70.76 321 THR B O 1
ATOM 5252 N N . SER B 1 322 ? -20.427 34.442 36.351 1.00 61.75 322 SER B N 1
ATOM 5253 C CA . SER B 1 322 ? -20.008 34.797 37.701 1.00 66.56 322 SER B CA 1
ATOM 5254 C C . SER B 1 322 ? -20.574 36.136 38.165 1.00 77.73 322 SER B C 1
ATOM 5255 O O . SER B 1 322 ? -20.915 36.999 37.355 1.00 70.75 322 SER B O 1
ATOM 5258 N N . ASN B 1 323 ? -20.672 36.292 39.481 1.00 81.57 323 ASN B N 1
ATOM 5259 C CA . ASN B 1 323 ? -21.010 37.569 40.095 1.00 57.90 323 ASN B CA 1
ATOM 5260 C C . ASN B 1 323 ? -19.826 38.018 40.945 1.00 63.93 323 ASN B C 1
ATOM 5261 O O . ASN B 1 323 ? -19.842 37.873 42.167 1.00 89.54 323 ASN B O 1
ATOM 5266 N N . PRO B 1 324 ? -18.792 38.572 40.294 1.00 61.61 324 PRO B N 1
ATOM 5267 C CA . PRO B 1 324 ? -17.503 38.847 40.931 1.00 64.04 324 PRO B CA 1
ATOM 5268 C C . PRO B 1 324 ? -17.464 40.145 41.732 1.00 72.62 324 PRO B C 1
ATOM 5269 O O . PRO B 1 324 ? -16.369 40.638 42.017 1.00 67.28 324 PRO B O 1
ATOM 5273 N N . THR B 1 325 ? -18.624 40.672 42.115 1.00 72.08 325 THR B N 1
ATOM 5274 C CA . THR B 1 325 ? -18.689 41.928 42.861 1.00 72.19 325 THR B CA 1
ATOM 5275 C C . THR B 1 325 ? -17.974 41.841 44.207 1.00 77.80 325 THR B C 1
ATOM 5276 O O . THR B 1 325 ? -17.322 42.798 44.625 1.00 74.13 325 THR B O 1
ATOM 5280 N N . ARG B 1 326 ? -18.105 40.701 44.883 1.00 83.00 326 ARG B N 1
ATOM 5281 C CA . ARG B 1 326 ? -17.472 40.508 46.186 1.00 73.44 326 ARG B CA 1
ATOM 5282 C C . ARG B 1 326 ? -15.950 40.545 46.077 1.00 68.42 326 ARG B C 1
ATOM 5283 O O . ARG B 1 326 ? -15.270 41.099 46.939 1.00 76.16 326 ARG B O 1
ATOM 5291 N N . ALA B 1 327 ? -15.423 39.955 45.010 1.00 66.28 327 ALA B N 1
ATOM 5292 C CA . ALA B 1 327 ? -13.981 39.931 44.791 1.00 68.94 327 ALA B CA 1
ATOM 5293 C C . ALA B 1 327 ? -13.450 41.303 44.381 1.00 78.20 327 ALA B C 1
ATOM 5294 O O . ALA B 1 327 ? -12.303 41.642 44.670 1.00 75.47 327 ALA B O 1
ATOM 5296 N N . ASN B 1 328 ? -14.289 42.089 43.712 1.00 79.17 328 ASN B N 1
ATOM 5297 C CA . ASN B 1 328 ? -13.891 43.419 43.262 1.00 79.65 328 ASN B CA 1
ATOM 5298 C C . ASN B 1 328 ? -13.776 44.419 44.409 1.00 84.33 328 ASN B C 1
ATOM 5299 O O . ASN B 1 328 ? -12.893 45.278 44.407 1.00 73.78 328 ASN B O 1
ATOM 5304 N N . THR B 1 329 ? -14.671 44.304 45.386 1.00 83.33 329 THR B N 1
ATOM 5305 C CA . THR B 1 329 ? -14.703 45.233 46.510 1.00 65.14 329 THR B CA 1
ATOM 5306 C C . THR B 1 329 ? -13.770 44.807 47.642 1.00 60.95 329 THR B C 1
ATOM 5307 O O . THR B 1 329 ? -12.939 45.591 48.099 1.00 72.50 329 THR B O 1
ATOM 5311 N N . GLU B 1 330 ? -13.914 43.562 48.087 1.00 58.22 330 GLU B N 1
ATOM 5312 C CA . GLU B 1 330 ? -13.144 43.054 49.219 1.00 50.24 330 GLU B CA 1
ATOM 5313 C C . GLU B 1 330 ? -11.672 42.823 48.878 1.00 70.55 330 GLU B C 1
ATOM 5314 O O . GLU B 1 330 ? -10.781 43.296 49.584 1.00 75.68 330 GLU B O 1
ATOM 5320 N N . LEU B 1 331 ? -11.420 42.093 47.796 1.00 82.72 331 LEU B N 1
ATOM 5321 C CA . LEU B 1 331 ? -10.054 41.754 47.409 1.00 71.93 331 LEU B CA 1
ATOM 5322 C C . LEU B 1 331 ? -9.399 42.861 46.589 1.00 71.68 331 LEU B C 1
ATOM 5323 O O . LEU B 1 331 ? -8.174 42.917 46.473 1.00 67.66 331 LEU B O 1
ATOM 5328 N N . GLY B 1 332 ? -10.218 43.742 46.023 1.00 73.41 332 GLY B N 1
ATOM 5329 C CA . GLY B 1 332 ? -9.718 44.798 45.162 1.00 58.55 332 GLY B CA 1
ATOM 5330 C C . GLY B 1 332 ? -9.161 44.225 43.874 1.00 81.79 332 GLY B C 1
ATOM 5331 O O . GLY B 1 332 ? -8.225 44.767 43.287 1.00 90.39 332 GLY B O 1
ATOM 5332 N N . TRP B 1 333 ? -9.749 43.115 43.439 1.00 85.28 333 TRP B N 1
ATOM 5333 C CA . TRP B 1 333 ? -9.305 42.410 42.244 1.00 85.66 333 TRP B CA 1
ATOM 5334 C C . TRP B 1 333 ? -10.351 42.485 41.137 1.00 79.36 333 TRP B C 1
ATOM 5335 O O . TRP B 1 333 ? -11.535 42.259 41.377 1.00 75.30 333 TRP B O 1
ATOM 5346 N N . LYS B 1 334 ? -9.910 42.799 39.924 1.00 69.59 334 LYS B N 1
ATOM 5347 C CA . LYS B 1 334 ? -10.808 42.821 38.774 1.00 73.55 334 LYS B CA 1
ATOM 5348 C C . LYS B 1 334 ? -10.147 42.181 37.559 1.00 70.18 334 LYS B C 1
ATOM 5349 O O . LYS B 1 334 ? -8.922 42.177 37.438 1.00 70.16 334 LYS B O 1
ATOM 5355 N N . ALA B 1 335 ? -10.963 41.636 36.663 1.00 72.48 335 ALA B N 1
ATOM 5356 C CA . ALA B 1 335 ? -10.454 41.027 35.441 1.00 68.40 335 ALA B CA 1
ATOM 5357 C C . ALA B 1 335 ? -9.963 42.093 34.465 1.00 75.42 335 ALA B C 1
ATOM 5358 O O . ALA B 1 335 ? -10.758 42.738 33.783 1.00 61.57 335 ALA B O 1
ATOM 5360 N N . GLN B 1 336 ? -8.647 42.270 34.407 1.00 71.77 336 GLN B N 1
ATOM 5361 C CA . GLN B 1 336 ? -8.042 43.266 33.530 1.00 74.99 336 GLN B CA 1
ATOM 5362 C C . GLN B 1 336 ? -8.140 42.846 32.067 1.00 71.49 336 GLN B C 1
ATOM 5363 O O . GLN B 1 336 ? -8.789 43.513 31.261 1.00 61.89 336 GLN B O 1
ATOM 5369 N N . ARG B 1 337 ? -7.489 41.734 31.736 1.00 76.36 337 ARG B N 1
ATOM 5370 C CA . ARG B 1 337 ? -7.477 41.213 30.374 1.00 78.77 337 ARG B CA 1
ATOM 5371 C C . ARG B 1 337 ? -8.881 40.822 29.926 1.00 83.33 337 ARG B C 1
ATOM 5372 O O . ARG B 1 337 ? -9.736 40.498 30.752 1.00 65.82 337 ARG B O 1
ATOM 5380 N N . THR B 1 338 ? -9.114 40.852 28.617 1.00 80.48 338 THR B N 1
ATOM 5381 C CA . THR B 1 338 ? -10.427 40.530 28.072 1.00 76.46 338 THR B CA 1
ATOM 5382 C C . THR B 1 338 ? -10.467 39.115 27.505 1.00 77.13 338 THR B C 1
ATOM 5383 O O . THR B 1 338 ? -9.462 38.404 27.506 1.00 68.35 338 THR B O 1
ATOM 5387 N N . LEU B 1 339 ? -11.640 38.717 27.023 1.00 80.86 339 LEU B N 1
ATOM 5388 C CA . LEU B 1 339 ? -11.831 37.393 26.443 1.00 67.45 339 LEU B CA 1
ATOM 5389 C C . LEU B 1 339 ? -11.073 37.268 25.126 1.00 82.29 339 LEU B C 1
ATOM 5390 O O . LEU B 1 339 ? -10.478 36.228 24.838 1.00 66.47 339 LEU B O 1
ATOM 5395 N N . GLU B 1 340 ? -11.100 38.334 24.332 1.00 87.14 340 GLU B N 1
ATOM 5396 C CA . GLU B 1 340 ? -10.436 38.345 23.034 1.00 68.92 340 GLU B CA 1
ATOM 5397 C C . GLU B 1 340 ? -8.920 38.256 23.177 1.00 70.30 340 GLU B C 1
ATOM 5398 O O . GLU B 1 340 ? -8.252 37.606 22.373 1.00 67.15 340 GLU B O 1
ATOM 5404 N N . GLN B 1 341 ? -8.383 38.912 24.203 1.00 75.29 341 GLN B N 1
ATOM 5405 C CA . GLN B 1 341 ? -6.949 38.876 24.471 1.00 76.15 341 GLN B CA 1
ATOM 5406 C C . GLN B 1 341 ? -6.488 37.451 24.751 1.00 78.15 341 GLN B C 1
ATOM 5407 O O . GLN B 1 341 ? -5.398 37.051 24.343 1.00 71.07 341 GLN B O 1
ATOM 5413 N N . ALA B 1 342 ? -7.330 36.690 25.443 1.00 81.97 342 ALA B N 1
ATOM 5414 C CA . ALA B 1 342 ? -7.012 35.313 25.807 1.00 78.45 342 ALA B CA 1
ATOM 5415 C C . ALA B 1 342 ? -6.804 34.430 24.580 1.00 75.33 342 ALA B C 1
ATOM 5416 O O . ALA B 1 342 ? -5.871 33.630 24.535 1.00 80.18 342 ALA B O 1
ATOM 5418 N N . CYS B 1 343 ? -7.675 34.584 23.587 1.00 78.17 343 CYS B N 1
ATOM 5419 C CA . CYS B 1 343 ? -7.580 33.805 22.357 1.00 65.36 343 CYS B CA 1
ATOM 5420 C C . CYS B 1 343 ? -6.300 34.126 21.592 1.00 68.43 343 CYS B C 1
ATOM 5421 O O . CYS B 1 343 ? -5.706 33.251 20.963 1.00 88.83 343 CYS B O 1
ATOM 5424 N N . GLU B 1 344 ? -5.879 35.385 21.656 1.00 70.98 344 GLU B N 1
ATOM 5425 C CA . GLU B 1 344 ? -4.674 35.832 20.964 1.00 62.34 344 GLU B CA 1
ATOM 5426 C C . GLU B 1 344 ? -3.415 35.259 21.612 1.00 70.07 344 GLU B C 1
ATOM 5427 O O . GLU B 1 344 ? -2.479 34.858 20.920 1.00 60.37 344 GLU B O 1
ATOM 5433 N N . ASP B 1 345 ? -3.398 35.222 22.942 1.00 76.00 345 ASP B N 1
ATOM 5434 C CA . ASP B 1 345 ? -2.270 34.666 23.684 1.00 71.77 345 ASP B CA 1
ATOM 5435 C C . ASP B 1 345 ? -2.240 33.147 23.556 1.00 61.91 345 ASP B C 1
ATOM 5436 O O . ASP B 1 345 ? -1.170 32.540 23.490 1.00 55.24 345 ASP B O 1
ATOM 5441 N N . LEU B 1 346 ? -3.422 32.540 23.533 1.00 57.96 346 LEU B N 1
ATOM 5442 C CA . LEU B 1 346 ? -3.543 31.093 23.404 1.00 67.03 346 LEU B CA 1
ATOM 5443 C C . LEU B 1 346 ? -3.057 30.624 22.037 1.00 69.02 346 LEU B C 1
ATOM 5444 O O . LEU B 1 346 ? -2.298 29.658 21.936 1.00 56.65 346 LEU B O 1
ATOM 5449 N N . TRP B 1 347 ? -3.499 31.312 20.989 1.00 65.48 347 TRP B N 1
ATOM 5450 C CA . TRP B 1 347 ? -3.082 30.985 19.633 1.00 66.29 347 TRP B CA 1
ATOM 5451 C C . TRP B 1 347 ? -1.588 31.223 19.445 1.00 58.37 347 TRP B C 1
ATOM 5452 O O . TRP B 1 347 ? -0.928 30.505 18.696 1.00 55.97 347 TRP B O 1
ATOM 5463 N N . LEU B 1 348 ? -1.063 32.235 20.129 1.00 55.41 348 LEU B N 1
ATOM 5464 C CA . LEU B 1 348 ? 0.365 32.526 20.099 1.00 53.66 348 LEU B CA 1
ATOM 5465 C C . LEU B 1 348 ? 1.129 31.330 20.656 1.00 62.82 348 LEU B C 1
ATOM 5466 O O . LEU B 1 348 ? 2.139 30.904 20.095 1.00 67.04 348 LEU B O 1
ATOM 5471 N N . TRP B 1 349 ? 0.627 30.788 21.760 1.00 69.33 349 TRP B N 1
ATOM 5472 C CA . TRP B 1 349 ? 1.249 29.647 22.419 1.00 63.44 349 TRP B CA 1
ATOM 5473 C C . TRP B 1 349 ? 1.139 28.368 21.592 1.00 59.60 349 TRP B C 1
ATOM 5474 O O . TRP B 1 349 ? 2.110 27.626 21.448 1.00 58.38 349 TRP B O 1
ATOM 5485 N N . THR B 1 350 ? -0.048 28.118 21.048 1.00 57.70 350 THR B N 1
ATOM 5486 C CA . THR B 1 350 ? -0.307 26.898 20.287 1.00 59.48 350 THR B CA 1
ATOM 5487 C C . THR B 1 350 ? 0.456 26.865 18.964 1.00 60.77 350 THR B C 1
ATOM 5488 O O . THR B 1 350 ? 1.075 25.858 18.623 1.00 60.35 350 THR B O 1
ATOM 5492 N N . LYS B 1 351 ? 0.406 27.971 18.227 1.00 74.72 351 LYS B N 1
ATOM 5493 C CA . LYS B 1 351 ? 1.055 28.069 16.920 1.00 68.57 351 LYS B CA 1
ATOM 5494 C C . LYS B 1 351 ? 2.562 27.838 17.000 1.00 66.77 351 LYS B C 1
ATOM 5495 O O . LYS B 1 351 ? 3.112 27.017 16.265 1.00 65.75 351 LYS B O 1
ATOM 5501 N N . ASN B 1 352 ? 3.223 28.563 17.895 1.00 61.97 352 ASN B N 1
ATOM 5502 C CA . ASN B 1 352 ? 4.667 28.446 18.053 1.00 60.65 352 ASN B CA 1
ATOM 5503 C C . ASN B 1 352 ? 5.078 27.164 18.769 1.00 70.48 352 ASN B C 1
ATOM 5504 O O . ASN B 1 352 ? 6.123 26.585 18.472 1.00 77.19 352 ASN B O 1
ATOM 5509 N N . ASN B 1 353 ? 4.249 26.723 19.710 1.00 72.61 353 ASN B N 1
ATOM 5510 C CA . ASN B 1 353 ? 4.524 25.502 20.458 1.00 67.78 353 ASN B CA 1
ATOM 5511 C C . ASN B 1 353 ? 3.390 24.489 20.329 1.00 68.78 353 ASN B C 1
ATOM 5512 O O . ASN B 1 353 ? 2.586 24.331 21.248 1.00 83.20 353 ASN B O 1
ATOM 5517 N N . PRO B 1 354 ? 3.325 23.795 19.182 1.00 71.26 354 PRO B N 1
ATOM 5518 C CA . PRO B 1 354 ? 2.247 22.839 18.910 1.00 74.20 354 PRO B CA 1
ATOM 5519 C C . PRO B 1 354 ? 2.375 21.569 19.740 1.00 69.17 354 PRO B C 1
ATOM 5520 O O . PRO B 1 354 ? 1.412 20.813 19.853 1.00 79.30 354 PRO B O 1
ATOM 5524 N N . GLN B 1 355 ? 3.551 21.340 20.315 1.00 65.11 355 GLN B N 1
ATOM 5525 C CA . GLN B 1 355 ? 3.783 20.137 21.105 1.00 72.95 355 GLN B CA 1
ATOM 5526 C C . GLN B 1 355 ? 4.150 20.445 22.555 1.00 73.13 355 GLN B C 1
ATOM 5527 O O . GLN B 1 355 ? 4.871 19.684 23.191 1.00 74.36 355 GLN B O 1
ATOM 5533 N N . GLY B 1 356 ? 3.650 21.563 23.070 1.00 65.74 356 GLY B N 1
ATOM 5534 C CA . GLY B 1 356 ? 3.841 21.914 24.467 1.00 73.29 356 GLY B CA 1
ATOM 5535 C C . GLY B 1 356 ? 5.287 22.045 24.913 1.00 77.83 356 GLY B C 1
ATOM 5536 O O . GLY B 1 356 ? 6.091 22.712 24.260 1.00 71.17 356 GLY B O 1
ATOM 5537 N N . TYR B 1 357 ? 5.617 21.398 26.028 1.00 60.03 357 TYR B N 1
ATOM 5538 C CA . TYR B 1 357 ? 6.938 21.538 26.637 1.00 64.47 357 TYR B CA 1
ATOM 5539 C C . TYR B 1 357 ? 7.932 20.458 26.221 1.00 63.81 357 TYR B C 1
ATOM 5540 O O . TYR B 1 357 ? 9.076 20.461 26.673 1.00 74.89 357 TYR B O 1
ATOM 5549 N N . ARG B 1 358 ? 7.504 19.532 25.368 1.00 62.27 358 ARG B N 1
ATOM 5550 C CA . ARG B 1 358 ? 8.418 18.506 24.874 1.00 73.49 358 ARG B CA 1
ATOM 5551 C C . ARG B 1 358 ? 9.128 18.972 23.605 1.00 69.07 358 ARG B C 1
ATOM 5552 O O . ARG B 1 358 ? 9.742 18.178 22.893 1.00 59.50 358 ARG B O 1
ATOM 5560 N N . GLN B 1 359 ? 9.035 20.271 23.336 1.00 66.87 359 GLN B N 1
ATOM 5561 C CA . GLN B 1 359 ? 9.782 20.902 22.257 1.00 69.04 359 GLN B CA 1
ATOM 5562 C C . GLN B 1 359 ? 10.407 22.193 22.774 1.00 75.23 359 GLN B C 1
ATOM 5563 O O . GLN B 1 359 ? 10.027 22.693 23.833 1.00 57.57 359 GLN B O 1
ATOM 5569 N N . GLN B 1 360 ? 11.369 22.728 22.029 1.00 83.52 360 GLN B N 1
ATOM 5570 C CA . GLN B 1 360 ? 11.995 23.993 22.392 1.00 67.96 360 GLN B CA 1
ATOM 5571 C C . GLN B 1 360 ? 11.365 25.119 21.577 1.00 59.57 360 GLN B C 1
ATOM 5572 O O . GLN B 1 360 ? 11.239 25.006 20.357 1.00 93.83 360 GLN B O 1
ATOM 5578 N N . PRO B 1 361 ? 10.954 26.204 22.252 1.00 60.85 361 PRO B N 1
ATOM 5579 C CA . PRO B 1 361 ? 10.286 27.336 21.598 1.00 63.51 361 PRO B CA 1
ATOM 5580 C C . PRO B 1 361 ? 11.171 28.015 20.555 1.00 63.13 361 PRO B C 1
ATOM 5581 O O . PRO B 1 361 ? 12.395 27.907 20.635 1.00 74.12 361 PRO B O 1
ATOM 5585 N N . PRO B 1 362 ? 10.553 28.703 19.579 1.00 60.50 362 PRO B N 1
ATOM 5586 C CA . PRO B 1 362 ? 11.276 29.422 18.523 1.00 70.43 362 PRO B CA 1
ATOM 5587 C C . PRO B 1 362 ? 12.220 30.489 19.074 1.00 66.59 362 PRO B C 1
ATOM 5588 O O . PRO B 1 362 ? 12.164 30.817 20.260 1.00 82.28 362 PRO B O 1
ATOM 5592 N N . ALA B 1 363 ? 13.075 31.026 18.209 1.00 73.26 363 ALA B N 1
ATOM 5593 C CA . ALA B 1 363 ? 14.067 32.017 18.617 1.00 78.81 363 ALA B CA 1
ATOM 5594 C C . ALA B 1 363 ? 13.436 33.327 19.085 1.00 92.11 363 ALA B C 1
ATOM 5595 O O . ALA B 1 363 ? 13.025 34.154 18.270 1.00 75.80 363 ALA B O 1
ATOM 5597 N N . GLU B 1 364 ? 13.372 33.504 20.403 1.00 101.47 364 GLU B N 1
ATOM 5598 C CA . GLU B 1 364 ? 12.866 34.733 21.008 1.00 106.00 364 GLU B CA 1
ATOM 5599 C C . GLU B 1 364 ? 13.200 34.781 22.499 1.00 100.30 364 GLU B C 1
ATOM 5600 O O . GLU B 1 364 ? 12.970 33.812 23.221 1.00 44.94 364 GLU B O 1
ATOM 5606 N N . LEU B 1 365 ? 13.759 35.898 22.961 1.00 106.11 365 LEU B N 1
ATOM 5607 C CA . LEU B 1 365 ? 14.078 37.045 22.115 1.00 76.70 365 LEU B CA 1
ATOM 5608 C C . LEU B 1 365 ? 15.555 37.050 21.740 1.00 82.05 365 LEU B C 1
ATOM 5609 O O . LEU B 1 365 ? 15.999 36.263 20.902 1.00 93.16 365 LEU B O 1
ATOM 5614 N N . PRO C 1 2 ? -28.462 -18.839 52.813 1.00 103.24 2 PRO C N 1
ATOM 5615 C CA . PRO C 1 2 ? -27.905 -17.483 52.818 1.00 114.05 2 PRO C CA 1
ATOM 5616 C C . PRO C 1 2 ? -28.343 -16.690 54.054 1.00 123.50 2 PRO C C 1
ATOM 5617 O O . PRO C 1 2 ? -29.369 -16.017 53.949 1.00 116.03 2 PRO C O 1
ATOM 5621 N N . SER C 1 3 ? -27.631 -16.740 55.187 1.00 111.70 3 SER C N 1
ATOM 5622 C CA . SER C 1 3 ? -26.394 -17.510 55.431 1.00 117.26 3 SER C CA 1
ATOM 5623 C C . SER C 1 3 ? -25.196 -17.203 54.520 1.00 117.73 3 SER C C 1
ATOM 5624 O O . SER C 1 3 ? -24.827 -18.007 53.664 1.00 125.13 3 SER C O 1
ATOM 5627 N N . GLY C 1 4 ? -24.597 -16.035 54.724 1.00 97.33 4 GLY C N 1
ATOM 5628 C CA . GLY C 1 4 ? -23.402 -15.643 54.001 1.00 83.00 4 GLY C CA 1
ATOM 5629 C C . GLY C 1 4 ? -22.379 -15.057 54.954 1.00 80.44 4 GLY C C 1
ATOM 5630 O O . GLY C 1 4 ? -22.513 -15.189 56.170 1.00 98.49 4 GLY C O 1
ATOM 5631 N N . SER C 1 5 ? -21.355 -14.411 54.408 1.00 79.55 5 SER C N 1
ATOM 5632 C CA . SER C 1 5 ? -20.340 -13.770 55.237 1.00 72.81 5 SER C CA 1
ATOM 5633 C C . SER C 1 5 ? -20.503 -12.254 55.237 1.00 78.05 5 SER C C 1
ATOM 5634 O O . SER C 1 5 ? -21.023 -11.680 54.283 1.00 80.85 5 SER C O 1
ATOM 5637 N N . VAL C 1 6 ? -20.065 -11.614 56.319 1.00 80.43 6 VAL C N 1
ATOM 5638 C CA . VAL C 1 6 ? -20.190 -10.167 56.475 1.00 64.44 6 VAL C CA 1
ATOM 5639 C C . VAL C 1 6 ? -19.020 -9.595 57.275 1.00 62.23 6 VAL C C 1
ATOM 5640 O O . VAL C 1 6 ? -18.685 -10.107 58.341 1.00 85.90 6 VAL C O 1
ATOM 5644 N N . LEU C 1 7 ? -18.397 -8.538 56.759 1.00 63.66 7 LEU C N 1
ATOM 5645 C CA . LEU C 1 7 ? -17.388 -7.807 57.520 1.00 66.95 7 LEU C CA 1
ATOM 5646 C C . LEU C 1 7 ? -18.044 -6.675 58.298 1.00 62.05 7 LEU C C 1
ATOM 5647 O O . LEU C 1 7 ? -18.730 -5.832 57.722 1.00 60.37 7 LEU C O 1
ATOM 5652 N N . VAL C 1 8 ? -17.834 -6.657 59.610 1.00 65.71 8 VAL C N 1
ATOM 5653 C CA . VAL C 1 8 ? -18.412 -5.616 60.451 1.00 61.89 8 VAL C CA 1
ATOM 5654 C C . VAL C 1 8 ? -17.328 -4.755 61.091 1.00 57.16 8 VAL C C 1
ATOM 5655 O O . VAL C 1 8 ? -16.774 -5.113 62.130 1.00 62.56 8 VAL C O 1
ATOM 5659 N N . THR C 1 9 ? -17.019 -3.624 60.463 1.00 58.35 9 THR C N 1
ATOM 5660 C CA . THR C 1 9 ? -16.085 -2.673 61.049 1.00 63.81 9 THR C CA 1
ATOM 5661 C C . THR C 1 9 ? -16.734 -2.081 62.291 1.00 67.56 9 THR C C 1
ATOM 5662 O O . THR C 1 9 ? -17.942 -1.854 62.317 1.00 63.89 9 THR C O 1
ATOM 5666 N N . GLY C 1 10 ? -15.932 -1.836 63.319 1.00 65.43 10 GLY C N 1
ATOM 5667 C CA . GLY C 1 10 ? -16.466 -1.486 64.621 1.00 64.65 10 GLY C CA 1
ATOM 5668 C C . GLY C 1 10 ? -16.802 -2.764 65.364 1.00 66.51 10 GLY C C 1
ATOM 5669 O O . GLY C 1 10 ? -15.955 -3.337 66.042 1.00 73.93 10 GLY C O 1
ATOM 5670 N N . GLY C 1 11 ? -18.043 -3.218 65.238 1.00 47.75 11 GLY C N 1
ATOM 5671 C CA . GLY C 1 11 ? -18.429 -4.518 65.760 1.00 65.02 11 GLY C CA 1
ATOM 5672 C C . GLY C 1 11 ? -18.385 -4.682 67.269 1.00 54.44 11 GLY C C 1
ATOM 5673 O O . GLY C 1 11 ? -19.300 -5.251 67.852 1.00 56.65 11 GLY C O 1
ATOM 5674 N N . THR C 1 12 ? -17.318 -4.206 67.903 1.00 54.28 12 THR C N 1
ATOM 5675 C CA . THR C 1 12 ? -17.202 -4.285 69.357 1.00 51.77 12 THR C CA 1
ATOM 5676 C C . THR C 1 12 ? -17.850 -3.073 70.019 1.00 51.34 12 THR C C 1
ATOM 5677 O O . THR C 1 12 ? -18.027 -3.038 71.237 1.00 65.77 12 THR C O 1
ATOM 5681 N N . GLY C 1 13 ? -18.208 -2.085 69.204 1.00 61.31 13 GLY C N 1
ATOM 5682 C CA . GLY C 1 13 ? -18.848 -0.877 69.691 1.00 55.42 13 GLY C CA 1
ATOM 5683 C C . GLY C 1 13 ? -20.289 -1.105 70.105 1.00 51.92 13 GLY C C 1
ATOM 5684 O O . GLY C 1 13 ? -20.759 -2.240 70.139 1.00 58.87 13 GLY C O 1
ATOM 5685 N N . TYR C 1 14 ? -20.991 -0.020 70.418 1.00 54.01 14 TYR C N 1
ATOM 5686 C CA . TYR C 1 14 ? -22.369 -0.098 70.891 1.00 58.53 14 TYR C CA 1
ATOM 5687 C C . TYR C 1 14 ? -23.289 -0.748 69.858 1.00 52.16 14 TYR C C 1
ATOM 5688 O O . TYR C 1 14 ? -23.685 -1.903 70.008 1.00 56.32 14 TYR C O 1
ATOM 5697 N N . ILE C 1 15 ? -23.624 0.006 68.816 1.00 60.53 15 ILE C N 1
ATOM 5698 C CA . ILE C 1 15 ? -24.527 -0.468 67.772 1.00 65.82 15 ILE C CA 1
ATOM 5699 C C . ILE C 1 15 ? -23.931 -1.657 67.021 1.00 60.32 15 ILE C C 1
ATOM 5700 O O . ILE C 1 15 ? -24.656 -2.528 66.539 1.00 56.88 15 ILE C O 1
ATOM 5705 N N . GLY C 1 16 ? -22.605 -1.691 66.935 1.00 56.01 16 GLY C N 1
ATOM 5706 C CA . GLY C 1 16 ? -21.909 -2.770 66.260 1.00 57.45 16 GLY C CA 1
ATOM 5707 C C . GLY C 1 16 ? -22.100 -4.122 66.919 1.00 55.35 16 GLY C C 1
ATOM 5708 O O . GLY C 1 16 ? -22.304 -5.123 66.235 1.00 70.50 16 GLY C O 1
ATOM 5709 N N . SER C 1 17 ? -22.045 -4.151 68.248 1.00 74.88 17 SER C N 1
ATOM 5710 C CA . SER C 1 17 ? -22.141 -5.400 69.004 1.00 67.15 17 SER C CA 1
ATOM 5711 C C . SER C 1 17 ? -23.487 -6.097 68.845 1.00 65.31 17 SER C C 1
ATOM 5712 O O . SER C 1 17 ? -23.546 -7.310 68.657 1.00 71.37 17 SER C O 1
ATOM 5715 N N . PHE C 1 18 ? -24.565 -5.328 68.925 1.00 72.32 18 PHE C N 1
ATOM 5716 C CA . PHE C 1 18 ? -25.901 -5.893 68.786 1.00 71.43 18 PHE C CA 1
ATOM 5717 C C . PHE C 1 18 ? -26.183 -6.275 67.337 1.00 72.63 18 PHE C C 1
ATOM 5718 O O . PHE C 1 18 ? -26.943 -7.204 67.066 1.00 75.82 18 PHE C O 1
ATOM 5726 N N . THR C 1 19 ? -25.559 -5.557 66.410 1.00 74.37 19 THR C N 1
ATOM 5727 C CA . THR C 1 19 ? -25.695 -5.858 64.989 1.00 71.05 19 THR C CA 1
ATOM 5728 C C . THR C 1 19 ? -24.975 -7.160 64.647 1.00 77.55 19 THR C C 1
ATOM 5729 O O . THR C 1 19 ? -25.537 -8.030 63.983 1.00 79.36 19 THR C O 1
ATOM 5733 N N . THR C 1 20 ? -23.739 -7.299 65.120 1.00 60.62 20 THR C N 1
ATOM 5734 C CA . THR C 1 20 ? -22.968 -8.515 64.885 1.00 70.75 20 THR C CA 1
ATOM 5735 C C . THR C 1 20 ? -23.479 -9.669 65.750 1.00 74.61 20 THR C C 1
ATOM 5736 O O . THR C 1 20 ? -23.040 -10.809 65.604 1.00 91.19 20 THR C O 1
ATOM 5740 N N . LEU C 1 21 ? -24.410 -9.361 66.648 1.00 65.48 21 LEU C N 1
ATOM 5741 C CA . LEU C 1 21 ? -25.089 -10.383 67.437 1.00 75.67 21 LEU C CA 1
ATOM 5742 C C . LEU C 1 21 ? -26.247 -10.964 66.637 1.00 72.82 21 LEU C C 1
ATOM 5743 O O . LEU C 1 21 ? -26.432 -12.179 66.585 1.00 79.96 21 LEU C O 1
ATOM 5748 N N . ALA C 1 22 ? -27.023 -10.082 66.014 1.00 60.92 22 ALA C N 1
ATOM 5749 C CA . ALA C 1 22 ? -28.172 -10.491 65.216 1.00 80.28 22 ALA C CA 1
ATOM 5750 C C . ALA C 1 22 ? -27.742 -11.216 63.945 1.00 88.43 22 ALA C C 1
ATOM 5751 O O . ALA C 1 22 ? -28.492 -12.022 63.395 1.00 89.56 22 ALA C O 1
ATOM 5753 N N . LEU C 1 23 ? -26.530 -10.925 63.482 1.00 79.54 23 LEU C N 1
ATOM 5754 C CA . LEU C 1 23 ? -25.992 -11.566 62.288 1.00 85.78 23 LEU C CA 1
ATOM 5755 C C . LEU C 1 23 ? -25.648 -13.031 62.554 1.00 77.26 23 LEU C C 1
ATOM 5756 O O . LEU C 1 23 ? -25.980 -13.909 61.758 1.00 91.96 23 LEU C O 1
ATOM 5761 N N . LEU C 1 24 ? -24.988 -13.287 63.679 1.00 76.39 24 LEU C N 1
ATOM 5762 C CA . LEU C 1 24 ? -24.646 -14.649 64.077 1.00 87.72 24 LEU C CA 1
ATOM 5763 C C . LEU C 1 24 ? -25.896 -15.485 64.330 1.00 87.32 24 LEU C C 1
ATOM 5764 O O . LEU C 1 24 ? -25.936 -16.673 64.013 1.00 96.24 24 LEU C O 1
ATOM 5769 N N . GLU C 1 25 ? -26.917 -14.853 64.900 1.00 80.05 25 GLU C N 1
ATOM 5770 C CA . GLU C 1 25 ? -28.177 -15.528 65.185 1.00 89.09 25 GLU C CA 1
ATOM 5771 C C . GLU C 1 25 ? -28.973 -15.772 63.906 1.00 83.60 25 GLU C C 1
ATOM 5772 O O . GLU C 1 25 ? -29.905 -16.576 63.887 1.00 101.11 25 GLU C O 1
ATOM 5778 N N . ALA C 1 26 ? -28.598 -15.075 62.838 1.00 84.54 26 ALA C N 1
ATOM 5779 C CA . ALA C 1 26 ? -29.254 -15.241 61.547 1.00 74.95 26 ALA C CA 1
ATOM 5780 C C . ALA C 1 26 ? -28.523 -16.268 60.687 1.00 82.99 26 ALA C C 1
ATOM 5781 O O . ALA C 1 26 ? -28.980 -16.617 59.600 1.00 101.22 26 ALA C O 1
ATOM 5783 N N . GLY C 1 27 ? -27.385 -16.746 61.181 1.00 88.86 27 GLY C N 1
ATOM 5784 C CA . GLY C 1 27 ? -26.624 -17.767 60.486 1.00 86.17 27 GLY C CA 1
ATOM 5785 C C . GLY C 1 27 ? -25.440 -17.229 59.705 1.00 85.21 27 GLY C C 1
ATOM 5786 O O . GLY C 1 27 ? -24.724 -17.989 59.053 1.00 97.71 27 GLY C O 1
ATOM 5787 N N . TYR C 1 28 ? -25.231 -15.918 59.771 1.00 77.16 28 TYR C N 1
ATOM 5788 C CA . TYR C 1 28 ? -24.129 -15.282 59.055 1.00 66.60 28 TYR C CA 1
ATOM 5789 C C . TYR C 1 28 ? -22.771 -15.629 59.653 1.00 68.07 28 TYR C C 1
ATOM 5790 O O . TYR C 1 28 ? -22.664 -15.964 60.832 1.00 72.71 28 TYR C O 1
ATOM 5799 N N . LYS C 1 29 ? -21.736 -15.546 58.825 1.00 60.88 29 LYS C N 1
ATOM 5800 C CA . LYS C 1 29 ? -20.363 -15.580 59.307 1.00 70.96 29 LYS C CA 1
ATOM 5801 C C . LYS C 1 29 ? -19.855 -14.148 59.356 1.00 77.63 29 LYS C C 1
ATOM 5802 O O . LYS C 1 29 ? -19.889 -13.443 58.351 1.00 71.94 29 LYS C O 1
ATOM 5808 N N . VAL C 1 30 ? -19.389 -13.712 60.519 1.00 75.59 30 VAL C N 1
ATOM 5809 C CA . VAL C 1 30 ? -18.944 -12.329 60.662 1.00 65.17 30 VAL C CA 1
ATOM 5810 C C . VAL C 1 30 ? -17.512 -12.170 61.157 1.00 75.77 30 VAL C C 1
ATOM 5811 O O . VAL C 1 30 ? -17.103 -12.786 62.140 1.00 77.97 30 VAL C O 1
ATOM 5815 N N . VAL C 1 31 ? -16.758 -11.333 60.454 1.00 53.99 31 VAL C N 1
ATOM 5816 C CA . VAL C 1 31 ? -15.432 -10.931 60.891 1.00 54.44 31 VAL C CA 1
ATOM 5817 C C . VAL C 1 31 ? -15.520 -9.506 61.421 1.00 73.68 31 VAL C C 1
ATOM 5818 O O . VAL C 1 31 ? -15.945 -8.599 60.708 1.00 71.29 31 VAL C O 1
ATOM 5822 N N . VAL C 1 32 ? -15.135 -9.317 62.677 1.00 70.76 32 VAL C N 1
ATOM 5823 C CA . VAL C 1 32 ? -15.229 -8.009 63.314 1.00 50.75 32 VAL C CA 1
ATOM 5824 C C . VAL C 1 32 ? -13.910 -7.248 63.238 1.00 66.12 32 VAL C C 1
ATOM 5825 O O . VAL C 1 32 ? -12.860 -7.767 63.615 1.00 78.48 32 VAL C O 1
ATOM 5829 N N . ALA C 1 33 ? -13.972 -6.016 62.741 1.00 53.89 33 ALA C N 1
ATOM 5830 C CA . ALA C 1 33 ? -12.791 -5.168 62.638 1.00 64.82 33 ALA C CA 1
ATOM 5831 C C . ALA C 1 33 ? -12.911 -3.937 63.534 1.00 70.24 33 ALA C C 1
ATOM 5832 O O . ALA C 1 33 ? -13.832 -3.134 63.380 1.00 62.73 33 ALA C O 1
ATOM 5834 N N . ASP C 1 34 ? -11.977 -3.793 64.470 1.00 66.10 34 ASP C N 1
ATOM 5835 C CA . ASP C 1 34 ? -11.967 -2.652 65.379 1.00 59.85 34 ASP C CA 1
ATOM 5836 C C . ASP C 1 34 ? -10.580 -2.445 65.975 1.00 63.86 34 ASP C C 1
ATOM 5837 O O . ASP C 1 34 ? -9.853 -3.405 66.226 1.00 65.39 34 ASP C O 1
ATOM 5842 N N . ASN C 1 35 ? -10.225 -1.186 66.211 1.00 51.67 35 ASN C N 1
ATOM 5843 C CA . ASN C 1 35 ? -8.963 -0.858 66.860 1.00 55.85 35 ASN C CA 1
ATOM 5844 C C . ASN C 1 35 ? -9.142 -0.718 68.368 1.00 53.05 35 ASN C C 1
ATOM 5845 O O . ASN C 1 35 ? -8.194 -0.405 69.089 1.00 49.53 35 ASN C O 1
ATOM 5850 N N . LEU C 1 36 ? -10.371 -0.949 68.825 1.00 36.43 36 LEU C N 1
ATOM 5851 C CA . LEU C 1 36 ? -10.729 -0.866 70.242 1.00 71.15 36 LEU C CA 1
ATOM 5852 C C . LEU C 1 36 ? -10.457 0.514 70.839 1.00 67.73 36 LEU C C 1
ATOM 5853 O O . LEU C 1 36 ? -10.018 0.636 71.981 1.00 63.57 36 LEU C O 1
ATOM 5858 N N . TYR C 1 37 ? -10.731 1.549 70.052 1.00 69.79 37 TYR C N 1
ATOM 5859 C CA . TYR C 1 37 ? -10.559 2.927 70.497 1.00 66.22 37 TYR C CA 1
ATOM 5860 C C . TYR C 1 37 ? -11.605 3.317 71.538 1.00 54.61 37 TYR C C 1
ATOM 5861 O O . TYR C 1 37 ? -11.291 3.978 72.528 1.00 57.15 37 TYR C O 1
ATOM 5870 N N . ASN C 1 38 ? -12.847 2.904 71.310 1.00 51.18 38 ASN C N 1
ATOM 5871 C CA . ASN C 1 38 ? -13.951 3.286 72.183 1.00 54.92 38 ASN C CA 1
ATOM 5872 C C . ASN C 1 38 ? -14.779 2.086 72.641 1.00 57.90 38 ASN C C 1
ATOM 5873 O O . ASN C 1 38 ? -15.942 2.229 73.019 1.00 57.00 38 ASN C O 1
ATOM 5878 N N . SER C 1 39 ? -14.176 0.902 72.605 1.00 45.28 39 SER C N 1
ATOM 5879 C CA . SER C 1 39 ? -14.877 -0.317 72.998 1.00 44.86 39 SER C CA 1
ATOM 5880 C C . SER C 1 39 ? -13.918 -1.408 73.467 1.00 65.80 39 SER C C 1
ATOM 5881 O O . SER C 1 39 ? -12.701 -1.278 73.338 1.00 72.37 39 SER C O 1
ATOM 5884 N N . SER C 1 40 ? -14.479 -2.484 74.012 1.00 56.16 40 SER C N 1
ATOM 5885 C CA . SER C 1 40 ? -13.684 -3.608 74.497 1.00 63.56 40 SER C CA 1
ATOM 5886 C C . SER C 1 40 ? -13.985 -4.875 73.702 1.00 63.65 40 SER C C 1
ATOM 5887 O O . SER C 1 40 ? -15.091 -5.047 73.189 1.00 60.28 40 SER C O 1
ATOM 5890 N N . ALA C 1 41 ? -12.999 -5.762 73.605 1.00 59.96 41 ALA C N 1
ATOM 5891 C CA . ALA C 1 41 ? -13.167 -7.014 72.873 1.00 62.95 41 ALA C CA 1
ATOM 5892 C C . ALA C 1 41 ? -13.997 -8.018 73.666 1.00 68.48 41 ALA C C 1
ATOM 5893 O O . ALA C 1 41 ? -14.399 -9.056 73.141 1.00 74.00 41 ALA C O 1
ATOM 5895 N N . GLU C 1 42 ? -14.250 -7.699 74.932 1.00 68.58 42 GLU C N 1
ATOM 5896 C CA . GLU C 1 42 ? -15.057 -8.547 75.803 1.00 66.72 42 GLU C CA 1
ATOM 5897 C C . GLU C 1 42 ? -16.487 -8.674 75.280 1.00 70.74 42 GLU C C 1
ATOM 5898 O O . GLU C 1 42 ? -17.170 -9.665 75.546 1.00 64.47 42 GLU C O 1
ATOM 5904 N N . ALA C 1 43 ? -16.924 -7.674 74.519 1.00 66.07 43 ALA C N 1
ATOM 5905 C CA . ALA C 1 43 ? -18.264 -7.666 73.938 1.00 66.86 43 ALA C CA 1
ATOM 5906 C C . ALA C 1 43 ? -18.515 -8.889 73.058 1.00 66.33 43 ALA C C 1
ATOM 5907 O O . ALA C 1 43 ? -19.651 -9.334 72.916 1.00 63.27 43 ALA C O 1
ATOM 5909 N N . LEU C 1 44 ? -17.449 -9.426 72.473 1.00 61.17 44 LEU C N 1
ATOM 5910 C CA . LEU C 1 44 ? -17.550 -10.622 71.647 1.00 60.09 44 LEU C CA 1
ATOM 5911 C C . LEU C 1 44 ? -17.762 -11.864 72.507 1.00 67.07 44 LEU C C 1
ATOM 5912 O O . LEU C 1 44 ? -18.455 -12.799 72.104 1.00 63.25 44 LEU C O 1
ATOM 5917 N N . ASN C 1 45 ? -17.160 -11.868 73.691 1.00 86.07 45 ASN C N 1
ATOM 5918 C CA . ASN C 1 45 ? -17.327 -12.973 74.629 1.00 80.41 45 ASN C CA 1
ATOM 5919 C C . ASN C 1 45 ? -18.749 -13.026 75.176 1.00 68.53 45 ASN C C 1
ATOM 5920 O O . ASN C 1 45 ? -19.266 -14.099 75.488 1.00 67.27 45 ASN C O 1
ATOM 5925 N N . ARG C 1 46 ? -19.377 -11.860 75.286 1.00 64.89 46 ARG C N 1
ATOM 5926 C CA . ARG C 1 46 ? -20.760 -11.771 75.738 1.00 68.00 46 ARG C CA 1
ATOM 5927 C C . ARG C 1 46 ? -21.707 -12.263 74.648 1.00 72.39 46 ARG C C 1
ATOM 5928 O O . ARG C 1 46 ? -22.788 -12.776 74.934 1.00 70.46 46 ARG C O 1
ATOM 5936 N N . ILE C 1 47 ? -21.288 -12.101 73.396 1.00 73.95 47 ILE C N 1
ATOM 5937 C CA . ILE C 1 47 ? -22.057 -12.578 72.253 1.00 69.75 47 ILE C CA 1
ATOM 5938 C C . ILE C 1 47 ? -22.069 -14.102 72.205 1.00 71.46 47 ILE C C 1
ATOM 5939 O O . ILE C 1 47 ? -23.110 -14.719 71.974 1.00 81.11 47 ILE C O 1
ATOM 5944 N N . GLU C 1 48 ? -20.905 -14.703 72.432 1.00 68.22 48 GLU C N 1
ATOM 5945 C CA . GLU C 1 48 ? -20.768 -16.157 72.427 1.00 83.83 48 GLU C CA 1
ATOM 5946 C C . GLU C 1 48 ? -21.620 -16.804 73.519 1.00 78.91 48 GLU C C 1
ATOM 5947 O O . GLU C 1 48 ? -22.163 -17.892 73.333 1.00 86.28 48 GLU C O 1
ATOM 5953 N N . LEU C 1 49 ? -21.741 -16.123 74.653 1.00 65.42 49 LEU C N 1
ATOM 5954 C CA . LEU C 1 49 ? -22.535 -16.630 75.766 1.00 74.92 49 LEU C CA 1
ATOM 5955 C C . LEU C 1 49 ? -24.033 -16.608 75.458 1.00 78.53 49 LEU C C 1
ATOM 5956 O O . LEU C 1 49 ? -24.787 -17.451 75.942 1.00 95.19 49 LEU C O 1
ATOM 5961 N N . ILE C 1 50 ? -24.455 -15.643 74.647 1.00 68.90 50 ILE C N 1
ATOM 5962 C CA . ILE C 1 50 ? -25.868 -15.484 74.310 1.00 72.24 50 ILE C CA 1
ATOM 5963 C C . ILE C 1 50 ? -26.281 -16.332 73.109 1.00 87.92 50 ILE C C 1
ATOM 5964 O O . ILE C 1 50 ? -27.233 -17.110 73.186 1.00 93.20 50 ILE C O 1
ATOM 5969 N N . SER C 1 51 ? -25.564 -16.176 72.001 1.00 83.81 51 SER C N 1
ATOM 5970 C CA . SER C 1 51 ? -25.917 -16.855 70.757 1.00 94.01 51 SER C CA 1
ATOM 5971 C C . SER C 1 51 ? -25.364 -18.276 70.682 1.00 92.95 51 SER C C 1
ATOM 5972 O O . SER C 1 51 ? -26.007 -19.172 70.136 1.00 86.33 51 SER C O 1
ATOM 5975 N N . GLY C 1 52 ? -24.170 -18.477 71.230 1.00 87.10 52 GLY C N 1
ATOM 5976 C CA . GLY C 1 52 ? -23.504 -19.763 71.144 1.00 80.80 52 GLY C CA 1
ATOM 5977 C C . GLY C 1 52 ? -22.454 -19.752 70.051 1.00 81.90 52 GLY C C 1
ATOM 5978 O O . GLY C 1 52 ? -21.515 -20.548 70.063 1.00 73.89 52 GLY C O 1
ATOM 5979 N N . LYS C 1 53 ? -22.620 -18.839 69.100 1.00 88.91 53 LYS C N 1
ATOM 5980 C CA . LYS C 1 53 ? -21.677 -18.687 68.002 1.00 91.34 53 LYS C CA 1
ATOM 5981 C C . LYS C 1 53 ? -20.751 -17.507 68.274 1.00 83.28 53 LYS C C 1
ATOM 5982 O O . LYS C 1 53 ? -21.144 -16.539 68.925 1.00 77.06 53 LYS C O 1
ATOM 5988 N N . LYS C 1 54 ? -19.521 -17.593 67.778 1.00 73.28 54 LYS C N 1
ATOM 5989 C CA . LYS C 1 54 ? -18.540 -16.532 67.983 1.00 77.37 54 LYS C CA 1
ATOM 5990 C C . LYS C 1 54 ? -18.043 -15.956 66.658 1.00 79.63 54 LYS C C 1
ATOM 5991 O O . LYS C 1 54 ? -17.893 -16.676 65.671 1.00 77.32 54 LYS C O 1
ATOM 5997 N N . ALA C 1 55 ? -17.796 -14.651 66.641 1.00 67.43 55 ALA C N 1
ATOM 5998 C CA . ALA C 1 55 ? -17.315 -13.976 65.443 1.00 58.62 55 ALA C CA 1
ATOM 5999 C C . ALA C 1 55 ? -15.796 -13.866 65.460 1.00 67.19 55 ALA C C 1
ATOM 6000 O O . ALA C 1 55 ? -15.187 -13.747 66.523 1.00 59.80 55 ALA C O 1
ATOM 6002 N N . GLU C 1 56 ? -15.187 -13.908 64.280 1.00 76.83 56 GLU C N 1
ATOM 6003 C CA . GLU C 1 56 ? -13.743 -13.748 64.168 1.00 63.94 56 GLU C CA 1
ATOM 6004 C C . GLU C 1 56 ? -13.365 -12.284 64.353 1.00 74.01 56 GLU C C 1
ATOM 6005 O O . GLU C 1 56 ? -14.025 -11.392 63.822 1.00 72.85 56 GLU C O 1
ATOM 6011 N N . PHE C 1 57 ? -12.303 -12.038 65.112 1.00 79.99 57 PHE C N 1
ATOM 6012 C CA . PHE C 1 57 ? -11.903 -10.674 65.431 1.00 67.17 57 PHE C CA 1
ATOM 6013 C C . PHE C 1 57 ? -10.577 -10.287 64.790 1.00 69.13 57 PHE C C 1
ATOM 6014 O O . PHE C 1 57 ? -9.601 -11.034 64.851 1.00 78.72 57 PHE C O 1
ATOM 6022 N N . ALA C 1 58 ? -10.557 -9.110 64.174 1.00 71.01 58 ALA C N 1
ATOM 6023 C CA . ALA C 1 58 ? -9.341 -8.562 63.589 1.00 73.36 58 ALA C CA 1
ATOM 6024 C C . ALA C 1 58 ? -9.116 -7.149 64.113 1.00 63.75 58 ALA C C 1
ATOM 6025 O O . ALA C 1 58 ? -9.898 -6.243 63.831 1.00 70.38 58 ALA C O 1
ATOM 6027 N N . GLN C 1 59 ? -8.049 -6.968 64.884 1.00 58.06 59 GLN C N 1
ATOM 6028 C CA . GLN C 1 59 ? -7.734 -5.662 65.449 1.00 61.06 59 GLN C CA 1
ATOM 6029 C C . GLN C 1 59 ? -6.906 -4.830 64.476 1.00 64.92 59 GLN C C 1
ATOM 6030 O O . GLN C 1 59 ? -5.719 -5.089 64.281 1.00 70.30 59 GLN C O 1
ATOM 6036 N N . LEU C 1 60 ? -7.540 -3.832 63.867 1.00 51.05 60 LEU C N 1
ATOM 6037 C CA . LEU C 1 60 ? -6.868 -2.983 62.889 1.00 48.65 60 LEU C CA 1
ATOM 6038 C C . LEU C 1 60 ? -7.525 -1.612 62.753 1.00 48.68 60 LEU C C 1
ATOM 6039 O O . LEU C 1 60 ? -8.727 -1.462 62.970 1.00 39.95 60 LEU C O 1
ATOM 6044 N N . ASP C 1 61 ? -6.724 -0.616 62.391 1.00 47.77 61 ASP C N 1
ATOM 6045 C CA . ASP C 1 61 ? -7.226 0.731 62.162 1.00 54.62 61 ASP C CA 1
ATOM 6046 C C . ASP C 1 61 ? -7.913 0.792 60.800 1.00 63.77 61 ASP C C 1
ATOM 6047 O O . ASP C 1 61 ? -7.424 0.223 59.824 1.00 62.77 61 ASP C O 1
ATOM 6052 N N . VAL C 1 62 ? -9.048 1.481 60.742 1.00 57.73 62 VAL C N 1
ATOM 6053 C CA . VAL C 1 62 ? -9.820 1.595 59.510 1.00 49.73 62 VAL C CA 1
ATOM 6054 C C . VAL C 1 62 ? -9.086 2.477 58.500 1.00 64.78 62 VAL C C 1
ATOM 6055 O O . VAL C 1 62 ? -9.347 2.418 57.297 1.00 49.17 62 VAL C O 1
ATOM 6059 N N . THR C 1 63 ? -8.150 3.281 58.997 1.00 65.61 63 THR C N 1
ATOM 6060 C CA . THR C 1 63 ? -7.353 4.150 58.141 1.00 47.86 63 THR C CA 1
ATOM 6061 C C . THR C 1 63 ? -6.138 3.409 57.591 1.00 49.79 63 THR C C 1
ATOM 6062 O O . THR C 1 63 ? -5.290 4.000 56.923 1.00 57.43 63 THR C O 1
ATOM 6066 N N . ASP C 1 64 ? -6.060 2.113 57.878 1.00 55.52 64 ASP C N 1
ATOM 6067 C CA . ASP C 1 64 ? -4.984 1.275 57.362 1.00 53.89 64 ASP C CA 1
ATOM 6068 C C . ASP C 1 64 ? -5.495 0.428 56.201 1.00 80.12 64 ASP C C 1
ATOM 6069 O O . ASP C 1 64 ? -6.148 -0.595 56.406 1.00 73.91 64 ASP C O 1
ATOM 6074 N N . GLU C 1 65 ? -5.192 0.865 54.983 1.00 76.06 65 GLU C N 1
ATOM 6075 C CA . GLU C 1 65 ? -5.699 0.218 53.776 1.00 64.95 65 GLU C CA 1
ATOM 6076 C C . GLU C 1 65 ? -5.195 -1.214 53.618 1.00 68.34 65 GLU C C 1
ATOM 6077 O O . GLU C 1 65 ? -5.938 -2.098 53.193 1.00 62.34 65 GLU C O 1
ATOM 6083 N N . ALA C 1 66 ? -3.932 -1.434 53.966 1.00 63.97 66 ALA C N 1
ATOM 6084 C CA . ALA C 1 66 ? -3.331 -2.760 53.869 1.00 47.39 66 ALA C CA 1
ATOM 6085 C C . ALA C 1 66 ? -4.050 -3.758 54.770 1.00 71.11 66 ALA C C 1
ATOM 6086 O O . ALA C 1 66 ? -4.289 -4.900 54.379 1.00 67.50 66 ALA C O 1
ATOM 6088 N N . ALA C 1 67 ? -4.398 -3.315 55.975 1.00 89.14 67 ALA C N 1
ATOM 6089 C CA . ALA C 1 67 ? -5.093 -4.161 56.941 1.00 77.37 67 ALA C CA 1
ATOM 6090 C C . ALA C 1 67 ? -6.428 -4.661 56.396 1.00 75.34 67 ALA C C 1
ATOM 6091 O O . ALA C 1 67 ? -6.854 -5.774 56.702 1.00 76.28 67 ALA C O 1
ATOM 6093 N N . PHE C 1 68 ? -7.085 -3.831 55.591 1.00 74.42 68 PHE C N 1
ATOM 6094 C CA . PHE C 1 68 ? -8.342 -4.212 54.959 1.00 71.75 68 PHE C CA 1
ATOM 6095 C C . PHE C 1 68 ? -8.115 -5.269 53.883 1.00 78.29 68 PHE C C 1
ATOM 6096 O O . PHE C 1 68 ? -8.946 -6.155 53.686 1.00 75.27 68 PHE C O 1
ATOM 6104 N N . ASP C 1 69 ? -6.984 -5.169 53.189 1.00 69.59 69 ASP C N 1
ATOM 6105 C CA . ASP C 1 69 ? -6.624 -6.152 52.175 1.00 74.55 69 ASP C CA 1
ATOM 6106 C C . ASP C 1 69 ? -6.330 -7.502 52.823 1.00 80.76 69 ASP C C 1
ATOM 6107 O O . ASP C 1 69 ? -6.748 -8.543 52.320 1.00 78.53 69 ASP C O 1
ATOM 6112 N N . LYS C 1 70 ? -5.619 -7.472 53.947 1.00 61.64 70 LYS C N 1
ATOM 6113 C CA . LYS C 1 70 ? -5.235 -8.690 54.654 1.00 70.27 70 LYS C CA 1
ATOM 6114 C C . LYS C 1 70 ? -6.442 -9.490 55.148 1.00 75.08 70 LYS C C 1
ATOM 6115 O O . LYS C 1 70 ? -6.378 -10.715 55.264 1.00 72.93 70 LYS C O 1
ATOM 6121 N N . VAL C 1 71 ? -7.539 -8.795 55.433 1.00 71.94 71 VAL C N 1
ATOM 6122 C CA . VAL C 1 71 ? -8.768 -9.450 55.869 1.00 63.11 71 VAL C CA 1
ATOM 6123 C C . VAL C 1 71 ? -9.468 -10.135 54.700 1.00 65.71 71 VAL C C 1
ATOM 6124 O O . VAL C 1 71 ? -9.851 -11.301 54.789 1.00 68.62 71 VAL C O 1
ATOM 6128 N N . PHE C 1 72 ? -9.625 -9.401 53.603 1.00 67.29 72 PHE C N 1
ATOM 6129 C CA . PHE C 1 72 ? -10.293 -9.921 52.414 1.00 70.16 72 PHE C CA 1
ATOM 6130 C C . PHE C 1 72 ? -9.511 -11.065 51.771 1.00 70.74 72 PHE C C 1
ATOM 6131 O O . PHE C 1 72 ? -10.098 -11.974 51.185 1.00 62.61 72 PHE C O 1
ATOM 6139 N N . GLU C 1 73 ? -8.188 -11.016 51.883 1.00 71.55 73 GLU C N 1
ATOM 6140 C CA . GLU C 1 73 ? -7.336 -12.080 51.361 1.00 71.38 73 GLU C CA 1
ATOM 6141 C C . GLU C 1 73 ? -7.446 -13.338 52.219 1.00 74.12 73 GLU C C 1
ATOM 6142 O O . GLU C 1 73 ? -7.289 -14.455 51.724 1.00 90.53 73 GLU C O 1
ATOM 6148 N N . ALA C 1 74 ? -7.719 -13.148 53.506 1.00 77.35 74 ALA C N 1
ATOM 6149 C CA . ALA C 1 74 ? -7.882 -14.265 54.431 1.00 75.57 74 ALA C CA 1
ATOM 6150 C C . ALA C 1 74 ? -9.329 -14.748 54.447 1.00 72.94 74 ALA C C 1
ATOM 6151 O O . ALA C 1 74 ? -9.618 -15.861 54.884 1.00 77.22 74 ALA C O 1
ATOM 6153 N N . HIS C 1 75 ? -10.233 -13.896 53.975 1.00 72.69 75 HIS C N 1
ATOM 6154 C CA . HIS C 1 75 ? -11.647 -14.241 53.878 1.00 68.54 75 HIS C CA 1
ATOM 6155 C C . HIS C 1 75 ? -12.208 -13.782 52.535 1.00 79.55 75 HIS C C 1
ATOM 6156 O O . HIS C 1 75 ? -12.866 -12.745 52.456 1.00 85.03 75 HIS C O 1
ATOM 6163 N N . PRO C 1 76 ? -11.951 -14.559 51.471 1.00 86.56 76 PRO C N 1
ATOM 6164 C CA . PRO C 1 76 ? -12.341 -14.187 50.106 1.00 71.86 76 PRO C CA 1
ATOM 6165 C C . PRO C 1 76 ? -13.825 -14.401 49.829 1.00 61.58 76 PRO C C 1
ATOM 6166 O O . PRO C 1 76 ? -14.269 -14.212 48.696 1.00 93.50 76 PRO C O 1
ATOM 6170 N N . ASP C 1 77 ? -14.580 -14.781 50.853 1.00 81.02 77 ASP C N 1
ATOM 6171 C CA . ASP C 1 77 ? -15.997 -15.083 50.688 1.00 93.90 77 ASP C CA 1
ATOM 6172 C C . ASP C 1 77 ? -16.892 -14.103 51.444 1.00 87.08 77 ASP C C 1
ATOM 6173 O O . ASP C 1 77 ? -18.075 -14.372 51.653 1.00 86.55 77 ASP C O 1
ATOM 6178 N N . ILE C 1 78 ? -16.326 -12.968 51.846 1.00 68.61 78 ILE C N 1
ATOM 6179 C CA . ILE C 1 78 ? -17.069 -11.971 52.615 1.00 88.32 78 ILE C CA 1
ATOM 6180 C C . ILE C 1 78 ? -18.202 -11.326 51.812 1.00 93.72 78 ILE C C 1
ATOM 6181 O O . ILE C 1 78 ? -19.361 -11.395 52.210 1.00 95.65 78 ILE C O 1
ATOM 6186 N N . ASP C 1 79 ? -17.856 -10.688 50.697 1.00 64.24 79 ASP C N 1
ATOM 6187 C CA . ASP C 1 79 ? -18.834 -10.127 49.756 1.00 73.97 79 ASP C CA 1
ATOM 6188 C C . ASP C 1 79 ? -19.678 -8.949 50.272 1.00 86.28 79 ASP C C 1
ATOM 6189 O O . ASP C 1 79 ? -20.258 -8.209 49.475 1.00 83.72 79 ASP C O 1
ATOM 6194 N N . SER C 1 80 ? -19.738 -8.759 51.587 1.00 74.03 80 SER C N 1
ATOM 6195 C CA . SER C 1 80 ? -20.570 -7.696 52.150 1.00 67.69 80 SER C CA 1
ATOM 6196 C C . SER C 1 80 ? -19.982 -7.091 53.427 1.00 64.21 80 SER C C 1
ATOM 6197 O O . SER C 1 80 ? -19.427 -7.802 54.262 1.00 71.40 80 SER C O 1
ATOM 6200 N N . VAL C 1 81 ? -20.113 -5.774 53.577 1.00 66.04 81 VAL C N 1
ATOM 6201 C CA . VAL C 1 81 ? -19.506 -5.063 54.703 1.00 64.71 81 VAL C CA 1
ATOM 6202 C C . VAL C 1 81 ? -20.473 -4.087 55.382 1.00 56.13 81 VAL C C 1
ATOM 6203 O O . VAL C 1 81 ? -21.138 -3.298 54.714 1.00 64.31 81 VAL C O 1
ATOM 6207 N N . ILE C 1 82 ? -20.551 -4.144 56.709 1.00 66.46 82 ILE C N 1
ATOM 6208 C CA . ILE C 1 82 ? -21.288 -3.136 57.469 1.00 68.48 82 ILE C CA 1
ATOM 6209 C C . ILE C 1 82 ? -20.287 -2.175 58.105 1.00 67.71 82 ILE C C 1
ATOM 6210 O O . ILE C 1 82 ? -19.349 -2.603 58.776 1.00 63.69 82 ILE C O 1
ATOM 6215 N N . HIS C 1 83 ? -20.489 -0.877 57.897 1.00 62.47 83 HIS C N 1
ATOM 6216 C CA . HIS C 1 83 ? -19.506 0.122 58.309 1.00 59.16 83 HIS C CA 1
ATOM 6217 C C . HIS C 1 83 ? -19.955 0.939 59.521 1.00 67.57 83 HIS C C 1
ATOM 6218 O O . HIS C 1 83 ? -20.756 1.862 59.389 1.00 80.45 83 HIS C O 1
ATOM 6225 N N . PHE C 1 84 ? -19.427 0.597 60.695 1.00 67.39 84 PHE C N 1
ATOM 6226 C CA . PHE C 1 84 ? -19.735 1.325 61.927 1.00 61.08 84 PHE C CA 1
ATOM 6227 C C . PHE C 1 84 ? -18.575 2.211 62.376 1.00 60.44 84 PHE C C 1
ATOM 6228 O O . PHE C 1 84 ? -18.788 3.252 62.997 1.00 64.50 84 PHE C O 1
ATOM 6236 N N . ALA C 1 85 ? -17.353 1.784 62.067 1.00 62.26 85 ALA C N 1
ATOM 6237 C CA . ALA C 1 85 ? -16.138 2.435 62.562 1.00 53.14 85 ALA C CA 1
ATOM 6238 C C . ALA C 1 85 ? -16.076 3.933 62.270 1.00 51.65 85 ALA C C 1
ATOM 6239 O O . ALA C 1 85 ? -15.878 4.344 61.126 1.00 65.66 85 ALA C O 1
ATOM 6241 N N . ALA C 1 86 ? -16.238 4.735 63.319 1.00 59.83 86 ALA C N 1
ATOM 6242 C CA . ALA C 1 86 ? -16.192 6.190 63.207 1.00 59.09 86 ALA C CA 1
ATOM 6243 C C . ALA C 1 86 ? -16.087 6.850 64.579 1.00 59.37 86 ALA C C 1
ATOM 6244 O O . ALA C 1 86 ? -16.066 6.173 65.607 1.00 63.55 86 ALA C O 1
ATOM 6246 N N . LEU C 1 87 ? -16.020 8.178 64.582 1.00 59.75 87 LEU C N 1
ATOM 6247 C CA . LEU C 1 87 ? -16.077 8.955 65.813 1.00 49.90 87 LEU C CA 1
ATOM 6248 C C . LEU C 1 87 ? -17.412 9.690 65.835 1.00 61.61 87 LEU C C 1
ATOM 6249 O O . LEU C 1 87 ? -17.771 10.352 64.862 1.00 56.81 87 LEU C O 1
ATOM 6254 N N . LYS C 1 88 ? -18.152 9.574 66.934 1.00 58.20 88 LYS C N 1
ATOM 6255 C CA . LYS C 1 88 ? -19.523 10.084 66.962 1.00 58.20 88 LYS C CA 1
ATOM 6256 C C . LYS C 1 88 ? -19.840 11.129 68.037 1.00 64.46 88 LYS C C 1
ATOM 6257 O O . LYS C 1 88 ? -21.003 11.320 68.394 1.00 74.93 88 LYS C O 1
ATOM 6263 N N . ALA C 1 89 ? -18.816 11.808 68.543 1.00 65.87 89 ALA C N 1
ATOM 6264 C CA . ALA C 1 89 ? -19.033 12.885 69.505 1.00 65.64 89 ALA C CA 1
ATOM 6265 C C . ALA C 1 89 ? -19.152 14.228 68.788 1.00 60.71 89 ALA C C 1
ATOM 6266 O O . ALA C 1 89 ? -18.183 14.721 68.211 1.00 65.17 89 ALA C O 1
ATOM 6268 N N . VAL C 1 90 ? -20.348 14.807 68.827 1.00 51.01 90 VAL C N 1
ATOM 6269 C CA . VAL C 1 90 ? -20.635 16.056 68.126 1.00 44.25 90 VAL C CA 1
ATOM 6270 C C . VAL C 1 90 ? -19.792 17.222 68.638 1.00 55.78 90 VAL C C 1
ATOM 6271 O O . VAL C 1 90 ? -19.167 17.936 67.855 1.00 52.90 90 VAL C O 1
ATOM 6275 N N . GLY C 1 91 ? -19.783 17.408 69.954 1.00 70.42 91 GLY C N 1
ATOM 6276 C CA . GLY C 1 91 ? -19.026 18.483 70.567 1.00 53.40 91 GLY C CA 1
ATOM 6277 C C . GLY C 1 91 ? -17.532 18.365 70.332 1.00 61.03 91 GLY C C 1
ATOM 6278 O O . GLY C 1 91 ? -16.849 19.366 70.113 1.00 61.36 91 GLY C O 1
ATOM 6279 N N . GLU C 1 92 ? -17.025 17.137 70.373 1.00 56.89 92 GLU C N 1
ATOM 6280 C CA . GLU C 1 92 ? -15.603 16.885 70.169 1.00 54.64 92 GLU C CA 1
ATOM 6281 C C . GLU C 1 92 ? -15.198 17.156 68.722 1.00 69.45 92 GLU C C 1
ATOM 6282 O O . GLU C 1 92 ? -14.060 17.539 68.449 1.00 56.22 92 GLU C O 1
ATOM 6288 N N . SER C 1 93 ? -16.132 16.961 67.796 1.00 53.39 93 SER C N 1
ATOM 6289 C CA . SER C 1 93 ? -15.865 17.205 66.383 1.00 52.31 93 SER C CA 1
ATOM 6290 C C . SER C 1 93 ? -15.655 18.692 66.116 1.00 64.47 93 SER C C 1
ATOM 6291 O O . SER C 1 93 ? -15.015 19.074 65.137 1.00 54.61 93 SER C O 1
ATOM 6294 N N . GLY C 1 94 ? -16.195 19.527 66.999 1.00 61.10 94 GLY C N 1
ATOM 6295 C CA . GLY C 1 94 ? -16.076 20.966 66.864 1.00 53.08 94 GLY C CA 1
ATOM 6296 C C . GLY C 1 94 ? -14.749 21.510 67.357 1.00 54.90 94 GLY C C 1
ATOM 6297 O O . GLY C 1 94 ? -14.447 22.688 67.170 1.00 67.32 94 GLY C O 1
ATOM 6298 N N . GLU C 1 95 ? -13.952 20.653 67.989 1.00 58.77 95 GLU C N 1
ATOM 6299 C CA . GLU C 1 95 ? -12.652 21.067 68.510 1.00 56.88 95 GLU C CA 1
ATOM 6300 C C . GLU C 1 95 ? -11.493 20.277 67.899 1.00 54.49 95 GLU C C 1
ATOM 6301 O O . GLU C 1 95 ? -10.349 20.733 67.914 1.00 56.27 95 GLU C O 1
ATOM 6307 N N . LYS C 1 96 ? -11.793 19.099 67.359 1.00 64.44 96 LYS C N 1
ATOM 6308 C CA . LYS C 1 96 ? -10.803 18.319 66.615 1.00 64.54 96 LYS C CA 1
ATOM 6309 C C . LYS C 1 96 ? -11.410 17.650 65.377 1.00 52.96 96 LYS C C 1
ATOM 6310 O O . LYS C 1 96 ? -11.530 16.426 65.319 1.00 49.75 96 LYS C O 1
ATOM 6316 N N . PRO C 1 97 ? -11.785 18.459 64.372 1.00 59.00 97 PRO C N 1
ATOM 6317 C CA . PRO C 1 97 ? -12.464 17.946 63.177 1.00 66.08 97 PRO C CA 1
ATOM 6318 C C . PRO C 1 97 ? -11.547 17.144 62.253 1.00 59.00 97 PRO C C 1
ATOM 6319 O O . PRO C 1 97 ? -12.036 16.287 61.519 1.00 50.11 97 PRO C O 1
ATOM 6323 N N . LEU C 1 98 ? -10.245 17.419 62.290 1.00 59.74 98 LEU C N 1
ATOM 6324 C CA . LEU C 1 98 ? -9.289 16.705 61.446 1.00 58.39 98 LEU C CA 1
ATOM 6325 C C . LEU C 1 98 ? -9.286 15.207 61.728 1.00 62.90 98 LEU C C 1
ATOM 6326 O O . LEU C 1 98 ? -9.226 14.396 60.805 1.00 60.64 98 LEU C O 1
ATOM 6331 N N . ASP C 1 99 ? -9.353 14.845 63.005 1.00 62.30 99 ASP C N 1
ATOM 6332 C CA . ASP C 1 99 ? -9.400 13.440 63.395 1.00 55.24 99 ASP C CA 1
ATOM 6333 C C . ASP C 1 99 ? -10.698 12.788 62.930 1.00 56.74 99 ASP C C 1
ATOM 6334 O O . ASP C 1 99 ? -10.745 11.582 62.691 1.00 61.88 99 ASP C O 1
ATOM 6339 N N . TYR C 1 100 ? -11.748 13.594 62.804 1.00 52.95 100 TYR C N 1
ATOM 6340 C CA . TYR C 1 100 ? -13.036 13.106 62.325 1.00 64.28 100 TYR C CA 1
ATOM 6341 C C . TYR C 1 100 ? -13.026 12.891 60.814 1.00 69.49 100 TYR C C 1
ATOM 6342 O O . TYR C 1 100 ? -13.555 11.897 60.319 1.00 66.67 100 TYR C O 1
ATOM 6351 N N . TYR C 1 101 ? -12.419 13.822 60.086 1.00 65.82 101 TYR C N 1
ATOM 6352 C CA . TYR C 1 101 ? -12.296 13.689 58.640 1.00 62.45 101 TYR C CA 1
ATOM 6353 C C . TYR C 1 101 ? -11.303 12.593 58.261 1.00 56.24 101 TYR C C 1
ATOM 6354 O O . TYR C 1 101 ? -11.416 11.983 57.199 1.00 66.17 101 TYR C O 1
ATOM 6363 N N . HIS C 1 102 ? -10.335 12.342 59.135 1.00 51.71 102 HIS C N 1
ATOM 6364 C CA . HIS C 1 102 ? -9.307 11.345 58.858 1.00 46.57 102 HIS C CA 1
ATOM 6365 C C . HIS C 1 102 ? -9.779 9.921 59.150 1.00 54.32 102 HIS C C 1
ATOM 6366 O O . HIS C 1 102 ? -9.403 8.981 58.453 1.00 71.49 102 HIS C O 1
ATOM 6373 N N . VAL C 1 103 ? -10.604 9.766 60.179 1.00 47.42 103 VAL C N 1
ATOM 6374 C CA . VAL C 1 103 ? -11.098 8.447 60.561 1.00 59.18 103 VAL C CA 1
ATOM 6375 C C . VAL C 1 103 ? -12.380 8.076 59.820 1.00 57.71 103 VAL C C 1
ATOM 6376 O O . VAL C 1 103 ? -12.492 6.982 59.268 1.00 68.24 103 VAL C O 1
ATOM 6380 N N . ASN C 1 104 ? -13.342 8.991 59.802 1.00 45.42 104 ASN C N 1
ATOM 6381 C CA . ASN C 1 104 ? -14.637 8.714 59.191 1.00 51.04 104 ASN C CA 1
ATOM 6382 C C . ASN C 1 104 ? -14.610 8.756 57.663 1.00 62.36 104 ASN C C 1
ATOM 6383 O O . ASN C 1 104 ? -14.943 7.770 57.005 1.00 74.80 104 ASN C O 1
ATOM 6388 N N . VAL C 1 105 ? -14.209 9.893 57.102 1.00 71.00 105 VAL C N 1
ATOM 6389 C CA . VAL C 1 105 ? -14.174 10.058 55.650 1.00 58.86 105 VAL C CA 1
ATOM 6390 C C . VAL C 1 105 ? -13.079 9.216 54.995 1.00 56.25 105 VAL C C 1
ATOM 6391 O O . VAL C 1 105 ? -13.360 8.401 54.117 1.00 73.61 105 VAL C O 1
ATOM 6395 N N . TYR C 1 106 ? -11.836 9.415 55.423 1.00 48.60 106 TYR C N 1
ATOM 6396 C CA . TYR C 1 106 ? -10.705 8.694 54.843 1.00 54.22 106 TYR C CA 1
ATOM 6397 C C . TYR C 1 106 ? -10.750 7.199 55.150 1.00 64.59 106 TYR C C 1
ATOM 6398 O O . TYR C 1 106 ? -10.349 6.378 54.324 1.00 65.45 106 TYR C O 1
ATOM 6407 N N . GLY C 1 107 ? -11.236 6.851 56.336 1.00 62.26 107 GLY C N 1
ATOM 6408 C CA . GLY C 1 107 ? -11.381 5.458 56.715 1.00 60.89 107 GLY C CA 1
ATOM 6409 C C . GLY C 1 107 ? -12.348 4.737 55.797 1.00 66.21 107 GLY C C 1
ATOM 6410 O O . GLY C 1 107 ? -12.176 3.556 55.496 1.00 66.38 107 GLY C O 1
ATOM 6411 N N . THR C 1 108 ? -13.370 5.458 55.348 1.00 53.69 108 THR C N 1
ATOM 6412 C CA . THR C 1 108 ? -14.341 4.914 54.409 1.00 59.82 108 THR C CA 1
ATOM 6413 C C . THR C 1 108 ? -13.706 4.747 53.032 1.00 68.78 108 THR C C 1
ATOM 6414 O O . THR C 1 108 ? -13.957 3.760 52.339 1.00 68.77 108 THR C O 1
ATOM 6418 N N . ILE C 1 109 ? -12.879 5.716 52.647 1.00 62.12 109 ILE C N 1
ATOM 6419 C CA . ILE C 1 109 ? -12.170 5.667 51.372 1.00 48.60 109 ILE C CA 1
ATOM 6420 C C . ILE C 1 109 ? -11.259 4.445 51.299 1.00 54.88 109 ILE C C 1
ATOM 6421 O O . ILE C 1 109 ? -11.201 3.766 50.275 1.00 56.18 109 ILE C O 1
ATOM 6426 N N . CYS C 1 110 ? -10.558 4.167 52.394 1.00 67.62 110 CYS C N 1
ATOM 6427 C CA . CYS C 1 110 ? -9.709 2.984 52.482 1.00 65.59 110 CYS C CA 1
ATOM 6428 C C . CYS C 1 110 ? -10.534 1.716 52.306 1.00 68.27 110 CYS C C 1
ATOM 6429 O O . CYS C 1 110 ? -10.112 0.777 51.630 1.00 62.69 110 CYS C O 1
ATOM 6432 N N . LEU C 1 111 ? -11.714 1.701 52.916 1.00 60.07 111 LEU C N 1
ATOM 6433 C CA . LEU C 1 111 ? -12.613 0.556 52.832 1.00 60.44 111 LEU C CA 1
ATOM 6434 C C . LEU C 1 111 ? -13.081 0.323 51.401 1.00 63.10 111 LEU C C 1
ATOM 6435 O O . LEU C 1 111 ? -12.960 -0.782 50.876 1.00 68.83 111 LEU C O 1
ATOM 6440 N N . LEU C 1 112 ? -13.609 1.371 50.776 1.00 55.40 112 LEU C N 1
ATOM 6441 C CA . LEU C 1 112 ? -14.137 1.275 49.418 1.00 65.08 112 LEU C CA 1
ATOM 6442 C C . LEU C 1 112 ? -13.074 0.847 48.410 1.00 55.66 112 LEU C C 1
ATOM 6443 O O . LEU C 1 112 ? -13.347 0.052 47.512 1.00 65.22 112 LEU C O 1
ATOM 6448 N N . ARG C 1 113 ? -11.865 1.377 48.562 1.00 60.17 113 ARG C N 1
ATOM 6449 C CA . ARG C 1 113 ? -10.752 1.012 47.692 1.00 59.09 113 ARG C CA 1
ATOM 6450 C C . ARG C 1 113 ? -10.399 -0.464 47.841 1.00 65.99 113 ARG C C 1
ATOM 6451 O O . ARG C 1 113 ? -10.141 -1.155 46.855 1.00 60.02 113 ARG C O 1
ATOM 6459 N N . SER C 1 114 ? -10.394 -0.943 49.081 1.00 64.04 114 SER C N 1
ATOM 6460 C CA . SER C 1 114 ? -10.098 -2.342 49.360 1.00 58.59 114 SER C CA 1
ATOM 6461 C C . SER C 1 114 ? -11.269 -3.234 48.958 1.00 61.89 114 SER C C 1
ATOM 6462 O O . SER C 1 114 ? -11.080 -4.399 48.606 1.00 48.90 114 SER C O 1
ATOM 6465 N N . MET C 1 115 ? -12.477 -2.680 49.012 1.00 62.49 115 MET C N 1
ATOM 6466 C CA . MET C 1 115 ? -13.674 -3.412 48.613 1.00 64.33 115 MET C CA 1
ATOM 6467 C C . MET C 1 115 ? -13.694 -3.689 47.113 1.00 63.53 115 MET C C 1
ATOM 6468 O O . MET C 1 115 ? -13.935 -4.818 46.686 1.00 60.55 115 MET C O 1
ATOM 6473 N N . VAL C 1 116 ? -13.443 -2.650 46.322 1.00 61.48 116 VAL C N 1
ATOM 6474 C CA . VAL C 1 116 ? -13.385 -2.773 44.869 1.00 68.20 116 VAL C CA 1
ATOM 6475 C C . VAL C 1 116 ? -12.237 -3.695 44.463 1.00 67.26 116 VAL C C 1
ATOM 6476 O O . VAL C 1 116 ? -12.351 -4.470 43.513 1.00 68.38 116 VAL C O 1
ATOM 6480 N N . ARG C 1 117 ? -11.141 -3.614 45.210 1.00 58.54 117 ARG C N 1
ATOM 6481 C CA . ARG C 1 117 ? -9.945 -4.402 44.934 1.00 50.02 117 ARG C CA 1
ATOM 6482 C C . ARG C 1 117 ? -10.198 -5.902 45.082 1.00 59.12 117 ARG C C 1
ATOM 6483 O O . ARG C 1 117 ? -9.611 -6.709 44.364 1.00 70.25 117 ARG C O 1
ATOM 6491 N N . HIS C 1 118 ? -11.076 -6.270 46.010 1.00 66.24 118 HIS C N 1
ATOM 6492 C CA . HIS C 1 118 ? -11.343 -7.679 46.293 1.00 66.26 118 HIS C CA 1
ATOM 6493 C C . HIS C 1 118 ? -12.766 -8.105 45.929 1.00 62.79 118 HIS C C 1
ATOM 6494 O O . HIS C 1 118 ? -13.226 -9.172 46.338 1.00 67.01 118 HIS C O 1
ATOM 6501 N N . ASN C 1 119 ? -13.453 -7.260 45.166 1.00 50.66 119 ASN C N 1
ATOM 6502 C CA . ASN C 1 119 ? -14.786 -7.567 44.645 1.00 65.58 119 ASN C CA 1
ATOM 6503 C C . ASN C 1 119 ? -15.873 -7.853 45.685 1.00 60.66 119 ASN C C 1
ATOM 6504 O O . ASN C 1 119 ? -16.750 -8.685 45.459 1.00 71.57 119 ASN C O 1
ATOM 6509 N N . VAL C 1 120 ? -15.812 -7.165 46.819 1.00 71.01 120 VAL C N 1
ATOM 6510 C CA . VAL C 1 120 ? -16.940 -7.142 47.745 1.00 76.67 120 VAL C CA 1
ATOM 6511 C C . VAL C 1 120 ? -17.810 -5.939 47.381 1.00 70.92 120 VAL C C 1
ATOM 6512 O O . VAL C 1 120 ? -17.335 -4.803 47.350 1.00 67.33 120 VAL C O 1
ATOM 6516 N N . THR C 1 121 ? -19.080 -6.200 47.085 1.00 68.72 121 THR C N 1
ATOM 6517 C CA . THR C 1 121 ? -19.910 -5.222 46.386 1.00 68.35 121 THR C CA 1
ATOM 6518 C C . THR C 1 121 ? -21.062 -4.637 47.203 1.00 61.11 121 THR C C 1
ATOM 6519 O O . THR C 1 121 ? -21.773 -3.752 46.727 1.00 59.22 121 THR C O 1
ATOM 6523 N N . ASN C 1 122 ? -21.250 -5.125 48.423 1.00 75.22 122 ASN C N 1
ATOM 6524 C CA . ASN C 1 122 ? -22.351 -4.653 49.257 1.00 81.61 122 ASN C CA 1
ATOM 6525 C C . ASN C 1 122 ? -21.884 -3.983 50.547 1.00 73.82 122 ASN C C 1
ATOM 6526 O O . ASN C 1 122 ? -21.166 -4.584 51.347 1.00 71.52 122 ASN C O 1
ATOM 6531 N N . ILE C 1 123 ? -22.295 -2.734 50.743 1.00 59.45 123 ILE C N 1
ATOM 6532 C CA . ILE C 1 123 ? -21.918 -1.993 51.942 1.00 56.70 123 ILE C CA 1
ATOM 6533 C C . ILE C 1 123 ? -23.120 -1.333 52.620 1.00 65.56 123 ILE C C 1
ATOM 6534 O O . ILE C 1 123 ? -23.982 -0.750 51.961 1.00 64.86 123 ILE C O 1
ATOM 6539 N N . VAL C 1 124 ? -23.182 -1.453 53.942 1.00 67.16 124 VAL C N 1
ATOM 6540 C CA . VAL C 1 124 ? -24.206 -0.780 54.730 1.00 69.28 124 VAL C CA 1
ATOM 6541 C C . VAL C 1 124 ? -23.545 0.262 55.624 1.00 66.16 124 VAL C C 1
ATOM 6542 O O . VAL C 1 124 ? -22.840 -0.080 56.574 1.00 69.90 124 VAL C O 1
ATOM 6546 N N . PHE C 1 125 ? -23.768 1.534 55.311 1.00 70.12 125 PHE C N 1
ATOM 6547 C CA . PHE C 1 125 ? -23.113 2.623 56.027 1.00 81.40 125 PHE C CA 1
ATOM 6548 C C . PHE C 1 125 ? -23.924 3.126 57.219 1.00 64.51 125 PHE C C 1
ATOM 6549 O O . PHE C 1 125 ? -25.152 3.200 57.164 1.00 64.35 125 PHE C O 1
ATOM 6557 N N . SER C 1 126 ? -23.224 3.472 58.294 1.00 63.36 126 SER C N 1
ATOM 6558 C CA . SER C 1 126 ? -23.865 3.988 59.496 1.00 68.44 126 SER C CA 1
ATOM 6559 C C . SER C 1 126 ? -23.943 5.510 59.476 1.00 70.06 126 SER C C 1
ATOM 6560 O O . SER C 1 126 ? -23.124 6.193 60.092 1.00 73.33 126 SER C O 1
ATOM 6563 N N . SER C 1 127 ? -24.932 6.037 58.764 1.00 63.02 127 SER C N 1
ATOM 6564 C CA . SER C 1 127 ? -25.158 7.474 58.724 1.00 68.51 127 SER C CA 1
ATOM 6565 C C . SER C 1 127 ? -25.892 7.916 59.986 1.00 69.53 127 SER C C 1
ATOM 6566 O O . SER C 1 127 ? -26.297 7.085 60.799 1.00 77.28 127 SER C O 1
ATOM 6569 N N . SER C 1 128 ? -26.057 9.224 60.149 1.00 72.96 128 SER C N 1
ATOM 6570 C CA . SER C 1 128 ? -26.741 9.767 61.316 1.00 69.57 128 SER C CA 1
ATOM 6571 C C . SER C 1 128 ? -27.895 10.673 60.904 1.00 74.08 128 SER C C 1
ATOM 6572 O O . SER C 1 128 ? -28.008 11.057 59.742 1.00 76.27 128 SER C O 1
ATOM 6575 N N . ALA C 1 129 ? -28.749 11.012 61.864 1.00 74.99 129 ALA C N 1
ATOM 6576 C CA . ALA C 1 129 ? -29.873 11.904 61.605 1.00 70.91 129 ALA C CA 1
ATOM 6577 C C . ALA C 1 129 ? -29.450 13.362 61.741 1.00 65.92 129 ALA C C 1
ATOM 6578 O O . ALA C 1 129 ? -30.263 14.272 61.586 1.00 75.92 129 ALA C O 1
ATOM 6580 N N . THR C 1 130 ? -28.171 13.576 62.031 1.00 56.86 130 THR C N 1
ATOM 6581 C CA . THR C 1 130 ? -27.631 14.921 62.172 1.00 65.69 130 THR C CA 1
ATOM 6582 C C . THR C 1 130 ? -27.365 15.555 60.809 1.00 73.83 130 THR C C 1
ATOM 6583 O O . THR C 1 130 ? -27.030 16.736 60.718 1.00 69.68 130 THR C O 1
ATOM 6587 N N . VAL C 1 131 ? -27.519 14.765 59.751 1.00 78.84 131 VAL C N 1
ATOM 6588 C CA . VAL C 1 131 ? -27.289 15.248 58.394 1.00 70.11 131 VAL C CA 1
ATOM 6589 C C . VAL C 1 131 ? -28.442 16.122 57.909 1.00 67.81 131 VAL C C 1
ATOM 6590 O O . VAL C 1 131 ? -28.280 16.923 56.988 1.00 68.94 131 VAL C O 1
ATOM 6594 N N . TYR C 1 132 ? -29.605 15.964 58.534 1.00 74.44 132 TYR C N 1
ATOM 6595 C CA . TYR C 1 132 ? -30.774 16.759 58.184 1.00 70.51 132 TYR C CA 1
ATOM 6596 C C . TYR C 1 132 ? -30.655 18.177 58.732 1.00 75.02 132 TYR C C 1
ATOM 6597 O O . TYR C 1 132 ? -31.263 19.109 58.205 1.00 71.97 132 TYR C O 1
ATOM 6606 N N . GLY C 1 133 ? -29.868 18.333 59.791 1.00 82.19 133 GLY C N 1
ATOM 6607 C CA . GLY C 1 133 ? -29.750 19.610 60.468 1.00 77.85 133 GLY C CA 1
ATOM 6608 C C . GLY C 1 133 ? -31.055 19.963 61.153 1.00 83.39 133 GLY C C 1
ATOM 6609 O O . GLY C 1 133 ? -31.710 19.099 61.736 1.00 76.65 133 GLY C O 1
ATOM 6610 N N . ASP C 1 134 ? -31.438 21.233 61.079 1.00 88.42 134 ASP C N 1
ATOM 6611 C CA . ASP C 1 134 ? -32.705 21.678 61.644 1.00 92.17 134 ASP C CA 1
ATOM 6612 C C . ASP C 1 134 ? -33.812 21.575 60.599 1.00 93.65 134 ASP C C 1
ATOM 6613 O O . ASP C 1 134 ? -33.780 22.263 59.582 1.00 89.67 134 ASP C O 1
ATOM 6618 N N . ALA C 1 135 ? -34.788 20.710 60.852 1.00 84.76 135 ALA C N 1
ATOM 6619 C CA . ALA C 1 135 ? -35.859 20.467 59.891 1.00 77.62 135 ALA C CA 1
ATOM 6620 C C . ALA C 1 135 ? -37.028 21.434 60.059 1.00 86.06 135 ALA C C 1
ATOM 6621 O O . ALA C 1 135 ? -38.090 21.241 59.470 1.00 83.13 135 ALA C O 1
ATOM 6623 N N . THR C 1 136 ? -36.828 22.474 60.862 1.00 96.19 136 THR C N 1
ATOM 6624 C CA . THR C 1 136 ? -37.876 23.460 61.105 1.00 101.27 136 THR C CA 1
ATOM 6625 C C . THR C 1 136 ? -37.785 24.625 60.124 1.00 91.43 136 THR C C 1
ATOM 6626 O O . THR C 1 136 ? -38.681 25.466 60.059 1.00 99.94 136 THR C O 1
ATOM 6630 N N . ARG C 1 137 ? -36.697 24.667 59.361 1.00 89.29 137 ARG C N 1
ATOM 6631 C CA . ARG C 1 137 ? -36.509 25.694 58.340 1.00 101.69 137 ARG C CA 1
ATOM 6632 C C . ARG C 1 137 ? -37.341 25.370 57.105 1.00 95.92 137 ARG C C 1
ATOM 6633 O O . ARG C 1 137 ? -37.463 26.185 56.192 1.00 84.39 137 ARG C O 1
ATOM 6641 N N . PHE C 1 138 ? -37.907 24.168 57.088 1.00 103.98 138 PHE C N 1
ATOM 6642 C CA . PHE C 1 138 ? -38.747 23.721 55.985 1.00 86.36 138 PHE C CA 1
ATOM 6643 C C . PHE C 1 138 ? -40.161 23.431 56.476 1.00 96.06 138 PHE C C 1
ATOM 6644 O O . PHE C 1 138 ? -40.343 22.769 57.499 1.00 96.63 138 PHE C O 1
ATOM 6652 N N . PRO C 1 139 ? -41.170 23.930 55.748 1.00 96.75 139 PRO C N 1
ATOM 6653 C CA . PRO C 1 139 ? -42.572 23.675 56.096 1.00 90.13 139 PRO C CA 1
ATOM 6654 C C . PRO C 1 139 ? -42.976 22.235 55.793 1.00 95.90 139 PRO C C 1
ATOM 6655 O O . PRO C 1 139 ? -42.618 21.709 54.738 1.00 91.44 139 PRO C O 1
ATOM 6659 N N . ASP C 1 140 ? -43.705 21.616 56.718 1.00 101.89 140 ASP C N 1
ATOM 6660 C CA . ASP C 1 140 ? -44.186 20.244 56.562 1.00 104.51 140 ASP C CA 1
ATOM 6661 C C . ASP C 1 140 ? -43.054 19.247 56.312 1.00 94.61 140 ASP C C 1
ATOM 6662 O O . ASP C 1 140 ? -43.103 18.467 55.361 1.00 94.37 140 ASP C O 1
ATOM 6667 N N . MET C 1 141 ? -42.040 19.277 57.172 1.00 104.02 141 MET C N 1
ATOM 6668 C CA . MET C 1 141 ? -40.895 18.381 57.039 1.00 91.45 141 MET C CA 1
ATOM 6669 C C . MET C 1 141 ? -40.682 17.581 58.324 1.00 97.94 141 MET C C 1
ATOM 6670 O O . MET C 1 141 ? -39.729 16.812 58.443 1.00 99.56 141 MET C O 1
ATOM 6675 N N . ILE C 1 142 ? -41.581 17.770 59.285 1.00 88.67 142 ILE C N 1
ATOM 6676 C CA . ILE C 1 142 ? -41.534 17.032 60.542 1.00 87.50 142 ILE C CA 1
ATOM 6677 C C . ILE C 1 142 ? -42.813 16.217 60.728 1.00 84.74 142 ILE C C 1
ATOM 6678 O O . ILE C 1 142 ? -43.911 16.774 60.683 1.00 79.37 142 ILE C O 1
ATOM 6683 N N . PRO C 1 143 ? -42.687 14.891 60.935 1.00 83.48 143 PRO C N 1
ATOM 6684 C CA . PRO C 1 143 ? -41.474 14.066 61.052 1.00 89.17 143 PRO C CA 1
ATOM 6685 C C . PRO C 1 143 ? -40.607 14.050 59.792 1.00 93.92 143 PRO C C 1
ATOM 6686 O O . PRO C 1 143 ? -41.112 14.258 58.690 1.00 92.61 143 PRO C O 1
ATOM 6690 N N . ILE C 1 144 ? -39.314 13.801 59.972 1.00 89.38 144 ILE C N 1
ATOM 6691 C CA . ILE C 1 144 ? -38.337 13.939 58.895 1.00 83.21 144 ILE C CA 1
ATOM 6692 C C . ILE C 1 144 ? -38.278 12.727 57.966 1.00 89.95 144 ILE C C 1
ATOM 6693 O O . ILE C 1 144 ? -37.933 11.626 58.395 1.00 78.20 144 ILE C O 1
ATOM 6698 N N . PRO C 1 145 ? -38.613 12.936 56.682 1.00 84.49 145 PRO C N 1
ATOM 6699 C CA . PRO C 1 145 ? -38.531 11.894 55.655 1.00 74.40 145 PRO C CA 1
ATOM 6700 C C . PRO C 1 145 ? -37.125 11.810 55.071 1.00 68.98 145 PRO C C 1
ATOM 6701 O O . PRO C 1 145 ? -36.294 12.673 55.355 1.00 69.75 145 PRO C O 1
ATOM 6705 N N . GLU C 1 146 ? -36.864 10.787 54.264 1.00 60.49 146 GLU C N 1
ATOM 6706 C CA . GLU C 1 146 ? -35.542 10.602 53.671 1.00 72.75 146 GLU C CA 1
ATOM 6707 C C . GLU C 1 146 ? -35.261 11.623 52.570 1.00 77.47 146 GLU C C 1
ATOM 6708 O O . GLU C 1 146 ? -34.103 11.918 52.269 1.00 57.02 146 GLU C O 1
ATOM 6714 N N . HIS C 1 147 ? -36.320 12.165 51.975 1.00 65.76 147 HIS C N 1
ATOM 6715 C CA . HIS C 1 147 ? -36.171 13.119 50.880 1.00 74.44 147 HIS C CA 1
ATOM 6716 C C . HIS C 1 147 ? -35.970 14.549 51.378 1.00 79.72 147 HIS C C 1
ATOM 6717 O O . HIS C 1 147 ? -36.120 15.506 50.619 1.00 68.39 147 HIS C O 1
ATOM 6724 N N . CYS C 1 148 ? -35.629 14.687 52.656 1.00 79.49 148 CYS C N 1
ATOM 6725 C CA . CYS C 1 148 ? -35.346 15.993 53.236 1.00 82.53 148 CYS C CA 1
ATOM 6726 C C . CYS C 1 148 ? -33.951 16.459 52.833 1.00 90.06 148 CYS C C 1
ATOM 6727 O O . CYS C 1 148 ? -32.991 15.695 52.927 1.00 102.47 148 CYS C O 1
ATOM 6730 N N . PRO C 1 149 ? -33.840 17.716 52.373 1.00 72.04 149 PRO C N 1
ATOM 6731 C CA . PRO C 1 149 ? -32.559 18.308 51.967 1.00 74.34 149 PRO C CA 1
ATOM 6732 C C . PRO C 1 149 ? -31.543 18.287 53.105 1.00 77.94 149 PRO C C 1
ATOM 6733 O O . PRO C 1 149 ? -31.837 18.765 54.199 1.00 71.67 149 PRO C O 1
ATOM 6737 N N . LEU C 1 150 ? -30.361 17.738 52.844 1.00 66.90 150 LEU C N 1
ATOM 6738 C CA . LEU C 1 150 ? -29.338 17.605 53.874 1.00 51.79 150 LEU C CA 1
ATOM 6739 C C . LEU C 1 150 ? -28.544 18.894 54.072 1.00 71.98 150 LEU C C 1
ATOM 6740 O O . LEU C 1 150 ? -28.180 19.567 53.108 1.00 62.74 150 LEU C O 1
ATOM 6745 N N . GLY C 1 151 ? -28.281 19.226 55.332 1.00 72.96 151 GLY C N 1
ATOM 6746 C CA . GLY C 1 151 ? -27.504 20.403 55.677 1.00 72.90 151 GLY C CA 1
ATOM 6747 C C . GLY C 1 151 ? -27.066 20.379 57.129 1.00 84.13 151 GLY C C 1
ATOM 6748 O O . GLY C 1 151 ? -27.638 21.081 57.965 1.00 83.90 151 GLY C O 1
ATOM 6749 N N . PRO C 1 152 ? -26.046 19.565 57.441 1.00 66.94 152 PRO C N 1
ATOM 6750 C CA . PRO C 1 152 ? -25.564 19.415 58.818 1.00 80.58 152 PRO C CA 1
ATOM 6751 C C . PRO C 1 152 ? -24.909 20.687 59.349 1.00 74.12 152 PRO C C 1
ATOM 6752 O O . PRO C 1 152 ? -24.430 21.507 58.567 1.00 75.97 152 PRO C O 1
ATOM 6756 N N . THR C 1 153 ? -24.891 20.838 60.669 1.00 68.12 153 THR C N 1
ATOM 6757 C CA . THR C 1 153 ? -24.394 22.057 61.299 1.00 72.85 153 THR C CA 1
ATOM 6758 C C . THR C 1 153 ? -23.174 21.819 62.187 1.00 75.61 153 THR C C 1
ATOM 6759 O O . THR C 1 153 ? -22.819 22.667 63.007 1.00 80.87 153 THR C O 1
ATOM 6763 N N . ASN C 1 154 ? -22.532 20.668 62.016 1.00 61.59 154 ASN C N 1
ATOM 6764 C CA . ASN C 1 154 ? -21.327 20.341 62.773 1.00 62.96 154 ASN C CA 1
ATOM 6765 C C . ASN C 1 154 ? -20.421 19.390 61.992 1.00 59.34 154 ASN C C 1
ATOM 6766 O O . ASN C 1 154 ? -20.908 18.599 61.184 1.00 53.56 154 ASN C O 1
ATOM 6771 N N . PRO C 1 155 ? -19.098 19.479 62.222 1.00 58.22 155 PRO C N 1
ATOM 6772 C CA . PRO C 1 155 ? -18.094 18.654 61.536 1.00 59.62 155 PRO C CA 1
ATOM 6773 C C . PRO C 1 155 ? -18.426 17.162 61.502 1.00 52.11 155 PRO C C 1
ATOM 6774 O O . PRO C 1 155 ? -18.114 16.500 60.514 1.00 70.30 155 PRO C O 1
ATOM 6778 N N . TYR C 1 156 ? -19.044 16.643 62.558 1.00 60.58 156 TYR C N 1
ATOM 6779 C CA . TYR C 1 156 ? -19.467 15.246 62.572 1.00 61.32 156 TYR C CA 1
ATOM 6780 C C . TYR C 1 156 ? -20.566 15.000 61.545 1.00 67.09 156 TYR C C 1
ATOM 6781 O O . TYR C 1 156 ? -20.617 13.945 60.916 1.00 61.53 156 TYR C O 1
ATOM 6790 N N . GLY C 1 157 ? -21.449 15.980 61.384 1.00 70.20 157 GLY C N 1
ATOM 6791 C CA . GLY C 1 157 ? -22.515 15.886 60.405 1.00 73.89 157 GLY C CA 1
ATOM 6792 C C . GLY C 1 157 ? -21.985 15.995 58.989 1.00 63.10 157 GLY C C 1
ATOM 6793 O O . GLY C 1 157 ? -22.402 15.248 58.103 1.00 71.52 157 GLY C O 1
ATOM 6794 N N . ASN C 1 158 ? -21.067 16.935 58.777 1.00 50.53 158 ASN C N 1
ATOM 6795 C CA . ASN C 1 158 ? -20.415 17.099 57.481 1.00 66.82 158 ASN C CA 1
ATOM 6796 C C . ASN C 1 158 ? -19.660 15.839 57.077 1.00 67.06 158 ASN C C 1
ATOM 6797 O O . ASN C 1 158 ? -19.616 15.475 55.902 1.00 61.59 158 ASN C O 1
ATOM 6802 N N . THR C 1 159 ? -19.071 15.177 58.066 1.00 66.64 159 THR C N 1
ATOM 6803 C CA . THR C 1 159 ? -18.270 13.985 57.826 1.00 59.40 159 THR C CA 1
ATOM 6804 C C . THR C 1 159 ? -19.141 12.822 57.343 1.00 69.82 159 THR C C 1
ATOM 6805 O O . THR C 1 159 ? -18.690 11.985 56.564 1.00 58.49 159 THR C O 1
ATOM 6809 N N . LYS C 1 160 ? -20.393 12.787 57.794 1.00 77.48 160 LYS C N 1
ATOM 6810 C CA . LYS C 1 160 ? -21.336 11.765 57.360 1.00 76.03 160 LYS C CA 1
ATOM 6811 C C . LYS C 1 160 ? -21.889 12.127 55.989 1.00 67.34 160 LYS C C 1
ATOM 6812 O O . LYS C 1 160 ? -22.152 11.256 55.161 1.00 59.61 160 LYS C O 1
ATOM 6818 N N . PHE C 1 161 ? -22.059 13.426 55.763 1.00 68.49 161 PHE C N 1
ATOM 6819 C CA . PHE C 1 161 ? -22.570 13.941 54.500 1.00 62.27 161 PHE C CA 1
ATOM 6820 C C . PHE C 1 161 ? -21.609 13.613 53.362 1.00 66.86 161 PHE C C 1
ATOM 6821 O O . PHE C 1 161 ? -22.028 13.181 52.288 1.00 65.89 161 PHE C O 1
ATOM 6829 N N . ALA C 1 162 ? -20.318 13.817 53.607 1.00 60.08 162 ALA C N 1
ATOM 6830 C CA . ALA C 1 162 ? -19.295 13.572 52.599 1.00 46.53 162 ALA C CA 1
ATOM 6831 C C . ALA C 1 162 ? -19.199 12.094 52.235 1.00 52.03 162 ALA C C 1
ATOM 6832 O O . ALA C 1 162 ? -18.968 11.746 51.076 1.00 70.60 162 ALA C O 1
ATOM 6834 N N . ILE C 1 163 ? -19.374 11.228 53.228 1.00 56.43 163 ILE C N 1
ATOM 6835 C CA . ILE C 1 163 ? -19.321 9.787 53.000 1.00 59.48 163 ILE C CA 1
ATOM 6836 C C . ILE C 1 163 ? -20.501 9.315 52.154 1.00 45.71 163 ILE C C 1
ATOM 6837 O O . ILE C 1 163 ? -20.323 8.542 51.214 1.00 58.28 163 ILE C O 1
ATOM 6842 N N . GLU C 1 164 ? -21.699 9.788 52.490 1.00 56.14 164 GLU C N 1
ATOM 6843 C CA . GLU C 1 164 ? -22.904 9.446 51.733 1.00 66.06 164 GLU C CA 1
ATOM 6844 C C . GLU C 1 164 ? -22.740 9.778 50.253 1.00 54.72 164 GLU C C 1
ATOM 6845 O O . GLU C 1 164 ? -23.115 8.990 49.386 1.00 56.15 164 GLU C O 1
ATOM 6851 N N . LEU C 1 165 ? -22.174 10.948 49.975 1.00 49.32 165 LEU C N 1
ATOM 6852 C CA . LEU C 1 165 ? -21.902 11.362 48.605 1.00 53.85 165 LEU C CA 1
ATOM 6853 C C . LEU C 1 165 ? -20.858 10.451 47.969 1.00 56.70 165 LEU C C 1
ATOM 6854 O O . LEU C 1 165 ? -20.940 10.127 46.785 1.00 64.17 165 LEU C O 1
ATOM 6859 N N . ALA C 1 166 ? -19.879 10.038 48.767 1.00 46.64 166 ALA C N 1
ATOM 6860 C CA . ALA C 1 166 ? -18.829 9.144 48.293 1.00 56.60 166 ALA C CA 1
ATOM 6861 C C . ALA C 1 166 ? -19.379 7.752 47.997 1.00 58.62 166 ALA C C 1
ATOM 6862 O O . ALA C 1 166 ? -19.027 7.142 46.989 1.00 55.13 166 ALA C O 1
ATOM 6864 N N . ILE C 1 167 ? -20.241 7.257 48.881 1.00 61.17 167 ILE C N 1
ATOM 6865 C CA . ILE C 1 167 ? -20.862 5.947 48.706 1.00 61.95 167 ILE C CA 1
ATOM 6866 C C . ILE C 1 167 ? -21.684 5.896 47.421 1.00 54.47 167 ILE C C 1
ATOM 6867 O O . ILE C 1 167 ? -21.619 4.923 46.669 1.00 59.59 167 ILE C O 1
ATOM 6872 N N . THR C 1 168 ? -22.448 6.955 47.171 1.00 48.27 168 THR C N 1
ATOM 6873 C CA . THR C 1 168 ? -23.277 7.037 45.973 1.00 65.29 168 THR C CA 1
ATOM 6874 C C . THR C 1 168 ? -22.438 7.041 44.697 1.00 64.09 168 THR C C 1
ATOM 6875 O O . THR C 1 168 ? -22.696 6.267 43.778 1.00 62.90 168 THR C O 1
ATOM 6879 N N . ASP C 1 169 ? -21.432 7.910 44.650 1.00 50.98 169 ASP C N 1
ATOM 6880 C CA . ASP C 1 169 ? -20.591 8.053 43.465 1.00 55.13 169 ASP C CA 1
ATOM 6881 C C . ASP C 1 169 ? -19.802 6.786 43.137 1.00 58.39 169 ASP C C 1
ATOM 6882 O O . ASP C 1 169 ? -19.735 6.372 41.980 1.00 69.23 169 ASP C O 1
ATOM 6887 N N . VAL C 1 170 ? -19.207 6.177 44.157 1.00 49.65 170 VAL C N 1
ATOM 6888 C CA . VAL C 1 170 ? -18.389 4.981 43.971 1.00 58.38 170 VAL C CA 1
ATOM 6889 C C . VAL C 1 170 ? -19.195 3.799 43.437 1.00 65.58 170 VAL C C 1
ATOM 6890 O O . VAL C 1 170 ? -18.816 3.174 42.447 1.00 69.10 170 VAL C O 1
ATOM 6894 N N . ILE C 1 171 ?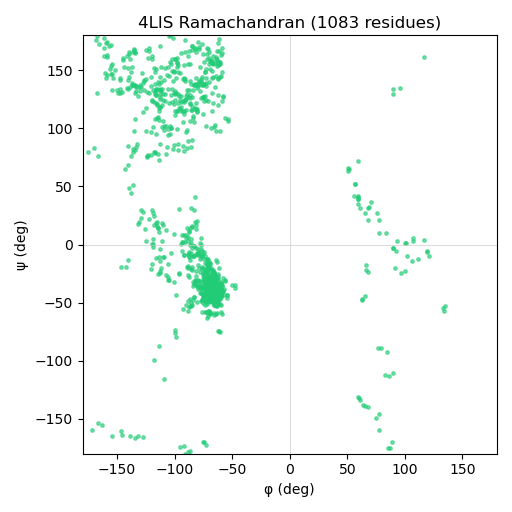 -20.311 3.504 44.095 1.00 52.84 171 ILE C N 1
ATOM 6895 C CA . ILE C 1 171 ? -21.150 2.367 43.728 1.00 52.92 171 ILE C CA 1
ATOM 6896 C C . ILE C 1 171 ? -21.842 2.555 42.376 1.00 65.43 171 ILE C C 1
ATOM 6897 O O . ILE C 1 171 ? -21.870 1.635 41.556 1.00 78.79 171 ILE C O 1
ATOM 6902 N N . ASN C 1 172 ? -22.392 3.744 42.144 1.00 54.60 172 ASN C N 1
ATOM 6903 C CA . ASN C 1 172 ? -23.027 4.053 40.865 1.00 62.59 172 ASN C CA 1
ATOM 6904 C C . ASN C 1 172 ? -22.062 3.909 39.692 1.00 65.39 172 ASN C C 1
ATOM 6905 O O . ASN C 1 172 ? -22.455 3.494 38.603 1.00 69.72 172 ASN C O 1
ATOM 6910 N N . ALA C 1 173 ? -20.799 4.251 39.926 1.00 60.26 173 ALA C N 1
ATOM 6911 C CA . ALA C 1 173 ? -19.768 4.125 38.904 1.00 62.98 173 ALA C CA 1
ATOM 6912 C C . ALA C 1 173 ? -19.533 2.662 38.544 1.00 65.63 173 ALA C C 1
ATOM 6913 O O . ALA C 1 173 ? -19.378 2.322 37.371 1.00 72.67 173 ALA C O 1
ATOM 6915 N N . GLN C 1 174 ? -19.509 1.803 39.558 1.00 62.57 174 GLN C N 1
ATOM 6916 C CA . GLN C 1 174 ? -19.309 0.373 39.351 1.00 66.18 174 GLN C CA 1
ATOM 6917 C C . GLN C 1 174 ? -20.450 -0.230 38.539 1.00 75.51 174 GLN C C 1
ATOM 6918 O O . GLN C 1 174 ? -20.237 -1.125 37.720 1.00 82.87 174 GLN C O 1
ATOM 6924 N N . ARG C 1 175 ? -21.661 0.267 38.774 1.00 70.37 175 ARG C N 1
ATOM 6925 C CA . ARG C 1 175 ? -22.836 -0.193 38.045 1.00 72.84 175 ARG C CA 1
ATOM 6926 C C . ARG C 1 175 ? -22.852 0.372 36.626 1.00 75.12 175 ARG C C 1
ATOM 6927 O O . ARG C 1 175 ? -23.112 -0.351 35.666 1.00 87.69 175 ARG C O 1
ATOM 6935 N N . ASN C 1 176 ? -22.568 1.666 36.504 1.00 62.93 176 ASN C N 1
ATOM 6936 C CA . ASN C 1 176 ? -22.557 2.336 35.206 1.00 68.30 176 ASN C CA 1
ATOM 6937 C C . ASN C 1 176 ? -21.458 1.830 34.273 1.00 69.89 176 ASN C C 1
ATOM 6938 O O . ASN C 1 176 ? -21.681 1.671 33.073 1.00 68.53 176 ASN C O 1
ATOM 6943 N N . ASN C 1 177 ? -20.275 1.581 34.826 1.00 71.02 177 ASN C N 1
ATOM 6944 C CA . ASN C 1 177 ? -19.167 1.039 34.045 1.00 73.80 177 ASN C CA 1
ATOM 6945 C C . ASN C 1 177 ? -19.463 -0.366 33.532 1.00 80.15 177 ASN C C 1
ATOM 6946 O O . ASN C 1 177 ? -18.987 -0.764 32.468 1.00 82.78 177 ASN C O 1
ATOM 6951 N N . ALA C 1 178 ? -20.252 -1.114 34.295 1.00 68.02 178 ALA C N 1
ATOM 6952 C CA . ALA C 1 178 ? -20.634 -2.466 33.907 1.00 80.09 178 ALA C CA 1
ATOM 6953 C C . ALA C 1 178 ? -21.749 -2.445 32.866 1.00 81.63 178 ALA C C 1
ATOM 6954 O O . ALA C 1 178 ? -21.830 -3.328 32.014 1.00 75.24 178 ALA C O 1
ATOM 6956 N N . LYS C 1 179 ? -22.605 -1.430 32.940 1.00 73.87 179 LYS C N 1
ATOM 6957 C CA . LYS C 1 179 ? -23.682 -1.264 31.969 1.00 79.47 179 LYS C CA 1
ATOM 6958 C C . LYS C 1 179 ? -23.134 -0.884 30.597 1.00 88.01 179 LYS C C 1
ATOM 6959 O O . LYS C 1 179 ? -23.604 -1.378 29.572 1.00 96.85 179 LYS C O 1
ATOM 6965 N N . LYS C 1 180 ? -22.137 -0.006 30.587 1.00 80.41 180 LYS C N 1
ATOM 6966 C CA . LYS C 1 180 ? -21.514 0.439 29.344 1.00 80.90 180 LYS C CA 1
ATOM 6967 C C . LYS C 1 180 ? -20.773 -0.701 28.655 1.00 73.30 180 LYS C C 1
ATOM 6968 O O . LYS C 1 180 ? -20.601 -0.696 27.436 1.00 100.31 180 LYS C O 1
ATOM 6974 N N . ALA C 1 181 ? -20.338 -1.679 29.443 1.00 71.85 181 ALA C N 1
ATOM 6975 C CA . ALA C 1 181 ? -19.653 -2.848 28.906 1.00 73.41 181 ALA C CA 1
ATOM 6976 C C . ALA C 1 181 ? -20.647 -3.965 28.600 1.00 70.79 181 ALA C C 1
ATOM 6977 O O . ALA C 1 181 ? -20.254 -5.088 28.285 1.00 70.58 181 ALA C O 1
ATOM 6979 N N . GLY C 1 182 ? -21.934 -3.650 28.703 1.00 57.87 182 GLY C N 1
ATOM 6980 C CA . GLY C 1 182 ? -22.985 -4.611 28.422 1.00 65.73 182 GLY C CA 1
ATOM 6981 C C . GLY C 1 182 ? -23.051 -5.749 29.424 1.00 87.86 182 GLY C C 1
ATOM 6982 O O . GLY C 1 182 ? -23.603 -6.811 29.134 1.00 94.93 182 GLY C O 1
ATOM 6983 N N . ASN C 1 183 ? -22.490 -5.527 30.608 1.00 88.33 183 ASN C N 1
ATOM 6984 C CA . ASN C 1 183 ? -22.478 -6.541 31.654 1.00 79.86 183 ASN C CA 1
ATOM 6985 C C . ASN C 1 183 ? -23.444 -6.187 32.781 1.00 97.28 183 ASN C C 1
ATOM 6986 O O . ASN C 1 183 ? -23.029 -5.726 33.845 1.00 98.87 183 ASN C O 1
ATOM 6991 N N . GLU C 1 184 ? -24.733 -6.410 32.542 1.00 99.63 184 GLU C N 1
ATOM 6992 C CA . GLU C 1 184 ? -25.766 -6.097 33.526 1.00 95.68 184 GLU C CA 1
ATOM 6993 C C . GLU C 1 184 ? -25.710 -7.019 34.743 1.00 93.20 184 GLU C C 1
ATOM 6994 O O . GLU C 1 184 ? -26.300 -6.724 35.782 1.00 98.89 184 GLU C O 1
ATOM 7000 N N . THR C 1 185 ? -25.000 -8.134 34.607 1.00 91.47 185 THR C N 1
ATOM 7001 C CA . THR C 1 185 ? -24.846 -9.084 35.702 1.00 100.02 185 THR C CA 1
ATOM 7002 C C . THR C 1 185 ? -23.935 -8.521 36.790 1.00 103.14 185 THR C C 1
ATOM 7003 O O . THR C 1 185 ? -24.271 -8.553 37.974 1.00 84.42 185 THR C O 1
ATOM 7007 N N . GLU C 1 186 ? -22.783 -8.002 36.377 1.00 106.06 186 GLU C N 1
ATOM 7008 C CA . GLU C 1 186 ? -21.806 -7.450 37.307 1.00 97.04 186 GLU C CA 1
ATOM 7009 C C . GLU C 1 186 ? -22.305 -6.142 37.916 1.00 94.19 186 GLU C C 1
ATOM 7010 O O . GLU C 1 186 ? -21.930 -5.783 39.031 1.00 91.80 186 GLU C O 1
ATOM 7016 N N . ALA C 1 187 ? -23.161 -5.440 37.180 1.00 91.12 187 ALA C N 1
ATOM 7017 C CA . ALA C 1 187 ? -23.700 -4.159 37.628 1.00 88.22 187 ALA C CA 1
ATOM 7018 C C . ALA C 1 187 ? -24.642 -4.309 38.819 1.00 85.95 187 ALA C C 1
ATOM 7019 O O . ALA C 1 187 ? -24.591 -3.523 39.764 1.00 88.02 187 ALA C O 1
ATOM 7021 N N . ALA C 1 188 ? -25.500 -5.323 38.767 1.00 86.24 188 ALA C N 1
ATOM 7022 C CA . ALA C 1 188 ? -26.515 -5.525 39.797 1.00 88.44 188 ALA C CA 1
ATOM 7023 C C . ALA C 1 188 ? -25.924 -5.957 41.139 1.00 83.71 188 ALA C C 1
ATOM 7024 O O . ALA C 1 188 ? -26.591 -5.874 42.171 1.00 96.42 188 ALA C O 1
ATOM 7026 N N . LYS C 1 189 ? -24.677 -6.416 41.124 1.00 69.40 189 LYS C N 1
ATOM 7027 C CA . LYS C 1 189 ? -24.029 -6.896 42.341 1.00 76.75 189 LYS C CA 1
ATOM 7028 C C . LYS C 1 189 ? -23.666 -5.759 43.295 1.00 82.59 189 LYS C C 1
ATOM 7029 O O . LYS C 1 189 ? -23.690 -5.931 44.513 1.00 82.93 189 LYS C O 1
ATOM 7035 N N . TRP C 1 190 ? -23.333 -4.600 42.738 1.00 79.61 190 TRP C N 1
ATOM 7036 C CA . TRP C 1 190 ? -22.909 -3.457 43.540 1.00 73.78 190 TRP C CA 1
ATOM 7037 C C . TRP C 1 190 ? -24.088 -2.695 44.140 1.00 85.01 190 TRP C C 1
ATOM 7038 O O . TRP C 1 190 ? -24.895 -2.109 43.418 1.00 74.56 190 TRP C O 1
ATOM 7049 N N . ASN C 1 191 ? -24.179 -2.708 45.467 1.00 79.89 191 ASN C N 1
ATOM 7050 C CA . ASN C 1 191 ? -25.246 -2.007 46.172 1.00 62.92 191 ASN C CA 1
ATOM 7051 C C . ASN C 1 191 ? -24.746 -1.309 47.432 1.00 70.27 191 ASN C C 1
ATOM 7052 O O . ASN C 1 191 ? -23.640 -1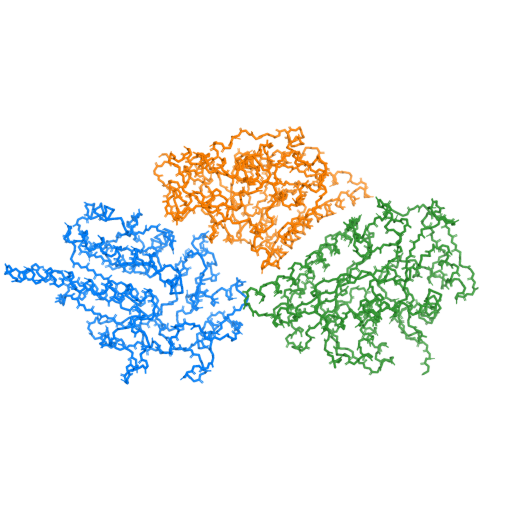.577 47.902 1.00 70.16 191 ASN C O 1
ATOM 7057 N N . GLY C 1 192 ? -25.566 -0.414 47.973 1.00 67.74 192 GLY C N 1
ATOM 7058 C CA . GLY C 1 192 ? -25.207 0.321 49.172 1.00 61.86 192 GLY C CA 1
ATOM 7059 C C . GLY C 1 192 ? -26.405 0.792 49.970 1.00 74.37 192 GLY C C 1
ATOM 7060 O O . GLY C 1 192 ? -27.356 1.344 49.415 1.00 57.96 192 GLY C O 1
ATOM 7061 N N . ALA C 1 193 ? -26.357 0.573 51.280 1.00 83.99 193 ALA C N 1
ATOM 7062 C CA . ALA C 1 193 ? -27.432 0.999 52.170 1.00 70.97 193 ALA C CA 1
ATOM 7063 C C . ALA C 1 193 ? -26.973 2.130 53.081 1.00 61.85 193 ALA C C 1
ATOM 7064 O O . ALA C 1 193 ? -26.029 1.974 53.854 1.00 67.55 193 ALA C O 1
ATOM 7066 N N . LEU C 1 194 ? -27.648 3.270 52.983 1.00 62.30 194 LEU C N 1
ATOM 7067 C CA . LEU C 1 194 ? -27.321 4.422 53.811 1.00 65.25 194 LEU C CA 1
ATOM 7068 C C . LEU C 1 194 ? -28.310 4.552 54.965 1.00 64.18 194 LEU C C 1
ATOM 7069 O O . LEU C 1 194 ? -29.270 5.317 54.888 1.00 57.01 194 LEU C O 1
ATOM 7074 N N . LEU C 1 195 ? -28.071 3.795 56.032 1.00 69.07 195 LEU C N 1
ATOM 7075 C CA . LEU C 1 195 ? -28.954 3.803 57.193 1.00 55.30 195 LEU C CA 1
ATOM 7076 C C . LEU C 1 195 ? -28.673 4.995 58.100 1.00 61.64 195 LEU C C 1
ATOM 7077 O O . LEU C 1 195 ? -27.588 5.112 58.669 1.00 71.35 195 LEU C O 1
ATOM 7082 N N . ARG C 1 196 ? -29.659 5.876 58.230 1.00 61.51 196 ARG C N 1
ATOM 7083 C CA . ARG C 1 196 ? -29.528 7.052 59.081 1.00 59.28 196 ARG C CA 1
ATOM 7084 C C . ARG C 1 196 ? -30.165 6.803 60.442 1.00 66.60 196 ARG C C 1
ATOM 7085 O O . ARG C 1 196 ? -31.384 6.888 60.593 1.00 62.62 196 ARG C O 1
ATOM 7093 N N . TYR C 1 197 ? -29.332 6.487 61.428 1.00 79.97 197 TYR C N 1
ATOM 7094 C CA . TYR C 1 197 ? -29.812 6.233 62.781 1.00 66.51 197 TYR C CA 1
ATOM 7095 C C . TYR C 1 197 ? -30.282 7.540 63.401 1.00 68.46 197 TYR C C 1
ATOM 7096 O O . TYR C 1 197 ? -29.901 8.620 62.951 1.00 65.84 197 TYR C O 1
ATOM 7105 N N . PHE C 1 198 ? -31.105 7.441 64.438 1.00 76.13 198 PHE C N 1
ATOM 7106 C CA . PHE C 1 198 ? -31.567 8.627 65.146 1.00 82.09 198 PHE C CA 1
ATOM 7107 C C . PHE C 1 198 ? -31.029 8.670 66.574 1.00 89.68 198 PHE C C 1
ATOM 7108 O O . PHE C 1 198 ? -29.980 9.261 66.827 1.00 101.84 198 PHE C O 1
ATOM 7116 N N . ASN C 1 199 ? -31.738 8.037 67.503 1.00 81.53 199 ASN C N 1
ATOM 7117 C CA . ASN C 1 199 ? -31.297 8.003 68.893 1.00 62.10 199 ASN C CA 1
ATOM 7118 C C . ASN C 1 199 ? -31.424 6.615 69.516 1.00 71.66 199 ASN C C 1
ATOM 7119 O O . ASN C 1 199 ? -32.504 6.222 69.954 1.00 77.27 199 ASN C O 1
ATOM 7124 N N . PRO C 1 200 ? -30.311 5.865 69.551 1.00 67.71 200 PRO C N 1
ATOM 7125 C CA . PRO C 1 200 ? -30.290 4.516 70.126 1.00 68.20 200 PRO C CA 1
ATOM 7126 C C . PRO C 1 200 ? -30.347 4.550 71.649 1.00 80.98 200 PRO C C 1
ATOM 7127 O O . PRO C 1 200 ? -29.843 5.491 72.261 1.00 75.29 200 PRO C O 1
ATOM 7131 N N . ALA C 1 201 ? -30.952 3.529 72.247 1.00 75.87 201 ALA C N 1
ATOM 7132 C CA . ALA C 1 201 ? -31.065 3.448 73.699 1.00 78.98 201 ALA C CA 1
ATOM 7133 C C . ALA C 1 201 ? -31.311 2.013 74.154 1.00 79.90 201 ALA C C 1
ATOM 7134 O O . ALA C 1 201 ? -31.697 1.157 73.359 1.00 78.73 201 ALA C O 1
ATOM 7136 N N . GLY C 1 202 ? -31.085 1.760 75.439 1.00 76.75 202 GLY C N 1
ATOM 7137 C CA . GLY C 1 202 ? -31.330 0.451 76.016 1.00 74.97 202 GLY C CA 1
ATOM 7138 C C . GLY C 1 202 ? -30.167 -0.509 75.856 1.00 71.50 202 GLY C C 1
ATOM 7139 O O . GLY C 1 202 ? -29.102 -0.138 75.362 1.00 74.43 202 GLY C O 1
ATOM 7140 N N . ALA C 1 203 ? -30.377 -1.750 76.283 1.00 78.98 203 ALA C N 1
ATOM 7141 C CA . ALA C 1 203 ? -29.359 -2.789 76.184 1.00 73.09 203 ALA C CA 1
ATOM 7142 C C . ALA C 1 203 ? -30.005 -4.147 75.930 1.00 70.46 203 ALA C C 1
ATOM 7143 O O . ALA C 1 203 ? -31.153 -4.224 75.495 1.00 80.93 203 ALA C O 1
ATOM 7145 N N . HIS C 1 204 ? -29.265 -5.215 76.206 1.00 85.71 204 HIS C N 1
ATOM 7146 C CA . HIS C 1 204 ? -29.778 -6.567 76.017 1.00 86.91 204 HIS C CA 1
ATOM 7147 C C . HIS C 1 204 ? -30.604 -6.998 77.228 1.00 88.75 204 HIS C C 1
ATOM 7148 O O . HIS C 1 204 ? -30.212 -6.751 78.369 1.00 73.05 204 HIS C O 1
ATOM 7155 N N . PRO C 1 205 ? -31.756 -7.643 76.979 1.00 89.30 205 PRO C N 1
ATOM 7156 C CA . PRO C 1 205 ? -32.682 -8.060 78.040 1.00 83.79 205 PRO C CA 1
ATOM 7157 C C . PRO C 1 205 ? -32.100 -9.101 78.998 1.00 93.08 205 PRO C C 1
ATOM 7158 O O . PRO C 1 205 ? -32.684 -9.339 80.056 1.00 95.74 205 PRO C O 1
ATOM 7162 N N . SER C 1 206 ? -30.977 -9.713 78.637 1.00 82.50 206 SER C N 1
ATOM 7163 C CA . SER C 1 206 ? -30.326 -10.671 79.524 1.00 88.03 206 SER C CA 1
ATOM 7164 C C . SER C 1 206 ? -29.488 -9.939 80.568 1.00 79.16 206 SER C C 1
ATOM 7165 O O . SER C 1 206 ? -29.198 -10.479 81.636 1.00 72.60 206 SER C O 1
ATOM 7168 N N . GLY C 1 207 ? -29.103 -8.708 80.249 1.00 75.44 207 GLY C N 1
ATOM 7169 C CA . GLY C 1 207 ? -28.334 -7.883 81.162 1.00 75.99 207 GLY C CA 1
ATOM 7170 C C . GLY C 1 207 ? -26.875 -8.286 81.253 1.00 69.18 207 GLY C C 1
ATOM 7171 O O . GLY C 1 207 ? -26.224 -8.060 82.274 1.00 75.24 207 GLY C O 1
ATOM 7172 N N . ILE C 1 208 ? -26.357 -8.882 80.184 1.00 67.58 208 ILE C N 1
ATOM 7173 C CA . ILE C 1 208 ? -24.962 -9.308 80.159 1.00 69.49 208 ILE C CA 1
ATOM 7174 C C . ILE C 1 208 ? -24.149 -8.492 79.152 1.00 71.63 208 ILE C C 1
ATOM 7175 O O . ILE C 1 208 ? -22.917 -8.510 79.175 1.00 67.68 208 ILE C O 1
ATOM 7180 N N . MET C 1 209 ? -24.837 -7.772 78.271 1.00 58.26 209 MET C N 1
ATOM 7181 C CA . MET C 1 209 ? -24.156 -6.876 77.342 1.00 71.40 209 MET C CA 1
ATOM 7182 C C . MET C 1 209 ? -24.889 -5.545 77.192 1.00 61.55 209 MET C C 1
ATOM 7183 O O . MET C 1 209 ? -26.113 -5.474 77.309 1.00 60.36 209 MET C O 1
ATOM 7188 N N . GLY C 1 210 ? -24.122 -4.490 76.943 1.00 46.86 210 GLY C N 1
ATOM 7189 C CA . GLY C 1 210 ? -24.673 -3.158 76.786 1.00 47.79 210 GLY C CA 1
ATOM 7190 C C . GLY C 1 210 ? -23.614 -2.184 76.314 1.00 56.33 210 GLY C C 1
ATOM 7191 O O . GLY C 1 210 ? -22.584 -2.588 75.774 1.00 65.44 210 GLY C O 1
ATOM 7192 N N . GLU C 1 211 ? -23.860 -0.896 76.522 1.00 45.44 211 GLU C N 1
ATOM 7193 C CA . GLU C 1 211 ? -22.924 0.133 76.089 1.00 41.75 211 GLU C CA 1
ATOM 7194 C C . GLU C 1 211 ? -21.836 0.384 77.127 1.00 51.02 211 GLU C C 1
ATOM 7195 O O . GLU C 1 211 ? -22.119 0.827 78.242 1.00 75.64 211 GLU C O 1
ATOM 7201 N N . ASP C 1 212 ? -20.593 0.095 76.755 1.00 50.09 212 ASP C N 1
ATOM 7202 C CA . ASP C 1 212 ? -19.452 0.360 77.624 1.00 60.53 212 ASP C CA 1
ATOM 7203 C C . ASP C 1 212 ? -18.328 1.033 76.838 1.00 70.71 212 ASP C C 1
ATOM 7204 O O . ASP C 1 212 ? -17.404 0.366 76.369 1.00 63.75 212 ASP C O 1
ATOM 7209 N N . PRO C 1 213 ? -18.411 2.364 76.689 1.00 64.38 213 PRO C N 1
ATOM 7210 C CA . PRO C 1 213 ? -17.433 3.143 75.924 1.00 65.61 213 PRO C CA 1
ATOM 7211 C C . PRO C 1 213 ? -16.237 3.557 76.772 1.00 53.09 213 PRO C C 1
ATOM 7212 O O . PRO C 1 213 ? -16.158 3.203 77.947 1.00 72.57 213 PRO C O 1
ATOM 7216 N N . GLN C 1 214 ? -15.319 4.306 76.170 1.00 61.44 214 GLN C N 1
ATOM 7217 C CA . GLN C 1 214 ? -14.175 4.847 76.892 1.00 55.94 214 GLN C CA 1
ATOM 7218 C C . GLN C 1 214 ? -14.394 6.330 77.169 1.00 75.23 214 GLN C C 1
ATOM 7219 O O . GLN C 1 214 ? -15.170 6.990 76.477 1.00 73.65 214 GLN C O 1
ATOM 7225 N N . GLY C 1 215 ? -13.710 6.850 78.182 1.00 94.00 215 GLY C N 1
ATOM 7226 C CA . GLY C 1 215 ? -13.842 8.248 78.545 1.00 95.83 215 GLY C CA 1
ATOM 7227 C C . GLY C 1 215 ? -15.115 8.536 79.317 1.00 96.02 215 GLY C C 1
ATOM 7228 O O . GLY C 1 215 ? -15.586 7.702 80.090 1.00 96.29 215 GLY C O 1
ATOM 7229 N N . VAL C 1 216 ? -15.678 9.721 79.102 1.00 91.99 216 VAL C N 1
ATOM 7230 C CA . VAL C 1 216 ? -16.873 10.144 79.824 1.00 76.88 216 VAL C CA 1
ATOM 7231 C C . VAL C 1 216 ? -18.077 10.245 78.889 1.00 71.09 216 VAL C C 1
ATOM 7232 O O . VAL C 1 216 ? -18.007 10.904 77.852 1.00 69.88 216 VAL C O 1
ATOM 7236 N N . PRO C 1 217 ? -19.186 9.581 79.254 1.00 51.59 217 PRO C N 1
ATOM 7237 C CA . PRO C 1 217 ? -20.432 9.620 78.478 1.00 67.92 217 PRO C CA 1
ATOM 7238 C C . PRO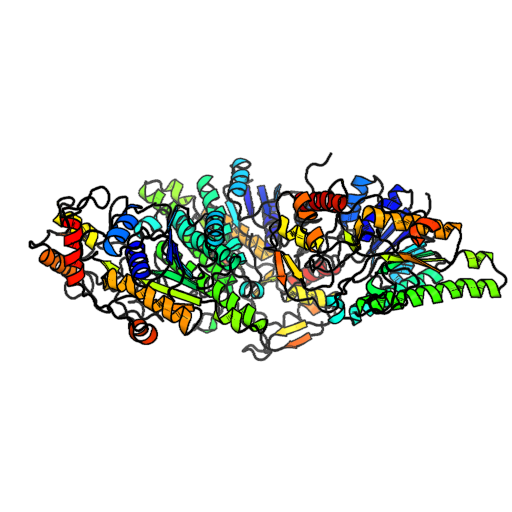 C 1 217 ? -20.985 11.036 78.333 1.00 57.93 217 PRO C C 1
ATOM 7239 O O . PRO C 1 217 ? -20.593 11.931 79.082 1.00 76.08 217 PRO C O 1
ATOM 7243 N N . TYR C 1 218 ? -21.890 11.230 77.379 1.00 64.78 218 TYR C N 1
ATOM 7244 C CA . TYR C 1 218 ? -22.490 12.542 77.150 1.00 58.75 218 TYR C CA 1
ATOM 7245 C C . TYR C 1 218 ? -23.942 12.433 76.690 1.00 60.64 218 TYR C C 1
ATOM 7246 O O . TYR C 1 218 ? -24.704 13.396 76.784 1.00 68.88 218 TYR C O 1
ATOM 7255 N N . ASN C 1 219 ? -24.317 11.260 76.190 1.00 65.46 219 ASN C N 1
ATOM 7256 C CA . ASN C 1 219 ? -25.690 11.017 75.764 1.00 68.15 219 ASN C CA 1
ATOM 7257 C C . ASN C 1 219 ? -26.646 11.022 76.955 1.00 77.59 219 ASN C C 1
ATOM 7258 O O . ASN C 1 219 ? -26.230 10.803 78.091 1.00 74.82 219 ASN C O 1
ATOM 7263 N N . LEU C 1 220 ? -27.925 11.273 76.686 1.00 85.09 220 LEU C N 1
ATOM 7264 C CA . LEU C 1 220 ? -28.928 11.428 77.739 1.00 68.43 220 LEU C CA 1
ATOM 7265 C C . LEU C 1 220 ? -29.055 10.205 78.646 1.00 75.10 220 LEU C C 1
ATOM 7266 O O . LEU C 1 220 ? -28.851 10.297 79.856 1.00 80.01 220 LEU C O 1
ATOM 7271 N N . LEU C 1 221 ? -29.396 9.066 78.053 1.00 77.72 221 LEU C N 1
ATOM 7272 C CA . LEU C 1 221 ? -29.608 7.831 78.809 1.00 74.86 221 LEU C CA 1
ATOM 7273 C C . LEU C 1 221 ? -28.398 7.330 79.621 1.00 76.99 221 LEU C C 1
ATOM 7274 O O . LEU C 1 221 ? -28.565 6.934 80.776 1.00 76.91 221 LEU C O 1
ATOM 7279 N N . PRO C 1 222 ? -27.186 7.329 79.027 1.00 72.99 222 PRO C N 1
ATOM 7280 C CA . PRO C 1 222 ? -26.026 6.914 79.827 1.00 82.94 222 PRO C CA 1
ATOM 7281 C C . PRO C 1 222 ? -25.781 7.808 81.040 1.00 75.14 222 PRO C C 1
ATOM 7282 O O . PRO C 1 222 ? -25.338 7.316 82.077 1.00 80.46 222 PRO C O 1
ATOM 7286 N N . LEU C 1 223 ? -26.062 9.101 80.910 1.00 69.04 223 LEU C N 1
ATOM 7287 C CA . LEU C 1 223 ? -25.895 10.028 82.025 1.00 69.18 223 LEU C CA 1
ATOM 7288 C C . LEU C 1 223 ? -26.968 9.815 83.089 1.00 69.62 223 LEU C C 1
ATOM 7289 O O . LEU C 1 223 ? -26.694 9.917 84.283 1.00 92.47 223 LEU C O 1
ATOM 7294 N N . LEU C 1 224 ? -28.188 9.520 82.648 1.00 70.29 224 LEU C N 1
ATOM 7295 C CA . LEU C 1 224 ? -29.273 9.177 83.561 1.00 65.34 224 LEU C CA 1
ATOM 7296 C C . LEU C 1 224 ? -28.941 7.900 84.322 1.00 75.26 224 LEU C C 1
ATOM 7297 O O . LEU C 1 224 ? -29.278 7.759 85.498 1.00 89.60 224 LEU C O 1
ATOM 7302 N N . ALA C 1 225 ? -28.275 6.974 83.640 1.00 71.00 225 ALA C N 1
ATOM 7303 C CA . ALA C 1 225 ? -27.858 5.717 84.248 1.00 76.91 225 ALA C CA 1
ATOM 7304 C C . ALA C 1 225 ? -26.811 5.955 85.331 1.00 83.87 225 ALA C C 1
ATOM 7305 O O . ALA C 1 225 ? -26.761 5.232 86.327 1.00 80.19 225 ALA C O 1
ATOM 7307 N N . GLN C 1 226 ? -25.976 6.972 85.132 1.00 64.17 226 GLN C N 1
ATOM 7308 C CA . GLN C 1 226 ? -24.957 7.326 86.114 1.00 78.11 226 GLN C CA 1
ATOM 7309 C C . GLN C 1 226 ? -25.567 7.992 87.345 1.00 83.48 226 GLN C C 1
ATOM 7310 O O . GLN C 1 226 ? -25.068 7.828 88.459 1.00 85.12 226 GLN C O 1
ATOM 7316 N N . VAL C 1 227 ? -26.643 8.746 87.140 1.00 74.58 227 VAL C N 1
ATOM 7317 C CA . VAL C 1 227 ? -27.358 9.374 88.245 1.00 88.53 227 VAL C CA 1
ATOM 7318 C C . VAL C 1 227 ? -28.010 8.306 89.117 1.00 85.82 227 VAL C C 1
ATOM 7319 O O . VAL C 1 227 ? -27.997 8.394 90.345 1.00 82.57 227 VAL C O 1
ATOM 7323 N N . ALA C 1 228 ? -28.564 7.287 88.468 1.00 86.12 228 ALA C N 1
ATOM 7324 C CA . ALA C 1 228 ? -29.279 6.223 89.163 1.00 88.66 228 ALA C CA 1
ATOM 7325 C C . ALA C 1 228 ? -28.348 5.230 89.856 1.00 74.01 228 ALA C C 1
ATOM 7326 O O . ALA C 1 228 ? -28.807 4.336 90.565 1.00 88.65 228 ALA C O 1
ATOM 7328 N N . THR C 1 229 ? -27.043 5.386 89.651 1.00 67.07 229 THR C N 1
ATOM 7329 C CA . THR C 1 229 ? -26.067 4.505 90.286 1.00 70.79 229 THR C CA 1
ATOM 7330 C C . THR C 1 229 ? -25.233 5.229 91.338 1.00 75.59 229 THR C C 1
ATOM 7331 O O . THR C 1 229 ? -24.634 4.597 92.208 1.00 77.67 229 THR C O 1
ATOM 7335 N N . GLY C 1 230 ? -25.191 6.555 91.253 1.00 69.36 230 GLY C N 1
ATOM 7336 C CA . GLY C 1 230 ? -24.480 7.354 92.234 1.00 74.40 230 GLY C CA 1
ATOM 7337 C C . GLY C 1 230 ? -23.186 7.958 91.723 1.00 83.71 230 GLY C C 1
ATOM 7338 O O . GLY C 1 230 ? -22.456 8.603 92.476 1.00 83.62 230 GLY C O 1
ATOM 7339 N N . LYS C 1 231 ? -22.896 7.749 90.442 1.00 76.18 231 LYS C N 1
ATOM 7340 C CA . LYS C 1 231 ? -21.702 8.321 89.831 1.00 56.24 231 LYS C CA 1
ATOM 7341 C C . LYS C 1 231 ? -21.929 9.778 89.436 1.00 63.84 231 LYS C C 1
ATOM 7342 O O . LYS C 1 231 ? -20.991 10.572 89.385 1.00 68.17 231 LYS C O 1
ATOM 7348 N N . ARG C 1 232 ? -23.184 10.119 89.162 1.00 75.53 232 ARG C N 1
ATOM 7349 C CA . ARG C 1 232 ? -23.572 11.500 88.904 1.00 85.22 232 ARG C CA 1
ATOM 7350 C C . ARG C 1 232 ? -24.467 12.003 90.028 1.00 84.63 232 ARG C C 1
ATOM 7351 O O . ARG C 1 232 ? -25.271 11.247 90.574 1.00 82.40 232 ARG C O 1
ATOM 7359 N N . GLU C 1 233 ? -24.328 13.280 90.370 1.00 86.95 233 GLU C N 1
ATOM 7360 C CA . GLU C 1 233 ? -25.154 13.881 91.409 1.00 92.77 233 GLU C CA 1
ATOM 7361 C C . GLU C 1 233 ? -26.570 14.100 90.890 1.00 90.33 233 GLU C C 1
ATOM 7362 O O . GLU C 1 233 ? -27.545 13.688 91.520 1.00 76.97 233 GLU C O 1
ATOM 7368 N N . LYS C 1 234 ? -26.672 14.751 89.735 1.00 94.14 234 LYS C N 1
ATOM 7369 C CA . LYS C 1 234 ? -27.956 14.971 89.077 1.00 90.37 234 LYS C CA 1
ATOM 7370 C C . LYS C 1 234 ? -27.751 15.239 87.588 1.00 83.14 234 LYS C C 1
ATOM 7371 O O . LYS C 1 234 ? -26.617 15.343 87.120 1.00 81.34 234 LYS C O 1
ATOM 7377 N N . LEU C 1 235 ? -28.849 15.345 86.848 1.00 86.66 235 LEU C N 1
ATOM 7378 C CA . LEU C 1 235 ? -28.784 15.579 85.409 1.00 90.21 235 LEU C CA 1
ATOM 7379 C C . LEU C 1 235 ? -29.002 17.051 85.066 1.00 90.03 235 LEU C C 1
ATOM 7380 O O . LEU C 1 235 ? -29.801 17.733 85.703 1.00 102.30 235 LEU C O 1
ATOM 7385 N N . LEU C 1 236 ? -28.284 17.534 84.057 1.00 89.28 236 LEU C N 1
ATOM 7386 C CA . LEU C 1 236 ? -28.481 18.891 83.561 1.00 87.76 236 LEU C CA 1
ATOM 7387 C C . LEU C 1 236 ? -29.379 18.892 82.326 1.00 88.45 236 LEU C C 1
ATOM 7388 O O . LEU C 1 236 ? -29.016 18.344 81.285 1.00 96.27 236 LEU C O 1
ATOM 7393 N N . VAL C 1 237 ? -30.553 19.503 82.448 1.00 90.94 237 VAL C N 1
ATOM 7394 C CA . VAL C 1 237 ? -31.477 19.614 81.325 1.00 84.98 237 VAL C CA 1
ATOM 7395 C C . VAL C 1 237 ? -31.133 20.832 80.475 1.00 87.64 237 VAL C C 1
ATOM 7396 O O . VAL C 1 237 ? -31.169 21.965 80.955 1.00 73.57 237 VAL C O 1
ATOM 7400 N N . PHE C 1 238 ? -30.799 20.590 79.212 1.00 93.59 238 PHE C N 1
ATOM 7401 C CA . PHE C 1 238 ? -30.355 21.653 78.317 1.00 91.89 238 PHE C CA 1
ATOM 7402 C C . PHE C 1 238 ? -31.523 22.388 77.661 1.00 88.40 238 PHE C C 1
ATOM 7403 O O . PHE C 1 238 ? -31.982 22.009 76.584 1.00 92.07 238 PHE C O 1
ATOM 7411 N N . GLY C 1 239 ? -31.996 23.442 78.318 1.00 90.27 239 GLY C N 1
ATOM 7412 C CA . GLY C 1 239 ? -33.060 24.266 77.775 1.00 85.99 239 GLY C CA 1
ATOM 7413 C C . GLY C 1 239 ? -34.452 23.805 78.163 1.00 86.38 239 GLY C C 1
ATOM 7414 O O . GLY C 1 239 ? -34.797 22.634 78.013 1.00 82.14 239 GLY C O 1
ATOM 7415 N N . ASP C 1 240 ? -35.255 24.738 78.665 1.00 91.49 240 ASP C N 1
ATOM 7416 C CA . ASP C 1 240 ? -36.633 24.448 79.044 1.00 85.99 240 ASP C CA 1
ATOM 7417 C C . ASP C 1 240 ? -37.586 25.412 78.349 1.00 85.36 240 ASP C C 1
ATOM 7418 O O . ASP C 1 240 ? -38.760 25.509 78.708 1.00 76.39 240 ASP C O 1
ATOM 7423 N N . ASP C 1 241 ? -37.072 26.122 77.349 1.00 95.61 241 ASP C N 1
ATOM 7424 C CA . ASP C 1 241 ? -37.858 27.121 76.632 1.00 97.13 241 ASP C CA 1
ATOM 7425 C C . ASP C 1 241 ? -38.164 26.711 75.193 1.00 88.67 241 ASP C C 1
ATOM 7426 O O . ASP C 1 241 ? -38.510 27.552 74.363 1.00 93.85 241 ASP C O 1
ATOM 7431 N N . TYR C 1 242 ? -38.035 25.421 74.901 1.00 84.72 242 TYR C N 1
ATOM 7432 C CA . TYR C 1 242 ? -38.306 24.919 73.558 1.00 81.65 242 TYR C CA 1
ATOM 7433 C C . TYR C 1 242 ? -39.798 24.933 73.238 1.00 83.93 242 TYR C C 1
ATOM 7434 O O . TYR C 1 242 ? -40.633 25.049 74.135 1.00 85.78 242 TYR C O 1
ATOM 7443 N N . ALA C 1 243 ? -40.125 24.809 71.955 1.00 89.88 243 ALA C N 1
ATOM 7444 C CA . ALA C 1 243 ? -41.512 24.881 71.503 1.00 88.27 243 ALA C CA 1
ATOM 7445 C C . ALA C 1 243 ? -42.256 23.556 71.662 1.00 95.01 243 ALA C C 1
ATOM 7446 O O . ALA C 1 243 ? -43.030 23.160 70.790 1.00 71.12 243 ALA C O 1
ATOM 7448 N N . SER C 1 244 ? -42.019 22.875 72.778 1.00 97.80 244 SER C N 1
ATOM 7449 C CA . SER C 1 244 ? -42.745 21.653 73.097 1.00 82.18 244 SER C CA 1
ATOM 7450 C C . SER C 1 244 ? -43.797 21.940 74.164 1.00 89.70 244 SER C C 1
ATOM 7451 O O . SER C 1 244 ? -43.930 23.074 74.623 1.00 87.95 244 SER C O 1
ATOM 7454 N N . HIS C 1 245 ? -44.542 20.912 74.557 1.00 94.78 245 HIS C N 1
ATOM 7455 C CA . HIS C 1 245 ? -45.624 21.086 75.521 1.00 89.20 245 HIS C CA 1
ATOM 7456 C C . HIS C 1 245 ? -45.111 21.281 76.946 1.00 91.43 245 HIS C C 1
ATOM 7457 O O . HIS C 1 245 ? -45.783 21.899 77.771 1.00 100.06 245 HIS C O 1
ATOM 7464 N N . ASP C 1 246 ? -43.924 20.756 77.234 1.00 91.34 246 ASP C N 1
ATOM 7465 C CA . ASP C 1 246 ? -43.323 20.923 78.555 1.00 99.33 246 ASP C CA 1
ATOM 7466 C C . ASP C 1 246 ? -42.147 21.898 78.542 1.00 95.26 246 ASP C C 1
ATOM 7467 O O . ASP C 1 246 ? -41.837 22.522 79.558 1.00 99.49 246 ASP C O 1
ATOM 7472 N N . GLY C 1 247 ? -41.495 22.023 77.390 1.00 85.95 247 GLY C N 1
ATOM 7473 C CA . GLY C 1 247 ? -40.407 22.971 77.232 1.00 87.99 247 GLY C CA 1
ATOM 7474 C C . GLY C 1 247 ? -39.079 22.353 76.835 1.00 94.03 247 GLY C C 1
ATOM 7475 O O . GLY C 1 247 ? -38.134 23.066 76.501 1.00 99.68 247 GLY C O 1
ATOM 7476 N N . THR C 1 248 ? -39.002 21.027 76.868 1.00 85.58 248 THR C N 1
ATOM 7477 C CA . THR C 1 248 ? -37.761 20.333 76.536 1.00 91.60 248 THR C CA 1
ATOM 7478 C C . THR C 1 248 ? -37.740 19.827 75.092 1.00 91.65 248 THR C C 1
ATOM 7479 O O . THR C 1 248 ? -38.788 19.611 74.483 1.00 78.58 248 THR C O 1
ATOM 7483 N N . ALA C 1 249 ? -36.537 19.645 74.552 1.00 77.89 249 ALA C N 1
ATOM 7484 C CA . ALA C 1 249 ? -36.363 19.235 73.160 1.00 86.76 249 ALA C CA 1
ATOM 7485 C C . ALA C 1 249 ? -36.933 17.845 72.885 1.00 92.40 249 ALA C C 1
ATOM 7486 O O . ALA C 1 249 ? -37.120 17.050 73.803 1.00 79.82 249 ALA C O 1
ATOM 7488 N N . ILE C 1 250 ? -37.199 17.562 71.613 1.00 76.89 250 ILE C N 1
ATOM 7489 C CA . ILE C 1 250 ? -37.817 16.300 71.213 1.00 75.89 250 ILE C CA 1
ATOM 7490 C C . ILE C 1 250 ? -36.876 15.449 70.357 1.00 71.16 250 ILE C C 1
ATOM 7491 O O . ILE C 1 250 ? -36.243 15.952 69.429 1.00 77.78 250 ILE C O 1
ATOM 7496 N N . ARG C 1 251 ? -36.788 14.160 70.676 1.00 61.16 251 ARG C N 1
ATOM 7497 C CA . ARG C 1 251 ? -35.956 13.229 69.916 1.00 56.41 251 ARG C CA 1
ATOM 7498 C C . ARG C 1 251 ? -36.698 11.921 69.642 1.00 74.30 251 ARG C C 1
ATOM 7499 O O . ARG C 1 251 ? -37.746 11.658 70.230 1.00 66.32 251 ARG C O 1
ATOM 7507 N N . ASP C 1 252 ? -36.146 11.106 68.748 1.00 84.27 252 ASP C N 1
ATOM 7508 C CA . ASP C 1 252 ? -36.733 9.812 68.411 1.00 67.77 252 ASP C CA 1
ATOM 7509 C C . ASP C 1 252 ? -35.870 8.686 68.972 1.00 70.54 252 ASP C C 1
ATOM 7510 O O . ASP C 1 252 ? -34.867 8.306 68.370 1.00 72.97 252 ASP C O 1
ATOM 7515 N N . TYR C 1 253 ? -36.270 8.151 70.120 1.00 70.60 253 TYR C N 1
ATOM 7516 C CA . TYR C 1 253 ? -35.496 7.111 70.791 1.00 72.46 253 TYR C CA 1
ATOM 7517 C C . TYR C 1 253 ? -35.929 5.704 70.384 1.00 77.01 253 TYR C C 1
ATOM 7518 O O . TYR C 1 253 ? -37.052 5.280 70.660 1.00 69.54 253 TYR C O 1
ATOM 7527 N N . ILE C 1 254 ? -35.021 4.987 69.727 1.00 70.21 254 ILE C N 1
ATOM 7528 C CA . ILE C 1 254 ? -35.293 3.638 69.243 1.00 76.40 254 ILE C CA 1
ATOM 7529 C C . ILE C 1 254 ? -34.437 2.607 69.978 1.00 70.52 254 ILE C C 1
ATOM 7530 O O . ILE C 1 254 ? -33.257 2.843 70.240 1.00 68.70 254 ILE C O 1
ATOM 7535 N N . HIS C 1 255 ? -35.042 1.473 70.324 1.00 66.56 255 HIS C N 1
ATOM 7536 C CA . HIS C 1 255 ? -34.335 0.399 71.017 1.00 76.27 255 HIS C CA 1
ATOM 7537 C C . HIS C 1 255 ? -33.196 -0.146 70.157 1.00 69.27 255 HIS C C 1
ATOM 7538 O O . HIS C 1 255 ? -33.328 -0.264 68.939 1.00 75.11 255 HIS C O 1
ATOM 75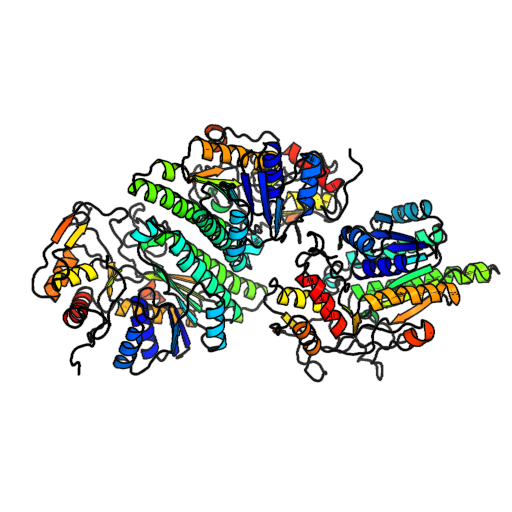45 N N . ILE C 1 256 ? -32.082 -0.476 70.802 1.00 67.53 256 ILE C N 1
ATOM 7546 C CA . ILE C 1 256 ? -30.883 -0.926 70.103 1.00 59.92 256 ILE C CA 1
ATOM 7547 C C . ILE C 1 256 ? -31.096 -2.258 69.374 1.00 77.84 256 ILE C C 1
ATOM 7548 O O . ILE C 1 256 ? -30.424 -2.547 68.383 1.00 81.55 256 ILE C O 1
ATOM 7553 N N . LEU C 1 257 ? -32.044 -3.058 69.855 1.00 67.86 257 LEU C N 1
ATOM 7554 C CA . LEU C 1 257 ? -32.336 -4.352 69.243 1.00 87.88 257 LEU C CA 1
ATOM 7555 C C . LEU C 1 257 ? -33.043 -4.200 67.898 1.00 80.28 257 LEU C C 1
ATOM 7556 O O . LEU C 1 257 ? -32.726 -4.906 66.942 1.00 66.33 257 LEU C O 1
ATOM 7561 N N . ASP C 1 258 ? -34.001 -3.281 67.832 1.00 84.90 258 ASP C N 1
ATOM 7562 C CA . ASP C 1 258 ? -34.689 -2.988 66.580 1.00 73.18 258 ASP C CA 1
ATOM 7563 C C . ASP C 1 258 ? -33.739 -2.298 65.609 1.00 89.58 258 ASP C C 1
ATOM 7564 O O . ASP C 1 258 ? -33.797 -2.520 64.398 1.00 88.62 258 ASP C O 1
ATOM 7569 N N . LEU C 1 259 ? -32.862 -1.461 66.153 1.00 85.06 259 LEU C N 1
ATOM 7570 C CA . LEU C 1 259 ? -31.881 -0.735 65.357 1.00 72.21 259 LEU C CA 1
ATOM 7571 C C . LEU C 1 259 ? -30.874 -1.695 64.734 1.00 63.24 259 LEU C C 1
ATOM 7572 O O . LEU C 1 259 ? -30.434 -1.501 63.603 1.00 63.79 259 LEU C O 1
ATOM 7577 N N . ALA C 1 260 ? -30.516 -2.732 65.482 1.00 72.22 260 ALA C N 1
ATOM 7578 C CA . ALA C 1 260 ? -29.564 -3.729 65.006 1.00 67.15 260 ALA C CA 1
ATOM 7579 C C . ALA C 1 260 ? -30.226 -4.700 64.035 1.00 82.54 260 ALA C C 1
ATOM 7580 O O . ALA C 1 260 ? -29.583 -5.213 63.119 1.00 78.99 260 ALA C O 1
ATOM 7582 N N . ASP C 1 261 ? -31.514 -4.951 64.244 1.00 81.11 261 ASP C N 1
ATOM 7583 C CA . ASP C 1 261 ? -32.268 -5.856 63.385 1.00 88.05 261 ASP C CA 1
ATOM 7584 C C . ASP C 1 261 ? -32.611 -5.185 62.058 1.00 88.39 261 ASP C C 1
ATOM 7585 O O . ASP C 1 261 ? -32.915 -5.857 61.072 1.00 86.46 261 ASP C O 1
ATOM 7590 N N . GLY C 1 262 ? -32.553 -3.857 62.040 1.00 80.83 262 GLY C N 1
ATOM 7591 C CA . GLY C 1 262 ? -32.837 -3.094 60.838 1.00 78.85 262 GLY C CA 1
ATOM 7592 C C . GLY C 1 262 ? -31.806 -3.314 59.749 1.00 63.59 262 GLY C C 1
ATOM 7593 O O . GLY C 1 262 ? -32.108 -3.204 58.562 1.00 73.52 262 GLY C O 1
ATOM 7594 N N . HIS C 1 263 ? -30.581 -3.626 60.158 1.00 66.34 263 HIS C N 1
ATOM 7595 C CA . HIS C 1 263 ? -29.501 -3.892 59.217 1.00 56.36 263 HIS C CA 1
ATOM 7596 C C . HIS C 1 263 ? -29.745 -5.199 58.472 1.00 78.86 263 HIS C C 1
ATOM 7597 O O . HIS C 1 263 ? -29.398 -5.329 57.298 1.00 102.19 263 HIS C O 1
ATOM 7604 N N . LEU C 1 264 ? -30.339 -6.165 59.165 1.00 77.96 264 LEU C N 1
ATOM 7605 C CA . LEU C 1 264 ? -30.664 -7.457 58.569 1.00 81.46 264 LEU C CA 1
ATOM 7606 C C . LEU C 1 264 ? -31.680 -7.300 57.443 1.00 80.80 264 LEU C C 1
ATOM 7607 O O . LEU C 1 264 ? -31.571 -7.946 56.401 1.00 83.45 264 LEU C O 1
ATOM 7612 N N . LYS C 1 265 ? -32.666 -6.434 57.661 1.00 70.89 265 LYS C N 1
ATOM 7613 C CA . LYS C 1 265 ? -33.685 -6.162 56.654 1.00 91.69 265 LYS C CA 1
ATOM 7614 C C . LYS C 1 265 ? -33.087 -5.417 55.466 1.00 92.89 265 LYS C C 1
ATOM 7615 O O . LYS C 1 265 ? -33.451 -5.664 54.316 1.00 81.72 265 LYS C O 1
ATOM 7621 N N . ALA C 1 266 ? -32.164 -4.505 55.755 1.00 75.21 266 ALA C N 1
ATOM 7622 C CA . ALA C 1 266 ? -31.500 -3.732 54.714 1.00 75.35 266 ALA C CA 1
ATOM 7623 C C . ALA C 1 266 ? -30.551 -4.605 53.900 1.00 86.27 266 ALA C C 1
ATOM 7624 O O . ALA C 1 266 ? -30.488 -4.495 52.677 1.00 70.28 266 ALA C O 1
ATOM 7626 N N . LEU C 1 267 ? -29.819 -5.476 54.587 1.00 87.75 267 LEU C N 1
ATOM 7627 C CA . LEU C 1 267 ? -28.853 -6.350 53.932 1.00 85.21 267 LEU C CA 1
ATOM 7628 C C . LEU C 1 267 ? -29.543 -7.352 53.008 1.00 97.00 267 LEU C C 1
ATOM 7629 O O . LEU C 1 267 ? -28.995 -7.741 51.976 1.00 87.71 267 LEU C O 1
ATOM 7634 N N . ASN C 1 268 ? -30.748 -7.766 53.386 1.00 98.62 268 ASN C N 1
ATOM 7635 C CA . ASN C 1 268 ? -31.542 -8.662 52.554 1.00 86.14 268 ASN C CA 1
ATOM 7636 C C . ASN C 1 268 ? -32.089 -7.944 51.328 1.00 90.36 268 ASN C C 1
ATOM 7637 O O . ASN C 1 268 ? -32.107 -8.495 50.230 1.00 95.08 268 ASN C O 1
ATOM 7642 N N . TYR C 1 269 ? -32.530 -6.706 51.527 1.00 91.92 269 TYR C N 1
ATOM 7643 C CA . TYR C 1 269 ? -33.099 -5.905 50.449 1.00 78.07 269 TYR C CA 1
ATOM 7644 C C . TYR C 1 269 ? -32.057 -5.597 49.378 1.00 75.82 269 TYR C C 1
ATOM 7645 O O . TYR C 1 269 ? -32.388 -5.460 48.202 1.00 91.92 269 TYR C O 1
ATOM 7654 N N . LEU C 1 270 ? -30.799 -5.490 49.793 1.00 74.62 270 LEU C N 1
ATOM 7655 C CA . LEU C 1 270 ? -29.706 -5.227 48.864 1.00 84.96 270 LEU C CA 1
ATOM 7656 C C . LEU C 1 270 ? -29.383 -6.458 48.024 1.00 95.86 270 LEU C C 1
ATOM 7657 O O . LEU C 1 270 ? -29.059 -6.345 46.842 1.00 98.37 270 LEU C O 1
ATOM 7662 N N . ARG C 1 271 ? -29.470 -7.631 48.643 1.00 89.01 271 ARG C N 1
ATOM 7663 C CA . ARG C 1 271 ? -29.169 -8.884 47.959 1.00 87.78 271 ARG C CA 1
ATOM 7664 C C . ARG C 1 271 ? -30.371 -9.411 47.181 1.00 87.92 271 ARG C C 1
ATOM 7665 O O . ARG C 1 271 ? -30.250 -10.360 46.406 1.00 92.85 271 ARG C O 1
ATOM 7673 N N . ALA C 1 272 ? -31.528 -8.793 47.390 1.00 87.47 272 ALA C N 1
ATOM 7674 C CA . ALA C 1 272 ? -32.749 -9.214 46.712 1.00 83.12 272 ALA C CA 1
ATOM 7675 C C . ALA C 1 272 ? -33.055 -8.331 45.508 1.00 95.03 272 ALA C C 1
ATOM 7676 O O . ALA C 1 272 ? -32.891 -8.749 44.362 1.00 95.91 272 ALA C O 1
ATOM 7678 N N . ASN C 1 273 ? -33.501 -7.108 45.775 1.00 91.42 273 ASN C N 1
ATOM 7679 C CA . ASN C 1 273 ? -33.901 -6.190 44.714 1.00 97.16 273 ASN C CA 1
ATOM 7680 C C . ASN C 1 273 ? -32.720 -5.610 43.943 1.00 94.03 273 ASN C C 1
ATOM 7681 O O . ASN C 1 273 ? -32.840 -5.299 42.758 1.00 99.78 273 ASN C O 1
ATOM 7686 N N . ASN C 1 274 ? -31.584 -5.476 44.625 1.00 93.58 274 ASN C N 1
ATOM 7687 C CA . ASN C 1 274 ? -30.401 -4.819 44.067 1.00 88.95 274 ASN C CA 1
ATOM 7688 C C . ASN C 1 274 ? -30.709 -3.433 43.495 1.00 87.32 274 ASN C C 1
ATOM 7689 O O . ASN C 1 274 ? -30.583 -3.217 42.289 1.00 88.92 274 ASN C O 1
ATOM 7694 N N . PRO C 1 275 ? -31.111 -2.487 44.361 1.00 80.37 275 PRO C N 1
ATOM 7695 C CA . PRO C 1 275 ? -31.553 -1.168 43.900 1.00 78.56 275 PRO C CA 1
ATOM 7696 C C . PRO C 1 275 ? -30.412 -0.160 43.820 1.00 66.40 275 PRO C C 1
ATOM 7697 O O . PRO C 1 275 ? -30.660 1.024 43.595 1.00 55.13 275 PRO C O 1
ATOM 7701 N N . GLY C 1 276 ? -29.181 -0.623 44.008 1.00 68.54 276 GLY C N 1
ATOM 7702 C CA . GLY C 1 276 ? -28.031 0.261 43.997 1.00 67.27 276 GLY C CA 1
ATOM 7703 C C . GLY C 1 276 ? -27.831 0.948 45.334 1.00 71.96 276 GLY C C 1
ATOM 7704 O O . GLY C 1 276 ? -27.502 0.304 46.329 1.00 76.65 276 GLY C O 1
ATOM 7705 N N . VAL C 1 277 ? -28.035 2.261 45.361 1.00 68.17 277 VAL C N 1
ATOM 7706 C CA . VAL C 1 277 ? -27.861 3.034 46.586 1.00 72.95 277 VAL C CA 1
ATOM 7707 C C . VAL C 1 277 ? -29.176 3.669 47.034 1.00 74.16 277 VAL C C 1
ATOM 7708 O O . VAL C 1 277 ? -29.880 4.287 46.236 1.00 65.30 277 VAL C O 1
ATOM 7712 N N . ARG C 1 278 ? -29.503 3.510 48.314 1.00 70.57 278 ARG C N 1
ATOM 7713 C CA . ARG C 1 278 ? -30.725 4.079 48.872 1.00 73.95 278 ARG C CA 1
ATOM 7714 C C . ARG C 1 278 ? -30.579 4.323 50.373 1.00 69.64 278 ARG C C 1
ATOM 7715 O O . ARG C 1 278 ? -29.883 3.581 51.065 1.00 72.37 278 ARG C O 1
ATOM 7723 N N . ALA C 1 279 ? -31.232 5.369 50.870 1.00 70.19 279 ALA C N 1
ATOM 7724 C CA . ALA C 1 279 ? -31.155 5.721 52.285 1.00 74.38 279 ALA C CA 1
ATOM 7725 C C . ALA C 1 279 ? -32.444 5.391 53.031 1.00 78.82 279 ALA C C 1
ATOM 7726 O O . ALA C 1 279 ? -33.538 5.498 52.478 1.00 84.42 279 ALA C O 1
ATOM 7728 N N . TRP C 1 280 ? -32.305 4.995 54.293 1.00 73.62 280 TRP C N 1
ATOM 7729 C CA . TRP C 1 280 ? -33.456 4.675 55.131 1.00 73.05 280 TRP C CA 1
ATOM 7730 C C . TRP C 1 280 ? -33.311 5.247 56.539 1.00 78.13 280 TRP C C 1
ATOM 7731 O O . TRP C 1 280 ? -32.239 5.182 57.141 1.00 61.70 280 TRP C O 1
ATOM 7742 N N . ASN C 1 281 ? -34.398 5.806 57.061 1.00 83.92 281 ASN C N 1
ATOM 7743 C CA . ASN C 1 281 ? -34.423 6.285 58.437 1.00 77.59 281 ASN C CA 1
ATOM 7744 C C . ASN C 1 281 ? -34.755 5.152 59.401 1.00 79.37 281 ASN C C 1
ATOM 7745 O O . ASN C 1 281 ? -35.751 4.451 59.227 1.00 74.14 281 ASN C O 1
ATOM 7750 N N . LEU C 1 282 ? -33.915 4.970 60.415 1.00 68.34 282 LEU C N 1
ATOM 7751 C CA . LEU C 1 282 ? -34.152 3.934 61.413 1.00 79.73 282 LEU C CA 1
ATOM 7752 C C . LEU C 1 282 ? -34.622 4.534 62.734 1.00 82.40 282 LEU C C 1
ATOM 7753 O O . LEU C 1 282 ? -33.826 4.764 63.644 1.00 83.79 282 LEU C O 1
ATOM 7758 N N . GLY C 1 283 ? -35.923 4.788 62.825 1.00 81.33 283 GLY C N 1
ATOM 7759 C CA . GLY C 1 283 ? -36.514 5.342 64.027 1.00 74.46 283 GLY C CA 1
ATOM 7760 C C . GLY C 1 283 ? -37.839 4.683 64.353 1.00 85.34 283 GLY C C 1
ATOM 7761 O O . GLY C 1 283 ? -38.166 3.627 63.812 1.00 88.48 283 GLY C O 1
ATOM 7762 N N . THR C 1 284 ? -38.604 5.309 65.240 1.00 83.00 284 THR C N 1
ATOM 7763 C CA . THR C 1 284 ? -39.895 4.770 65.650 1.00 85.00 284 THR C CA 1
ATOM 7764 C C . THR C 1 284 ? -41.037 5.658 65.173 1.00 81.20 284 THR C C 1
ATOM 7765 O O . THR C 1 284 ? -42.166 5.199 65.001 1.00 65.41 284 THR C O 1
ATOM 7769 N N . GLY C 1 285 ? -40.734 6.934 64.957 1.00 81.50 285 GLY C N 1
ATOM 7770 C CA . GLY C 1 285 ? -41.740 7.901 64.564 1.00 84.38 285 GLY C CA 1
ATOM 7771 C C . GLY C 1 285 ? -42.375 8.547 65.779 1.00 84.09 285 GLY C C 1
ATOM 7772 O O . GLY C 1 285 ? -43.213 9.440 65.657 1.00 78.15 285 GLY C O 1
ATOM 7773 N N . ARG C 1 286 ? -41.968 8.090 66.958 1.00 89.44 286 ARG C N 1
ATOM 7774 C CA . ARG C 1 286 ? -42.498 8.606 68.213 1.00 86.05 286 ARG C CA 1
ATOM 7775 C C . ARG C 1 286 ? -41.565 9.650 68.815 1.00 84.25 286 ARG C C 1
ATOM 7776 O O . ARG C 1 286 ? -40.437 9.339 69.199 1.00 85.36 286 ARG C O 1
ATOM 7784 N N . GLY C 1 287 ? -42.040 10.888 68.895 1.00 77.42 287 GLY C N 1
ATOM 7785 C CA . GLY C 1 287 ? -41.266 11.961 69.489 1.00 88.26 287 GLY C CA 1
ATOM 7786 C C . GLY C 1 287 ? -41.402 11.985 70.999 1.00 97.89 287 GLY C C 1
ATOM 7787 O O . GLY C 1 287 ? -42.509 11.904 71.531 1.00 103.55 287 GLY C O 1
ATOM 7788 N N . SER C 1 288 ? -40.274 12.095 71.692 1.00 85.93 288 SER C N 1
ATOM 7789 C CA . SER C 1 288 ? -40.275 12.112 73.151 1.00 92.94 288 SER C CA 1
ATOM 7790 C C . SER C 1 288 ? -39.381 13.217 73.705 1.00 85.63 288 SER C C 1
ATOM 7791 O O . SER C 1 288 ? -38.224 13.354 73.305 1.00 78.83 288 SER C O 1
ATOM 7794 N N . THR C 1 289 ? -39.925 14.002 74.629 1.00 79.34 289 THR C N 1
ATOM 7795 C CA . THR C 1 289 ? -39.182 15.101 75.234 1.00 81.94 289 THR C CA 1
ATOM 7796 C C . THR C 1 289 ? -38.174 14.584 76.257 1.00 86.97 289 THR C C 1
ATOM 7797 O O . THR C 1 289 ? -38.157 13.396 76.579 1.00 86.96 289 THR C O 1
ATOM 7801 N N . VAL C 1 290 ? -37.332 15.481 76.763 1.00 84.92 290 VAL C N 1
ATOM 7802 C CA . VAL C 1 290 ? -36.331 15.115 77.759 1.00 87.21 290 VAL C CA 1
ATOM 7803 C C . VAL C 1 290 ? -36.995 14.721 79.075 1.00 82.81 290 VAL C C 1
ATOM 7804 O O . VAL C 1 290 ? -36.618 13.728 79.697 1.00 65.94 290 VAL C O 1
ATOM 7808 N N . TYR C 1 291 ? -37.989 15.504 79.486 1.00 81.48 291 TYR C N 1
ATOM 7809 C CA . TYR C 1 291 ? -38.741 15.238 80.709 1.00 68.08 291 TYR C CA 1
ATOM 7810 C C . TYR C 1 291 ? -39.403 13.864 80.676 1.00 81.23 291 TYR C C 1
ATOM 7811 O O . TYR C 1 291 ? -39.437 13.158 81.685 1.00 95.47 291 TYR C O 1
ATOM 7820 N N . GLU C 1 292 ? -39.930 13.494 79.513 1.00 70.15 292 GLU C N 1
ATOM 7821 C CA . GLU C 1 292 ? -40.564 12.193 79.338 1.00 77.30 292 GLU C CA 1
ATOM 7822 C C . GLU C 1 292 ? -39.550 11.064 79.482 1.00 76.22 292 GLU C C 1
ATOM 7823 O O . GLU C 1 292 ? -39.885 9.977 79.945 1.00 68.95 292 GLU C O 1
ATOM 7829 N N . MET C 1 293 ? -38.309 11.330 79.085 1.00 74.51 293 MET C N 1
ATOM 7830 C CA . MET C 1 293 ? -37.248 10.331 79.172 1.00 69.09 293 MET C CA 1
ATOM 7831 C C . MET C 1 293 ? -36.748 10.157 80.602 1.00 81.08 293 MET C C 1
ATOM 7832 O O . MET C 1 293 ? -36.432 9.046 81.025 1.00 88.95 293 MET C O 1
ATOM 7837 N N . ILE C 1 294 ? -36.673 11.263 81.336 1.00 84.74 294 ILE C N 1
ATOM 7838 C CA . ILE C 1 294 ? -36.261 11.231 82.734 1.00 75.01 294 ILE C CA 1
ATOM 7839 C C . ILE C 1 294 ? -37.255 10.424 83.564 1.00 78.75 294 ILE C C 1
ATOM 7840 O O . ILE C 1 294 ? -36.865 9.623 84.412 1.00 87.48 294 ILE C O 1
ATOM 7845 N N . ARG C 1 295 ? -38.541 10.633 83.301 1.00 75.70 295 ARG C N 1
ATOM 7846 C CA . ARG C 1 295 ? -39.602 9.923 84.011 1.00 85.31 295 ARG C CA 1
ATOM 7847 C C . ARG C 1 295 ? -39.698 8.458 83.590 1.00 87.53 295 ARG C C 1
ATOM 7848 O O . ARG C 1 295 ? -39.898 7.577 84.427 1.00 96.97 295 ARG C O 1
ATOM 7856 N N . ALA C 1 296 ? -39.550 8.204 82.293 1.00 79.66 296 ALA C N 1
ATOM 7857 C CA . ALA C 1 296 ? -39.620 6.843 81.769 1.00 84.66 296 ALA C CA 1
ATOM 7858 C C . ALA C 1 296 ? -38.498 5.972 82.323 1.00 89.89 296 ALA C C 1
ATOM 7859 O O . ALA C 1 296 ? -38.678 4.772 82.528 1.00 90.78 296 ALA C O 1
ATOM 7861 N N . PHE C 1 297 ? -37.342 6.582 82.564 1.00 83.13 297 PHE C N 1
ATOM 7862 C CA . PHE C 1 297 ? -36.207 5.858 83.121 1.00 88.49 297 PHE C CA 1
ATOM 7863 C C . PHE C 1 297 ? -36.312 5.772 84.640 1.00 87.21 297 PHE C C 1
ATOM 7864 O O . PHE C 1 297 ? -35.897 4.783 85.242 1.00 80.82 297 PHE C O 1
ATOM 7872 N N . SER C 1 298 ? -36.873 6.811 85.252 1.00 86.55 298 SER C N 1
ATOM 7873 C CA . SER C 1 298 ? -37.088 6.825 86.695 1.00 85.42 298 SER C CA 1
ATOM 7874 C C . SER C 1 298 ? -38.076 5.738 87.100 1.00 84.52 298 SER C C 1
ATOM 7875 O O . SER C 1 298 ? -37.948 5.132 88.163 1.00 93.05 298 SER C O 1
ATOM 7878 N N . LYS C 1 299 ? -39.062 5.498 86.241 1.00 78.02 299 LYS C N 1
ATOM 7879 C CA . LYS C 1 299 ? -40.057 4.460 86.477 1.00 88.45 299 LYS C CA 1
ATOM 7880 C C . LYS C 1 299 ? -39.394 3.087 86.407 1.00 87.68 299 LYS C C 1
ATOM 7881 O O . LYS C 1 299 ? -39.734 2.184 87.171 1.00 81.05 299 LYS C O 1
ATOM 7887 N N . ALA C 1 300 ? -38.442 2.943 85.491 1.00 80.20 300 ALA C N 1
ATOM 7888 C CA . ALA C 1 300 ? -37.722 1.686 85.321 1.00 86.98 300 ALA C CA 1
ATOM 7889 C C . ALA C 1 300 ? -36.804 1.407 86.506 1.00 83.56 300 ALA C C 1
ATOM 7890 O O . ALA C 1 300 ? -36.533 0.252 86.835 1.00 84.36 300 ALA C O 1
ATOM 7892 N N . VAL C 1 301 ? -36.324 2.471 87.141 1.00 85.32 301 VAL C N 1
ATOM 7893 C CA . VAL C 1 301 ? -35.462 2.344 88.310 1.00 97.30 301 VAL C CA 1
ATOM 7894 C C . VAL C 1 301 ? -36.292 2.168 89.578 1.00 92.84 301 VAL C C 1
ATOM 7895 O O . VAL C 1 301 ? -36.026 1.282 90.391 1.00 74.01 301 VAL C O 1
ATOM 7899 N N . GLY C 1 302 ? -37.304 3.016 89.735 1.00 100.88 302 GLY C N 1
ATOM 7900 C CA . GLY C 1 302 ? -38.163 2.976 90.903 1.00 90.38 302 GLY C CA 1
ATOM 7901 C C . GLY C 1 302 ? -38.381 4.359 91.484 1.00 90.03 302 GLY C C 1
ATOM 7902 O O . GLY C 1 302 ? -39.517 4.804 91.649 1.00 112.94 302 GLY C O 1
ATOM 7903 N N . ARG C 1 303 ? -37.283 5.042 91.791 1.00 79.61 303 ARG C N 1
ATOM 7904 C CA . ARG C 1 303 ? -37.342 6.394 92.333 1.00 102.96 303 ARG C CA 1
ATOM 7905 C C . ARG C 1 303 ? -37.217 7.421 91.214 1.00 99.07 303 ARG C C 1
ATOM 7906 O O . ARG C 1 303 ? -36.806 7.091 90.103 1.00 102.28 303 ARG C O 1
ATOM 7914 N N . ASP C 1 304 ? -37.570 8.667 91.513 1.00 101.79 304 ASP C N 1
ATOM 7915 C CA . ASP C 1 304 ? -37.449 9.748 90.541 1.00 97.72 304 ASP C CA 1
ATOM 7916 C C . ASP C 1 304 ? -36.086 10.430 90.639 1.00 97.06 304 ASP C C 1
ATOM 7917 O O . ASP C 1 304 ? -35.689 10.895 91.708 1.00 113.23 304 ASP C O 1
ATOM 7922 N N . LEU C 1 305 ? -35.376 10.484 89.517 1.00 94.04 305 LEU C N 1
ATOM 7923 C CA . LEU C 1 305 ? -34.022 11.030 89.485 1.00 90.31 305 LEU C CA 1
ATOM 7924 C C . LEU C 1 305 ? -34.018 12.557 89.509 1.00 82.88 305 LEU C C 1
ATOM 7925 O O . LEU C 1 305 ? -34.854 13.195 88.868 1.00 89.72 305 LEU C O 1
ATOM 7930 N N . PRO C 1 306 ? -33.072 13.148 90.256 1.00 71.52 306 PRO C N 1
ATOM 7931 C CA . PRO C 1 306 ? -32.967 14.605 90.386 1.00 85.19 306 PRO C CA 1
ATOM 7932 C C . PRO C 1 306 ? -32.359 15.251 89.146 1.00 79.97 306 PRO C C 1
ATOM 7933 O O . PRO C 1 306 ? -31.467 14.672 88.527 1.00 78.56 306 PRO C O 1
ATOM 7937 N N . TYR C 1 307 ? -32.840 16.440 88.794 1.00 95.87 307 TYR C N 1
ATOM 7938 C CA . TYR C 1 307 ? -32.319 17.165 87.640 1.00 81.69 307 TYR C CA 1
ATOM 7939 C C . TYR C 1 307 ? -32.313 18.673 87.878 1.00 84.93 307 TYR C C 1
ATOM 7940 O O . TYR C 1 307 ? -33.024 19.177 88.746 1.00 101.06 307 TYR C O 1
ATOM 7949 N N . GLU C 1 308 ? -31.508 19.387 87.097 1.00 95.65 308 GLU C N 1
ATOM 7950 C CA . GLU C 1 308 ? -31.423 20.839 87.203 1.00 97.03 308 GLU C CA 1
ATOM 7951 C C . GLU C 1 308 ? -31.464 21.483 85.820 1.00 106.23 308 GLU C C 1
ATOM 7952 O O . GLU C 1 308 ? -30.822 21.005 84.886 1.00 96.77 308 GLU C O 1
ATOM 7958 N N . VAL C 1 309 ? -32.223 22.568 85.697 1.00 107.93 309 VAL C N 1
ATOM 7959 C CA . VAL C 1 309 ? -32.389 23.249 84.417 1.00 87.14 309 VAL C CA 1
ATOM 7960 C C . VAL C 1 309 ? -31.152 24.061 84.032 1.00 91.55 309 VAL C C 1
ATOM 7961 O O . VAL C 1 309 ? -30.670 24.887 84.807 1.00 99.01 309 VAL C O 1
ATOM 7965 N N . ALA C 1 310 ? -30.648 23.814 82.827 1.00 88.01 310 ALA C N 1
ATOM 7966 C CA . ALA C 1 310 ? -29.470 24.504 82.316 1.00 85.33 310 ALA C CA 1
ATOM 7967 C C . ALA C 1 310 ? -29.816 25.199 81.000 1.00 92.87 310 ALA C C 1
ATOM 7968 O O . ALA C 1 310 ? -30.815 24.856 80.368 1.00 96.85 310 ALA C O 1
ATOM 7970 N N . PRO C 1 311 ? -29.001 26.188 80.586 1.00 86.41 311 PRO C N 1
ATOM 7971 C CA . PRO C 1 311 ? -29.220 26.841 79.288 1.00 84.22 311 PRO C CA 1
ATOM 7972 C C . PRO C 1 311 ? -29.156 25.857 78.122 1.00 82.43 311 PRO C C 1
ATOM 7973 O O . PRO C 1 311 ? -28.663 24.741 78.286 1.00 85.56 311 PRO C O 1
ATOM 7977 N N . ARG C 1 312 ? -29.648 26.276 76.960 1.00 70.96 312 ARG C N 1
ATOM 7978 C CA . ARG C 1 312 ? -29.637 25.436 75.766 1.00 82.62 312 ARG C CA 1
ATOM 7979 C C . ARG C 1 312 ? -28.221 25.045 75.364 1.00 90.30 312 ARG C C 1
ATOM 7980 O O . ARG C 1 312 ? -27.287 25.833 75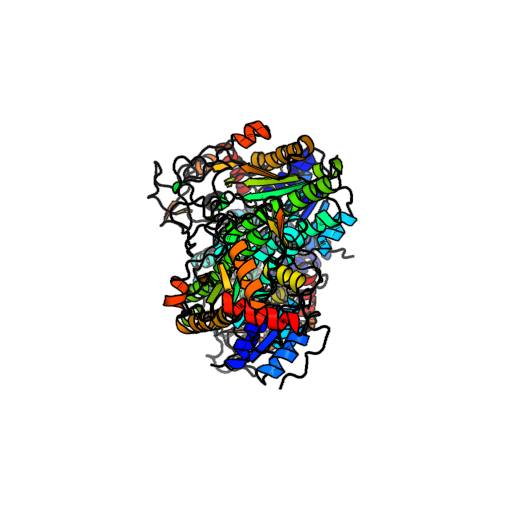.506 1.00 90.14 312 ARG C O 1
ATOM 7988 N N . ARG C 1 313 ? -28.070 23.827 74.855 1.00 84.70 313 ARG C N 1
ATOM 7989 C CA . ARG C 1 313 ? -26.793 23.389 74.312 1.00 89.67 313 ARG C CA 1
ATOM 7990 C C . ARG C 1 313 ? -26.657 23.888 72.879 1.00 85.02 313 ARG C C 1
ATOM 7991 O O . ARG C 1 313 ? -27.613 23.837 72.104 1.00 74.26 313 ARG C O 1
ATOM 7999 N N . ALA C 1 314 ? -25.471 24.377 72.534 1.00 93.04 314 ALA C N 1
ATOM 8000 C CA . ALA C 1 314 ? -25.229 24.942 71.211 1.00 79.10 314 ALA C CA 1
ATOM 8001 C C . ALA C 1 314 ? -25.318 23.889 70.110 1.00 90.45 314 ALA C C 1
ATOM 8002 O O . ALA C 1 314 ? -24.589 22.898 70.125 1.00 94.88 314 ALA C O 1
ATOM 8004 N N . GLY C 1 315 ? -26.220 24.111 69.159 1.00 83.81 315 GLY C N 1
ATOM 8005 C CA . GLY C 1 315 ? -26.361 23.221 68.022 1.00 80.97 315 GLY C CA 1
ATOM 8006 C C . GLY C 1 315 ? -27.540 22.272 68.119 1.00 77.79 315 GLY C C 1
ATOM 8007 O O . GLY C 1 315 ? -27.881 21.598 67.147 1.00 99.11 315 GLY C O 1
ATOM 8008 N N . ASP C 1 316 ? -28.166 22.214 69.290 1.00 90.08 316 ASP C N 1
ATOM 8009 C CA . ASP C 1 316 ? -29.302 21.320 69.499 1.00 98.56 316 ASP C CA 1
ATOM 8010 C C . ASP C 1 316 ? -30.556 21.813 68.782 1.00 82.33 316 ASP C C 1
ATOM 8011 O O . ASP C 1 316 ? -31.004 22.941 68.993 1.00 75.88 316 ASP C O 1
ATOM 8016 N N . VAL C 1 317 ? -31.118 20.958 67.932 1.00 80.55 317 VAL C N 1
ATOM 8017 C CA . VAL C 1 317 ? -32.321 21.302 67.183 1.00 85.51 317 VAL C CA 1
ATOM 8018 C C . VAL C 1 317 ? -33.574 21.087 68.025 1.00 73.36 317 VAL C C 1
ATOM 8019 O O . VAL C 1 317 ? -33.520 20.472 69.089 1.00 82.44 317 VAL C O 1
ATOM 8023 N N . LEU C 1 318 ? -34.700 21.598 67.539 1.00 78.96 318 LEU C N 1
ATOM 8024 C CA . LEU C 1 318 ? -35.968 21.474 68.248 1.00 85.40 318 LEU C CA 1
ATOM 8025 C C . LEU C 1 318 ? -36.506 20.049 68.163 1.00 92.03 318 LEU C C 1
ATOM 8026 O O . LEU C 1 318 ? -36.723 19.397 69.185 1.00 84.36 318 LEU C O 1
ATOM 8031 N N . ASN C 1 319 ? -36.717 19.570 66.942 1.00 91.07 319 ASN C N 1
ATOM 8032 C CA . ASN C 1 319 ? -37.299 18.250 66.734 1.00 84.80 319 ASN C CA 1
ATOM 8033 C C . ASN C 1 319 ? -36.429 17.357 65.854 1.00 85.11 319 ASN C C 1
ATOM 8034 O O . ASN C 1 319 ? -35.809 17.820 64.897 1.00 78.04 319 ASN C O 1
ATOM 8039 N N . LEU C 1 320 ? -36.393 16.073 66.191 1.00 79.74 320 LEU C N 1
ATOM 8040 C CA . LEU C 1 320 ? -35.669 15.081 65.404 1.00 73.76 320 LEU C CA 1
ATOM 8041 C C . LEU C 1 320 ? -36.468 13.786 65.313 1.00 79.37 320 LEU C C 1
ATOM 8042 O O . LEU C 1 320 ? -35.941 12.701 65.556 1.00 84.28 320 LEU C O 1
ATOM 8047 N N . THR C 1 321 ? -37.744 13.908 64.964 1.00 74.72 321 THR C N 1
ATOM 8048 C CA . THR C 1 321 ? -38.620 12.749 64.838 1.00 80.69 321 THR C CA 1
ATOM 8049 C C . THR C 1 321 ? -38.500 12.136 63.446 1.00 86.29 321 THR C C 1
ATOM 8050 O O . THR C 1 321 ? -38.448 12.852 62.445 1.00 81.11 321 THR C O 1
ATOM 8054 N N . SER C 1 322 ? -38.457 10.809 63.391 1.00 95.83 322 SER C N 1
ATOM 8055 C CA . SER C 1 322 ? -38.264 10.096 62.133 1.00 79.85 322 SER C CA 1
ATOM 8056 C C . SER C 1 322 ? -39.573 9.835 61.395 1.00 85.52 322 SER C C 1
ATOM 8057 O O . SER C 1 322 ? -40.643 9.782 62.000 1.00 83.51 322 SER C O 1
ATOM 8060 N N . ASN C 1 323 ? -39.472 9.674 60.080 1.00 88.69 323 ASN C N 1
ATOM 8061 C CA . ASN C 1 323 ? -40.597 9.254 59.257 1.00 82.80 323 ASN C CA 1
ATOM 8062 C C . ASN C 1 323 ? -40.253 7.915 58.614 1.00 85.02 323 ASN C C 1
ATOM 8063 O O . ASN C 1 323 ? -39.870 7.863 57.446 1.00 106.45 323 ASN C O 1
ATOM 8068 N N . PRO C 1 324 ? -40.391 6.823 59.384 1.00 80.57 324 PRO C N 1
ATOM 8069 C CA . PRO C 1 324 ? -39.906 5.494 58.997 1.00 87.82 324 PRO C CA 1
ATOM 8070 C C . PRO C 1 324 ? -40.837 4.746 58.046 1.00 85.03 324 PRO C C 1
ATOM 8071 O O . PRO C 1 324 ? -40.731 3.524 57.946 1.00 87.53 324 PRO C O 1
ATOM 8075 N N . THR C 1 325 ? -41.720 5.462 57.358 1.00 82.15 325 THR C N 1
ATOM 8076 C CA . THR C 1 325 ? -42.678 4.831 56.453 1.00 82.65 325 THR C CA 1
ATOM 8077 C C . THR C 1 325 ? -41.997 4.078 55.312 1.00 87.80 325 THR C C 1
ATOM 8078 O O . THR C 1 325 ? -42.494 3.047 54.858 1.00 73.02 325 THR C O 1
ATOM 8082 N N . ARG C 1 326 ? -40.861 4.593 54.852 1.00 90.89 326 ARG C N 1
ATOM 8083 C CA . ARG C 1 326 ? -40.111 3.938 53.785 1.00 79.53 326 ARG C CA 1
ATOM 8084 C C . ARG C 1 326 ? -39.495 2.631 54.275 1.00 80.45 326 ARG C C 1
ATOM 8085 O O . ARG C 1 326 ? -39.455 1.641 53.546 1.00 78.84 326 ARG C O 1
ATOM 8093 N N . ALA C 1 327 ? -39.019 2.636 55.516 1.00 79.63 327 ALA C N 1
ATOM 8094 C CA . ALA C 1 327 ? -38.392 1.456 56.100 1.00 73.27 327 ALA C CA 1
ATOM 8095 C C . ALA C 1 327 ? -39.416 0.369 56.417 1.00 79.82 327 ALA C C 1
ATOM 8096 O O . ALA C 1 327 ? -39.104 -0.821 56.369 1.00 69.94 327 ALA C O 1
ATOM 8098 N N . ASN C 1 328 ? -40.638 0.781 56.740 1.00 77.30 328 ASN C N 1
ATOM 8099 C CA . ASN C 1 328 ? -41.697 -0.167 57.068 1.00 78.36 328 ASN C CA 1
ATOM 8100 C C . ASN C 1 328 ? -42.218 -0.902 55.837 1.00 86.27 328 ASN C C 1
ATOM 8101 O O . ASN C 1 328 ? -42.586 -2.075 55.911 1.00 87.70 328 ASN C O 1
ATOM 8106 N N . THR C 1 329 ? -42.244 -0.204 54.706 1.00 91.12 329 THR C N 1
ATOM 8107 C CA . THR C 1 329 ? -42.774 -0.765 53.467 1.00 79.12 329 THR C CA 1
ATOM 8108 C C . THR C 1 329 ? -41.711 -1.514 52.667 1.00 83.74 329 THR C C 1
ATOM 8109 O O . THR C 1 329 ? -41.868 -2.696 52.364 1.00 76.94 329 THR C O 1
ATOM 8113 N N . GLU C 1 330 ? -40.629 -0.818 52.330 1.00 80.87 330 GLU C N 1
ATOM 8114 C CA . GLU C 1 330 ? -39.584 -1.381 51.481 1.00 76.16 330 GLU C CA 1
ATOM 8115 C C . GLU C 1 330 ? -38.771 -2.469 52.180 1.00 74.20 330 GLU C C 1
ATOM 8116 O O . GLU C 1 330 ? -38.529 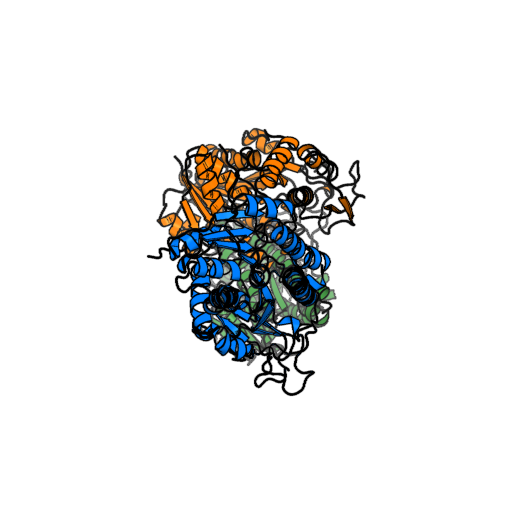-3.533 51.612 1.00 73.82 330 GLU C O 1
ATOM 8122 N N . LEU C 1 331 ? -38.349 -2.199 53.410 1.00 89.70 331 LEU C N 1
ATOM 8123 C CA . LEU C 1 331 ? -37.514 -3.143 54.147 1.00 88.91 331 LEU C CA 1
ATOM 8124 C C . LEU C 1 331 ? -38.349 -4.139 54.945 1.00 79.28 331 LEU C C 1
ATOM 8125 O O . LEU C 1 331 ? -37.863 -5.205 55.325 1.00 62.93 331 LEU C O 1
ATOM 8130 N N . GLY C 1 332 ? -39.608 -3.791 55.193 1.00 85.52 332 GLY C N 1
ATOM 8131 C CA . GLY C 1 332 ? -40.475 -4.621 56.008 1.00 76.70 332 GLY C CA 1
ATOM 8132 C C . GLY C 1 332 ? -40.015 -4.619 57.452 1.00 85.31 332 GLY C C 1
ATOM 8133 O O . GLY C 1 332 ? -40.161 -5.610 58.167 1.00 91.21 332 GLY C O 1
ATOM 8134 N N . TRP C 1 333 ? -39.453 -3.492 57.878 1.00 85.40 333 TRP C N 1
ATOM 8135 C CA . TRP C 1 333 ? -38.918 -3.355 59.227 1.00 82.65 333 TRP C CA 1
ATOM 8136 C C . TRP C 1 333 ? -39.727 -2.364 60.058 1.00 91.86 333 TRP C C 1
ATOM 8137 O O . TRP C 1 333 ? -40.042 -1.267 59.601 1.00 81.24 333 TRP C O 1
ATOM 8148 N N . LYS C 1 334 ? -40.055 -2.759 61.283 1.00 94.81 334 LYS C N 1
ATOM 8149 C CA . LYS C 1 334 ? -40.777 -1.888 62.203 1.00 88.73 334 LYS C CA 1
ATOM 8150 C C . LYS C 1 334 ? -40.235 -2.050 63.618 1.00 89.81 334 LYS C C 1
ATOM 8151 O O . LYS C 1 334 ? -39.903 -3.159 64.038 1.00 92.84 334 LYS C O 1
ATOM 8157 N N . ALA C 1 335 ? -40.142 -0.942 64.347 1.00 88.48 335 ALA C N 1
ATOM 8158 C CA . ALA C 1 335 ? -39.651 -0.965 65.720 1.00 98.59 335 ALA C CA 1
ATOM 8159 C C . ALA C 1 335 ? -40.590 -1.746 66.634 1.00 94.34 335 ALA C C 1
ATOM 8160 O O . ALA C 1 335 ? -41.645 -1.249 67.029 1.00 93.10 335 ALA C O 1
ATOM 8162 N N . GLN C 1 336 ? -40.195 -2.971 66.968 1.00 87.85 336 GLN C N 1
ATOM 8163 C CA . GLN C 1 336 ? -41.002 -3.840 67.817 1.00 98.37 336 GLN C CA 1
ATOM 8164 C C . GLN C 1 336 ? -40.976 -3.377 69.270 1.00 97.42 336 GLN C C 1
ATOM 8165 O O . GLN C 1 336 ? -42.020 -3.103 69.863 1.00 94.25 336 GLN C O 1
ATOM 8171 N N . ARG C 1 337 ? -39.776 -3.296 69.838 1.00 88.77 337 ARG C N 1
ATOM 8172 C CA . ARG C 1 337 ? -39.602 -2.874 71.223 1.00 79.97 337 ARG C CA 1
ATOM 8173 C C . ARG C 1 337 ? -39.993 -1.410 71.398 1.00 78.88 337 ARG C C 1
ATOM 8174 O O . ARG C 1 337 ? -39.768 -0.589 70.510 1.00 93.19 337 ARG C O 1
ATOM 8182 N N . THR C 1 338 ? -40.579 -1.089 72.548 1.00 91.74 338 THR C N 1
ATOM 8183 C CA . THR C 1 338 ? -41.029 0.271 72.821 1.00 94.26 338 THR C CA 1
ATOM 8184 C C . THR C 1 338 ? -39.941 1.094 73.504 1.00 95.25 338 THR C C 1
ATOM 8185 O O . THR C 1 338 ? -38.844 0.601 73.761 1.00 89.47 338 THR C O 1
ATOM 8189 N N . LEU C 1 339 ? -40.259 2.351 73.794 1.00 94.02 339 LEU C N 1
ATOM 8190 C CA . LEU C 1 339 ? -39.324 3.250 74.461 1.00 85.15 339 LEU C CA 1
ATOM 8191 C C . LEU C 1 339 ? -39.152 2.859 75.925 1.00 99.81 339 LEU C C 1
ATOM 8192 O O . LEU C 1 339 ? -38.053 2.937 76.474 1.00 100.07 339 LEU C O 1
ATOM 8197 N N . GLU C 1 340 ? -40.247 2.440 76.550 1.00 104.87 340 GLU C N 1
ATOM 8198 C CA . GLU C 1 340 ? -40.228 2.049 77.955 1.00 89.29 340 GLU C CA 1
ATOM 8199 C C . GLU C 1 340 ? -39.458 0.749 78.164 1.00 91.12 340 GLU C C 1
ATOM 8200 O O . GLU C 1 340 ? -38.801 0.568 79.189 1.00 96.01 340 GLU C O 1
ATOM 8206 N N . GLN C 1 341 ? -39.543 -0.152 77.188 1.00 94.99 341 GLN C N 1
ATOM 8207 C CA . GLN C 1 341 ? -38.809 -1.412 77.244 1.00 76.36 341 GLN C CA 1
ATOM 8208 C C . GLN C 1 341 ? -37.308 -1.159 77.241 1.00 71.67 341 GLN C C 1
ATOM 8209 O O . GLN C 1 341 ? -36.545 -1.896 77.861 1.00 63.76 341 GLN C O 1
ATOM 8215 N N . ALA C 1 342 ? -36.896 -0.109 76.538 1.00 82.11 342 ALA C N 1
ATOM 8216 C CA . ALA C 1 342 ? -35.484 0.236 76.422 1.00 77.17 342 ALA C CA 1
ATOM 8217 C C . ALA C 1 342 ? -34.886 0.628 77.768 1.00 84.92 342 ALA C C 1
ATOM 8218 O O . ALA C 1 342 ? -33.786 0.201 78.113 1.00 89.76 342 ALA C O 1
ATOM 8220 N N . CYS C 1 343 ? -35.617 1.438 78.526 1.00 85.95 343 CYS C N 1
ATOM 8221 C CA . CYS C 1 343 ? -35.151 1.890 79.833 1.00 78.63 343 CYS C CA 1
ATOM 8222 C C . CYS C 1 343 ? -35.099 0.749 80.845 1.00 65.53 343 CYS C C 1
ATOM 8223 O O . CYS C 1 343 ? -34.289 0.769 81.771 1.00 67.90 343 CYS C O 1
ATOM 8226 N N . GLU C 1 344 ? -35.963 -0.243 80.661 1.00 62.04 344 GLU C N 1
ATOM 8227 C CA . GLU C 1 344 ? -36.046 -1.371 81.587 1.00 65.90 344 GLU C CA 1
ATOM 8228 C C . GLU C 1 344 ? -34.814 -2.273 81.524 1.00 73.54 344 GLU C C 1
ATOM 8229 O O . GLU C 1 344 ? -34.273 -2.665 82.558 1.00 81.09 344 GLU C O 1
ATOM 8235 N N . ASP C 1 345 ? -34.372 -2.601 80.314 1.00 91.32 345 ASP C N 1
ATOM 8236 C CA . ASP C 1 345 ? -33.183 -3.435 80.151 1.00 91.90 345 ASP C CA 1
ATOM 8237 C C . ASP C 1 345 ? -31.893 -2.615 80.107 1.00 82.04 345 ASP C C 1
ATOM 8238 O O . ASP C 1 345 ? -30.795 -3.172 80.133 1.00 79.03 345 ASP C O 1
ATOM 8243 N N . LEU C 1 346 ? -32.029 -1.293 80.047 1.00 73.58 346 LEU C N 1
ATOM 8244 C CA . LEU C 1 346 ? -30.880 -0.407 80.197 1.00 78.02 346 LEU C CA 1
ATOM 8245 C C . LEU C 1 346 ? -30.497 -0.346 81.667 1.00 81.28 346 LEU C C 1
ATOM 8246 O O . LEU C 1 346 ? -29.327 -0.480 82.024 1.00 85.00 346 LEU C O 1
ATOM 8251 N N . TRP C 1 347 ? -31.500 -0.142 82.514 1.00 80.66 347 TRP C N 1
ATOM 8252 C CA . TRP C 1 347 ? -31.297 -0.132 83.954 1.00 75.07 347 TRP C CA 1
ATOM 8253 C C . TRP C 1 347 ? -30.839 -1.503 84.440 1.00 65.50 347 TRP C C 1
ATOM 8254 O O . TRP C 1 347 ? -30.057 -1.606 85.381 1.00 79.61 347 TRP C O 1
ATOM 8265 N N . LEU C 1 348 ? -31.327 -2.552 83.785 1.00 52.69 348 LEU C N 1
ATOM 8266 C CA . LEU C 1 348 ? -30.921 -3.914 84.108 1.00 66.07 348 LEU C CA 1
ATOM 8267 C C . LEU C 1 348 ? -29.432 -4.104 83.839 1.00 74.29 348 LEU C C 1
ATOM 8268 O O . LEU C 1 348 ? -28.734 -4.793 84.587 1.00 64.54 348 LEU C O 1
ATOM 8273 N N . TRP C 1 349 ? -28.951 -3.484 82.767 1.00 76.84 349 TRP C N 1
ATOM 8274 C CA . TRP C 1 349 ? -27.547 -3.577 82.386 1.00 63.74 349 TRP C CA 1
ATOM 8275 C C . TRP C 1 349 ? -26.658 -2.727 83.288 1.00 62.62 349 TRP C C 1
ATOM 8276 O O . TRP C 1 349 ? -25.542 -3.123 83.626 1.00 63.33 349 TRP C O 1
ATOM 8287 N N . THR C 1 350 ? -27.161 -1.562 83.683 1.00 58.91 350 THR C N 1
ATOM 8288 C CA . THR C 1 350 ? -26.391 -0.634 84.504 1.00 72.31 350 THR C CA 1
ATOM 8289 C C . THR C 1 350 ? -26.343 -1.071 85.969 1.00 74.90 350 THR C C 1
ATOM 8290 O O . THR C 1 350 ? -25.299 -0.978 86.615 1.00 62.35 350 THR C O 1
ATOM 8294 N N . LYS C 1 351 ? -27.475 -1.544 86.483 1.00 75.36 351 LYS C N 1
ATOM 8295 C CA . LYS C 1 351 ? -27.575 -1.984 87.874 1.00 71.14 351 LYS C CA 1
ATOM 8296 C C . LYS C 1 351 ? -26.642 -3.153 88.175 1.00 72.62 351 LYS C C 1
ATOM 8297 O O . LYS C 1 351 ? -25.927 -3.147 89.177 1.00 89.04 351 LYS C O 1
ATOM 8303 N N . ASN C 1 352 ? -26.655 -4.154 87.302 1.00 69.43 352 ASN C N 1
ATOM 8304 C CA . ASN C 1 352 ? -25.840 -5.348 87.491 1.00 68.27 352 ASN C CA 1
ATOM 8305 C C . ASN C 1 352 ? -24.398 -5.166 87.023 1.00 66.94 352 ASN C C 1
ATOM 8306 O O . ASN C 1 352 ? -23.478 -5.774 87.570 1.00 66.03 352 ASN C O 1
ATOM 8311 N N . ASN C 1 353 ? -24.206 -4.329 86.008 1.00 74.31 353 ASN C N 1
ATOM 8312 C CA . ASN C 1 353 ? -22.870 -4.049 85.490 1.00 71.69 353 ASN C CA 1
ATOM 8313 C C . ASN C 1 353 ? -22.552 -2.556 85.505 1.00 65.32 353 ASN C C 1
ATOM 8314 O O . ASN C 1 353 ? -22.562 -1.905 84.460 1.00 73.03 353 ASN C O 1
ATOM 8319 N N . PRO C 1 354 ? -22.263 -2.008 86.696 1.00 76.40 354 PRO C N 1
ATOM 8320 C CA . PRO C 1 354 ? -21.995 -0.575 86.849 1.00 76.42 354 PRO C CA 1
ATOM 8321 C C . PRO C 1 354 ? -20.642 -0.167 86.274 1.00 73.85 354 PRO C C 1
ATOM 8322 O O . PRO C 1 354 ? -20.406 1.021 86.055 1.00 77.42 354 PRO C O 1
ATOM 8326 N N . GLN C 1 355 ? -19.768 -1.140 86.036 1.00 66.87 355 GLN C N 1
ATOM 8327 C CA . GLN C 1 355 ? -18.438 -0.855 85.508 1.00 68.58 355 GLN C CA 1
ATOM 8328 C C . GLN C 1 355 ? -18.204 -1.504 84.147 1.00 75.92 355 GLN C C 1
ATOM 8329 O O . GLN C 1 355 ? -17.064 -1.765 83.762 1.00 70.99 355 GLN C O 1
ATOM 8335 N N . GLY C 1 356 ? -19.290 -1.761 83.425 1.00 65.87 356 GLY C N 1
ATOM 8336 C CA . GLY C 1 356 ? -19.209 -2.290 82.075 1.00 77.52 356 GLY C CA 1
ATOM 8337 C C . GLY C 1 356 ? -18.530 -3.641 81.967 1.00 76.74 356 GLY C C 1
ATOM 8338 O O . GLY C 1 356 ? -18.808 -4.552 82.746 1.00 68.01 356 GLY C O 1
ATOM 8339 N N . TYR C 1 357 ? -17.632 -3.767 80.994 1.00 70.95 357 TYR C N 1
ATOM 8340 C CA . TYR C 1 357 ? -16.943 -5.028 80.740 1.00 68.12 357 TYR C CA 1
ATOM 8341 C C . TYR C 1 357 ? -15.651 -5.152 81.540 1.00 68.63 357 TYR C C 1
ATOM 8342 O O . TYR C 1 357 ? -14.891 -6.103 81.360 1.00 82.45 357 TYR C O 1
ATOM 8351 N N . ARG C 1 358 ? -15.405 -4.188 82.422 1.00 54.82 358 ARG C N 1
ATOM 8352 C CA . ARG C 1 358 ? -14.245 -4.245 83.305 1.00 66.69 358 ARG C CA 1
ATOM 8353 C C . ARG C 1 358 ? -14.500 -5.212 84.454 1.00 72.11 358 ARG C C 1
ATOM 8354 O O . ARG C 1 358 ? -13.581 -5.576 85.187 1.00 47.35 358 ARG C O 1
ATOM 8362 N N . GLN C 1 359 ? -15.756 -5.617 84.611 1.00 68.18 359 GLN C N 1
ATOM 8363 C CA . GLN C 1 359 ? -16.137 -6.544 85.667 1.00 63.28 359 GLN C CA 1
ATOM 8364 C C . GLN C 1 359 ? -16.786 -7.787 85.078 1.00 78.65 359 GLN C C 1
ATOM 8365 O O . GLN C 1 359 ? -17.108 -7.831 83.891 1.00 63.99 359 GLN C O 1
ATOM 8371 N N . GLN C 1 360 ? -16.978 -8.795 85.920 1.00 73.23 360 GLN C N 1
ATOM 8372 C CA . GLN C 1 360 ? -17.679 -10.003 85.515 1.00 75.45 360 GLN C CA 1
ATOM 8373 C C . GLN C 1 360 ? -19.116 -9.915 86.012 1.00 78.84 360 GLN C C 1
ATOM 8374 O O . GLN C 1 360 ? -19.352 -9.582 87.174 1.00 91.39 360 GLN C O 1
ATOM 8380 N N . PRO C 1 361 ? -20.084 -10.198 85.128 1.00 65.80 361 PRO C N 1
ATOM 8381 C CA . PRO C 1 361 ? -21.509 -10.133 85.474 1.00 77.90 361 PRO C CA 1
ATOM 8382 C C . PRO C 1 361 ? -21.881 -11.108 86.593 1.00 58.61 361 PRO C C 1
ATOM 8383 O O . PRO C 1 361 ? -21.185 -12.105 86.788 1.00 45.97 361 PRO C O 1
ATOM 8387 N N . PRO C 1 362 ? -22.968 -10.815 87.327 1.00 60.57 362 PRO C N 1
ATOM 8388 C CA . PRO C 1 362 ? -23.447 -11.675 88.415 1.00 72.29 362 PRO C CA 1
ATOM 8389 C C . PRO C 1 362 ? -23.853 -13.063 87.923 1.00 74.38 362 PRO C C 1
ATOM 8390 O O . PRO C 1 362 ? -23.878 -13.305 86.717 1.00 63.70 362 PRO C O 1
ATOM 8394 N N . ALA C 1 363 ? -24.168 -13.958 88.856 1.00 66.93 363 ALA C N 1
ATOM 8395 C CA . ALA C 1 363 ? -24.603 -15.309 88.514 1.00 69.45 363 ALA C CA 1
ATOM 8396 C C . ALA C 1 363 ? -25.874 -15.275 87.672 1.00 87.14 363 ALA C C 1
ATOM 8397 O O . ALA C 1 363 ? -26.977 -15.149 88.202 1.00 74.57 363 ALA C O 1
ATOM 8399 N N . GLU C 1 364 ? -25.712 -15.389 86.358 1.00 97.87 364 GLU C N 1
ATOM 8400 C CA . GLU C 1 364 ? -26.833 -15.258 85.435 1.00 96.75 364 GLU C CA 1
ATOM 8401 C C . GLU C 1 364 ? -27.156 -16.580 84.743 1.00 105.40 364 GLU C C 1
ATOM 8402 O O . GLU C 1 364 ? -26.675 -16.846 83.639 1.00 83.20 364 GLU C O 1
ATOM 8408 N N . LEU C 1 365 ? -27.982 -17.387 85.409 1.00 92.19 365 LEU C N 1
ATOM 8409 C CA . LEU C 1 365 ? -28.418 -18.706 84.935 1.00 81.30 365 LEU C CA 1
ATOM 8410 C C . LEU C 1 365 ? -27.325 -19.535 84.261 1.00 82.08 365 LEU C C 1
ATOM 8411 O O . LEU C 1 365 ? -26.264 -19.767 84.844 1.00 89.71 365 LEU C O 1
#

B-factor: mean 70.93, std 14.21, range [21.26, 131.33]

Sequence (1091 aa):
PSGSVLVTGGTGYIGSFTTLALLEAGYKVVVADNLYNSSAEALNRIELISGKKAEFAQLDVTDEAAFDKVFEAHPDIDSVIHFAALKAVGESGEKPLDYYHVNVYGTICLLRSMVRHNVTNIVFSSSATVYGDATRFPDMIPIPEHCPLGPTNPYGNTKFAIELAITDVINAQRNNAKKAGNETEAAKWNGALLRYFNPAGAHPSGIMGEDPQGVPYNLLPLLAQVATGKREKLLVFGDDYASHDGTAIRDYIHILDLADGHLKALNYLRANNPGVRAWNLGTGRGSTVYEMIRRAFSKAVGRDLPYEVAPRRAGDVLNLTSNPTRANTELGWKAQRTLEQACEDLWLWTKNNPQGYRQQPPAELSGSVLVTGGTGYIGSFTTLALLEAGYKVVVADNLYNSSAEALNRIELISGKKAEFAQLDVTDEAAFDKVFEAHPDIDSVIHFAALKAVGESGEKPLDYYHVNVYGTICLLRSMVRHNVTNIVFSSSATVYGDATRFPDMIPIPEHCPLGPTNPYGNTKFAIELAITDVINAQRNNAKKAGNETEAAKWNGALLRYFNPAGAHPSGIMGEDPQGVPYNLLPLLAQVATGKREKLLVFGDDYASHDGTAIRDYIHILDLADGHLKALNYLRANNPGVRAWNLGTGRGSTVYEMIRRAFSKAVGRDLPYEVAPRRAGDVLNLTSNPTRANTELGWKAQRTLEQACEDLWLWTKNNPQGYRQQPPAELPSGSVLVTGGTGYIGSFTTLALLEAGYKVVVADNLYNSSAEALNRIELISGKKAEFAQLDVTDEAAFDKVFEAHPDIDSVIHFAALKAVGESGEKPLDYYHVNVYGTICLLRSMVRHNVTNIVFSSSATVYGDATRFPDMIPIPEHCPLGPTNPYGNTKFAIELAITDVINAQRNNAKKAGNETEAAKWNGALLRYFNPAGAHPSGIMGEDPQGVPYNLLPLLAQVATGKREKLLVFGDDYASHDGTAIRDYIHILDLADGHLKALNYLRANNPGVRAWNLGTGRGSTVYEMIRAFSKAVGRDLPYEVAPRRAGDVLNLTSNPTRANTELGWKAQRTLEQACEDLWLWTKNNPQGYRQQPPAEL